Protein AF-A0A7J4MMT1-F1 (afdb_monomer)

pLDDT: mean 79.66, std 14.35, range [21.7, 97.56]

Radius of gyration: 38.99 Å; Cα contacts (8 Å, |Δi|>4): 2132; chains: 1; bounding box: 96×84×122 Å

Structure (mmCIF, N/CA/C/O backbone):
data_AF-A0A7J4MMT1-F1
#
_entry.id   AF-A0A7J4MMT1-F1
#
loop_
_atom_site.group_PDB
_atom_site.id
_atom_site.type_symbol
_atom_site.label_atom_id
_atom_site.label_alt_id
_atom_site.label_comp_id
_atom_site.label_asym_id
_atom_site.label_entity_id
_atom_site.label_seq_id
_atom_site.pdbx_PDB_ins_code
_atom_site.Cartn_x
_atom_site.Cartn_y
_atom_site.Cartn_z
_atom_site.occupancy
_atom_site.B_iso_or_equiv
_atom_site.auth_seq_id
_atom_site.auth_comp_id
_atom_site.auth_asym_id
_atom_site.auth_atom_id
_atom_site.pdbx_PDB_model_num
ATOM 1 N N . MET A 1 1 ? -25.257 -13.341 52.348 1.00 81.12 1 MET A N 1
ATOM 2 C CA . MET A 1 1 ? -24.503 -14.603 52.566 1.00 81.12 1 MET A CA 1
ATOM 3 C C . MET A 1 1 ? -23.101 -14.249 53.043 1.00 81.12 1 MET A C 1
ATOM 5 O O . MET A 1 1 ? -22.511 -13.358 52.444 1.00 81.12 1 MET A O 1
ATOM 9 N N . ILE A 1 2 ? -22.592 -14.879 54.107 1.00 89.00 2 ILE A N 1
ATOM 10 C CA . ILE A 1 2 ? -21.210 -14.665 54.579 1.00 89.00 2 ILE A CA 1
ATOM 11 C C . ILE A 1 2 ? -20.253 -15.434 53.668 1.00 89.00 2 ILE A C 1
ATOM 13 O O . ILE A 1 2 ? -20.456 -16.620 53.417 1.00 89.00 2 ILE A O 1
ATOM 17 N N . LEU A 1 3 ? -19.231 -14.745 53.165 1.00 89.94 3 LEU A N 1
ATOM 18 C CA . LEU A 1 3 ? -18.197 -15.296 52.290 1.00 89.94 3 LEU A CA 1
ATOM 19 C C . LEU A 1 3 ? -16.911 -15.625 53.051 1.00 89.94 3 LEU A C 1
ATOM 21 O O . LEU A 1 3 ? -16.159 -16.502 52.624 1.00 89.94 3 LEU A O 1
ATOM 25 N N . GLY A 1 4 ? -16.654 -14.943 54.169 1.00 93.31 4 GLY A N 1
ATOM 26 C CA . GLY A 1 4 ? -15.475 -15.174 54.995 1.00 93.31 4 GLY A CA 1
ATOM 27 C C . GLY A 1 4 ? -15.167 -14.027 55.952 1.00 93.31 4 GLY A C 1
ATOM 28 O O . GLY A 1 4 ? -16.038 -13.208 56.246 1.00 93.31 4 GLY A O 1
ATOM 29 N N . LYS A 1 5 ? -13.920 -13.957 56.435 1.00 94.50 5 LYS A N 1
ATOM 30 C CA . LYS A 1 5 ? -13.470 -12.937 57.405 1.00 94.50 5 LYS A CA 1
ATOM 31 C C . LYS A 1 5 ? -12.164 -12.276 56.996 1.00 94.50 5 LYS A C 1
ATOM 33 O O . LYS A 1 5 ? -11.258 -12.953 56.508 1.00 94.50 5 LYS A O 1
ATOM 38 N N . VAL A 1 6 ? -12.065 -10.964 57.217 1.00 95.06 6 VAL A N 1
ATOM 39 C CA . VAL A 1 6 ? -10.873 -10.157 56.907 1.00 95.06 6 VAL A CA 1
ATOM 40 C C . VAL A 1 6 ? -9.658 -10.685 57.678 1.00 95.06 6 VAL A C 1
ATOM 42 O O . VAL A 1 6 ? -9.738 -10.925 58.882 1.00 95.06 6 VAL A O 1
ATOM 45 N N . ILE A 1 7 ? -8.524 -10.862 56.999 1.00 92.44 7 ILE A N 1
ATOM 46 C CA . ILE A 1 7 ? -7.275 -11.371 57.578 1.00 92.44 7 ILE A CA 1
ATOM 47 C C . ILE A 1 7 ? -6.075 -10.502 57.201 1.00 92.44 7 ILE A C 1
ATOM 49 O O . ILE A 1 7 ? -6.068 -9.798 56.193 1.00 92.44 7 ILE A O 1
ATOM 53 N N . GLY A 1 8 ? -5.009 -10.626 57.991 1.00 88.44 8 GLY A N 1
ATOM 54 C CA . GLY A 1 8 ? -3.720 -10.019 57.682 1.00 88.44 8 GLY A CA 1
ATOM 55 C C . GLY A 1 8 ? -3.730 -8.495 57.788 1.00 88.44 8 GLY A C 1
ATOM 56 O O . GLY A 1 8 ? -4.484 -7.905 58.560 1.00 88.44 8 GLY A O 1
ATOM 57 N N . LYS A 1 9 ? -2.824 -7.858 57.041 1.00 87.00 9 LYS A N 1
ATOM 58 C CA . LYS A 1 9 ? -2.656 -6.405 57.041 1.00 87.00 9 LYS A CA 1
ATOM 59 C C . LYS A 1 9 ? -3.647 -5.772 56.069 1.00 87.00 9 LYS A C 1
ATOM 61 O O . LYS A 1 9 ? -3.607 -6.053 54.876 1.00 87.00 9 LYS A O 1
ATOM 66 N N . THR A 1 10 ? -4.485 -4.881 56.580 1.00 89.75 10 THR A N 1
ATOM 67 C CA . THR A 1 10 ? -5.456 -4.119 55.793 1.00 89.75 10 THR A CA 1
ATOM 68 C C . THR A 1 10 ? -4.941 -2.711 55.494 1.00 89.75 10 THR A C 1
ATOM 70 O O . THR A 1 10 ? -4.059 -2.175 56.171 1.00 89.75 10 THR A O 1
ATOM 73 N N . SER A 1 11 ? -5.482 -2.099 54.447 1.00 89.62 11 SER A N 1
ATOM 74 C CA . SER A 1 11 ? -5.282 -0.689 54.112 1.00 89.62 11 SER A CA 1
ATOM 75 C C . SER A 1 11 ? -6.628 -0.043 53.778 1.00 89.62 11 SER A C 1
ATOM 77 O O . SER A 1 11 ? -7.658 -0.711 53.751 1.00 89.62 11 SER A O 1
ATOM 79 N N . THR A 1 12 ? -6.634 1.258 53.494 1.00 87.81 12 THR A N 1
ATOM 80 C CA . THR A 1 12 ? -7.836 1.964 53.022 1.00 87.81 12 THR A CA 1
ATOM 81 C C . THR A 1 12 ? -8.240 1.602 51.590 1.00 87.81 12 THR A C 1
ATOM 83 O O . THR A 1 12 ? -9.334 1.961 51.168 1.00 87.81 12 THR A O 1
ATOM 86 N N . LYS A 1 13 ? -7.365 0.926 50.833 1.00 86.38 13 LYS A N 1
ATOM 87 C CA . LYS A 1 13 ? -7.577 0.597 49.413 1.00 86.38 13 LYS A CA 1
ATOM 88 C C . LYS A 1 13 ? -7.679 -0.893 49.134 1.00 86.38 13 LYS A C 1
ATOM 90 O O . LYS A 1 13 ? -8.252 -1.271 48.127 1.00 86.38 13 LYS A O 1
ATOM 95 N N . GLN A 1 14 ? -7.081 -1.726 49.975 1.00 91.50 14 GLN A N 1
ATOM 96 C CA . GLN A 1 14 ? -6.980 -3.165 49.759 1.00 91.50 14 GLN A CA 1
ATOM 97 C C . GLN A 1 14 ? -7.012 -3.915 51.086 1.00 91.50 14 GLN A C 1
ATOM 99 O O . GLN A 1 14 ? -6.467 -3.439 52.090 1.00 91.50 14 GLN A O 1
ATOM 104 N N . PHE A 1 15 ? -7.602 -5.103 51.067 1.00 94.06 15 PHE A N 1
ATOM 105 C CA . PHE A 1 15 ? -7.582 -6.059 52.170 1.00 94.06 15 PHE A CA 1
ATOM 106 C C . PHE A 1 15 ? -7.644 -7.487 51.622 1.00 94.06 15 PHE A C 1
ATOM 108 O O . PHE A 1 15 ? -7.952 -7.693 50.452 1.00 94.06 15 PHE A O 1
ATOM 115 N N . ALA A 1 16 ? -7.367 -8.473 52.471 1.00 94.00 16 ALA A N 1
ATOM 116 C CA . ALA A 1 16 ? -7.562 -9.877 52.141 1.00 94.00 16 ALA A CA 1
ATOM 117 C C . ALA A 1 16 ? -8.553 -10.510 53.117 1.00 94.00 16 ALA A C 1
ATOM 119 O O . ALA A 1 16 ? -8.640 -10.092 54.275 1.00 94.00 16 ALA A O 1
ATOM 120 N N . PHE A 1 17 ? -9.291 -11.524 52.679 1.00 95.12 17 PHE A N 1
ATOM 121 C CA . PHE A 1 17 ? -10.159 -12.301 53.556 1.00 95.12 17 PHE A CA 1
ATOM 122 C C . PHE A 1 17 ? -9.997 -13.799 53.316 1.00 95.12 17 PHE A C 1
ATOM 124 O O . PHE A 1 17 ? -9.754 -14.257 52.198 1.00 95.12 17 PHE A O 1
ATOM 131 N N . LYS A 1 18 ? -10.108 -14.576 54.394 1.00 93.44 18 LYS A N 1
ATOM 132 C CA . LYS A 1 18 ? -10.130 -16.034 54.310 1.00 93.44 18 LYS A CA 1
ATOM 133 C C . LYS A 1 18 ? -11.507 -16.458 53.822 1.00 93.44 18 LYS A C 1
ATOM 135 O O . LYS A 1 18 ? -12.492 -16.132 54.479 1.00 93.44 18 LYS A O 1
ATOM 140 N N . ILE A 1 19 ? -11.563 -17.184 52.712 1.00 92.81 19 ILE A N 1
ATOM 141 C CA . ILE A 1 19 ? -12.817 -17.657 52.125 1.00 92.81 19 ILE A CA 1
ATOM 142 C C . ILE A 1 19 ? -13.349 -18.831 52.960 1.00 92.81 19 ILE A C 1
ATOM 144 O O . ILE A 1 19 ? -12.645 -19.820 53.175 1.00 92.81 19 ILE A O 1
ATOM 148 N N . GLU A 1 20 ? -14.590 -18.711 53.423 1.00 88.50 20 GLU A N 1
ATOM 149 C CA . GLU A 1 20 ? -15.345 -19.748 54.142 1.00 88.50 20 GLU A CA 1
ATOM 150 C C . GLU A 1 20 ? -16.589 -20.206 53.350 1.00 88.50 20 GLU A C 1
ATOM 152 O O . GLU A 1 20 ? -17.110 -21.289 53.606 1.00 88.50 20 GLU A O 1
ATOM 157 N N . GLY A 1 21 ? -17.034 -19.414 52.363 1.00 81.62 21 GLY A N 1
ATOM 158 C CA . GLY A 1 21 ? -18.125 -19.729 51.429 1.00 81.62 21 GLY A CA 1
ATOM 159 C C . GLY A 1 21 ? -17.663 -19.952 49.978 1.00 81.62 21 GLY A C 1
ATOM 160 O O . GLY A 1 21 ? -16.508 -20.285 49.723 1.00 81.62 21 GLY A O 1
ATOM 161 N N . SER A 1 22 ? -18.567 -19.761 49.008 1.00 82.81 22 SER A N 1
ATOM 162 C CA . SER A 1 22 ? -18.222 -19.720 47.575 1.00 82.81 22 SER A CA 1
ATOM 163 C C . SER A 1 22 ? -17.953 -18.279 47.168 1.00 82.81 22 SER A C 1
ATOM 165 O O . SER A 1 22 ? -18.859 -17.462 47.265 1.00 82.81 22 SER A O 1
ATOM 167 N N . ALA A 1 23 ? -16.731 -17.978 46.734 1.00 84.00 23 ALA A N 1
ATOM 168 C CA . ALA A 1 23 ? -16.338 -16.651 46.274 1.00 84.00 23 ALA A CA 1
ATOM 169 C C . ALA A 1 23 ? -15.693 -16.748 44.888 1.00 84.00 23 ALA A C 1
ATOM 171 O O . ALA A 1 23 ? -14.895 -17.659 44.634 1.00 84.00 23 ALA A O 1
ATOM 172 N N . HIS A 1 24 ? -16.016 -15.803 44.010 1.00 82.19 24 HIS A N 1
ATOM 173 C CA . HIS A 1 24 ? -15.488 -15.734 42.650 1.00 82.19 24 HIS A CA 1
ATOM 174 C C . HIS A 1 24 ? -14.693 -14.445 42.414 1.00 82.19 24 HIS A C 1
ATOM 176 O O . HIS A 1 24 ? -14.940 -13.411 43.031 1.00 82.19 24 HIS A O 1
ATOM 182 N N . ILE A 1 25 ? -13.716 -14.498 41.506 1.00 76.75 25 ILE A N 1
ATOM 183 C CA . ILE A 1 25 ? -13.001 -13.293 41.063 1.00 76.75 25 ILE A CA 1
ATOM 184 C C . ILE A 1 25 ? -14.023 -12.327 40.438 1.00 76.75 25 ILE A C 1
ATOM 186 O O . ILE A 1 25 ? -14.948 -12.770 39.759 1.00 76.75 25 ILE A O 1
ATOM 190 N N . PHE A 1 26 ? -13.858 -11.029 40.691 1.00 74.00 26 PHE A N 1
ATOM 191 C CA . PHE A 1 26 ? -14.758 -9.925 40.328 1.00 74.00 26 PHE A CA 1
ATOM 192 C C . PHE A 1 26 ? -16.092 -9.860 41.067 1.00 74.00 26 PHE A C 1
ATOM 194 O O . PHE A 1 26 ? -16.873 -8.934 40.829 1.00 74.00 26 PHE A O 1
ATOM 201 N N . GLU A 1 27 ? -16.341 -10.767 42.008 1.00 84.50 27 GLU A N 1
ATOM 202 C CA . GLU A 1 27 ? -17.529 -10.694 42.844 1.00 84.50 27 GLU A CA 1
ATOM 203 C C . GLU A 1 27 ? -17.467 -9.471 43.774 1.00 84.50 27 GLU A C 1
ATOM 205 O O . GLU A 1 27 ? -16.448 -9.188 44.415 1.00 84.50 27 GLU A O 1
ATOM 210 N N . TYR A 1 28 ? -18.573 -8.728 43.828 1.00 89.44 28 TYR A N 1
ATOM 211 C CA . TYR A 1 28 ? -18.735 -7.600 44.738 1.00 89.44 28 TYR A CA 1
ATOM 212 C C . TYR A 1 28 ? -19.103 -8.085 46.137 1.00 89.44 28 TYR A C 1
ATOM 214 O O . TYR A 1 28 ? -20.027 -8.884 46.322 1.00 89.44 28 TYR A O 1
ATOM 222 N N . VAL A 1 29 ? -18.402 -7.541 47.124 1.00 92.25 29 VAL A N 1
ATOM 223 C CA . VAL A 1 29 ? -18.550 -7.869 48.537 1.00 92.25 29 VAL A CA 1
ATOM 224 C C . VAL A 1 29 ? -18.833 -6.612 49.351 1.00 92.25 29 VAL A C 1
ATOM 226 O O . VAL A 1 29 ? -18.397 -5.516 48.998 1.00 92.25 29 VAL A O 1
ATOM 229 N N . GLN A 1 30 ? -19.566 -6.771 50.447 1.00 94.19 30 GLN A N 1
ATOM 230 C CA . GLN A 1 30 ? -19.883 -5.698 51.381 1.00 94.19 30 GLN A CA 1
ATOM 231 C C . GLN A 1 30 ? -19.316 -6.014 52.766 1.00 94.19 30 GLN A C 1
ATOM 233 O O . GLN A 1 30 ? -19.392 -7.151 53.241 1.00 94.19 30 GLN A O 1
ATOM 238 N N . ILE A 1 31 ? -18.724 -5.006 53.406 1.00 94.56 31 ILE A N 1
ATOM 239 C CA . ILE A 1 31 ? -18.047 -5.133 54.701 1.00 94.56 31 ILE A CA 1
ATOM 240 C C . ILE A 1 31 ? -18.458 -3.964 55.590 1.00 94.56 31 ILE A C 1
ATOM 242 O O . ILE A 1 31 ? -18.478 -2.820 55.139 1.00 94.56 31 ILE A O 1
ATOM 246 N N . MET A 1 32 ? -18.768 -4.233 56.858 1.00 92.12 32 MET A N 1
ATOM 247 C CA . MET A 1 32 ? -19.037 -3.181 57.838 1.00 92.12 32 MET A CA 1
ATOM 248 C C . MET A 1 32 ? -17.726 -2.502 58.255 1.00 92.12 32 MET A C 1
ATOM 250 O O . MET A 1 32 ? -16.820 -3.161 58.761 1.00 92.12 32 MET A O 1
ATOM 254 N N . HIS A 1 33 ? -17.616 -1.188 58.071 1.00 92.25 33 HIS A N 1
ATOM 255 C CA . HIS A 1 33 ? -16.490 -0.413 58.591 1.00 92.25 33 HIS A CA 1
ATOM 256 C C . HIS A 1 33 ? -16.790 0.111 60.003 1.00 92.25 33 HIS A C 1
ATOM 258 O O . HIS A 1 33 ? -17.943 0.343 60.363 1.00 92.25 33 HIS A O 1
ATOM 264 N N . SER A 1 34 ? -15.750 0.367 60.800 1.00 85.38 34 SER A N 1
ATOM 265 C CA . SER A 1 34 ? -15.864 0.879 62.176 1.00 85.38 34 SER A CA 1
ATOM 266 C C . SER A 1 34 ? -16.557 2.245 62.287 1.00 85.38 34 SER A C 1
ATOM 268 O O . SER A 1 34 ? -17.043 2.601 63.356 1.00 85.38 34 SER A O 1
ATOM 270 N N . SER A 1 35 ? -16.679 2.988 61.180 1.00 82.50 35 SER A N 1
ATOM 271 C CA . SER A 1 35 ? -17.512 4.200 61.094 1.00 82.50 35 SER A CA 1
ATOM 272 C C . SER A 1 35 ? -19.022 3.929 61.026 1.00 82.50 35 SER A C 1
ATOM 274 O O . SER A 1 35 ? -19.788 4.881 60.911 1.00 82.50 35 SER A O 1
ATOM 276 N N . GLY A 1 36 ? -19.455 2.666 61.039 1.00 82.69 36 GLY A N 1
ATOM 277 C CA . GLY A 1 36 ? -20.863 2.264 60.963 1.00 82.69 36 GLY A CA 1
ATOM 278 C C . GLY A 1 36 ? -21.448 2.212 59.549 1.00 82.69 36 GLY A C 1
ATOM 279 O O . GLY A 1 36 ? -22.648 2.010 59.405 1.00 82.69 36 GLY A O 1
ATOM 280 N N . ASN A 1 37 ? -20.626 2.387 58.509 1.00 87.06 37 ASN A N 1
ATOM 281 C CA . ASN A 1 37 ? -21.064 2.332 57.114 1.00 87.06 37 ASN A CA 1
ATOM 282 C C . ASN A 1 37 ? -20.679 0.996 56.473 1.00 87.06 37 ASN A C 1
ATOM 284 O O . ASN A 1 37 ? -19.562 0.507 56.676 1.00 87.06 37 ASN A O 1
ATOM 288 N N . PHE A 1 38 ? -21.569 0.442 55.647 1.00 90.81 38 PHE A N 1
ATOM 289 C CA . PHE A 1 38 ? -21.207 -0.649 54.749 1.00 90.81 38 PHE A CA 1
ATOM 290 C C . PHE A 1 38 ? -20.358 -0.118 53.598 1.00 90.81 38 PHE A C 1
ATOM 292 O O . PHE A 1 38 ? -20.670 0.894 52.976 1.00 90.81 38 PHE A O 1
ATOM 299 N N . VAL A 1 39 ? -19.276 -0.828 53.319 1.00 92.06 39 VAL A N 1
ATOM 300 C CA . VAL A 1 39 ? -18.307 -0.510 52.279 1.00 92.06 39 VAL A CA 1
ATOM 301 C C . VAL A 1 39 ? -18.396 -1.570 51.198 1.00 92.06 39 VAL A C 1
ATOM 303 O O . VAL A 1 39 ? -18.327 -2.762 51.498 1.00 92.06 39 VAL A O 1
ATOM 306 N N . LEU A 1 40 ? -18.474 -1.129 49.946 1.00 92.94 40 LEU A N 1
ATOM 307 C CA . LEU A 1 40 ? -18.339 -1.992 48.785 1.00 92.94 40 LEU A CA 1
ATOM 308 C C . LEU A 1 40 ? -16.859 -2.239 48.469 1.00 92.94 40 LEU A C 1
ATOM 310 O O . LEU A 1 40 ? -16.033 -1.320 48.456 1.00 92.94 40 LEU A O 1
ATOM 314 N N . ALA A 1 41 ? -16.532 -3.484 48.160 1.00 90.81 41 ALA A N 1
ATOM 315 C CA . ALA A 1 41 ? -15.244 -3.890 47.622 1.00 90.81 41 ALA A CA 1
ATOM 316 C C . ALA A 1 41 ? -15.436 -4.968 46.550 1.00 90.81 41 ALA A C 1
ATOM 318 O O . ALA A 1 41 ? -16.518 -5.540 46.419 1.00 90.81 41 ALA A O 1
ATOM 319 N N . GLN A 1 42 ? -14.391 -5.239 45.776 1.00 89.25 42 GLN A N 1
ATOM 320 C CA . GLN A 1 42 ? -14.400 -6.252 44.724 1.00 89.25 42 GLN A CA 1
ATOM 321 C C . GLN A 1 42 ? -13.215 -7.201 44.888 1.00 89.25 42 GLN A C 1
ATOM 323 O O . GLN A 1 42 ? -12.113 -6.760 45.217 1.00 89.25 42 GLN A O 1
ATOM 328 N N . ILE A 1 43 ? -13.443 -8.493 44.654 1.00 88.62 43 ILE A N 1
ATOM 329 C CA . ILE A 1 43 ? -12.392 -9.517 44.655 1.00 88.62 43 ILE A CA 1
ATOM 330 C C . ILE A 1 43 ? -11.548 -9.377 43.379 1.00 88.62 43 ILE A C 1
ATOM 332 O O . ILE A 1 43 ? -12.068 -9.556 42.282 1.00 88.62 43 ILE A O 1
ATOM 336 N N . GLU A 1 44 ? -10.254 -9.083 43.511 1.00 82.75 44 GLU A N 1
ATOM 337 C CA . GLU A 1 44 ? -9.310 -8.963 42.384 1.00 82.75 44 GLU A CA 1
ATOM 338 C C . GLU A 1 44 ? -8.596 -10.289 42.089 1.00 82.75 44 GLU A C 1
ATOM 340 O O . GLU A 1 44 ? -8.344 -10.634 40.937 1.00 82.75 44 GLU A O 1
ATOM 345 N N . GLU A 1 45 ? -8.270 -11.056 43.130 1.00 84.94 45 GLU A N 1
ATOM 346 C CA . GLU A 1 45 ? -7.492 -12.288 43.001 1.00 84.94 45 GLU A CA 1
ATOM 347 C C . GLU A 1 45 ? -7.875 -13.287 44.094 1.00 84.94 45 GLU A C 1
ATOM 349 O O . GLU A 1 45 ? -8.226 -12.906 45.212 1.00 84.94 45 GLU A O 1
ATOM 354 N N . ILE A 1 46 ? -7.821 -14.580 43.770 1.00 89.69 46 ILE A N 1
ATOM 355 C CA . ILE A 1 46 ? -8.017 -15.663 44.735 1.00 89.69 46 ILE A CA 1
ATOM 356 C C . ILE A 1 46 ? -6.797 -16.571 44.679 1.00 89.69 46 ILE A C 1
ATOM 358 O O . ILE A 1 46 ? -6.539 -17.215 43.662 1.00 89.69 46 ILE A O 1
ATOM 362 N N . GLU A 1 47 ? -6.086 -16.666 45.796 1.00 90.62 47 GLU A N 1
ATOM 363 C CA . GLU A 1 47 ? -4.985 -17.602 45.974 1.00 90.62 47 GLU A CA 1
ATOM 364 C C . GLU A 1 47 ? -5.465 -18.834 46.742 1.00 90.62 47 GLU A C 1
ATOM 366 O O . GLU A 1 47 ? -6.190 -18.748 47.741 1.00 90.62 47 GLU A O 1
ATOM 371 N N . LYS A 1 48 ? -5.049 -20.007 46.264 1.00 87.25 48 LYS A N 1
ATOM 372 C CA . LYS A 1 48 ? -5.322 -21.298 46.894 1.00 87.25 48 LYS A CA 1
ATOM 373 C C . LYS A 1 48 ? -4.010 -21.984 47.229 1.00 87.25 48 LYS A C 1
ATOM 375 O O . LYS A 1 48 ? -3.208 -22.238 46.337 1.00 87.25 48 LYS A O 1
ATOM 380 N N . ASP A 1 49 ? -3.854 -22.333 48.496 1.00 80.50 49 ASP A N 1
ATOM 381 C CA . ASP A 1 49 ? -2.820 -23.246 48.977 1.00 80.50 49 ASP A CA 1
ATOM 382 C C . ASP A 1 49 ? -3.476 -24.533 49.513 1.00 80.50 49 ASP A C 1
ATOM 384 O O . ASP A 1 49 ? -4.701 -24.594 49.664 1.00 80.50 49 ASP A O 1
ATOM 388 N N . SER A 1 50 ? -2.687 -25.566 49.816 1.00 72.44 50 SER A N 1
ATOM 389 C CA . SER A 1 50 ? -3.162 -26.888 50.247 1.00 72.44 50 SER A CA 1
ATOM 390 C C . SER A 1 50 ? -4.074 -26.866 51.479 1.00 72.44 50 SER A C 1
ATOM 392 O O . SER A 1 50 ? -4.836 -27.808 51.680 1.00 72.44 50 SER A O 1
ATOM 394 N N . GLU A 1 51 ? -4.036 -25.802 52.288 1.00 71.88 51 GLU A N 1
ATOM 395 C CA . GLU A 1 51 ? -4.844 -25.673 53.508 1.00 71.88 51 GLU A CA 1
ATOM 396 C C . GLU A 1 51 ? -5.886 -24.539 53.488 1.00 71.88 51 GLU A C 1
ATOM 398 O O . GLU A 1 51 ? -6.786 -24.533 54.333 1.00 71.88 51 GLU A O 1
ATOM 403 N N . ARG A 1 52 ? -5.770 -23.528 52.608 1.00 81.94 52 ARG A N 1
ATOM 404 C CA . ARG A 1 52 ? -6.572 -22.286 52.701 1.00 81.94 52 ARG A CA 1
ATOM 405 C C . ARG A 1 52 ? -6.831 -21.646 51.339 1.00 81.94 52 ARG A C 1
ATOM 407 O O . ARG A 1 52 ? -5.996 -21.699 50.445 1.00 81.94 52 ARG A O 1
ATOM 414 N N . SER A 1 53 ? -7.988 -20.995 51.216 1.00 90.31 53 SER A N 1
ATOM 415 C CA . SER A 1 53 ? -8.324 -20.109 50.093 1.00 90.31 53 SER A CA 1
ATOM 416 C C . SER A 1 53 ? -8.424 -18.673 50.606 1.00 90.31 53 SER A C 1
ATOM 418 O O . SER A 1 53 ? -9.143 -18.413 51.575 1.00 90.31 53 SER A O 1
ATOM 420 N N . VAL A 1 54 ? -7.684 -17.754 49.992 1.00 92.81 54 VAL A N 1
ATOM 421 C CA . VAL A 1 54 ? -7.627 -16.339 50.376 1.00 92.81 54 VAL A CA 1
ATOM 422 C C . VAL A 1 54 ? -8.022 -15.492 49.176 1.00 92.81 54 VAL A C 1
ATOM 424 O O . VAL A 1 54 ? -7.479 -15.668 48.090 1.00 92.81 54 VAL A O 1
ATOM 427 N N . ALA A 1 55 ? -8.968 -14.580 49.376 1.00 92.62 55 ALA A N 1
ATOM 428 C CA . ALA A 1 55 ? -9.344 -13.578 48.389 1.00 92.62 55 ALA A CA 1
ATOM 429 C C . ALA A 1 55 ? -8.665 -12.247 48.718 1.00 92.62 55 ALA A C 1
ATOM 431 O O . ALA A 1 55 ? -8.707 -11.796 49.865 1.00 92.62 55 ALA A O 1
ATOM 432 N N . PHE A 1 56 ? -8.078 -11.616 47.707 1.00 91.50 56 PHE A N 1
ATOM 433 C CA . PHE A 1 56 ? -7.554 -10.258 47.755 1.00 91.50 56 PHE A CA 1
ATOM 434 C C . PHE A 1 56 ? -8.572 -9.315 47.131 1.00 91.50 56 PHE A C 1
ATOM 436 O O . PHE A 1 56 ? -9.045 -9.542 46.017 1.00 91.50 56 PHE A O 1
ATOM 443 N N . CYS A 1 57 ? -8.911 -8.261 47.863 1.00 90.38 57 CYS A N 1
ATOM 444 C CA . CYS A 1 57 ? -9.969 -7.337 47.501 1.00 90.38 57 CYS A CA 1
ATOM 445 C C . CYS A 1 57 ? -9.446 -5.913 47.377 1.00 90.38 57 CYS A C 1
ATOM 447 O O . CYS A 1 57 ? -8.661 -5.450 48.212 1.00 90.38 57 CYS A O 1
ATOM 449 N N . SER A 1 58 ? -9.983 -5.196 46.397 1.00 88.69 58 SER A N 1
ATOM 450 C CA . SER A 1 58 ? -9.833 -3.754 46.252 1.00 88.69 58 SER A CA 1
ATOM 451 C C . SER A 1 58 ? -11.084 -3.043 46.735 1.00 88.69 58 SER A C 1
ATOM 453 O O . SER A 1 58 ? -12.215 -3.450 46.458 1.00 88.69 58 SER A O 1
ATOM 455 N N . VAL A 1 59 ? -10.876 -2.001 47.528 1.00 89.56 59 VAL A N 1
ATOM 456 C CA . VAL A 1 59 ? -11.946 -1.272 48.186 1.00 89.56 59 VAL A CA 1
ATOM 457 C C . VAL A 1 59 ? -12.433 -0.144 47.291 1.00 89.56 59 VAL A C 1
ATOM 459 O O . VAL A 1 59 ? -11.660 0.727 46.896 1.00 89.56 59 VAL A O 1
ATOM 462 N N . ILE A 1 60 ? -13.737 -0.150 47.024 1.00 87.12 60 ILE A N 1
ATOM 463 C CA . ILE A 1 60 ? -14.418 0.852 46.206 1.00 87.12 60 ILE A CA 1
ATOM 464 C C . ILE A 1 60 ? -14.799 2.053 47.072 1.00 87.12 60 ILE A C 1
ATOM 466 O O . ILE A 1 60 ? -14.447 3.186 46.747 1.00 87.12 60 ILE A O 1
ATOM 470 N N . GLY A 1 61 ? -15.475 1.804 48.197 1.00 88.94 61 GLY A N 1
ATOM 471 C CA . GLY A 1 61 ? -15.914 2.850 49.118 1.00 88.94 61 GLY A CA 1
ATOM 472 C C . GLY A 1 61 ? -17.373 2.709 49.538 1.00 88.94 61 GLY A C 1
ATOM 473 O O . GLY A 1 61 ? -17.956 1.630 49.457 1.00 88.94 61 GLY A O 1
ATOM 474 N N . TYR A 1 62 ? -17.945 3.809 50.012 1.00 90.06 62 TYR A N 1
ATOM 475 C CA . TYR A 1 62 ? -19.341 3.925 50.446 1.00 90.06 62 TYR A CA 1
ATOM 476 C C . TYR A 1 62 ? -19.903 5.278 49.990 1.00 90.06 62 TYR A C 1
ATOM 478 O O . TYR A 1 62 ? -19.121 6.179 49.684 1.00 90.06 62 TYR A O 1
ATOM 486 N N . ARG A 1 63 ? -21.227 5.448 49.922 1.00 85.88 63 ARG A N 1
ATOM 487 C CA . ARG A 1 63 ? -21.834 6.768 49.687 1.00 85.88 63 ARG A CA 1
ATOM 488 C C . ARG A 1 63 ? -22.179 7.436 51.014 1.00 85.88 63 ARG A C 1
ATOM 490 O O . ARG A 1 63 ? -22.647 6.770 51.930 1.00 85.88 63 ARG A O 1
ATOM 497 N N . ASP A 1 64 ? -21.887 8.730 51.122 1.00 82.06 64 ASP A N 1
ATOM 498 C CA . ASP A 1 64 ? -22.314 9.549 52.261 1.00 82.06 64 ASP A CA 1
ATOM 499 C C . ASP A 1 64 ? -23.792 9.966 52.147 1.00 82.06 64 ASP A C 1
ATOM 501 O O . ASP A 1 64 ? -24.447 9.703 51.138 1.00 82.06 64 ASP A O 1
ATOM 505 N N . ASP A 1 65 ? -24.309 10.657 53.167 1.00 78.31 65 ASP A N 1
ATOM 506 C CA . ASP A 1 65 ? -25.694 11.155 53.207 1.00 78.31 65 ASP A CA 1
ATOM 507 C C . ASP A 1 65 ? -26.022 12.149 52.069 1.00 78.31 65 ASP A C 1
ATOM 509 O O . ASP A 1 65 ? -27.189 12.406 51.775 1.00 78.31 65 ASP A O 1
ATOM 513 N N . GLU A 1 66 ? -25.003 12.710 51.403 1.00 73.25 66 GLU A N 1
ATOM 514 C CA . GLU A 1 66 ? -25.151 13.563 50.215 1.00 73.25 66 GLU A CA 1
ATOM 515 C C . GLU A 1 66 ? -25.117 12.760 48.898 1.00 73.25 66 GLU A C 1
ATOM 517 O O . GLU A 1 66 ? -25.178 13.339 47.807 1.00 73.25 66 GLU A O 1
ATOM 522 N N . GLY A 1 67 ? -24.999 11.432 48.975 1.00 73.50 67 GLY A N 1
ATOM 523 C CA . GLY A 1 67 ? -24.931 10.529 47.834 1.00 73.50 67 GLY A CA 1
ATOM 524 C C . GLY A 1 67 ? -23.606 10.599 47.074 1.00 73.50 67 GLY A C 1
ATOM 525 O O . GLY A 1 67 ? -23.557 10.196 45.909 1.00 73.50 67 GLY A O 1
ATOM 526 N N . LYS A 1 68 ? -22.518 11.113 47.664 1.00 79.19 68 LYS A N 1
ATOM 527 C CA . LYS A 1 68 ? -21.182 11.133 47.042 1.00 79.19 68 LYS A CA 1
ATOM 528 C C . LYS A 1 68 ? -20.392 9.893 47.433 1.00 79.19 68 LYS A C 1
ATOM 530 O O . LYS A 1 68 ? -20.355 9.517 48.598 1.00 79.19 68 LYS A O 1
ATOM 535 N N . LEU A 1 69 ? -19.709 9.291 46.457 1.00 84.00 69 LEU A N 1
ATOM 536 C CA . LEU A 1 69 ? -18.805 8.171 46.708 1.00 84.00 69 LEU A CA 1
ATOM 537 C C . LEU A 1 69 ? -17.585 8.659 47.506 1.00 84.00 69 LEU A C 1
ATOM 539 O O . LEU A 1 69 ? -16.811 9.491 47.030 1.00 84.00 69 LEU A O 1
ATOM 543 N N . GLN A 1 70 ? -17.424 8.134 48.716 1.00 85.31 70 GLN A N 1
ATOM 544 C CA . GLN A 1 70 ? -16.333 8.423 49.635 1.00 85.31 70 GLN A CA 1
ATOM 545 C C . GLN A 1 70 ? -15.359 7.247 49.705 1.00 85.31 70 GLN A C 1
ATOM 547 O O . GLN A 1 70 ? -15.744 6.079 49.786 1.00 85.31 70 GLN A O 1
ATOM 552 N N . VAL A 1 71 ? -14.068 7.576 49.739 1.00 84.12 71 VAL A N 1
ATOM 553 C CA . VAL A 1 71 ? -12.993 6.608 49.986 1.00 84.12 71 VAL A CA 1
ATOM 554 C C . VAL A 1 71 ? -12.801 6.447 51.494 1.00 84.12 71 VAL A C 1
ATOM 556 O O . VAL A 1 71 ? -12.973 7.399 52.263 1.00 84.12 71 VAL A O 1
ATOM 559 N N . LEU A 1 72 ? -12.400 5.256 51.938 1.00 86.50 72 LEU A N 1
ATOM 560 C CA . LEU A 1 72 ? -12.055 5.042 53.339 1.00 86.50 72 LEU A CA 1
ATOM 561 C C . LEU A 1 72 ? -10.888 5.912 53.800 1.00 86.50 72 LEU A C 1
ATOM 563 O O . LEU A 1 72 ? -9.849 6.013 53.146 1.00 86.50 72 LEU A O 1
ATOM 567 N N . LYS A 1 73 ? -11.053 6.482 54.996 1.00 85.94 73 LYS A N 1
ATOM 568 C CA . LYS A 1 73 ? -10.023 7.263 55.694 1.00 85.94 73 LYS A CA 1
ATOM 569 C C . LYS A 1 73 ? -9.226 6.427 56.701 1.00 85.94 73 LYS A C 1
ATOM 571 O O . LYS A 1 73 ? -8.131 6.829 57.080 1.00 85.94 73 LYS A O 1
ATOM 576 N N . SER A 1 74 ? -9.743 5.264 57.089 1.00 89.62 74 SER A N 1
ATOM 577 C CA . SER A 1 74 ? -9.098 4.279 57.966 1.00 89.62 74 SER A CA 1
ATOM 578 C C . SER A 1 74 ? -9.242 2.863 57.386 1.00 89.62 74 SER A C 1
ATOM 580 O O . SER A 1 74 ? -10.202 2.617 56.657 1.00 89.62 74 SER A O 1
ATOM 582 N N . PRO A 1 75 ? -8.287 1.944 57.625 1.00 91.00 75 PRO A N 1
ATOM 583 C CA . PRO A 1 75 ? -8.390 0.553 57.174 1.00 91.00 75 PRO A CA 1
ATOM 584 C C . PRO A 1 75 ? -9.555 -0.211 57.820 1.00 91.00 75 PRO A C 1
ATOM 586 O O . PRO A 1 75 ? -10.053 0.183 58.871 1.00 91.00 75 PRO A O 1
ATOM 589 N N . LEU A 1 76 ? -9.944 -1.335 57.211 1.00 92.06 76 LEU A N 1
ATOM 590 C CA . LEU A 1 76 ? -10.896 -2.289 57.795 1.00 92.06 76 LEU A CA 1
ATOM 591 C C . LEU A 1 76 ? -10.254 -3.076 58.949 1.00 92.06 76 LEU A C 1
ATOM 593 O O . LEU A 1 76 ? -9.082 -3.455 58.857 1.00 92.06 76 LEU A O 1
ATOM 597 N N . ASP A 1 77 ? -11.024 -3.373 59.994 1.00 90.94 77 ASP A N 1
ATOM 598 C CA . ASP A 1 77 ? -10.545 -4.163 61.129 1.00 90.94 77 ASP A CA 1
ATOM 599 C C . ASP A 1 77 ? -10.408 -5.657 60.758 1.00 90.94 77 ASP A C 1
ATOM 601 O O . ASP A 1 77 ? -11.291 -6.226 60.104 1.00 90.94 77 ASP A O 1
ATOM 605 N N . PRO A 1 78 ? -9.317 -6.338 61.161 1.00 91.88 78 PRO A N 1
ATOM 606 C CA . PRO A 1 78 ? -9.202 -7.784 61.002 1.00 91.88 78 PRO A CA 1
ATOM 607 C C . PRO A 1 78 ? -10.311 -8.539 61.748 1.00 91.88 78 PRO A C 1
ATOM 609 O O . PRO A 1 78 ? -10.705 -8.169 62.851 1.00 91.88 78 PRO A O 1
ATOM 612 N N . GLY A 1 79 ? -10.782 -9.641 61.167 1.00 89.62 79 GLY A N 1
ATOM 613 C CA . GLY A 1 79 ? -11.822 -10.499 61.742 1.00 89.62 79 GLY A CA 1
ATOM 614 C C . GLY A 1 79 ? -13.260 -10.088 61.415 1.00 89.62 79 GLY A C 1
ATOM 615 O O . GLY A 1 79 ? -14.168 -10.871 61.696 1.00 89.62 79 GLY A O 1
ATOM 616 N N . VAL A 1 80 ? -13.475 -8.924 60.790 1.00 93.62 80 VAL A N 1
ATOM 617 C CA . VAL A 1 80 ? -14.799 -8.488 60.319 1.00 93.62 80 VAL A CA 1
ATOM 618 C C . VAL A 1 80 ? -15.308 -9.424 59.222 1.00 93.62 80 VAL A C 1
ATOM 620 O O . VAL A 1 80 ? -14.540 -9.905 58.384 1.00 93.62 80 VAL A O 1
ATOM 623 N N . GLU A 1 81 ? -16.611 -9.694 59.239 1.00 94.25 81 GLU A N 1
ATOM 624 C CA . GLU A 1 81 ? -17.269 -10.546 58.253 1.00 94.25 81 GLU A CA 1
ATOM 625 C C . GLU A 1 81 ? -17.386 -9.851 56.896 1.00 94.25 81 GLU A C 1
ATOM 627 O O . GLU A 1 81 ? -17.766 -8.684 56.790 1.00 94.25 81 GLU A O 1
ATOM 632 N N . VAL A 1 82 ? -17.070 -10.607 55.849 1.00 95.06 82 VAL A N 1
ATOM 633 C CA . VAL A 1 82 ? -17.221 -10.210 54.453 1.00 95.06 82 VAL A CA 1
ATOM 634 C C . VAL A 1 82 ? -18.466 -10.893 53.912 1.00 95.06 82 VAL A C 1
ATOM 636 O O . VAL A 1 82 ? -18.564 -12.123 53.917 1.00 95.06 82 VAL A O 1
ATOM 639 N N . LEU A 1 83 ? -19.427 -10.098 53.459 1.00 93.50 83 LEU A N 1
ATOM 640 C CA . LEU A 1 83 ? -20.703 -10.563 52.926 1.00 93.50 83 LEU A CA 1
ATOM 641 C C . LEU A 1 83 ? -20.709 -10.418 51.399 1.00 93.50 83 LEU A C 1
ATOM 643 O O . LEU A 1 83 ? -20.076 -9.515 50.858 1.00 93.50 83 LEU A O 1
ATOM 647 N N . CYS A 1 84 ? -21.466 -11.260 50.698 1.00 89.69 84 CYS A N 1
ATOM 648 C CA . CYS A 1 84 ? -21.815 -10.992 49.300 1.00 89.69 84 CYS A CA 1
ATOM 649 C C . CYS A 1 84 ? -22.640 -9.697 49.234 1.00 89.69 84 CYS A C 1
ATOM 651 O O . CYS A 1 84 ? -23.568 -9.533 50.032 1.00 89.69 84 CYS A O 1
ATOM 653 N N . ALA A 1 85 ? -22.287 -8.780 48.329 1.00 90.69 85 ALA A N 1
ATOM 654 C CA . ALA A 1 85 ? -22.996 -7.513 48.188 1.00 90.69 85 ALA A CA 1
ATOM 655 C C . ALA A 1 85 ? -24.369 -7.715 47.530 1.00 90.69 85 ALA A C 1
ATOM 657 O O . ALA A 1 85 ? -24.496 -8.469 46.556 1.00 90.69 85 ALA A O 1
ATOM 658 N N . GLU A 1 86 ? -25.381 -7.033 48.062 1.00 89.12 86 GLU A N 1
ATOM 659 C CA . GLU A 1 86 ? -26.736 -7.028 47.505 1.00 89.12 86 GLU A CA 1
ATOM 660 C C . GLU A 1 86 ? -26.804 -6.175 46.230 1.00 89.12 86 GLU A C 1
ATOM 662 O O . GLU A 1 86 ? -26.108 -5.168 46.110 1.00 89.12 86 GLU A O 1
ATOM 667 N N . ASP A 1 87 ? -27.644 -6.573 45.271 1.00 87.88 87 ASP A N 1
ATOM 668 C CA . ASP A 1 87 ? -27.748 -5.909 43.963 1.00 87.88 87 ASP A CA 1
ATOM 669 C C . ASP A 1 87 ? -28.149 -4.428 44.094 1.00 87.88 87 ASP A C 1
ATOM 671 O O . ASP A 1 87 ? -27.544 -3.583 43.435 1.00 87.88 87 ASP A O 1
ATOM 675 N N . ASP A 1 88 ? -29.084 -4.100 44.993 1.00 85.69 88 ASP A N 1
ATOM 676 C CA . ASP A 1 88 ? -29.507 -2.717 45.266 1.00 85.69 88 ASP A CA 1
ATOM 677 C C . ASP A 1 88 ? -28.356 -1.877 45.847 1.00 85.69 88 ASP A C 1
ATOM 679 O O . ASP A 1 88 ? -28.147 -0.731 45.446 1.00 85.69 88 ASP A O 1
ATOM 683 N N . PHE A 1 89 ? -27.547 -2.469 46.733 1.00 88.25 89 PHE A N 1
ATOM 684 C CA . PHE A 1 89 ? -26.372 -1.813 47.310 1.00 88.25 89 PHE A CA 1
ATOM 685 C C . PHE A 1 89 ? -25.286 -1.569 46.253 1.00 88.25 89 PHE A C 1
ATOM 687 O O . PHE A 1 89 ? -24.717 -0.481 46.174 1.00 88.25 89 PHE A O 1
ATOM 694 N N . ILE A 1 90 ? -25.026 -2.549 45.382 1.00 88.06 90 ILE A N 1
ATOM 695 C CA . ILE A 1 90 ? -24.106 -2.382 44.247 1.00 88.06 90 ILE A CA 1
ATOM 696 C C . ILE A 1 90 ? -24.618 -1.279 43.313 1.00 88.06 90 ILE A C 1
ATOM 698 O O . ILE A 1 90 ? -23.831 -0.447 42.852 1.00 88.06 90 ILE A O 1
ATOM 702 N N . GLN A 1 91 ? -25.924 -1.264 43.030 1.00 85.31 91 GLN A N 1
ATOM 703 C CA . GLN A 1 91 ? -26.542 -0.293 42.136 1.00 85.31 91 GLN A CA 1
ATOM 704 C C . GLN A 1 91 ? -26.385 1.140 42.650 1.00 85.31 91 GLN A C 1
ATOM 706 O O . GLN A 1 91 ? -26.002 2.018 41.869 1.00 85.31 91 GLN A O 1
ATOM 711 N N . ASP A 1 92 ? -26.641 1.355 43.941 1.00 82.88 92 ASP A N 1
ATOM 712 C CA . ASP A 1 92 ? -26.483 2.646 44.607 1.00 82.88 92 ASP A CA 1
ATOM 713 C C . ASP A 1 92 ? -25.016 3.102 44.580 1.00 82.88 92 ASP A C 1
ATOM 715 O O . ASP A 1 92 ? -24.678 4.139 43.998 1.00 82.88 92 ASP A O 1
ATOM 719 N N . ILE A 1 93 ? -24.096 2.276 45.090 1.00 84.75 93 ILE A N 1
ATOM 720 C CA . ILE A 1 93 ? -22.678 2.646 45.190 1.00 84.75 93 ILE A CA 1
ATOM 721 C C . ILE A 1 93 ? -22.056 2.906 43.810 1.00 84.75 93 ILE A C 1
ATOM 723 O O . ILE A 1 93 ? -21.396 3.931 43.622 1.00 84.75 93 ILE A O 1
ATOM 727 N N . LEU A 1 94 ? -22.308 2.053 42.810 1.00 80.75 94 LEU A N 1
ATOM 728 C CA . LEU A 1 94 ? -21.763 2.221 41.453 1.00 80.75 94 LEU A CA 1
ATOM 729 C C . LEU A 1 94 ? -22.515 3.270 40.612 1.00 80.75 94 LEU A C 1
ATOM 731 O O . LEU A 1 94 ? -22.109 3.560 39.483 1.00 80.75 94 LEU A O 1
ATOM 735 N N . GLY A 1 95 ? -23.601 3.850 41.137 1.00 77.00 95 GLY A N 1
ATOM 736 C CA . GLY A 1 95 ? -24.389 4.874 40.448 1.00 77.00 95 GLY A CA 1
ATOM 737 C C . GLY A 1 95 ? -25.115 4.346 39.206 1.00 77.00 95 GLY A C 1
ATOM 738 O O . GLY A 1 95 ? -25.277 5.076 38.222 1.00 77.00 95 GLY A O 1
ATOM 739 N N . LEU A 1 96 ? -25.537 3.080 39.242 1.00 79.31 96 LEU A N 1
ATOM 740 C CA . LEU A 1 96 ? -26.179 2.343 38.147 1.00 79.31 96 LEU A CA 1
ATOM 741 C C . LEU A 1 96 ? -27.709 2.494 38.119 1.00 79.31 96 LEU A C 1
ATOM 743 O O . LEU A 1 96 ? -28.418 1.754 37.429 1.00 79.31 96 LEU A O 1
ATOM 747 N N . GLU A 1 97 ? -28.246 3.452 38.866 1.00 73.69 97 GLU A N 1
ATOM 748 C CA . GLU A 1 97 ? -29.677 3.721 38.913 1.00 73.69 97 GLU A CA 1
ATOM 749 C C . GLU A 1 97 ? -30.256 4.115 37.549 1.00 73.69 97 GLU A C 1
ATOM 751 O O . GLU A 1 97 ? -29.687 4.886 36.762 1.00 73.69 97 GLU A O 1
ATOM 756 N N . LYS A 1 98 ? -31.466 3.621 37.276 1.00 81.06 98 LYS A N 1
ATOM 757 C CA . LYS A 1 98 ? -32.185 3.938 36.045 1.00 81.06 98 LYS A CA 1
ATOM 758 C C . LYS A 1 98 ? -32.715 5.374 36.083 1.00 81.06 98 LYS A C 1
ATOM 760 O O . LYS A 1 98 ? -33.797 5.650 36.594 1.00 81.06 98 LYS A O 1
ATOM 765 N N . LYS A 1 99 ? -31.987 6.292 35.449 1.00 79.81 99 LYS A N 1
ATOM 766 C CA . LYS A 1 99 ? -32.427 7.684 35.247 1.00 79.81 99 LYS A CA 1
ATOM 767 C C . LYS A 1 99 ? -33.396 7.815 34.068 1.00 79.81 99 LYS A C 1
ATOM 769 O O . LYS A 1 99 ? -33.403 7.004 33.147 1.00 79.81 99 LYS A O 1
ATOM 774 N N . LYS A 1 100 ? -34.177 8.903 34.038 1.00 75.50 100 LYS A N 1
ATOM 775 C CA . LYS A 1 100 ? -35.196 9.179 32.998 1.00 75.50 100 LYS A CA 1
ATOM 776 C C . LYS A 1 100 ? -34.676 9.028 31.554 1.00 75.50 100 LYS A C 1
ATOM 778 O O . LYS A 1 100 ? -35.369 8.467 30.706 1.00 75.50 100 LYS A O 1
ATOM 783 N N . ASN A 1 101 ? -33.450 9.489 31.291 1.00 79.94 101 ASN A N 1
ATOM 784 C CA . ASN A 1 101 ? -32.816 9.480 29.965 1.00 79.94 101 ASN A CA 1
ATOM 785 C C . ASN A 1 101 ? -31.678 8.453 29.850 1.00 79.94 101 ASN A C 1
ATOM 787 O O . ASN A 1 101 ? -30.744 8.666 29.082 1.00 79.94 101 ASN A O 1
ATOM 791 N N . SER A 1 102 ? -31.701 7.364 30.616 1.00 85.81 102 SER A N 1
ATOM 792 C CA . SER A 1 102 ? -30.642 6.363 30.516 1.00 85.81 102 SER A CA 1
ATOM 793 C C . SER A 1 102 ? -30.843 5.388 29.343 1.00 85.81 102 SER A C 1
ATOM 795 O O . SER A 1 102 ? -31.979 5.123 28.931 1.00 85.81 102 SER A O 1
ATOM 797 N N . ALA A 1 103 ? -29.734 4.886 28.794 1.00 87.19 103 ALA A N 1
ATOM 798 C CA . ALA A 1 103 ? -29.681 3.835 27.780 1.00 87.19 103 ALA A CA 1
ATOM 799 C C . ALA A 1 103 ? -29.321 2.501 28.418 1.00 87.19 103 ALA A C 1
ATOM 801 O O . ALA A 1 103 ? -28.364 2.425 29.189 1.00 87.19 103 ALA A O 1
ATOM 802 N N . TYR A 1 104 ? -30.061 1.457 28.072 1.00 92.19 104 TYR A N 1
ATOM 803 C CA . TYR A 1 104 ? -29.783 0.111 28.543 1.00 92.19 104 TYR A CA 1
ATOM 804 C C . TYR A 1 104 ? -28.723 -0.562 27.667 1.00 92.19 104 TYR A C 1
ATOM 806 O O . TYR A 1 104 ? -28.963 -0.835 26.491 1.00 92.19 104 TYR A O 1
ATOM 814 N N . ILE A 1 105 ? -27.549 -0.831 28.241 1.00 91.44 105 ILE A N 1
ATOM 815 C CA . ILE A 1 105 ? -26.415 -1.408 27.501 1.00 91.44 105 ILE A CA 1
ATOM 816 C C . ILE A 1 105 ? -26.298 -2.915 27.710 1.00 91.44 105 ILE A C 1
ATOM 818 O O . ILE A 1 105 ? -25.904 -3.635 26.793 1.00 91.44 105 ILE A O 1
ATOM 822 N N . GLY A 1 106 ? -26.637 -3.409 28.897 1.00 92.38 106 GLY A N 1
ATOM 823 C CA . GLY A 1 106 ? -26.379 -4.797 29.247 1.00 92.38 106 GLY A CA 1
ATOM 824 C C . GLY A 1 106 ? -26.528 -5.079 30.731 1.00 92.38 106 GLY A C 1
ATOM 825 O O . GLY A 1 106 ? -27.115 -4.289 31.467 1.00 92.38 106 GLY A O 1
ATOM 826 N N . ILE A 1 107 ? -26.003 -6.213 31.168 1.00 91.38 107 ILE A N 1
ATOM 827 C CA . ILE A 1 107 ? -26.045 -6.665 32.564 1.00 91.38 107 ILE A CA 1
ATOM 828 C C . ILE A 1 107 ? -24.616 -6.636 33.114 1.00 91.38 107 ILE A C 1
ATOM 830 O O . ILE A 1 107 ? -23.670 -6.887 32.364 1.00 91.38 107 ILE A O 1
ATOM 834 N N . LEU A 1 108 ? -24.448 -6.275 34.388 1.00 88.81 108 LEU A N 1
ATOM 835 C CA . LEU A 1 108 ? -23.136 -6.273 35.034 1.00 88.81 108 LEU A CA 1
ATOM 836 C C . LEU A 1 108 ? -22.564 -7.696 35.035 1.00 88.81 108 LEU A C 1
ATOM 838 O O . LEU A 1 108 ? -23.275 -8.650 35.351 1.00 88.81 108 LEU A O 1
ATOM 842 N N . ASP A 1 109 ? -21.298 -7.845 34.649 1.00 84.62 109 ASP A N 1
ATOM 843 C CA . ASP A 1 109 ? -20.664 -9.159 34.610 1.00 84.62 109 ASP A CA 1
ATOM 844 C C . ASP A 1 109 ? -20.660 -9.816 36.002 1.00 84.62 109 ASP A C 1
ATOM 846 O O . ASP A 1 109 ? -20.508 -9.146 37.023 1.00 84.62 109 ASP A O 1
ATOM 850 N N . GLY A 1 110 ? -20.918 -11.125 36.050 1.00 78.56 110 GLY A N 1
ATOM 851 C CA . GLY A 1 110 ? -21.094 -11.866 37.305 1.00 78.56 110 GLY A CA 1
ATOM 852 C C . GLY A 1 110 ? -22.440 -11.671 38.026 1.00 78.56 110 GLY A C 1
ATOM 853 O O . GLY A 1 110 ? -22.644 -12.279 39.075 1.00 78.56 110 GLY A O 1
ATOM 854 N N . ARG A 1 111 ? -23.381 -10.876 37.491 1.00 83.94 111 ARG A N 1
ATOM 855 C CA . ARG A 1 111 ? -24.745 -10.719 38.035 1.00 83.94 111 ARG A CA 1
ATOM 856 C C . ARG A 1 111 ? -25.793 -11.023 36.961 1.00 83.94 111 ARG A C 1
ATOM 858 O O . ARG A 1 111 ? -25.636 -10.640 35.812 1.00 83.94 111 ARG A O 1
ATOM 865 N N . GLU A 1 112 ? -26.873 -11.716 37.318 1.00 78.31 112 GLU A N 1
ATOM 866 C CA . GLU A 1 112 ? -27.916 -12.144 36.360 1.00 78.31 112 GLU A CA 1
ATOM 867 C C . GLU A 1 112 ? -29.006 -11.080 36.134 1.00 78.31 112 GLU A C 1
ATOM 869 O O . GLU A 1 112 ? -29.624 -11.036 35.071 1.00 78.31 112 GLU A O 1
ATOM 874 N N . HIS A 1 113 ? -29.253 -10.207 37.116 1.00 82.00 113 HIS A N 1
ATOM 875 C CA . HIS A 1 113 ? -30.393 -9.277 37.094 1.00 82.00 113 HIS A CA 1
ATOM 876 C C . HIS A 1 113 ? -30.000 -7.798 37.177 1.00 82.00 113 HIS A C 1
ATOM 878 O O . HIS A 1 113 ? -30.828 -6.920 36.914 1.00 82.00 113 HIS A O 1
ATOM 884 N N . LEU A 1 114 ? -28.730 -7.504 37.462 1.00 87.75 114 LEU A N 1
ATOM 885 C CA . LEU A 1 114 ? -28.256 -6.141 37.661 1.00 87.75 114 LEU A CA 1
ATOM 886 C C . LEU A 1 114 ? -28.003 -5.428 36.324 1.00 87.75 114 LEU A C 1
ATOM 888 O O . LEU A 1 114 ? -26.954 -5.560 35.688 1.00 87.75 114 LEU A O 1
ATOM 892 N N . LYS A 1 115 ? -28.998 -4.662 35.877 1.00 89.25 115 LYS A N 1
ATOM 893 C CA . LYS A 1 115 ? -28.972 -3.938 34.600 1.00 89.25 115 LYS A CA 1
ATOM 894 C C . LYS A 1 115 ? -28.082 -2.697 34.664 1.00 89.25 115 LYS A C 1
ATOM 896 O O . LYS A 1 115 ? -28.241 -1.848 35.535 1.00 89.25 115 LYS A O 1
ATOM 901 N N . VAL A 1 116 ? -27.220 -2.540 33.663 1.00 89.62 116 VAL A N 1
ATOM 902 C CA . VAL A 1 116 ? -26.337 -1.381 33.509 1.00 89.62 116 VAL A CA 1
ATOM 903 C C . VAL A 1 116 ? -26.972 -0.368 32.564 1.00 89.62 116 VAL A C 1
ATOM 905 O O . VAL A 1 116 ? -27.202 -0.631 31.376 1.00 89.62 116 VAL A O 1
ATOM 908 N N . TYR A 1 117 ? -27.231 0.818 33.109 1.00 89.06 117 TYR A N 1
ATOM 909 C CA . TYR A 1 117 ? -27.811 1.943 32.395 1.00 89.06 117 TYR A CA 1
ATOM 910 C C . TYR A 1 117 ? -26.807 3.093 32.286 1.00 89.06 117 TYR A C 1
ATOM 912 O O . TYR A 1 117 ? -26.298 3.579 33.292 1.00 89.06 117 TYR A O 1
ATOM 920 N N . LEU A 1 118 ? -26.554 3.579 31.070 1.00 87.94 118 LEU A N 1
ATOM 921 C CA . LEU A 1 118 ? -25.699 4.747 30.848 1.00 87.94 118 LEU A CA 1
ATOM 922 C C . LEU A 1 118 ? -26.534 6.018 30.763 1.00 87.94 118 LEU A C 1
ATOM 924 O O . LEU A 1 118 ? -27.545 6.060 30.070 1.00 87.94 118 LEU A O 1
ATOM 928 N N . ASP A 1 119 ? -26.109 7.083 31.431 1.00 86.00 119 ASP A N 1
ATOM 929 C CA . ASP A 1 119 ? -26.792 8.377 31.371 1.00 86.00 119 ASP A CA 1
ATOM 930 C C . ASP A 1 119 ? -26.548 9.060 30.012 1.00 86.00 119 ASP A C 1
ATOM 932 O O . ASP A 1 119 ? -25.451 9.560 29.746 1.00 86.00 119 ASP A O 1
ATOM 936 N N . MET A 1 120 ? -27.564 9.123 29.141 1.00 84.62 120 MET A N 1
ATOM 937 C CA . MET A 1 120 ? -27.400 9.722 27.809 1.00 84.62 120 MET A CA 1
ATOM 938 C C . MET A 1 120 ? -27.072 11.204 27.862 1.00 84.62 120 MET A C 1
ATOM 940 O O . MET A 1 120 ? -26.362 11.687 26.986 1.00 84.62 120 MET A O 1
ATOM 944 N N . ASN A 1 121 ? -27.492 11.930 28.898 1.00 81.94 121 ASN A N 1
ATOM 945 C CA . ASN A 1 121 ? -27.121 13.336 29.012 1.00 81.94 121 ASN A CA 1
ATOM 946 C C . ASN A 1 121 ? -25.597 13.466 29.178 1.00 81.94 121 ASN A C 1
ATOM 948 O O . ASN A 1 121 ? -24.986 14.356 28.584 1.00 81.94 121 ASN A O 1
ATOM 952 N N . LYS A 1 122 ? -24.963 12.541 29.916 1.00 81.50 122 LYS A N 1
ATOM 953 C CA . LYS A 1 122 ? -23.499 12.463 30.041 1.00 81.50 122 LYS A CA 1
ATOM 954 C C . LYS A 1 122 ? -22.837 11.960 28.752 1.00 81.50 122 LYS A C 1
ATOM 956 O O . LYS A 1 122 ? -21.868 12.579 28.327 1.00 81.50 122 LYS A O 1
ATOM 961 N N . VAL A 1 123 ? -23.360 10.916 28.097 1.00 81.31 123 VAL A N 1
ATOM 962 C CA . VAL A 1 123 ? -22.795 10.400 26.824 1.00 81.31 123 VAL A CA 1
ATOM 963 C C . VAL A 1 123 ? -22.790 11.477 25.737 1.00 81.31 123 VAL A C 1
ATOM 965 O O . VAL A 1 123 ? -21.778 11.697 25.073 1.00 81.31 123 VAL A O 1
ATOM 968 N N . LEU A 1 124 ? -23.909 12.188 25.579 1.00 79.19 124 LEU A N 1
ATOM 969 C CA . LEU A 1 124 ? -24.062 13.227 24.562 1.00 79.19 124 LEU A CA 1
ATOM 970 C C . LEU A 1 124 ? -23.173 14.446 24.843 1.00 79.19 124 LEU A C 1
ATOM 972 O O . LEU A 1 124 ? -22.591 15.001 23.912 1.00 79.19 124 LEU A O 1
ATOM 976 N N . SER A 1 125 ? -23.050 14.857 26.111 1.00 77.56 125 SER A N 1
ATOM 977 C CA . SER A 1 125 ? -22.282 16.051 26.503 1.00 77.56 125 SER A CA 1
ATOM 978 C C . SER A 1 125 ? -20.778 15.816 26.666 1.00 77.56 125 SER A C 1
ATOM 980 O O . SER A 1 125 ? -20.010 16.777 26.599 1.00 77.56 125 SER A O 1
ATOM 982 N N . LYS A 1 126 ? -20.341 14.566 26.866 1.00 82.12 126 LYS A N 1
ATOM 983 C CA . LYS A 1 126 ? -18.931 14.218 27.110 1.00 82.12 126 LYS A CA 1
ATOM 984 C C . LYS A 1 126 ? -18.271 13.390 26.004 1.00 82.12 126 LYS A C 1
ATOM 986 O O . LYS A 1 126 ? -17.133 12.962 26.175 1.00 82.12 126 LYS A O 1
ATOM 991 N N . HIS A 1 127 ? -18.967 13.189 24.885 1.00 88.31 127 HIS A N 1
ATOM 992 C CA . HIS A 1 127 ? -18.538 12.338 23.772 1.00 88.31 127 HIS A CA 1
ATOM 993 C C . HIS A 1 127 ? -18.317 10.865 24.189 1.00 88.31 127 HIS A C 1
ATOM 995 O O . HIS A 1 127 ? -18.288 10.507 25.373 1.00 88.31 127 HIS A O 1
ATOM 1001 N N . ALA A 1 128 ? -18.205 9.986 23.196 1.00 88.94 128 ALA A N 1
ATOM 1002 C CA . ALA A 1 128 ? -18.007 8.558 23.386 1.00 88.94 128 ALA A CA 1
ATOM 1003 C C . ALA A 1 128 ? -16.951 7.987 22.437 1.00 88.94 128 ALA A C 1
ATOM 1005 O O . ALA A 1 128 ? -16.761 8.466 21.320 1.00 88.94 128 ALA A O 1
ATOM 1006 N N . VAL A 1 129 ? -16.296 6.911 22.852 1.00 89.44 129 VAL A N 1
ATOM 1007 C CA . VAL A 1 129 ? -15.401 6.137 21.994 1.00 89.44 129 VAL A CA 1
ATOM 1008 C C . VAL A 1 129 ? -15.634 4.643 22.201 1.00 89.44 129 VAL A C 1
ATOM 1010 O O . VAL A 1 129 ? -15.782 4.182 23.330 1.00 89.44 129 VAL A O 1
ATOM 1013 N N . ILE A 1 130 ? -15.688 3.890 21.102 1.00 90.81 130 ILE A N 1
ATOM 1014 C CA . ILE A 1 130 ? -15.813 2.430 21.091 1.00 90.81 130 ILE A CA 1
ATOM 1015 C C . ILE A 1 130 ? -14.539 1.845 20.485 1.00 90.81 130 ILE A C 1
ATOM 1017 O O . ILE A 1 130 ? -14.207 2.105 19.323 1.00 90.81 130 ILE A O 1
ATOM 1021 N N . LEU A 1 131 ? -13.819 1.061 21.285 1.00 87.94 131 LEU A N 1
ATOM 1022 C CA . LEU A 1 131 ? -12.481 0.554 20.984 1.00 87.94 131 LEU A CA 1
ATOM 1023 C C . LEU A 1 131 ? -12.475 -0.974 21.049 1.00 87.94 131 LEU A C 1
ATOM 1025 O O . LEU A 1 131 ? -12.907 -1.552 22.038 1.00 87.94 131 LEU A O 1
ATOM 1029 N N . ALA A 1 132 ? -11.999 -1.646 20.001 1.00 86.19 132 ALA A N 1
ATOM 1030 C CA . ALA A 1 132 ? -12.055 -3.110 19.906 1.00 86.19 132 ALA A CA 1
ATOM 1031 C C . ALA A 1 132 ? -10.954 -3.670 18.991 1.00 86.19 132 ALA A C 1
ATOM 1033 O O . ALA A 1 132 ? -10.370 -2.918 18.222 1.00 86.19 132 ALA A O 1
ATOM 1034 N N . LYS A 1 133 ? -10.692 -4.986 18.998 1.00 82.25 133 LYS A N 1
ATOM 1035 C CA . LYS A 1 133 ? -10.081 -5.678 17.838 1.00 82.25 133 LYS A CA 1
ATOM 1036 C C . LYS A 1 133 ? -11.162 -6.150 16.848 1.00 82.25 133 LYS A C 1
ATOM 1038 O O . LYS A 1 133 ? -12.347 -6.199 17.186 1.00 82.25 133 LYS A O 1
ATOM 1043 N N . SER A 1 134 ? -10.746 -6.558 15.646 1.00 74.94 134 SER A N 1
ATOM 1044 C CA . SER A 1 134 ? -11.636 -7.217 14.676 1.00 74.94 134 SER A CA 1
ATOM 1045 C C . SER A 1 134 ? -12.290 -8.470 15.272 1.00 74.94 134 SER A C 1
ATOM 1047 O O . SER A 1 134 ? -11.638 -9.232 15.993 1.00 74.94 134 SER A O 1
ATOM 1049 N N . GLY A 1 135 ? -13.579 -8.665 14.988 1.00 74.50 135 GLY A N 1
ATOM 1050 C CA . GLY A 1 135 ? -14.359 -9.811 15.464 1.00 74.50 135 GLY A CA 1
ATOM 1051 C C . GLY A 1 135 ? -14.740 -9.786 16.950 1.00 74.50 135 GLY A C 1
ATOM 1052 O O . GLY A 1 135 ? -15.362 -10.728 17.418 1.00 74.50 135 GLY A O 1
ATOM 1053 N N . SER A 1 136 ? -14.415 -8.730 17.709 1.00 81.12 136 SER A N 1
ATOM 1054 C CA . SER A 1 136 ? -14.806 -8.631 19.129 1.00 81.12 136 SER A CA 1
ATOM 1055 C C . SER A 1 136 ? -16.254 -8.189 19.363 1.00 81.12 136 SER A C 1
ATOM 1057 O O . SER A 1 136 ? -16.673 -8.131 20.511 1.00 81.12 136 SER A O 1
ATOM 1059 N N . GLY A 1 137 ? -17.005 -7.838 18.312 1.00 80.56 137 GLY A N 1
ATOM 1060 C CA . GLY A 1 137 ? -18.367 -7.301 18.432 1.00 80.56 137 GLY A CA 1
ATOM 1061 C C . GLY A 1 137 ? -18.464 -5.770 18.400 1.00 80.56 137 GLY A C 1
ATOM 1062 O O . GLY A 1 137 ? -19.460 -5.217 18.845 1.00 80.56 137 GLY A O 1
ATOM 1063 N N . LYS A 1 138 ? -17.466 -5.060 17.852 1.00 86.88 138 LYS A N 1
ATOM 1064 C CA . LYS A 1 138 ? -17.444 -3.584 17.735 1.00 86.88 138 LYS A CA 1
ATOM 1065 C C . LYS A 1 138 ? -18.752 -3.008 17.172 1.00 86.88 138 LYS A C 1
ATOM 1067 O O . LYS A 1 138 ? -19.459 -2.303 17.883 1.00 86.88 138 LYS A O 1
ATOM 1072 N N . SER A 1 139 ? -19.102 -3.364 15.934 1.00 83.69 139 SER A N 1
ATOM 1073 C CA . SER A 1 139 ? -20.325 -2.898 15.264 1.00 83.69 139 SER A CA 1
ATOM 1074 C C . SER A 1 139 ? -21.599 -3.400 15.953 1.00 83.69 139 SER A C 1
ATOM 1076 O O . SER A 1 139 ? -22.663 -2.798 15.821 1.00 83.69 139 SER A O 1
ATOM 1078 N N . TYR A 1 140 ? -21.502 -4.490 16.723 1.00 88.25 140 TYR A N 1
ATOM 1079 C CA . TYR A 1 140 ? -22.601 -5.006 17.534 1.00 88.25 140 TYR A CA 1
ATOM 1080 C C . TYR A 1 140 ? -22.915 -4.058 18.697 1.00 88.25 140 TYR A C 1
ATOM 1082 O O . TYR A 1 140 ? -24.044 -3.590 18.817 1.00 88.25 140 TYR A O 1
ATOM 1090 N N . VAL A 1 141 ? -21.903 -3.699 19.490 1.00 90.12 141 VAL A N 1
ATOM 1091 C CA . VAL A 1 141 ? -22.037 -2.746 20.604 1.00 90.12 141 VAL A CA 1
ATOM 1092 C C . VAL A 1 141 ? -22.398 -1.349 20.107 1.00 90.12 141 VAL A C 1
ATOM 1094 O O . VAL A 1 141 ? -23.261 -0.691 20.686 1.00 90.12 141 VAL A O 1
ATOM 1097 N N . SER A 1 142 ? -21.787 -0.902 19.005 1.00 90.88 142 SER A N 1
ATOM 1098 C CA . SER A 1 142 ? -22.141 0.368 18.368 1.00 90.88 142 SER A CA 1
ATOM 1099 C C . SER A 1 142 ? -23.617 0.406 17.986 1.00 90.88 142 SER A C 1
ATOM 1101 O O . SER A 1 142 ? -24.293 1.390 18.267 1.00 90.88 142 SER A O 1
ATOM 1103 N N . ALA A 1 143 ? -24.147 -0.677 17.417 1.00 91.12 143 ALA A N 1
ATOM 1104 C CA . ALA A 1 143 ? -25.561 -0.767 17.095 1.00 91.12 143 ALA A CA 1
ATOM 1105 C C . ALA A 1 143 ? -26.465 -0.763 18.336 1.00 91.12 143 ALA A C 1
ATOM 1107 O O . ALA A 1 143 ? -27.455 -0.044 18.322 1.00 91.12 143 ALA A O 1
ATOM 1108 N N . VAL A 1 144 ? -26.117 -1.476 19.415 1.00 92.69 144 VAL A N 1
ATOM 1109 C CA . VAL A 1 144 ? -26.863 -1.421 20.692 1.00 92.69 144 VAL A CA 1
ATOM 1110 C C . VAL A 1 144 ? -26.968 0.019 21.203 1.00 92.69 144 VAL A C 1
ATOM 1112 O O . VAL A 1 144 ? -28.052 0.472 21.565 1.00 92.69 144 VAL A O 1
ATOM 1115 N N . LEU A 1 145 ? -25.869 0.779 21.159 1.00 91.69 145 LEU A N 1
ATOM 1116 C CA . LEU A 1 145 ? -25.882 2.192 21.536 1.00 91.69 145 LEU A CA 1
ATOM 1117 C C . LEU A 1 145 ? -26.769 3.035 20.599 1.00 91.69 145 LEU A C 1
ATOM 1119 O O . LEU A 1 145 ? -27.539 3.870 21.073 1.00 91.69 145 LEU A O 1
ATOM 1123 N N . LEU A 1 146 ? -26.694 2.818 19.281 1.00 93.38 146 LEU A N 1
ATOM 1124 C CA . LEU A 1 146 ? -27.526 3.523 18.295 1.00 93.38 146 LEU A CA 1
ATOM 1125 C C . LEU A 1 146 ? -29.025 3.226 18.469 1.00 93.38 146 LEU A C 1
ATOM 1127 O O . LEU A 1 146 ? -29.840 4.138 18.340 1.00 93.38 146 LEU A O 1
ATOM 1131 N N . GLU A 1 147 ? -29.392 1.983 18.794 1.00 93.75 147 GLU A N 1
ATOM 1132 C CA . GLU A 1 147 ? -30.771 1.579 19.094 1.00 93.75 147 GLU A CA 1
ATOM 1133 C C . GLU A 1 147 ? -31.338 2.371 20.279 1.00 93.75 147 GLU A C 1
ATOM 1135 O O . GLU A 1 147 ? -32.434 2.926 20.194 1.00 93.75 147 GLU A O 1
ATOM 1140 N N . GLU A 1 148 ? -30.579 2.483 21.371 1.00 92.12 148 GLU A N 1
ATOM 1141 C CA . GLU A 1 148 ? -30.999 3.247 22.550 1.00 92.12 148 GLU A CA 1
ATOM 1142 C C . GLU A 1 148 ? -31.176 4.735 22.228 1.00 92.12 148 GLU A C 1
ATOM 1144 O O . GLU A 1 148 ? -32.169 5.352 22.619 1.00 92.12 148 GLU A O 1
ATOM 1149 N N . LEU A 1 149 ? -30.255 5.314 21.455 1.00 90.56 149 LEU A N 1
ATOM 1150 C CA . LEU A 1 149 ? -30.349 6.707 21.022 1.00 90.56 149 LEU A CA 1
ATOM 1151 C C . LEU A 1 149 ? -31.594 6.952 20.143 1.00 90.56 149 LEU A C 1
ATOM 1153 O O . LEU A 1 149 ? -32.288 7.961 20.315 1.00 90.56 149 LEU A O 1
ATOM 1157 N N . LEU A 1 150 ? -31.925 6.010 19.254 1.00 91.31 150 LEU A N 1
ATOM 1158 C CA . LEU A 1 150 ? -33.131 6.036 18.421 1.00 91.31 150 LEU A CA 1
ATOM 1159 C C . LEU A 1 150 ? -34.423 5.924 19.240 1.00 91.31 150 LEU A C 1
ATOM 1161 O O . LEU A 1 150 ? -35.373 6.673 18.986 1.00 91.31 150 LEU A O 1
ATOM 1165 N N . LEU A 1 151 ? -34.456 5.046 20.250 1.00 90.81 151 LEU A N 1
ATOM 1166 C CA . LEU A 1 151 ? -35.587 4.913 21.177 1.00 90.81 151 LEU A CA 1
ATOM 1167 C C . LEU A 1 151 ? -35.843 6.210 21.954 1.00 90.81 151 LEU A C 1
ATOM 1169 O O . LEU A 1 151 ? -36.993 6.590 22.179 1.00 90.81 151 LEU A O 1
ATOM 1173 N N . LYS A 1 152 ? -34.779 6.936 22.318 1.00 88.44 152 LYS A N 1
ATOM 1174 C CA . LYS A 1 152 ? -34.876 8.259 22.957 1.00 88.44 152 LYS A CA 1
ATOM 1175 C C . LYS A 1 152 ? -35.121 9.404 21.970 1.00 88.44 152 LYS A C 1
ATOM 1177 O O . LYS A 1 152 ? -35.188 10.556 22.393 1.00 88.44 152 LYS A O 1
ATOM 1182 N N . LYS A 1 153 ? -35.292 9.105 20.676 1.00 88.94 153 LYS A N 1
ATOM 1183 C CA . LYS A 1 153 ? -35.533 10.079 19.600 1.00 88.94 153 LYS A CA 1
ATOM 1184 C C . LYS A 1 153 ? -34.432 11.145 19.497 1.00 88.94 153 LYS A C 1
ATOM 1186 O O . LYS A 1 153 ? -34.702 12.287 19.117 1.00 88.94 153 LYS A O 1
ATOM 1191 N N . ILE A 1 154 ? -33.193 10.772 19.809 1.00 88.69 154 ILE A N 1
ATOM 1192 C CA . ILE A 1 154 ? -32.034 11.651 19.650 1.00 88.69 154 ILE A CA 1
ATOM 1193 C C . ILE A 1 154 ? -31.703 11.747 18.150 1.00 88.69 154 ILE A C 1
ATOM 1195 O O . ILE A 1 154 ? -31.700 10.717 17.477 1.00 88.69 154 ILE A O 1
ATOM 1199 N N . PRO A 1 155 ? -31.449 12.947 17.595 1.00 91.81 155 PRO A N 1
ATOM 1200 C CA . PRO A 1 155 ? -31.019 13.086 16.203 1.00 91.81 155 PRO A CA 1
ATOM 1201 C C . PRO A 1 155 ? -29.618 12.501 16.009 1.00 91.81 155 PRO A C 1
ATOM 1203 O O . PRO A 1 155 ? -28.702 12.839 16.766 1.00 91.81 155 PRO A O 1
ATOM 1206 N N . LEU A 1 156 ? -29.436 11.655 14.993 1.00 93.44 156 LEU A N 1
ATOM 1207 C CA . LEU A 1 156 ? -28.173 10.954 14.738 1.00 93.44 156 LEU A CA 1
ATOM 1208 C C . LEU A 1 156 ? -27.682 11.165 13.309 1.00 93.44 156 LEU A C 1
ATOM 1210 O O . LEU A 1 156 ? -28.466 11.117 12.362 1.00 93.44 156 LEU A O 1
ATOM 1214 N N . VAL A 1 157 ? -26.366 11.309 13.160 1.00 94.44 157 VAL A N 1
ATOM 1215 C CA . VAL A 1 157 ? -25.679 11.206 11.868 1.00 94.44 157 VAL A CA 1
ATOM 1216 C C . VAL A 1 157 ? -24.583 10.158 11.999 1.00 94.44 157 VAL A C 1
ATOM 1218 O O . VAL A 1 157 ? -23.684 10.310 12.822 1.00 94.44 157 VAL A O 1
ATOM 1221 N N . VAL A 1 158 ? -24.653 9.097 11.199 1.00 93.50 158 VAL A N 1
ATOM 1222 C CA . VAL A 1 158 ? -23.688 7.990 11.200 1.00 93.50 158 VAL A CA 1
ATOM 1223 C C . VAL A 1 158 ? -22.915 8.004 9.892 1.00 93.50 158 VAL A C 1
ATOM 1225 O O . VAL A 1 158 ? -23.512 7.943 8.824 1.00 93.50 158 VAL A O 1
ATOM 1228 N N . ILE A 1 159 ? -21.591 8.076 9.970 1.00 90.56 159 ILE A N 1
ATOM 1229 C CA . ILE A 1 159 ? -20.694 7.917 8.827 1.00 90.56 159 ILE A CA 1
ATOM 1230 C C . ILE A 1 159 ? -20.275 6.450 8.769 1.00 90.56 159 ILE A C 1
ATOM 1232 O O . ILE A 1 159 ? -19.538 5.981 9.639 1.00 90.56 159 ILE A O 1
ATOM 1236 N N . ASP A 1 160 ? -20.755 5.756 7.739 1.00 89.44 160 ASP A N 1
ATOM 1237 C CA . ASP A 1 160 ? -20.649 4.310 7.582 1.00 89.44 160 ASP A CA 1
ATOM 1238 C C . ASP A 1 160 ? -19.813 3.956 6.333 1.00 89.44 160 ASP A C 1
ATOM 1240 O O . ASP A 1 160 ? -20.330 3.971 5.211 1.00 89.44 160 ASP A O 1
ATOM 1244 N N . PRO A 1 161 ? -18.508 3.668 6.485 1.00 79.62 161 PRO A N 1
ATOM 1245 C CA . PRO A 1 161 ? -17.617 3.330 5.380 1.00 79.62 161 PRO A CA 1
ATOM 1246 C C . PRO A 1 161 ? -17.905 1.962 4.749 1.00 79.62 161 PRO A C 1
ATOM 1248 O O . PRO A 1 161 ? -17.502 1.725 3.606 1.00 79.62 161 PRO A O 1
ATOM 1251 N N . HIS A 1 162 ? -18.578 1.061 5.469 1.00 81.56 162 HIS A N 1
ATOM 1252 C CA . HIS A 1 162 ? -18.766 -0.331 5.054 1.00 81.56 162 HIS A CA 1
ATOM 1253 C C . HIS A 1 162 ? -20.220 -0.691 4.728 1.00 81.56 162 HIS A C 1
ATOM 1255 O O . HIS A 1 162 ? -20.457 -1.687 4.042 1.00 81.56 162 HIS A O 1
ATOM 1261 N N . GLY A 1 163 ? -21.176 0.152 5.114 1.00 84.06 163 GLY A N 1
ATOM 1262 C CA . GLY A 1 163 ? -22.604 -0.056 4.897 1.00 84.06 163 GLY A CA 1
ATOM 1263 C C . GLY A 1 163 ? -23.198 -1.100 5.845 1.00 84.06 163 GLY A C 1
ATOM 1264 O O . GLY A 1 163 ? -24.062 -1.867 5.423 1.00 84.06 163 GLY A O 1
ATOM 1265 N N . GLU A 1 164 ? -22.726 -1.171 7.094 1.00 85.19 164 GLU A N 1
ATOM 1266 C CA . GLU A 1 164 ? -23.197 -2.134 8.103 1.00 85.19 164 GLU A CA 1
ATOM 1267 C C . GLU A 1 164 ? -24.462 -1.664 8.842 1.00 85.19 164 GLU A C 1
ATOM 1269 O O . GLU A 1 164 ? -25.310 -2.477 9.222 1.00 85.19 164 GLU A O 1
ATOM 1274 N N . TYR A 1 165 ? -24.622 -0.355 9.048 1.00 90.81 165 TYR A N 1
ATOM 1275 C CA . TYR A 1 165 ? -25.714 0.218 9.837 1.00 90.81 165 TYR A CA 1
ATOM 1276 C C . TYR A 1 165 ? -27.085 0.299 9.139 1.00 90.81 165 TYR A C 1
ATOM 1278 O O . TYR A 1 165 ? -28.081 0.368 9.868 1.00 90.81 165 TYR A O 1
ATOM 1286 N N . PRO A 1 166 ? -27.235 0.228 7.794 1.00 90.69 166 PRO A N 1
ATOM 1287 C CA . PRO A 1 166 ? -28.548 0.093 7.160 1.00 90.69 166 PRO A CA 1
ATOM 1288 C C . PRO A 1 166 ? -29.368 -1.095 7.683 1.00 90.69 166 PRO A C 1
ATOM 1290 O O . PRO A 1 166 ? -30.599 -1.047 7.657 1.00 90.69 166 PRO A O 1
ATOM 1293 N N . SER A 1 167 ? -28.717 -2.130 8.231 1.00 89.50 167 SER A N 1
ATOM 1294 C CA . SER A 1 167 ? -29.391 -3.287 8.833 1.00 89.50 167 SER A CA 1
ATOM 1295 C C . SER A 1 167 ? -30.292 -2.925 10.023 1.00 89.50 167 SER A C 1
ATOM 1297 O O . SER A 1 167 ? -31.274 -3.626 10.266 1.00 89.50 167 SER A O 1
ATOM 1299 N N . LEU A 1 168 ? -30.025 -1.805 10.718 1.00 91.38 168 LEU A N 1
ATOM 1300 C CA . LEU A 1 168 ? -30.828 -1.295 11.844 1.00 91.38 168 LEU A CA 1
ATOM 1301 C C . LEU A 1 168 ? -32.298 -1.031 11.466 1.00 91.38 168 LEU A C 1
ATOM 1303 O O . LEU A 1 168 ? -33.170 -0.957 12.334 1.00 91.38 168 LEU A O 1
ATOM 1307 N N . LYS A 1 169 ? -32.595 -0.889 10.167 1.00 90.44 169 LYS A N 1
ATOM 1308 C CA . LYS A 1 169 ? -33.959 -0.710 9.650 1.00 90.44 169 LYS A CA 1
ATOM 1309 C C . LYS A 1 169 ? -34.869 -1.893 9.996 1.00 90.44 169 LYS A C 1
ATOM 1311 O O . LYS A 1 169 ? -36.067 -1.690 10.195 1.00 90.44 169 LYS A O 1
ATOM 1316 N N . TYR A 1 170 ? -34.315 -3.098 10.105 1.00 91.56 170 TYR A N 1
ATOM 1317 C CA . TYR A 1 170 ? -35.076 -4.340 10.219 1.00 91.56 170 TYR A CA 1
ATOM 1318 C C . TYR A 1 170 ? -34.955 -4.949 11.626 1.00 91.56 170 TYR A C 1
ATOM 1320 O O . TYR A 1 170 ? -33.898 -4.820 12.244 1.00 91.56 170 TYR A O 1
ATOM 1328 N N . PRO A 1 171 ? -36.009 -5.600 12.152 1.00 89.31 171 PRO A N 1
ATOM 1329 C CA . PRO A 1 171 ? -35.948 -6.297 13.439 1.00 89.31 171 PRO A CA 1
ATOM 1330 C C . PRO A 1 171 ? -35.010 -7.509 13.372 1.00 89.31 171 PRO A C 1
ATOM 1332 O O . PRO A 1 171 ? -34.834 -8.100 12.306 1.00 89.31 171 PRO A O 1
ATOM 1335 N N . ASN A 1 172 ? -34.404 -7.877 14.502 1.00 88.38 172 ASN A N 1
ATOM 1336 C CA . ASN A 1 172 ? -33.536 -9.049 14.598 1.00 88.38 172 ASN A CA 1
ATOM 1337 C C . ASN A 1 172 ? -34.358 -10.352 14.496 1.00 88.38 172 ASN A C 1
ATOM 1339 O O . ASN A 1 172 ? -35.230 -10.577 15.334 1.00 88.38 172 ASN A O 1
ATOM 1343 N N . PRO A 1 173 ? -34.105 -11.221 13.500 1.00 76.81 173 PRO A N 1
ATOM 1344 C CA . PRO A 1 173 ? -34.837 -12.479 13.372 1.00 76.81 173 PRO A CA 1
ATOM 1345 C C . PRO A 1 173 ? -34.321 -13.597 14.301 1.00 76.81 173 PRO A C 1
ATOM 1347 O O . PRO A 1 173 ? -35.039 -14.574 14.504 1.00 76.81 173 PRO A O 1
ATOM 1350 N N . LYS A 1 174 ? -33.105 -13.466 14.854 1.00 75.19 174 LYS A N 1
ATOM 1351 C CA . LYS A 1 174 ? -32.391 -14.485 15.650 1.00 75.19 174 LYS A CA 1
ATOM 1352 C C . LYS A 1 174 ? -32.364 -14.098 17.151 1.00 75.19 174 LYS A C 1
ATOM 1354 O O . LYS A 1 174 ? -32.829 -13.024 17.523 1.00 75.19 174 LYS A O 1
ATOM 1359 N N . ASP A 1 175 ? -31.839 -14.969 18.021 1.00 70.69 175 ASP A N 1
ATOM 1360 C CA . ASP A 1 175 ? -31.542 -14.712 19.453 1.00 70.69 175 ASP A CA 1
ATOM 1361 C C . ASP A 1 175 ? -32.718 -14.500 20.436 1.00 70.69 175 ASP A C 1
ATOM 1363 O O . ASP A 1 175 ? -32.514 -13.962 21.525 1.00 70.69 175 ASP A O 1
ATOM 1367 N N . LYS A 1 176 ? -33.944 -14.952 20.132 1.00 75.56 176 LYS A N 1
ATOM 1368 C CA . LYS A 1 176 ? -35.121 -14.724 21.008 1.00 75.56 176 LYS A CA 1
ATOM 1369 C C . LYS A 1 176 ? -34.940 -15.198 22.460 1.00 75.56 176 LYS A C 1
ATOM 1371 O O . LYS A 1 176 ? -35.378 -14.514 23.379 1.00 75.56 176 LYS A O 1
ATOM 1376 N N . GLU A 1 177 ? -34.289 -16.339 22.675 1.00 76.31 177 GLU A N 1
ATOM 1377 C CA . GLU A 1 177 ? -34.061 -16.896 24.017 1.00 76.31 177 GLU A CA 1
ATOM 1378 C C . GLU A 1 177 ? -33.082 -16.041 24.837 1.00 76.31 177 GLU A C 1
ATOM 1380 O O . GLU A 1 177 ? -33.339 -15.711 25.993 1.00 76.31 177 GLU A O 1
ATOM 1385 N N . ASN A 1 178 ? -31.999 -15.575 24.210 1.00 81.69 178 ASN A N 1
ATOM 1386 C CA . ASN A 1 178 ? -31.054 -14.668 24.853 1.00 81.69 178 ASN A CA 1
ATOM 1387 C C . ASN A 1 178 ? -31.685 -13.282 25.079 1.00 81.69 178 ASN A C 1
ATOM 1389 O O . ASN A 1 178 ? -31.467 -12.653 26.105 1.00 81.69 178 ASN A O 1
ATOM 1393 N N . MET A 1 179 ? -32.537 -12.802 24.171 1.00 86.06 179 MET A N 1
ATOM 1394 C CA . MET A 1 179 ? -33.271 -11.546 24.354 1.00 86.06 179 MET A CA 1
ATOM 1395 C C . MET A 1 179 ? -34.175 -11.544 25.594 1.00 86.06 179 MET A C 1
ATOM 1397 O O . MET A 1 179 ? -34.235 -10.527 26.288 1.00 86.06 179 MET A O 1
ATOM 1401 N N . LEU A 1 180 ? -34.805 -12.682 25.917 1.00 84.62 180 LEU A N 1
ATOM 1402 C CA . LEU A 1 180 ? -35.598 -12.846 27.141 1.00 84.62 180 LEU A CA 1
ATOM 1403 C C . LEU A 1 180 ? -34.749 -12.619 28.398 1.00 84.62 180 LEU A C 1
ATOM 1405 O O . LEU A 1 180 ? -35.175 -11.878 29.283 1.00 84.62 180 LEU A O 1
ATOM 1409 N N . ARG A 1 181 ? -33.521 -13.162 28.442 1.00 86.19 181 ARG A N 1
ATOM 1410 C CA . ARG A 1 181 ? -32.571 -12.956 29.554 1.00 86.19 181 ARG A CA 1
ATOM 1411 C C . ARG A 1 181 ? -32.296 -11.472 29.817 1.00 86.19 181 ARG A C 1
ATOM 1413 O O . ARG A 1 181 ? -32.229 -11.042 30.963 1.00 86.19 181 ARG A O 1
ATOM 1420 N N . PHE A 1 182 ? -32.171 -10.672 28.761 1.00 88.12 182 PHE A N 1
ATOM 1421 C CA . PHE A 1 182 ? -31.901 -9.233 28.868 1.00 88.12 182 PHE A CA 1
ATOM 1422 C C . PHE A 1 182 ? -33.183 -8.375 28.943 1.00 88.12 182 PHE A C 1
ATOM 1424 O O . PHE A 1 182 ? -33.127 -7.177 29.243 1.00 88.12 182 PHE A O 1
ATOM 1431 N N . GLY A 1 183 ? -34.357 -8.976 28.732 1.00 86.44 183 GLY A N 1
ATOM 1432 C CA . GLY A 1 183 ? -35.649 -8.293 28.699 1.00 86.44 183 GLY A CA 1
ATOM 1433 C C . GLY A 1 183 ? -35.767 -7.300 27.541 1.00 86.44 183 GLY A C 1
ATOM 1434 O O . GLY A 1 183 ? -36.175 -6.159 27.761 1.00 86.44 183 GLY A O 1
ATOM 1435 N N . VAL A 1 184 ? -35.357 -7.712 26.339 1.00 89.81 184 VAL A N 1
ATOM 1436 C CA . VAL A 1 184 ? -35.510 -6.951 25.087 1.00 89.81 184 VAL A CA 1
ATOM 1437 C C . VAL A 1 184 ? -36.302 -7.751 24.056 1.00 89.81 184 VAL A C 1
ATOM 1439 O O . VAL A 1 184 ? -36.402 -8.967 24.163 1.00 89.81 184 VAL A O 1
ATOM 1442 N N . GLU A 1 185 ? -36.857 -7.078 23.049 1.00 89.12 185 GLU A N 1
ATOM 1443 C CA . GLU A 1 185 ? -37.627 -7.713 21.974 1.00 89.12 185 GLU A CA 1
ATOM 1444 C C . GLU A 1 185 ? -37.136 -7.251 20.592 1.00 89.12 185 GLU A C 1
ATOM 1446 O O . GLU A 1 185 ? -36.606 -6.142 20.467 1.00 89.12 185 GLU A O 1
ATOM 1451 N N . PRO A 1 186 ? -37.311 -8.064 19.532 1.00 90.44 186 PRO A N 1
ATOM 1452 C CA . PRO A 1 186 ? -36.963 -7.665 18.174 1.00 90.44 186 PRO A CA 1
ATOM 1453 C C . PRO A 1 186 ? -37.680 -6.387 17.719 1.00 90.44 186 PRO A C 1
ATOM 1455 O O . PRO A 1 186 ? -38.907 -6.325 17.660 1.00 90.44 186 PRO A O 1
ATOM 1458 N N . GLN A 1 187 ? -36.909 -5.382 17.306 1.00 90.81 187 GLN A N 1
ATOM 1459 C CA . GLN A 1 187 ? -37.422 -4.105 16.820 1.00 90.81 187 GLN A CA 1
ATOM 1460 C C . GLN A 1 187 ? -36.531 -3.537 15.709 1.00 90.81 187 GLN A C 1
ATOM 1462 O O . GLN A 1 187 ? -35.313 -3.440 15.843 1.00 90.81 187 GLN A O 1
ATOM 1467 N N . GLY A 1 188 ? -37.160 -3.136 14.601 1.00 90.44 188 GLY A N 1
ATOM 1468 C CA . GLY A 1 188 ? -36.515 -2.417 13.502 1.00 90.44 188 GLY A CA 1
ATOM 1469 C C . GLY A 1 188 ? -36.865 -0.931 13.509 1.00 90.44 188 GLY A C 1
ATOM 1470 O O . GLY A 1 188 ? -37.947 -0.533 13.944 1.00 90.44 188 GLY A O 1
ATOM 1471 N N . PHE A 1 189 ? -35.969 -0.103 12.974 1.00 92.56 189 PHE A N 1
ATOM 1472 C CA . PHE A 1 189 ? -36.089 1.358 12.999 1.00 92.56 189 PHE A CA 1
ATOM 1473 C C . PHE A 1 189 ? -36.334 1.975 11.612 1.00 92.56 189 PHE A C 1
ATOM 1475 O O . PHE A 1 189 ? -36.032 3.146 11.390 1.00 92.56 189 PHE A O 1
ATOM 1482 N N . LEU A 1 190 ? -36.913 1.216 10.670 1.00 89.44 190 LEU A N 1
ATOM 1483 C CA . LEU A 1 190 ? -37.111 1.616 9.266 1.00 89.44 190 LEU A CA 1
ATOM 1484 C C . LEU A 1 190 ? -37.668 3.040 9.088 1.00 89.44 190 LEU A C 1
ATOM 1486 O O . LEU A 1 190 ? -37.163 3.800 8.271 1.00 89.44 190 LEU A O 1
ATOM 1490 N N . LYS A 1 191 ? -38.683 3.430 9.873 1.00 88.81 191 LYS A N 1
ATOM 1491 C CA . LYS A 1 191 ? -39.325 4.759 9.774 1.00 88.81 191 LYS A CA 1
ATOM 1492 C C . LYS A 1 191 ? -38.459 5.909 10.309 1.00 88.81 191 LYS A C 1
ATOM 1494 O O . LYS A 1 191 ? -38.707 7.066 9.971 1.00 88.81 191 LYS A O 1
ATOM 1499 N N . GLN A 1 192 ? -37.485 5.608 11.168 1.00 91.44 192 GLN A N 1
ATOM 1500 C CA . GLN A 1 192 ? -36.596 6.592 11.791 1.00 91.44 192 GLN A CA 1
ATOM 1501 C C . GLN A 1 192 ? -35.257 6.715 11.060 1.00 91.44 192 GLN A C 1
ATOM 1503 O O . GLN A 1 192 ? -34.559 7.703 11.265 1.00 91.44 192 GLN A O 1
ATOM 1508 N N . ILE A 1 193 ? -34.901 5.753 10.206 1.00 93.75 193 ILE A N 1
ATOM 1509 C CA . ILE A 1 193 ? -33.611 5.725 9.516 1.00 93.75 193 ILE A CA 1
ATOM 1510 C C . ILE A 1 193 ? -33.754 6.244 8.088 1.00 93.75 193 ILE A C 1
ATOM 1512 O O . ILE A 1 193 ? -34.573 5.763 7.308 1.00 93.75 193 ILE A O 1
ATOM 1516 N N . GLN A 1 194 ? -32.902 7.197 7.731 1.00 93.81 194 GLN A N 1
ATOM 1517 C CA . GLN A 1 194 ? -32.725 7.684 6.371 1.00 93.81 194 GLN A CA 1
ATOM 1518 C C . GLN A 1 194 ? -31.307 7.369 5.918 1.00 93.81 194 GLN A C 1
ATOM 1520 O O . GLN A 1 194 ? -30.359 7.524 6.677 1.00 93.81 194 GLN A O 1
ATOM 1525 N N . GLU A 1 195 ? -31.157 6.903 4.687 1.00 93.81 195 GLU A N 1
ATOM 1526 C CA . GLU A 1 195 ? -29.856 6.535 4.139 1.00 93.81 195 GLU A CA 1
ATOM 1527 C C . GLU A 1 195 ? -29.493 7.488 3.007 1.00 93.81 195 GLU A C 1
ATOM 1529 O O . GLU A 1 195 ? -30.340 7.807 2.173 1.00 93.81 195 GLU A O 1
ATOM 1534 N N . PHE A 1 196 ? -28.248 7.949 3.002 1.00 93.69 196 PHE A N 1
ATOM 1535 C CA . PHE A 1 196 ? -27.671 8.849 2.016 1.00 93.69 196 PHE A CA 1
ATOM 1536 C C . PHE A 1 196 ? -26.366 8.249 1.499 1.00 93.69 196 PHE A C 1
ATOM 1538 O O . PHE A 1 196 ? -25.571 7.735 2.282 1.00 93.69 196 PHE A O 1
ATOM 1545 N N . SER A 1 197 ? -26.115 8.339 0.197 1.00 91.31 197 SER A N 1
ATOM 1546 C CA . SER A 1 197 ? -24.870 7.868 -0.406 1.00 91.31 197 SER A CA 1
ATOM 1547 C C . SER A 1 197 ? -24.453 8.762 -1.573 1.00 91.31 197 SER A C 1
ATOM 1549 O O . SER A 1 197 ? -25.309 9.197 -2.347 1.00 91.31 197 SER A O 1
ATOM 1551 N N . PRO A 1 198 ? -23.152 9.058 -1.738 1.00 84.25 198 PRO A N 1
ATOM 1552 C CA . PRO A 1 198 ? -22.659 9.721 -2.944 1.00 84.25 198 PRO A CA 1
ATOM 1553 C C . PRO A 1 198 ? -22.733 8.803 -4.178 1.00 84.25 198 PRO A C 1
ATOM 1555 O O . PRO A 1 198 ? -22.789 9.311 -5.296 1.00 84.25 198 PRO A O 1
ATOM 1558 N N . ASP A 1 199 ? -22.771 7.476 -3.986 1.00 80.94 199 ASP A N 1
ATOM 1559 C CA . ASP A 1 199 ? -22.915 6.482 -5.052 1.00 80.94 199 ASP A CA 1
ATOM 1560 C C . ASP A 1 199 ? -24.185 5.641 -4.840 1.00 80.94 199 ASP A C 1
ATOM 1562 O O . ASP A 1 199 ? -24.195 4.595 -4.183 1.00 80.94 199 ASP A O 1
ATOM 1566 N N . VAL A 1 200 ? -25.279 6.126 -5.426 1.00 84.50 200 VAL A N 1
ATOM 1567 C CA . VAL A 1 200 ? -26.592 5.464 -5.400 1.00 84.50 200 VAL A CA 1
ATOM 1568 C C . VAL A 1 200 ? -26.677 4.261 -6.345 1.00 84.50 200 VAL A C 1
ATOM 1570 O O . VAL A 1 200 ? -27.640 3.507 -6.274 1.00 84.50 200 VAL A O 1
ATOM 1573 N N . HIS A 1 201 ? -25.690 4.041 -7.223 1.00 78.00 201 HIS A N 1
ATOM 1574 C CA . HIS A 1 201 ? -25.663 2.830 -8.049 1.00 78.00 201 HIS A CA 1
ATOM 1575 C C . HIS A 1 201 ? -25.276 1.611 -7.215 1.00 78.00 201 HIS A C 1
ATOM 1577 O O . HIS A 1 201 ? -25.824 0.528 -7.410 1.00 78.00 201 HIS A O 1
ATOM 1583 N N . ILE A 1 202 ? -24.342 1.794 -6.279 1.00 76.88 202 ILE A N 1
ATOM 1584 C CA . ILE A 1 202 ? -23.921 0.751 -5.338 1.00 76.88 202 ILE A CA 1
ATOM 1585 C C . ILE A 1 202 ? -24.919 0.626 -4.178 1.00 76.88 202 ILE A C 1
ATOM 1587 O O . ILE A 1 202 ? -25.142 -0.480 -3.685 1.00 76.88 202 ILE A O 1
ATOM 1591 N N . ASN A 1 203 ? -25.542 1.737 -3.772 1.00 83.00 203 ASN A N 1
ATOM 1592 C CA . ASN A 1 203 ? -26.482 1.800 -2.652 1.00 83.00 203 ASN A CA 1
ATOM 1593 C C . ASN A 1 203 ? -27.861 2.302 -3.136 1.00 83.00 203 ASN A C 1
ATOM 1595 O O . ASN A 1 203 ? -28.188 3.473 -2.935 1.00 83.00 203 ASN A O 1
ATOM 1599 N N . PRO A 1 204 ? -28.673 1.449 -3.792 1.00 77.81 204 PRO A N 1
ATOM 1600 C CA . PRO A 1 204 ? -29.902 1.869 -4.477 1.00 77.81 204 PRO A CA 1
ATOM 1601 C C . PRO A 1 204 ? -31.005 2.367 -3.534 1.00 77.81 204 PRO A C 1
ATOM 1603 O O . PRO A 1 204 ? -31.824 3.192 -3.931 1.00 77.81 204 PRO A O 1
ATOM 1606 N N . ASP A 1 205 ? -31.004 1.911 -2.279 1.00 80.88 205 ASP A N 1
ATOM 1607 C CA . ASP A 1 205 ? -31.966 2.330 -1.252 1.00 80.88 205 ASP A CA 1
ATOM 1608 C C . ASP A 1 205 ? -31.589 3.668 -0.583 1.00 80.88 205 ASP A C 1
ATOM 1610 O O . ASP A 1 205 ? -32.316 4.168 0.284 1.00 80.88 205 ASP A O 1
ATOM 1614 N N . ALA A 1 206 ? -30.442 4.248 -0.955 1.00 89.69 206 ALA A N 1
ATOM 1615 C CA . ALA A 1 206 ? -29.934 5.495 -0.407 1.00 89.69 206 ALA A CA 1
ATOM 1616 C C . ALA A 1 206 ? -30.345 6.702 -1.261 1.00 89.69 206 ALA A C 1
ATOM 1618 O O . ALA A 1 206 ? -30.348 6.675 -2.491 1.00 89.69 206 ALA A O 1
ATOM 1619 N N . LYS A 1 207 ? -30.629 7.824 -0.601 1.00 91.69 207 LYS A N 1
ATOM 1620 C CA . LYS A 1 207 ? -30.782 9.124 -1.256 1.00 91.69 207 LYS A CA 1
ATOM 1621 C C . LYS A 1 207 ? -29.421 9.638 -1.743 1.00 91.69 207 LYS A C 1
ATOM 1623 O O . LYS A 1 207 ? -28.414 9.405 -1.075 1.00 91.69 207 LYS A O 1
ATOM 1628 N N . PRO A 1 208 ? -29.360 10.393 -2.851 1.00 89.69 208 PRO A N 1
ATOM 1629 C CA . PRO A 1 208 ? -28.104 10.971 -3.309 1.00 89.69 208 PRO A CA 1
ATOM 1630 C C . PRO A 1 208 ? -27.572 12.000 -2.302 1.00 89.69 208 PRO A C 1
ATOM 1632 O O . PRO A 1 208 ? -28.270 12.948 -1.942 1.00 89.69 208 PRO A O 1
ATOM 1635 N N . LEU A 1 209 ? -26.318 11.833 -1.880 1.00 91.94 209 LEU A N 1
ATOM 1636 C CA . LEU A 1 209 ? -25.584 12.819 -1.089 1.00 91.94 209 LEU A CA 1
ATOM 1637 C C . LEU A 1 209 ? -24.839 13.776 -2.024 1.00 91.94 209 LEU A C 1
ATOM 1639 O O . LEU A 1 209 ? -24.006 13.344 -2.823 1.00 91.94 209 LEU A O 1
ATOM 1643 N N . LYS A 1 210 ? -25.101 15.078 -1.898 1.00 90.00 210 LYS A N 1
ATOM 1644 C CA . LYS A 1 210 ? -24.377 16.135 -2.618 1.00 90.00 210 LYS A CA 1
ATOM 1645 C C . LYS A 1 210 ? -23.835 17.164 -1.636 1.00 90.00 210 LYS A C 1
ATOM 1647 O O . LYS A 1 210 ? -24.565 17.651 -0.779 1.00 90.00 210 LYS A O 1
ATOM 1652 N N . LEU A 1 211 ? -22.563 17.517 -1.777 1.00 88.31 211 LEU A N 1
ATOM 1653 C CA . LEU A 1 211 ? -21.884 18.495 -0.932 1.00 88.31 211 LEU A CA 1
ATOM 1654 C C . LEU A 1 211 ? -21.952 19.896 -1.540 1.00 88.31 211 LEU A C 1
ATOM 1656 O O . LEU A 1 211 ? -21.936 20.062 -2.760 1.00 88.31 211 LEU A O 1
ATOM 1660 N N . SER A 1 212 ? -21.989 20.913 -0.683 1.00 83.88 212 SER A N 1
ATOM 1661 C CA . SER A 1 212 ? -21.968 22.307 -1.132 1.00 83.88 212 SER A CA 1
ATOM 1662 C C . SER A 1 212 ? -20.590 22.689 -1.665 1.00 83.88 212 SER A C 1
ATOM 1664 O O . SER A 1 212 ? -19.578 22.438 -1.005 1.00 83.88 212 SER A O 1
ATOM 1666 N N . ASN A 1 213 ? -20.564 23.346 -2.824 1.00 82.31 213 ASN A N 1
ATOM 1667 C CA . ASN A 1 213 ? -19.395 24.053 -3.352 1.00 82.31 213 ASN A CA 1
ATOM 1668 C C . ASN A 1 213 ? -19.491 25.581 -3.217 1.00 82.31 213 ASN A C 1
ATOM 1670 O O . ASN A 1 213 ? -18.629 26.272 -3.746 1.00 82.31 213 ASN A O 1
ATOM 1674 N N . ARG A 1 214 ? -20.525 26.114 -2.556 1.00 76.56 214 ARG A N 1
ATOM 1675 C CA . ARG A 1 214 ? -20.733 27.563 -2.433 1.00 76.56 214 ARG A CA 1
ATOM 1676 C C . ARG A 1 214 ? -19.982 28.130 -1.234 1.00 76.56 214 ARG A C 1
ATOM 1678 O O . ARG A 1 214 ? -19.982 27.518 -0.165 1.00 76.56 214 ARG A O 1
ATOM 1685 N N . ASN A 1 215 ? -19.461 29.348 -1.392 1.00 71.69 215 ASN A N 1
ATOM 1686 C CA . ASN A 1 215 ? -18.866 30.151 -0.321 1.00 71.69 215 ASN A CA 1
ATOM 1687 C C . ASN A 1 215 ? -17.686 29.474 0.405 1.00 71.69 215 ASN A C 1
ATOM 1689 O O . ASN A 1 215 ? -17.561 29.605 1.625 1.00 71.69 215 ASN A O 1
ATOM 1693 N N . LEU A 1 216 ? -16.834 28.749 -0.324 1.00 79.56 216 LEU A N 1
ATOM 1694 C CA . LEU A 1 216 ? -15.719 28.010 0.266 1.00 79.56 216 LEU A CA 1
ATOM 1695 C C . LEU A 1 216 ? -14.601 28.964 0.698 1.00 79.56 216 LEU A C 1
ATOM 1697 O O . LEU A 1 216 ? -14.217 29.872 -0.039 1.00 79.56 216 LEU A O 1
ATOM 1701 N N . THR A 1 217 ? -14.063 28.742 1.895 1.00 75.88 217 THR A N 1
ATOM 1702 C CA . THR A 1 217 ? -12.873 29.448 2.389 1.00 75.88 217 THR A CA 1
ATOM 1703 C C . THR A 1 217 ? -11.585 28.872 1.792 1.00 75.88 217 THR A C 1
ATOM 1705 O O . THR A 1 217 ? -11.559 27.743 1.301 1.00 75.88 217 THR A O 1
ATOM 1708 N N . SER A 1 218 ? -10.474 29.612 1.888 1.00 69.81 218 SER A N 1
ATOM 1709 C CA . SER A 1 218 ? -9.137 29.135 1.485 1.00 69.81 218 SER A CA 1
ATOM 1710 C C . SER A 1 218 ? -8.763 27.804 2.135 1.00 69.81 218 SER A C 1
ATOM 1712 O O . SER A 1 218 ? -8.283 26.892 1.465 1.00 69.81 218 SER A O 1
ATOM 1714 N N . VAL A 1 219 ? -9.011 27.684 3.438 1.00 70.56 219 VAL A N 1
ATOM 1715 C CA . VAL A 1 219 ? -8.713 26.483 4.223 1.00 70.56 219 VAL A CA 1
ATOM 1716 C C . VAL A 1 219 ? -9.574 25.314 3.750 1.00 70.56 219 VAL A C 1
ATOM 1718 O O . VAL A 1 219 ? -9.042 24.241 3.468 1.00 70.56 219 VAL A O 1
ATOM 1721 N N . GLU A 1 220 ? -10.881 25.527 3.576 1.00 73.25 220 GLU A N 1
ATOM 1722 C CA . GLU A 1 220 ? -11.788 24.493 3.070 1.00 73.25 220 GLU A CA 1
ATOM 1723 C C . GLU A 1 220 ? -11.392 24.039 1.666 1.00 73.25 220 GLU A C 1
ATOM 1725 O O . GLU A 1 220 ? -11.271 22.840 1.440 1.00 73.25 220 GLU A O 1
ATOM 1730 N N . LEU A 1 221 ? -11.096 24.962 0.746 1.00 77.62 221 LEU A N 1
ATOM 1731 C CA . LEU A 1 221 ? -10.638 24.628 -0.605 1.00 77.62 221 LEU A CA 1
ATOM 1732 C C . LEU A 1 221 ? -9.400 23.730 -0.572 1.00 77.62 221 LEU A C 1
ATOM 1734 O O . LEU A 1 221 ? -9.391 22.687 -1.218 1.00 77.62 221 LEU A O 1
ATOM 1738 N N . ILE A 1 222 ? -8.390 24.071 0.232 1.00 74.25 222 ILE A N 1
ATOM 1739 C CA . ILE A 1 222 ? -7.166 23.267 0.368 1.00 74.25 222 ILE A CA 1
ATOM 1740 C C . ILE A 1 222 ? -7.480 21.853 0.881 1.00 74.25 222 ILE A C 1
ATOM 1742 O O . ILE A 1 222 ? -6.907 20.877 0.394 1.00 74.25 222 ILE A O 1
ATOM 1746 N N . HIS A 1 223 ? -8.405 21.714 1.834 1.00 71.75 223 HIS A N 1
ATOM 1747 C CA . HIS A 1 223 ? -8.821 20.406 2.341 1.00 71.75 223 HIS A CA 1
ATOM 1748 C C . HIS A 1 223 ? -9.698 19.623 1.345 1.00 71.75 223 HIS A C 1
ATOM 1750 O O . HIS A 1 223 ? -9.664 18.391 1.324 1.00 71.75 223 HIS A O 1
ATOM 1756 N N . LEU A 1 224 ? -10.435 20.290 0.460 1.00 75.38 224 LEU A N 1
ATOM 1757 C CA . LEU A 1 224 ? -11.248 19.630 -0.564 1.00 75.38 224 LEU A CA 1
ATOM 1758 C C . LEU A 1 224 ? -10.421 19.108 -1.753 1.00 75.38 224 LEU A C 1
ATOM 1760 O O . LEU A 1 224 ? -10.861 18.184 -2.434 1.00 75.38 224 LEU A O 1
ATOM 1764 N N . LEU A 1 225 ? -9.205 19.619 -1.975 1.00 75.00 225 LEU A N 1
ATOM 1765 C CA . LEU A 1 225 ? -8.335 19.162 -3.065 1.00 75.00 225 LEU A CA 1
ATOM 1766 C C . LEU A 1 225 ? -7.711 17.789 -2.749 1.00 75.00 225 LEU A C 1
ATOM 1768 O O . LEU A 1 225 ? -7.068 17.642 -1.710 1.00 75.00 225 LEU A O 1
ATOM 1772 N N . PRO A 1 226 ? -7.838 16.765 -3.612 1.00 58.16 226 PRO A N 1
ATOM 1773 C CA . PRO A 1 226 ? -7.350 15.401 -3.351 1.00 58.16 226 PRO A CA 1
ATOM 1774 C C . PRO A 1 226 ? -5.825 15.307 -3.183 1.00 58.16 226 PRO A C 1
ATOM 1776 O O . PRO A 1 226 ? -5.326 14.350 -2.596 1.00 58.16 226 PRO A O 1
ATOM 1779 N N . THR A 1 227 ? -5.080 16.316 -3.637 1.00 62.91 227 THR A N 1
ATOM 1780 C CA . THR A 1 227 ? -3.615 16.370 -3.603 1.00 62.91 227 THR A CA 1
ATOM 1781 C C . THR A 1 227 ? -3.108 17.527 -2.747 1.00 62.91 227 THR A C 1
ATOM 1783 O O . THR A 1 227 ? -3.740 18.579 -2.669 1.00 62.91 227 THR A O 1
ATOM 1786 N N . LYS A 1 228 ? -1.923 17.369 -2.141 1.00 60.75 228 LYS A N 1
ATOM 1787 C CA . LYS A 1 228 ? -1.251 18.474 -1.442 1.00 60.75 228 LYS A CA 1
ATOM 1788 C C . LYS A 1 228 ? -0.868 19.574 -2.429 1.00 60.75 228 LYS A C 1
ATOM 1790 O O . LYS A 1 228 ? -0.297 19.299 -3.479 1.00 60.75 228 LYS A O 1
ATOM 1795 N N . VAL A 1 229 ? -1.162 20.806 -2.041 1.00 69.19 229 VAL A N 1
ATOM 1796 C CA . VAL A 1 229 ? -0.926 22.011 -2.832 1.00 69.19 229 VAL A CA 1
ATOM 1797 C C . VAL A 1 229 ? 0.486 22.537 -2.541 1.00 69.19 229 VAL A C 1
ATOM 1799 O O . VAL A 1 229 ? 0.879 22.626 -1.377 1.00 69.19 229 VAL A O 1
ATOM 1802 N N . SER A 1 230 ? 1.273 22.853 -3.574 1.00 73.31 230 SER A N 1
ATOM 1803 C CA . SER A 1 230 ? 2.615 23.436 -3.408 1.00 73.31 230 SER A CA 1
ATOM 1804 C C . SER A 1 230 ? 2.544 24.878 -2.885 1.00 73.31 230 SER A C 1
ATOM 1806 O O . SER A 1 230 ? 1.508 25.529 -2.981 1.00 73.31 230 SER A O 1
ATOM 1808 N N . ALA A 1 231 ? 3.654 25.432 -2.384 1.00 71.56 231 ALA A N 1
ATOM 1809 C CA . ALA A 1 231 ? 3.691 26.833 -1.945 1.00 71.56 231 ALA A CA 1
ATOM 1810 C C . ALA A 1 231 ? 3.326 27.823 -3.073 1.00 71.56 231 ALA A C 1
ATOM 1812 O O . ALA A 1 231 ? 2.636 28.810 -2.823 1.00 71.56 231 ALA A O 1
ATOM 1813 N N . SER A 1 232 ? 3.726 27.534 -4.320 1.00 75.62 232 SER A N 1
ATOM 1814 C CA . SER A 1 232 ? 3.367 28.354 -5.487 1.00 75.62 232 SER A CA 1
ATOM 1815 C C . SER A 1 232 ? 1.872 28.287 -5.800 1.00 75.62 232 SER A C 1
ATOM 1817 O O . SER A 1 232 ? 1.248 29.308 -6.075 1.00 75.62 232 SER A O 1
ATOM 1819 N N . GLN A 1 233 ? 1.280 27.098 -5.713 1.00 78.81 233 GLN A N 1
ATOM 1820 C CA . GLN A 1 233 ? -0.147 26.891 -5.927 1.00 78.81 233 GLN A CA 1
ATOM 1821 C C . GLN A 1 233 ? -0.988 27.475 -4.782 1.00 78.81 233 GLN A C 1
ATOM 1823 O O . GLN A 1 233 ? -2.034 28.060 -5.033 1.00 78.81 233 GLN A O 1
ATOM 1828 N N . LEU A 1 234 ? -0.519 27.388 -3.534 1.00 79.81 234 LEU A N 1
ATOM 1829 C CA . LEU A 1 234 ? -1.147 28.065 -2.400 1.00 79.81 234 LEU A CA 1
ATOM 1830 C C . LEU A 1 234 ? -1.164 29.577 -2.628 1.00 79.81 234 LEU A C 1
ATOM 1832 O O . LEU A 1 234 ? -2.209 30.196 -2.456 1.00 79.81 234 LEU A O 1
ATOM 1836 N N . GLY A 1 235 ? -0.046 30.155 -3.082 1.00 79.06 235 GLY A N 1
ATOM 1837 C CA . GLY A 1 235 ? 0.027 31.567 -3.463 1.00 79.06 235 GLY A CA 1
ATOM 1838 C C . GLY A 1 235 ? -1.008 31.956 -4.523 1.00 79.06 235 GLY A C 1
ATOM 1839 O O . GLY A 1 235 ? -1.654 32.989 -4.381 1.00 79.06 235 GLY A O 1
ATOM 1840 N N . LEU A 1 236 ? -1.229 31.101 -5.529 1.00 83.31 236 LEU A N 1
ATOM 1841 C CA . LEU A 1 236 ? -2.261 31.304 -6.552 1.00 83.31 236 LEU A CA 1
ATOM 1842 C C . LEU A 1 236 ? -3.684 31.208 -5.995 1.00 83.31 236 LEU A C 1
ATOM 1844 O O . LEU A 1 236 ? -4.501 32.067 -6.301 1.00 83.31 236 LEU A O 1
ATOM 1848 N N . ILE A 1 237 ? -3.981 30.209 -5.155 1.00 81.06 237 ILE A N 1
ATOM 1849 C CA . ILE A 1 237 ? -5.295 30.087 -4.504 1.00 81.06 237 ILE A CA 1
ATOM 1850 C C . ILE A 1 237 ? -5.577 31.333 -3.659 1.00 81.06 237 ILE A C 1
ATOM 1852 O O . ILE A 1 237 ? -6.661 31.899 -3.746 1.00 81.06 237 ILE A O 1
ATOM 1856 N N . TYR A 1 238 ? -4.602 31.797 -2.871 1.00 83.00 238 TYR A N 1
ATOM 1857 C CA . TYR A 1 238 ? -4.759 33.009 -2.067 1.00 83.00 238 TYR A CA 1
ATOM 1858 C C . TYR A 1 238 ? -4.929 34.270 -2.921 1.00 83.00 238 TYR A C 1
ATOM 1860 O O . TYR A 1 238 ? -5.732 35.127 -2.560 1.00 83.00 238 TYR A O 1
ATOM 1868 N N . ALA A 1 239 ? -4.208 34.391 -4.040 1.00 81.69 239 ALA A N 1
ATOM 1869 C CA . ALA A 1 239 ? -4.349 35.516 -4.963 1.00 81.69 239 ALA A CA 1
ATOM 1870 C C . ALA A 1 239 ? -5.734 35.534 -5.630 1.00 81.69 239 ALA A C 1
ATOM 1872 O O . ALA A 1 239 ? -6.417 36.554 -5.568 1.00 81.69 239 ALA A O 1
ATOM 1873 N N . ALA A 1 240 ? -6.180 34.393 -6.162 1.00 82.75 240 ALA A N 1
ATOM 1874 C CA . ALA A 1 240 ? -7.500 34.240 -6.768 1.00 82.75 240 ALA A CA 1
ATOM 1875 C C . ALA A 1 240 ? -8.620 34.553 -5.763 1.00 82.75 240 ALA A C 1
ATOM 1877 O O . ALA A 1 240 ? -9.520 35.340 -6.040 1.00 82.75 240 ALA A O 1
ATOM 1878 N N . LEU A 1 241 ? -8.517 34.028 -4.538 1.00 80.50 241 LEU A N 1
ATOM 1879 C CA . LEU A 1 241 ? -9.473 34.328 -3.471 1.00 80.50 241 LEU A CA 1
ATOM 1880 C C . LEU A 1 241 ? -9.495 35.807 -3.096 1.00 80.50 241 LEU A C 1
ATOM 1882 O O . LEU A 1 241 ? -10.562 36.349 -2.826 1.00 80.50 241 LEU A O 1
ATOM 1886 N N . LYS A 1 242 ? -8.337 36.471 -3.066 1.00 80.81 242 LYS A N 1
ATOM 1887 C CA . LYS A 1 242 ? -8.260 37.903 -2.764 1.00 80.81 242 LYS A CA 1
ATOM 1888 C C . LYS A 1 242 ? -8.962 38.739 -3.838 1.00 80.81 242 LYS A C 1
ATOM 1890 O O . LYS A 1 242 ? -9.639 39.700 -3.484 1.00 80.81 242 LYS A O 1
ATOM 1895 N N . ASN A 1 243 ? -8.829 38.358 -5.107 1.00 80.69 243 ASN A N 1
ATOM 1896 C CA . ASN A 1 243 ? -9.476 39.037 -6.230 1.00 80.69 243 ASN A CA 1
ATOM 1897 C C . ASN A 1 243 ? -10.993 38.805 -6.253 1.00 80.69 243 ASN A C 1
ATOM 1899 O O . ASN A 1 243 ? -11.752 39.737 -6.497 1.00 80.69 243 ASN A O 1
ATOM 1903 N N . LEU A 1 244 ? -11.435 37.594 -5.908 1.00 79.69 244 LEU A N 1
ATOM 1904 C CA . LEU A 1 244 ? -12.848 37.204 -5.881 1.00 79.69 244 LEU A CA 1
ATOM 1905 C C . LEU A 1 244 ? -13.591 37.590 -4.582 1.00 79.69 244 LEU A C 1
ATOM 1907 O O . LEU A 1 244 ? -14.741 37.210 -4.387 1.00 79.69 244 LEU A O 1
ATOM 1911 N N . GLY A 1 245 ? -12.963 38.324 -3.656 1.00 71.06 245 GLY A N 1
ATOM 1912 C CA . GLY A 1 245 ? -13.618 38.750 -2.408 1.00 71.06 245 GLY A CA 1
ATOM 1913 C C . GLY A 1 245 ? -13.717 37.668 -1.317 1.00 71.06 245 GLY A C 1
ATOM 1914 O O . GLY A 1 245 ? -14.454 37.824 -0.343 1.00 71.06 245 GLY A O 1
ATOM 1915 N N . GLY A 1 246 ? -12.942 36.587 -1.432 1.00 63.69 246 GLY A N 1
ATOM 1916 C CA . GLY A 1 246 ? -12.604 35.647 -0.357 1.00 63.69 246 GLY A CA 1
ATOM 1917 C C . GLY A 1 246 ? -13.497 34.414 -0.210 1.00 63.69 246 GLY A C 1
ATOM 1918 O O . GLY A 1 246 ? -13.009 33.386 0.260 1.00 63.69 246 GLY A O 1
ATOM 1919 N N . ARG A 1 247 ? -14.773 34.482 -0.600 1.00 64.25 247 ARG A N 1
ATOM 1920 C CA . ARG A 1 247 ? -15.696 33.335 -0.624 1.00 64.25 247 ARG A CA 1
ATOM 1921 C C . ARG A 1 247 ? -16.090 33.061 -2.057 1.00 64.25 247 ARG A C 1
ATOM 1923 O O . ARG A 1 247 ? -16.610 33.951 -2.710 1.00 64.25 247 ARG A O 1
ATOM 1930 N N . VAL A 1 248 ? -15.840 31.839 -2.499 1.00 74.50 248 VAL A N 1
ATOM 1931 C CA . VAL A 1 248 ? -15.905 31.497 -3.919 1.00 74.50 248 VAL A CA 1
ATOM 1932 C C . VAL A 1 248 ? -16.501 30.119 -4.116 1.00 74.50 248 VAL A C 1
ATOM 1934 O O . VAL A 1 248 ? -16.471 29.280 -3.205 1.00 74.50 248 VAL A O 1
ATOM 1937 N N . ASP A 1 249 ? -17.009 29.876 -5.313 1.00 79.38 249 ASP A N 1
ATOM 1938 C CA . ASP A 1 249 ? -17.290 28.529 -5.786 1.00 79.38 249 ASP A CA 1
ATOM 1939 C C . ASP A 1 249 ? -16.190 27.985 -6.718 1.00 79.38 249 ASP A C 1
ATOM 1941 O O . ASP A 1 249 ? -15.210 28.656 -7.057 1.00 79.38 249 ASP A O 1
ATOM 1945 N N . PHE A 1 250 ? -16.313 26.711 -7.100 1.00 79.88 250 PHE A N 1
ATOM 1946 C CA . PHE A 1 250 ? -15.332 26.076 -7.983 1.00 79.88 250 PHE A CA 1
ATOM 1947 C C . PHE A 1 250 ? -15.304 26.678 -9.393 1.00 79.88 250 PHE A C 1
ATOM 1949 O O . PHE A 1 250 ? -14.259 26.620 -10.032 1.00 79.88 250 PHE A O 1
ATOM 1956 N N . ASN A 1 251 ? -16.415 27.220 -9.895 1.00 81.19 251 ASN A N 1
ATOM 1957 C CA . ASN A 1 251 ? -16.477 27.809 -11.231 1.00 81.19 251 ASN A CA 1
ATOM 1958 C C . ASN A 1 251 ? -15.808 29.188 -11.245 1.00 81.19 251 ASN A C 1
ATOM 1960 O O . ASN A 1 251 ? -14.998 29.452 -12.126 1.00 81.19 251 ASN A O 1
ATOM 1964 N N . GLU A 1 252 ? -16.082 30.026 -10.248 1.00 82.50 252 GLU A N 1
ATOM 1965 C CA . GLU A 1 252 ? -15.432 31.325 -10.056 1.00 82.50 252 GLU A CA 1
ATOM 1966 C C . GLU A 1 252 ? -13.918 31.160 -9.888 1.00 82.50 252 GLU A C 1
ATOM 1968 O O . GLU A 1 252 ? -13.141 31.845 -10.550 1.00 82.50 252 GLU A O 1
ATOM 1973 N N . MET A 1 253 ? -13.488 30.179 -9.083 1.00 83.94 253 MET A N 1
ATOM 1974 C CA . MET A 1 253 ? -12.068 29.840 -8.945 1.00 83.94 253 MET A CA 1
ATOM 1975 C C . MET A 1 253 ? -11.434 29.392 -10.260 1.00 83.94 253 MET A C 1
ATOM 1977 O O . MET A 1 253 ? -10.293 29.756 -10.529 1.00 83.94 253 MET A O 1
ATOM 1981 N N . LEU A 1 254 ? -12.136 28.596 -11.071 1.00 84.50 254 LEU A N 1
ATOM 1982 C CA . LEU A 1 254 ? -11.632 28.171 -12.378 1.00 84.50 254 LEU A CA 1
ATOM 1983 C C . LEU A 1 254 ? -11.460 29.369 -13.318 1.00 84.50 254 LEU A C 1
ATOM 1985 O O . LEU A 1 254 ? -10.387 29.516 -13.896 1.00 84.50 254 LEU A O 1
ATOM 1989 N N . ILE A 1 255 ? -12.461 30.249 -13.400 1.00 85.06 255 ILE A N 1
ATOM 1990 C CA . ILE A 1 255 ? -12.430 31.457 -14.239 1.00 85.06 255 ILE A CA 1
ATOM 1991 C C . ILE A 1 255 ? -11.273 32.379 -13.827 1.00 85.06 255 ILE A C 1
ATOM 1993 O O . ILE A 1 255 ? -10.511 32.843 -14.674 1.00 85.06 255 ILE A O 1
ATOM 1997 N N . GLU A 1 256 ? -11.090 32.608 -12.528 1.00 86.12 256 GLU A N 1
ATOM 1998 C CA . GLU A 1 256 ? -10.022 33.472 -12.011 1.00 86.12 256 GLU A CA 1
ATOM 1999 C C . GLU A 1 256 ? -8.623 32.866 -12.217 1.00 86.12 256 GLU A C 1
ATOM 2001 O O . GLU A 1 256 ? -7.671 33.552 -12.605 1.00 86.12 256 GLU A O 1
ATOM 2006 N N . LEU A 1 257 ? -8.480 31.553 -12.007 1.00 85.69 257 LEU A N 1
ATOM 2007 C CA . LEU A 1 257 ? -7.228 30.846 -12.280 1.00 85.69 257 LEU A CA 1
ATOM 2008 C C . LEU A 1 257 ? -6.897 30.842 -13.779 1.00 85.69 257 LEU A C 1
ATOM 2010 O O . LEU A 1 257 ? -5.721 30.919 -14.138 1.00 85.69 257 LEU A O 1
ATOM 2014 N N . GLU A 1 258 ? -7.898 30.781 -14.658 1.00 83.62 258 GLU A N 1
ATOM 2015 C CA . GLU A 1 258 ? -7.717 30.917 -16.105 1.00 83.62 258 GLU A CA 1
ATOM 2016 C C . GLU A 1 258 ? -7.250 32.329 -16.481 1.00 83.62 258 GLU A C 1
ATOM 2018 O O . GLU A 1 258 ? -6.284 32.458 -17.244 1.00 83.62 258 GLU A O 1
ATOM 2023 N N . ALA A 1 259 ? -7.852 33.359 -15.875 1.00 80.81 259 ALA A N 1
ATOM 2024 C CA . ALA A 1 259 ? -7.543 34.773 -16.093 1.00 80.81 259 ALA A CA 1
ATOM 2025 C C . ALA A 1 259 ? -6.159 35.213 -15.567 1.00 80.81 259 ALA A C 1
ATOM 2027 O O . ALA A 1 259 ? -5.621 36.222 -16.015 1.00 80.81 259 ALA A O 1
ATOM 2028 N N . THR A 1 260 ? -5.547 34.455 -14.652 1.00 80.56 260 THR A N 1
ATOM 2029 C CA . THR A 1 260 ? -4.229 34.781 -14.075 1.00 80.56 260 THR A CA 1
ATOM 2030 C C . THR A 1 260 ? -3.092 34.636 -15.109 1.00 80.56 260 THR A C 1
ATOM 2032 O O . THR A 1 260 ? -2.910 33.558 -15.675 1.00 80.56 260 THR A O 1
ATOM 2035 N N . GLU A 1 261 ? -2.272 35.666 -15.345 1.00 73.38 261 GLU A N 1
ATOM 2036 C CA . GLU A 1 261 ? -1.183 35.637 -16.348 1.00 73.38 261 GLU A CA 1
ATOM 2037 C C . GLU A 1 261 ? -0.026 34.656 -16.016 1.00 73.38 261 GLU A C 1
ATOM 2039 O O . GLU A 1 261 ? 0.344 34.467 -14.857 1.00 73.38 261 GLU A O 1
ATOM 2044 N N . ASP A 1 262 ? 0.524 34.009 -17.058 1.00 65.88 262 ASP A N 1
ATOM 2045 C CA . ASP A 1 262 ? 1.809 33.275 -17.163 1.00 65.88 262 ASP A CA 1
ATOM 2046 C C . ASP A 1 262 ? 2.387 32.540 -15.929 1.00 65.88 262 ASP A C 1
ATOM 2048 O O . ASP A 1 262 ? 3.599 32.487 -15.706 1.00 65.88 262 ASP A O 1
ATOM 2052 N N . ASN A 1 263 ? 1.544 31.853 -15.151 1.00 72.31 263 ASN A N 1
ATOM 2053 C CA . ASN A 1 263 ? 2.004 30.915 -14.123 1.00 72.31 263 ASN A CA 1
ATOM 2054 C C . ASN A 1 263 ? 1.721 29.452 -14.515 1.00 72.31 263 ASN A C 1
ATOM 2056 O O . ASN A 1 263 ? 0.567 29.022 -14.450 1.00 72.31 263 ASN A O 1
ATOM 2060 N N . PRO A 1 264 ? 2.744 28.628 -14.830 1.00 72.38 264 PRO A N 1
ATOM 2061 C CA . PRO A 1 264 ? 2.558 27.212 -15.168 1.00 72.38 264 PRO A CA 1
ATOM 2062 C C . PRO A 1 264 ? 1.832 26.398 -14.085 1.00 72.38 264 PRO A C 1
ATOM 2064 O O . PRO A 1 264 ? 1.166 25.414 -14.397 1.00 72.38 264 PRO A O 1
ATOM 2067 N N . SER A 1 265 ? 1.912 26.823 -12.815 1.00 74.88 265 SER A N 1
ATOM 2068 C CA . SER A 1 265 ? 1.258 26.148 -11.684 1.00 74.88 265 SER A CA 1
ATOM 2069 C C . SER A 1 265 ? -0.273 26.287 -11.699 1.00 74.88 265 SER A C 1
ATOM 2071 O O . SER A 1 265 ? -0.947 25.499 -11.030 1.00 74.88 265 SER A O 1
ATOM 2073 N N . LYS A 1 266 ? -0.832 27.251 -12.455 1.00 79.00 266 LYS A N 1
ATOM 2074 C CA . LYS A 1 266 ? -2.286 27.488 -12.546 1.00 79.00 266 LYS A CA 1
ATOM 2075 C C . LYS A 1 266 ? -3.012 26.332 -13.238 1.00 79.00 266 LYS A C 1
ATOM 2077 O O . LYS A 1 266 ? -4.053 25.889 -12.766 1.00 79.00 266 LYS A O 1
ATOM 2082 N N . TRP A 1 267 ? -2.403 25.758 -14.279 1.00 78.25 267 TRP A N 1
ATOM 2083 C CA . TRP A 1 267 ? -2.965 24.632 -15.032 1.00 78.25 267 TRP A CA 1
ATOM 2084 C C . TRP A 1 267 ? -3.090 23.365 -14.187 1.00 78.25 267 TRP A C 1
ATOM 2086 O O . TRP A 1 267 ? -4.055 22.616 -14.321 1.00 78.25 267 TRP A O 1
ATOM 2096 N N . THR A 1 268 ? -2.151 23.138 -13.265 1.00 75.25 268 THR A N 1
ATOM 2097 C CA . THR A 1 268 ? -2.251 22.031 -12.310 1.00 75.25 268 THR A CA 1
ATOM 2098 C C . THR A 1 268 ? -3.451 22.209 -11.379 1.00 75.25 268 THR A C 1
ATOM 2100 O O . THR A 1 268 ? -4.178 21.247 -11.159 1.00 75.25 268 THR A O 1
ATOM 2103 N N . LEU A 1 269 ? -3.695 23.423 -10.867 1.00 77.12 269 LEU A N 1
ATOM 2104 C CA . LEU A 1 269 ? -4.862 23.708 -10.024 1.00 77.12 269 LEU A CA 1
ATOM 2105 C C . LEU A 1 269 ? -6.175 23.542 -10.793 1.00 77.12 269 LEU A C 1
ATOM 2107 O O . LEU A 1 269 ? -7.069 22.863 -10.295 1.00 77.12 269 LEU A O 1
ATOM 2111 N N . ILE A 1 270 ? -6.258 24.082 -12.013 1.00 81.25 270 ILE A N 1
ATOM 2112 C CA . ILE A 1 270 ? -7.422 23.940 -12.903 1.00 81.25 270 ILE A CA 1
ATOM 2113 C C . ILE A 1 270 ? -7.769 22.457 -13.104 1.00 81.25 270 ILE A C 1
ATOM 2115 O O . ILE A 1 270 ? -8.895 22.046 -12.836 1.00 81.25 270 ILE A O 1
ATOM 2119 N N . ASN A 1 271 ? -6.784 21.619 -13.447 1.00 76.75 271 ASN A N 1
ATOM 2120 C CA . ASN A 1 271 ? -6.993 20.178 -13.634 1.00 76.75 271 ASN A CA 1
ATOM 2121 C C . ASN A 1 271 ? -7.488 19.465 -12.363 1.00 76.75 271 ASN A C 1
ATOM 2123 O O . ASN A 1 271 ? -8.300 18.541 -12.445 1.00 76.75 271 ASN A O 1
ATOM 2127 N N . ILE A 1 272 ? -7.009 19.873 -11.182 1.00 72.81 272 ILE A N 1
ATOM 2128 C CA . ILE A 1 272 ? -7.468 19.298 -9.911 1.00 72.81 272 ILE A CA 1
ATOM 2129 C C . ILE A 1 272 ? -8.924 19.706 -9.640 1.00 72.81 272 ILE A C 1
ATOM 2131 O O . ILE A 1 272 ? -9.734 18.846 -9.290 1.00 72.81 272 ILE A O 1
ATOM 2135 N N . PHE A 1 273 ? -9.282 20.979 -9.833 1.00 78.25 273 PHE A N 1
ATOM 2136 C CA . PHE A 1 273 ? -10.662 21.451 -9.676 1.00 78.25 273 PHE A CA 1
ATOM 2137 C C . PHE A 1 273 ? -11.619 20.781 -10.678 1.00 78.25 273 PHE A C 1
ATOM 2139 O O . PHE A 1 273 ? -12.714 20.364 -10.295 1.00 78.25 273 PHE A O 1
ATOM 2146 N N . GLU A 1 274 ? -11.193 20.567 -11.926 1.00 78.12 274 GLU A N 1
ATOM 2147 C CA . GLU A 1 274 ? -11.968 19.801 -12.909 1.00 78.12 274 GLU A CA 1
ATOM 2148 C C . GLU A 1 274 ? -12.166 18.336 -12.506 1.00 78.12 274 GLU A C 1
ATOM 2150 O O . GLU A 1 274 ? -13.254 17.781 -12.684 1.00 78.12 274 GLU A O 1
ATOM 2155 N N . TYR A 1 275 ? -11.132 17.688 -11.962 1.00 74.12 275 TYR A N 1
ATOM 2156 C CA . TYR A 1 275 ? -11.240 16.322 -11.455 1.00 74.12 275 TYR A CA 1
ATOM 2157 C C . TYR A 1 275 ? -12.260 16.236 -10.316 1.00 74.12 275 TYR A C 1
ATOM 2159 O O . TYR A 1 275 ? -13.150 15.388 -10.358 1.00 74.12 275 TYR A O 1
ATOM 2167 N N . VAL A 1 276 ? -12.197 17.157 -9.349 1.00 72.19 276 VAL A N 1
ATOM 2168 C CA . VAL A 1 276 ? -13.162 17.234 -8.239 1.00 72.19 276 VAL A CA 1
ATOM 2169 C C . VAL A 1 276 ? -14.592 17.433 -8.757 1.00 72.19 276 VAL A C 1
ATOM 2171 O O . VAL A 1 276 ? -15.523 16.803 -8.253 1.00 72.19 276 VAL A O 1
ATOM 2174 N N . LYS A 1 277 ? -14.777 18.234 -9.813 1.00 74.75 277 LYS A N 1
ATOM 2175 C CA . LYS A 1 277 ? -16.078 18.438 -10.470 1.00 74.75 277 LYS A CA 1
ATOM 2176 C C . LYS A 1 277 ? -16.595 17.161 -11.151 1.00 74.75 277 LYS A C 1
ATOM 2178 O O . LYS A 1 277 ? -17.781 16.849 -11.048 1.00 74.75 277 LYS A O 1
ATOM 2183 N N . LYS A 1 278 ? -15.712 16.372 -11.778 1.00 75.44 278 LYS A N 1
ATOM 2184 C CA . LYS A 1 278 ? -16.053 15.082 -12.418 1.00 75.44 278 LYS A CA 1
ATOM 2185 C C . LYS A 1 278 ? -16.510 14.004 -11.434 1.00 75.44 278 LYS A C 1
ATOM 2187 O O . LYS A 1 278 ? -17.235 13.105 -11.847 1.00 75.44 278 LYS A O 1
ATOM 2192 N N . LEU A 1 279 ? -16.156 14.107 -10.150 1.00 69.81 279 LEU A N 1
ATOM 2193 C CA . LEU A 1 279 ? -16.630 13.178 -9.115 1.00 69.81 279 LEU A CA 1
ATOM 2194 C C . LEU A 1 279 ? -18.144 13.267 -8.875 1.00 69.81 279 LEU A C 1
ATOM 2196 O O . LEU A 1 279 ? -18.695 12.411 -8.191 1.00 69.81 279 LEU A O 1
ATOM 2200 N N . ASN A 1 280 ? -18.816 14.304 -9.398 1.00 75.94 280 ASN A N 1
ATOM 2201 C CA . ASN A 1 280 ? -20.245 14.558 -9.196 1.00 75.94 280 ASN A CA 1
ATOM 2202 C C . ASN A 1 280 ? -20.641 14.556 -7.703 1.00 75.94 280 ASN A C 1
ATOM 2204 O O . ASN A 1 280 ? -21.774 14.254 -7.341 1.00 75.94 280 ASN A O 1
ATOM 2208 N N . LEU A 1 281 ? -19.696 14.870 -6.818 1.00 82.44 281 LEU A N 1
ATOM 2209 C CA . LEU A 1 281 ? -19.913 14.912 -5.376 1.00 82.44 281 LEU A CA 1
ATOM 2210 C C . LEU A 1 281 ? -20.453 16.276 -4.932 1.00 82.44 281 LEU A C 1
ATOM 2212 O O . LEU A 1 281 ? -21.197 16.363 -3.959 1.00 82.44 281 LEU A O 1
ATOM 2216 N N . PHE A 1 282 ? -20.092 17.334 -5.658 1.00 84.81 282 PHE A N 1
ATOM 2217 C CA . PHE A 1 282 ? -20.434 18.710 -5.325 1.00 84.81 282 PHE A CA 1
ATOM 2218 C C . PHE A 1 282 ? -21.533 19.255 -6.232 1.00 84.81 282 PHE A C 1
ATOM 2220 O O . PHE A 1 282 ? -21.550 18.976 -7.430 1.00 84.81 282 PHE A O 1
ATOM 2227 N N . SER A 1 283 ? -22.440 20.036 -5.653 1.00 81.31 283 SER A N 1
ATOM 2228 C CA . SER A 1 283 ? -23.594 20.603 -6.347 1.00 81.31 283 SER A CA 1
ATOM 2229 C C . SER A 1 283 ? -23.928 21.987 -5.801 1.00 81.31 283 SER A C 1
ATOM 2231 O O . SER A 1 283 ? -23.816 22.236 -4.601 1.00 81.31 283 SER A O 1
ATOM 2233 N N . GLU A 1 284 ? -24.418 22.856 -6.683 1.00 73.56 284 GLU A N 1
ATOM 2234 C CA . GLU A 1 284 ? -25.041 24.130 -6.312 1.00 73.56 284 GLU A CA 1
ATOM 2235 C C . GLU A 1 284 ? -26.383 23.955 -5.588 1.00 73.56 284 GLU A C 1
ATOM 2237 O O . GLU A 1 284 ? -26.823 24.840 -4.856 1.00 73.56 284 GLU A O 1
ATOM 2242 N N . SER A 1 285 ? -27.015 22.795 -5.776 1.00 81.19 285 SER A N 1
ATOM 2243 C CA . SER A 1 285 ? -28.146 22.308 -4.984 1.00 81.19 285 SER A CA 1
ATOM 2244 C C . SER A 1 285 ? -27.661 21.138 -4.116 1.00 81.19 285 SER A C 1
ATOM 2246 O O . SER A 1 285 ? -27.819 19.981 -4.521 1.00 81.19 285 SER A O 1
ATOM 2248 N N . PRO A 1 286 ? -26.953 21.406 -3.003 1.00 87.94 286 PRO A N 1
ATOM 2249 C CA . PRO A 1 286 ? -26.434 20.366 -2.123 1.00 87.94 286 PRO A CA 1
ATOM 2250 C C . PRO A 1 286 ? -27.534 19.779 -1.234 1.00 87.94 286 PRO A C 1
ATOM 2252 O O . PRO A 1 286 ? -28.573 20.402 -1.025 1.00 87.94 286 PRO A O 1
ATOM 2255 N N . THR A 1 287 ? -27.272 18.608 -0.653 1.00 90.50 287 THR A N 1
ATOM 2256 C CA . THR A 1 287 ? -28.094 18.062 0.432 1.00 90.50 287 THR A CA 1
ATOM 2257 C C . THR A 1 287 ? -28.012 19.011 1.625 1.00 90.50 287 THR A C 1
ATOM 2259 O O . THR A 1 287 ? -26.917 19.302 2.116 1.00 90.50 287 THR A O 1
ATOM 2262 N N . LEU A 1 288 ? -29.151 19.517 2.097 1.00 88.94 288 LEU A N 1
ATOM 2263 C CA . LEU A 1 288 ? -29.156 20.468 3.204 1.00 88.94 288 LEU A CA 1
ATOM 2264 C C . LEU A 1 288 ? -28.807 19.762 4.519 1.00 88.94 288 LEU A C 1
ATOM 2266 O O . LEU A 1 288 ? -29.264 18.652 4.787 1.00 88.94 288 LEU A O 1
ATOM 2270 N N . MET A 1 289 ? -28.048 20.420 5.401 1.00 91.00 289 MET A N 1
ATOM 2271 C CA . MET A 1 289 ? -27.698 19.834 6.707 1.00 91.00 289 MET A CA 1
ATOM 2272 C C . MET A 1 289 ? -28.939 19.545 7.568 1.00 91.00 289 MET A C 1
ATOM 2274 O O . MET A 1 289 ? -28.940 18.589 8.339 1.00 91.00 289 MET A O 1
ATOM 2278 N N . GLY A 1 290 ? -30.021 20.311 7.388 1.00 86.00 290 GLY A N 1
ATOM 2279 C CA . GLY A 1 290 ? -31.317 20.047 8.022 1.00 86.00 290 GLY A CA 1
ATOM 2280 C C . GLY A 1 290 ? -32.044 18.802 7.491 1.00 86.00 290 GLY A C 1
ATOM 2281 O O . GLY A 1 290 ? -32.908 18.270 8.181 1.00 86.00 290 GLY A O 1
ATOM 2282 N N . GLU A 1 291 ? -31.688 18.296 6.305 1.00 87.56 291 GLU A N 1
ATOM 2283 C CA . GLU A 1 291 ? -32.167 16.990 5.828 1.00 87.56 291 GLU A CA 1
ATOM 2284 C C . GLU A 1 291 ? -31.424 15.840 6.512 1.00 87.56 291 GLU A C 1
ATOM 2286 O O . GLU A 1 291 ? -32.015 14.792 6.763 1.00 87.56 291 GLU A O 1
ATOM 2291 N N . LEU A 1 292 ? -30.142 16.042 6.833 1.00 90.50 292 LEU A N 1
ATOM 2292 C CA . LEU A 1 292 ? -29.313 15.052 7.520 1.00 90.50 292 LEU A CA 1
ATOM 2293 C C . LEU A 1 292 ? -29.576 15.028 9.029 1.00 90.50 292 LEU A C 1
ATOM 2295 O O . LEU A 1 292 ? -29.540 13.963 9.640 1.00 90.50 292 LEU A O 1
ATOM 2299 N N . VAL A 1 293 ? -29.863 16.176 9.641 1.00 92.31 293 VAL A N 1
ATOM 2300 C CA . VAL A 1 293 ? -30.100 16.282 11.085 1.00 92.31 293 VAL A CA 1
ATOM 2301 C C . VAL A 1 293 ? -31.568 16.565 11.355 1.00 92.31 293 VAL A C 1
ATOM 2303 O O . VAL A 1 293 ? -32.009 17.713 11.356 1.00 92.31 293 VAL A O 1
ATOM 2306 N N . HIS A 1 294 ? -32.321 15.504 11.643 1.00 88.69 294 HIS A N 1
ATOM 2307 C CA . HIS A 1 294 ? -33.756 15.594 11.886 1.00 88.69 294 HIS A CA 1
ATOM 2308 C C . HIS A 1 294 ? -34.132 15.050 13.277 1.00 88.69 294 HIS A C 1
ATOM 2310 O O . HIS A 1 294 ? -33.714 13.945 13.637 1.00 88.69 294 HIS A O 1
ATOM 2316 N N . PRO A 1 295 ? -34.973 15.766 14.055 1.00 85.25 295 PRO A N 1
ATOM 2317 C CA . PRO A 1 295 ? -35.506 15.287 15.329 1.00 85.25 295 PRO A CA 1
ATOM 2318 C C . PRO A 1 295 ? -36.063 13.864 15.249 1.00 85.25 295 PRO A C 1
ATOM 2320 O O . PRO A 1 295 ? -36.882 13.569 14.374 1.00 85.25 295 PRO A O 1
ATOM 2323 N N . GLY A 1 296 ? -35.611 12.983 16.147 1.00 84.25 296 GLY A N 1
ATOM 2324 C CA . GLY A 1 296 ? -36.080 11.599 16.239 1.00 84.25 296 GLY A CA 1
ATOM 2325 C C . GLY A 1 296 ? -35.661 10.652 15.116 1.00 84.25 296 GLY A C 1
ATOM 2326 O O . GLY A 1 296 ? -36.190 9.537 15.071 1.00 84.25 296 GLY A O 1
ATOM 2327 N N . LYS A 1 297 ? -34.757 11.074 14.223 1.00 91.88 297 LYS A N 1
ATOM 2328 C CA . LYS A 1 297 ? -34.283 10.279 13.086 1.00 91.88 297 LYS A CA 1
ATOM 2329 C C . LYS A 1 297 ? -32.768 10.090 13.104 1.00 91.88 297 LYS A C 1
ATOM 2331 O O . LYS A 1 297 ? -32.030 10.889 13.676 1.00 91.88 297 LYS A O 1
ATOM 2336 N N . MET A 1 298 ? -32.329 9.042 12.416 1.00 95.38 298 MET A N 1
ATOM 2337 C CA . MET A 1 298 ? -30.929 8.755 12.136 1.00 95.38 298 MET A CA 1
ATOM 2338 C C . MET A 1 298 ? -30.668 8.830 10.640 1.00 95.38 298 MET A C 1
ATOM 2340 O O . MET A 1 298 ? -31.295 8.109 9.867 1.00 95.38 298 MET A O 1
ATOM 2344 N N . SER A 1 299 ? -29.707 9.656 10.250 1.00 96.06 299 SER A N 1
ATOM 2345 C CA . SER A 1 299 ? -29.180 9.685 8.891 1.00 96.06 299 SER A CA 1
ATOM 2346 C C . SER A 1 299 ? -27.908 8.857 8.817 1.00 96.06 299 SER A C 1
ATOM 2348 O O . SER A 1 299 ? -26.943 9.129 9.528 1.00 96.06 299 SER A O 1
ATOM 2350 N N . ILE A 1 300 ? -27.900 7.847 7.957 1.00 94.88 300 ILE A N 1
ATOM 2351 C CA . ILE A 1 300 ? -26.726 7.034 7.650 1.00 94.88 300 ILE A CA 1
ATOM 2352 C C . ILE A 1 300 ? -26.124 7.570 6.360 1.00 94.88 300 ILE A C 1
ATOM 2354 O O . ILE A 1 300 ? -26.774 7.560 5.319 1.00 94.88 300 ILE A O 1
ATOM 2358 N N . VAL A 1 301 ? -24.881 8.024 6.429 1.00 93.75 301 VAL A N 1
ATOM 2359 C CA . VAL A 1 301 ? -24.059 8.355 5.271 1.00 93.75 301 VAL A CA 1
ATOM 2360 C C . VAL A 1 301 ? -23.263 7.109 4.905 1.00 93.75 301 VAL A C 1
ATOM 2362 O O . VAL A 1 301 ? -22.204 6.848 5.472 1.00 93.75 301 VAL A O 1
ATOM 2365 N N . ASN A 1 302 ? -23.818 6.327 3.983 1.00 91.62 302 ASN A N 1
ATOM 2366 C CA . ASN A 1 302 ? -23.255 5.072 3.512 1.00 91.62 302 ASN A CA 1
ATOM 2367 C C . ASN A 1 302 ? -22.239 5.342 2.392 1.00 91.62 302 ASN A C 1
ATOM 2369 O O . ASN A 1 302 ? -22.588 5.774 1.288 1.00 91.62 302 ASN A O 1
ATOM 2373 N N . LEU A 1 303 ? -20.966 5.092 2.692 1.00 84.62 303 LEU A N 1
ATOM 2374 C CA . LEU A 1 303 ? -19.834 5.286 1.789 1.00 84.62 303 LEU A CA 1
ATOM 2375 C C . LEU A 1 303 ? -19.334 3.967 1.181 1.00 84.62 303 LEU A C 1
ATOM 2377 O O . LEU A 1 303 ? -18.255 3.932 0.581 1.00 84.62 303 LEU A O 1
ATOM 2381 N N . ARG A 1 304 ? -20.109 2.881 1.295 1.00 81.81 304 ARG A N 1
ATOM 2382 C CA . ARG A 1 304 ? -19.808 1.611 0.635 1.00 81.81 304 ARG A CA 1
ATOM 2383 C C . ARG A 1 304 ? -19.633 1.842 -0.865 1.00 81.81 304 ARG A C 1
ATOM 2385 O O . ARG A 1 304 ? -20.526 2.354 -1.535 1.00 81.81 304 ARG A O 1
ATOM 2392 N N . GLY A 1 305 ? -18.474 1.441 -1.385 1.00 67.69 305 GLY A N 1
ATOM 2393 C CA . GLY A 1 305 ? -18.118 1.600 -2.798 1.00 67.69 305 GLY A CA 1
ATOM 2394 C C . GLY A 1 305 ? -17.405 2.910 -3.152 1.00 67.69 305 GLY A C 1
ATOM 2395 O O . GLY A 1 305 ? -16.911 3.042 -4.267 1.00 67.69 305 GLY A O 1
ATOM 2396 N N . VAL A 1 306 ? -17.273 3.845 -2.207 1.00 70.81 306 VAL A N 1
ATOM 2397 C CA . VAL A 1 306 ? -16.577 5.125 -2.408 1.00 70.81 306 VAL A CA 1
ATOM 2398 C C . VAL A 1 306 ? -15.082 4.962 -2.138 1.00 70.81 306 VAL A C 1
ATOM 2400 O O . VAL A 1 306 ? -14.695 4.371 -1.130 1.00 70.81 306 VAL A O 1
ATOM 2403 N N . ALA A 1 307 ? -14.226 5.514 -3.002 1.00 63.59 307 ALA A N 1
ATOM 2404 C CA . ALA A 1 307 ? -12.779 5.517 -2.784 1.00 63.59 307 ALA A CA 1
ATOM 2405 C C . ALA A 1 307 ? -12.410 6.299 -1.508 1.00 63.59 307 ALA A C 1
ATOM 2407 O O . ALA A 1 307 ? -12.989 7.341 -1.215 1.00 63.59 307 ALA A O 1
ATOM 2408 N N . GLN A 1 308 ? -11.456 5.803 -0.722 1.00 60.69 308 GLN A N 1
ATOM 2409 C CA . GLN A 1 308 ? -11.204 6.316 0.630 1.00 60.69 308 GLN A CA 1
ATOM 2410 C C . GLN A 1 308 ? -10.650 7.755 0.678 1.00 60.69 308 GLN A C 1
ATOM 2412 O O . GLN A 1 308 ? -10.937 8.484 1.622 1.00 60.69 308 GLN A O 1
ATOM 2417 N N . ASP A 1 309 ? -9.896 8.201 -0.325 1.00 60.41 309 ASP A N 1
ATOM 2418 C CA . ASP A 1 309 ? -9.478 9.604 -0.464 1.00 60.41 309 ASP A CA 1
ATOM 2419 C C . ASP A 1 309 ? -10.683 10.545 -0.637 1.00 60.41 309 ASP A C 1
ATOM 2421 O O . ASP A 1 309 ? -10.721 11.634 -0.058 1.00 60.41 309 ASP A O 1
ATOM 2425 N N . ILE A 1 310 ? -11.704 10.089 -1.365 1.00 72.75 310 ILE A N 1
ATOM 2426 C CA . ILE A 1 310 ? -12.993 10.773 -1.496 1.00 72.75 310 ILE A CA 1
ATOM 2427 C C . ILE A 1 310 ? -13.785 10.674 -0.189 1.00 72.75 310 ILE A C 1
ATOM 2429 O O . ILE A 1 310 ? -14.347 11.679 0.243 1.00 72.75 310 ILE A O 1
ATOM 2433 N N . GLN A 1 311 ? -13.790 9.517 0.486 1.00 74.81 311 GLN A N 1
ATOM 2434 C CA . GLN A 1 311 ? -14.421 9.380 1.804 1.00 74.81 311 GLN A CA 1
ATOM 2435 C C . GLN A 1 311 ? -13.871 10.421 2.786 1.00 74.81 311 GLN A C 1
ATOM 2437 O O . GLN A 1 311 ? -14.649 11.094 3.449 1.00 74.81 311 GLN A O 1
ATOM 2442 N N . GLU A 1 312 ? -12.553 10.637 2.837 1.00 69.38 312 GLU A N 1
ATOM 2443 C CA . GLU A 1 312 ? -11.949 11.651 3.716 1.00 69.38 312 GLU A CA 1
ATOM 2444 C C . GLU A 1 312 ? -12.409 13.081 3.393 1.00 69.38 312 GLU A C 1
ATOM 2446 O O . GLU A 1 312 ? -12.638 13.872 4.311 1.00 69.38 312 GLU A O 1
ATOM 2451 N N . ILE A 1 313 ? -12.574 13.415 2.108 1.00 76.44 313 ILE A N 1
ATOM 2452 C CA . ILE A 1 313 ? -13.110 14.712 1.666 1.00 76.44 313 ILE A CA 1
ATOM 2453 C C . ILE A 1 313 ? -14.570 14.864 2.111 1.00 76.44 313 ILE A C 1
ATOM 2455 O O . ILE A 1 313 ? -14.941 15.912 2.645 1.00 76.44 313 ILE A O 1
ATOM 2459 N N . ILE A 1 314 ? -15.378 13.812 1.938 1.00 83.12 314 ILE A N 1
ATOM 2460 C CA . ILE A 1 314 ? -16.785 13.788 2.352 1.00 83.12 314 ILE A CA 1
ATOM 2461 C C . ILE A 1 314 ? -16.896 13.971 3.859 1.00 83.12 314 ILE A C 1
ATOM 2463 O O . ILE A 1 314 ? -17.629 14.846 4.310 1.00 83.12 314 ILE A O 1
ATOM 2467 N N . VAL A 1 315 ? -16.141 13.191 4.634 1.00 83.69 315 VAL A N 1
ATOM 2468 C CA . VAL A 1 315 ? -16.144 13.266 6.097 1.00 83.69 315 VAL A CA 1
ATOM 2469 C C . VAL A 1 315 ? -15.695 14.646 6.561 1.00 83.69 315 VAL A C 1
ATOM 2471 O O . VAL A 1 315 ? -16.375 15.247 7.384 1.00 83.69 315 VAL A O 1
ATOM 2474 N N . TYR A 1 316 ? -14.601 15.192 6.019 1.00 84.00 316 TYR A N 1
ATOM 2475 C CA . TYR A 1 316 ? -14.155 16.541 6.375 1.00 84.00 316 TYR A CA 1
ATOM 2476 C C . TYR A 1 316 ? -15.250 17.583 6.129 1.00 84.00 316 TYR A C 1
ATOM 2478 O O . TYR A 1 316 ? -15.621 18.307 7.054 1.00 84.00 316 TYR A O 1
ATOM 2486 N N . LYS A 1 317 ? -15.782 17.645 4.901 1.00 86.56 317 LYS A N 1
ATOM 2487 C CA . LYS A 1 317 ? -16.749 18.677 4.518 1.00 86.56 317 LYS A CA 1
ATOM 2488 C C . LYS A 1 317 ? -18.044 18.541 5.300 1.00 86.56 317 LYS A C 1
ATOM 2490 O O . LYS A 1 317 ? -18.549 19.533 5.808 1.00 86.56 317 LYS A O 1
ATOM 2495 N N . LEU A 1 318 ? -18.549 17.317 5.431 1.00 89.06 318 LEU A N 1
ATOM 2496 C CA . LEU A 1 318 ? -19.796 17.051 6.126 1.00 89.06 318 LEU A CA 1
ATOM 2497 C C . LEU A 1 318 ? -19.691 17.393 7.613 1.00 89.06 318 LEU A C 1
ATOM 2499 O O . LEU A 1 318 ? -20.549 18.089 8.145 1.00 89.06 318 LEU A O 1
ATOM 2503 N N . VAL A 1 319 ? -18.629 16.942 8.286 1.00 88.56 319 VAL A N 1
ATOM 2504 C CA . VAL A 1 319 ? -18.429 17.228 9.712 1.00 88.56 319 VAL A CA 1
ATOM 2505 C C . VAL A 1 319 ? -18.216 18.725 9.939 1.00 88.56 319 VAL A C 1
ATOM 2507 O O . VAL A 1 319 ? -18.763 19.269 10.897 1.00 88.56 319 VAL A O 1
ATOM 2510 N N . ASN A 1 320 ? -17.486 19.404 9.049 1.00 88.88 320 ASN A N 1
ATOM 2511 C CA . ASN A 1 320 ? -17.321 20.854 9.103 1.00 88.88 320 ASN A CA 1
ATOM 2512 C C . ASN A 1 320 ? -18.661 21.583 8.946 1.00 88.88 320 ASN A C 1
ATOM 2514 O O . ASN A 1 320 ? -19.003 22.401 9.794 1.00 88.88 320 ASN A O 1
ATOM 2518 N N . ASP A 1 321 ? -19.449 21.254 7.924 1.00 89.88 321 ASP A N 1
ATOM 2519 C CA . ASP A 1 321 ? -20.729 21.917 7.652 1.00 89.88 321 ASP A CA 1
ATOM 2520 C C . ASP A 1 321 ? -21.733 21.705 8.783 1.00 89.88 321 ASP A C 1
ATOM 2522 O O . ASP A 1 321 ? -22.342 22.661 9.262 1.00 89.88 321 ASP A O 1
ATOM 2526 N N . LEU A 1 322 ? -21.846 20.469 9.274 1.00 90.94 322 LEU A N 1
ATOM 2527 C CA . LEU A 1 322 ? -22.671 20.145 10.432 1.00 90.94 322 LEU A CA 1
ATOM 2528 C C . LEU A 1 322 ? -22.245 20.949 11.667 1.00 90.94 322 LEU A C 1
ATOM 2530 O O . LEU A 1 322 ? -23.087 21.493 12.381 1.00 90.94 322 LEU A O 1
ATOM 2534 N N . PHE A 1 323 ? -20.941 21.067 11.915 1.00 92.00 323 PHE A N 1
ATOM 2535 C CA . PHE A 1 323 ? -20.434 21.823 13.054 1.00 92.00 323 PHE A CA 1
ATOM 2536 C C . PHE A 1 323 ? -20.701 23.330 12.922 1.00 92.00 323 PHE A C 1
ATOM 2538 O O . PHE A 1 323 ? -21.113 23.965 13.896 1.00 92.00 323 PHE A O 1
ATOM 2545 N N . GLN A 1 324 ? -20.528 23.907 11.729 1.00 89.38 324 GLN A N 1
ATOM 2546 C CA . GLN A 1 324 ? -20.799 25.327 11.478 1.00 89.38 324 GLN A CA 1
ATOM 2547 C C . GLN A 1 324 ? -22.290 25.662 11.583 1.00 89.38 324 GLN A C 1
ATOM 2549 O O . GLN A 1 324 ? -22.657 26.642 12.230 1.00 89.38 324 GLN A O 1
ATOM 2554 N N . GLU A 1 325 ? -23.165 24.847 10.998 1.00 90.62 325 GLU A N 1
ATOM 2555 C CA . GLU A 1 325 ? -24.616 25.035 11.105 1.00 90.62 325 GLU A CA 1
ATOM 2556 C C . GLU A 1 325 ? -25.090 24.870 12.555 1.00 90.62 325 GLU A C 1
ATOM 2558 O O . GLU A 1 325 ? -25.902 25.653 13.059 1.00 90.62 325 GLU A O 1
ATOM 2563 N N . ARG A 1 326 ? -24.488 23.940 13.307 1.00 91.62 326 ARG A N 1
ATOM 2564 C CA . ARG A 1 326 ? -24.763 23.828 14.740 1.00 91.62 326 ARG A CA 1
ATOM 2565 C C . ARG A 1 326 ? -24.288 25.057 15.525 1.00 91.62 326 ARG A C 1
ATOM 2567 O O . ARG A 1 326 ? -25.039 25.532 16.375 1.00 91.62 326 ARG A O 1
ATOM 2574 N N . LYS A 1 327 ? -23.113 25.627 15.218 1.00 88.81 327 LYS A N 1
ATOM 2575 C CA . LYS A 1 327 ? -22.636 26.899 15.809 1.00 88.81 327 LYS A CA 1
ATOM 2576 C C . LYS A 1 327 ? -23.607 28.059 15.565 1.00 88.81 327 LYS A C 1
ATOM 2578 O O . LYS A 1 327 ? -23.783 28.895 16.446 1.00 88.81 327 LYS A O 1
ATOM 2583 N N . LYS A 1 328 ? -24.261 28.087 14.400 1.00 89.44 328 LYS A N 1
ATOM 2584 C CA . LYS A 1 328 ? -25.285 29.083 14.036 1.00 89.44 328 LYS A CA 1
ATOM 2585 C C . LYS A 1 328 ? -26.677 28.785 14.604 1.00 89.44 328 LYS A C 1
ATOM 2587 O O . LYS A 1 328 ? -27.589 29.578 14.404 1.00 89.44 328 LYS A O 1
ATOM 2592 N N . ASN A 1 329 ? -26.854 27.661 15.300 1.00 88.06 329 ASN A N 1
ATOM 2593 C CA . ASN A 1 329 ? -28.145 27.168 15.778 1.00 88.06 329 ASN A CA 1
ATOM 2594 C C . ASN A 1 329 ? -29.204 26.913 14.687 1.00 88.06 329 ASN A C 1
ATOM 2596 O O . ASN A 1 329 ? -30.396 26.940 14.980 1.00 88.06 329 ASN A O 1
ATOM 2600 N N . THR A 1 330 ? -28.794 26.615 13.452 1.00 89.25 330 THR A N 1
ATOM 2601 C CA . THR A 1 330 ? -29.721 26.340 12.336 1.00 89.25 330 THR A CA 1
ATOM 2602 C C . THR A 1 330 ? -30.196 24.886 12.291 1.00 89.25 330 THR A C 1
ATOM 2604 O O . THR A 1 330 ? -31.265 24.604 11.757 1.00 89.25 330 THR A O 1
ATOM 2607 N N . ILE A 1 331 ? -29.434 23.966 12.889 1.00 92.19 331 ILE A N 1
ATOM 2608 C CA . ILE A 1 331 ? -29.799 22.554 13.077 1.00 92.19 331 ILE A CA 1
ATOM 2609 C C . ILE A 1 331 ? -29.877 22.202 14.575 1.00 92.19 331 ILE A C 1
ATOM 2611 O O . ILE A 1 331 ? -29.175 22.828 15.387 1.00 92.19 331 ILE A O 1
ATOM 2615 N N . PRO A 1 332 ? -30.712 21.221 14.976 1.00 90.38 332 PRO A N 1
ATOM 2616 C CA . PRO A 1 332 ? -30.856 20.850 16.381 1.00 90.38 332 PRO A CA 1
ATOM 2617 C C . PRO A 1 332 ? -29.599 20.135 16.919 1.00 90.38 332 PRO A C 1
ATOM 2619 O O . PRO A 1 332 ? -28.790 19.637 16.134 1.00 90.38 332 PRO A O 1
ATOM 2622 N N . PRO A 1 333 ? -29.423 20.056 18.253 1.00 89.75 333 PRO A N 1
ATOM 2623 C CA . PRO A 1 333 ? -28.415 19.203 18.884 1.00 89.75 333 PRO A CA 1
ATOM 2624 C C . PRO A 1 333 ? -28.512 17.756 18.392 1.00 89.75 333 PRO A C 1
ATOM 2626 O O . PRO A 1 333 ? -29.610 17.210 18.290 1.00 89.75 333 PRO A O 1
ATOM 2629 N N . PHE A 1 334 ? -27.375 17.132 18.097 1.00 92.50 334 PHE A N 1
ATOM 2630 C CA . PHE A 1 334 ? -27.333 15.791 17.513 1.00 92.50 334 PHE A CA 1
ATOM 2631 C C . PHE A 1 334 ? -26.062 15.043 17.917 1.00 92.50 334 PHE A C 1
ATOM 2633 O O . PHE A 1 334 ? -25.107 15.636 18.430 1.00 92.50 334 PHE A O 1
ATOM 2640 N N . PHE A 1 335 ? -26.055 13.731 17.684 1.00 91.12 335 PHE A N 1
ATOM 2641 C CA . PHE A 1 335 ? -24.906 12.868 17.936 1.00 91.12 335 PHE A CA 1
ATOM 2642 C C . PHE A 1 335 ? -24.298 12.392 16.612 1.00 91.12 335 PHE A C 1
ATOM 2644 O O . PHE A 1 335 ? -24.977 11.760 15.799 1.00 91.12 335 PHE A O 1
ATOM 2651 N N . LEU A 1 336 ? -23.025 12.718 16.387 1.00 91.31 336 LEU A N 1
ATOM 2652 C CA . LEU A 1 336 ? -22.256 12.297 15.218 1.00 91.31 336 LEU A CA 1
ATOM 2653 C C . LEU A 1 336 ? -21.476 11.018 15.530 1.00 91.31 336 LEU A C 1
ATOM 2655 O O . LEU A 1 336 ? -20.733 10.987 16.505 1.00 91.31 336 LEU A O 1
ATOM 2659 N N . VAL A 1 337 ? -21.576 9.999 14.682 1.00 89.75 337 VAL A N 1
ATOM 2660 C CA . VAL A 1 337 ? -20.898 8.704 14.843 1.00 89.75 337 VAL A CA 1
ATOM 2661 C C . VAL A 1 33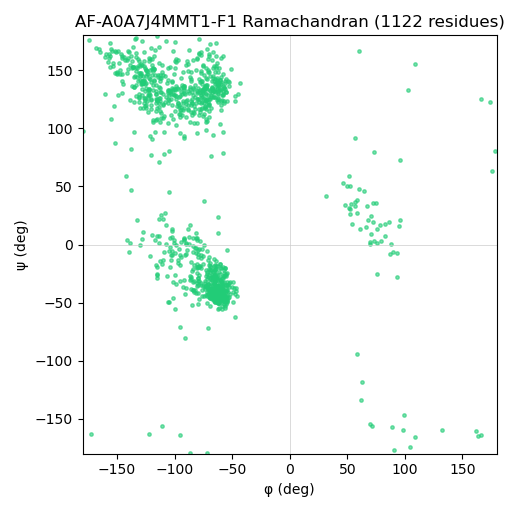7 ? -19.998 8.452 13.632 1.00 89.75 337 VAL A C 1
ATOM 2663 O O . VAL A 1 337 ? -20.460 8.572 12.501 1.00 89.75 337 VAL A O 1
ATOM 2666 N N . ILE A 1 338 ? -18.719 8.120 13.848 1.00 83.44 338 ILE A N 1
ATOM 2667 C CA . ILE A 1 338 ? -17.731 7.896 12.772 1.00 83.44 338 ILE A CA 1
ATOM 2668 C C . ILE A 1 338 ? -17.055 6.530 12.933 1.00 83.44 338 ILE A C 1
ATOM 2670 O O . ILE A 1 338 ? -16.401 6.284 13.951 1.00 83.44 338 ILE A O 1
ATOM 2674 N N . GLU A 1 339 ? -17.161 5.670 11.915 1.00 77.69 339 GLU A N 1
ATOM 2675 C CA . GLU A 1 339 ? -16.559 4.330 11.897 1.00 77.69 339 GLU A CA 1
ATOM 2676 C C . GLU A 1 339 ? -15.221 4.239 11.124 1.00 77.69 339 GLU A C 1
ATOM 2678 O O . GLU A 1 339 ? -14.928 5.062 10.260 1.00 77.69 339 GLU A O 1
ATOM 2683 N N . GLU A 1 340 ? -14.403 3.223 11.448 1.00 63.22 340 GLU A N 1
ATOM 2684 C CA . GLU A 1 340 ? -13.145 2.826 10.771 1.00 63.22 340 GLU A CA 1
ATOM 2685 C C . GLU A 1 340 ? -12.185 3.972 10.446 1.00 63.22 340 GLU A C 1
ATOM 2687 O O . GLU A 1 340 ? -11.663 4.142 9.343 1.00 63.22 340 GLU A O 1
ATOM 2692 N N . CYS A 1 341 ? -11.871 4.760 11.468 1.00 48.44 341 CYS A N 1
ATOM 2693 C CA . CYS A 1 341 ? -11.019 5.931 11.338 1.00 48.44 341 CYS A CA 1
ATOM 2694 C C . CYS A 1 341 ? -9.510 5.624 11.160 1.00 48.44 341 CYS A C 1
ATOM 2696 O O . CYS A 1 341 ? -8.678 6.381 11.658 1.00 48.44 341 CYS A O 1
ATOM 2698 N N . HIS A 1 342 ? -9.101 4.576 10.426 1.00 50.22 342 HIS A N 1
ATOM 2699 C CA . HIS A 1 342 ? -7.687 4.260 10.149 1.00 50.22 342 HIS A CA 1
ATOM 2700 C C . HIS A 1 342 ? -7.470 3.320 8.937 1.00 50.22 342 HIS A C 1
ATOM 2702 O O . HIS A 1 342 ? -8.036 2.251 8.987 1.00 50.22 342 HIS A O 1
ATOM 2708 N N . ASN A 1 343 ? -6.598 3.580 7.926 1.00 45.19 343 ASN A N 1
ATOM 2709 C CA . ASN A 1 343 ? -6.080 2.490 7.039 1.00 45.19 343 ASN A CA 1
ATOM 2710 C C . ASN A 1 343 ? -4.830 2.761 6.148 1.00 45.19 343 ASN A C 1
ATOM 2712 O O . ASN A 1 343 ? -4.424 3.906 6.002 1.00 45.19 343 ASN A O 1
ATOM 2716 N N . PHE A 1 344 ? -4.240 1.651 5.620 1.00 42.91 344 PHE A N 1
ATOM 2717 C CA . PHE A 1 344 ? -3.216 1.424 4.536 1.00 42.91 344 PHE A CA 1
ATOM 2718 C C . PHE A 1 344 ? -1.737 1.092 4.892 1.00 42.91 344 PHE A C 1
ATOM 2720 O O . PHE A 1 344 ? -1.186 1.774 5.746 1.00 42.91 344 PHE A O 1
ATOM 2727 N N . CYS A 1 345 ? -1.104 0.059 4.267 1.00 48.25 345 CYS A N 1
ATOM 2728 C CA . CYS A 1 345 ? 0.361 -0.287 4.253 1.00 48.25 345 CYS A CA 1
ATOM 2729 C C . CYS A 1 345 ? 0.735 -1.382 3.176 1.00 48.25 345 CYS A C 1
ATOM 2731 O O . CYS A 1 345 ? -0.163 -2.007 2.626 1.00 48.25 345 CYS A O 1
ATOM 2733 N N . LEU A 1 346 ? 2.031 -1.650 2.888 1.00 50.28 346 LEU A N 1
ATOM 2734 C CA . LEU A 1 346 ? 2.600 -2.661 1.930 1.00 50.28 346 LEU A CA 1
ATOM 2735 C C . LEU A 1 346 ? 3.474 -3.733 2.619 1.00 50.28 346 LEU A C 1
ATOM 2737 O O . LEU A 1 346 ? 3.938 -3.464 3.700 1.00 50.28 346 LEU A O 1
ATOM 2741 N N . THR A 1 347 ? 3.815 -4.908 2.066 1.00 58.53 347 THR A N 1
ATOM 2742 C CA . THR A 1 347 ? 4.671 -5.897 2.798 1.00 58.53 347 THR A CA 1
ATOM 2743 C C . THR A 1 347 ? 6.180 -5.626 2.779 1.00 58.53 347 THR A C 1
ATOM 2745 O O . THR A 1 347 ? 6.686 -4.949 1.891 1.00 58.53 347 THR A O 1
ATOM 2748 N N . GLU A 1 348 ? 6.925 -6.221 3.721 1.00 69.56 348 GLU A N 1
ATOM 2749 C CA . GLU A 1 348 ? 8.379 -6.038 3.927 1.00 69.56 348 GLU A CA 1
ATOM 2750 C C . GLU A 1 348 ? 9.299 -6.378 2.747 1.00 69.56 348 GLU A C 1
ATOM 2752 O O . GLU A 1 348 ? 10.393 -5.816 2.614 1.00 69.56 348 GLU A O 1
ATOM 2757 N N . ASP A 1 349 ? 8.860 -7.318 1.915 1.00 76.31 349 ASP A N 1
ATOM 2758 C CA . ASP A 1 349 ? 9.564 -7.838 0.746 1.00 76.31 349 ASP A CA 1
ATOM 2759 C C . ASP A 1 349 ? 9.234 -7.056 -0.530 1.00 76.31 349 ASP A C 1
ATOM 2761 O O . ASP A 1 349 ? 9.759 -7.367 -1.600 1.00 76.31 349 ASP A O 1
ATOM 2765 N N . THR A 1 350 ? 8.381 -6.033 -0.429 1.00 79.56 350 THR A N 1
ATOM 2766 C CA . THR A 1 350 ? 8.040 -5.169 -1.558 1.00 79.56 350 THR A CA 1
ATOM 2767 C C . THR A 1 350 ? 9.285 -4.429 -2.028 1.00 79.56 350 THR A C 1
ATOM 2769 O O . THR A 1 350 ? 9.944 -3.741 -1.251 1.00 79.56 350 THR A O 1
ATOM 2772 N N . LYS A 1 351 ? 9.614 -4.560 -3.309 1.00 86.44 351 LYS A N 1
ATOM 2773 C CA . LYS A 1 351 ? 10.756 -3.911 -3.943 1.00 86.44 351 LYS A CA 1
ATOM 2774 C C . LYS A 1 351 ? 10.374 -2.517 -4.409 1.00 86.44 351 LYS A C 1
ATOM 2776 O O . LYS A 1 351 ? 9.497 -2.361 -5.251 1.00 86.44 351 LYS A O 1
ATOM 2781 N N . ILE A 1 352 ? 11.061 -1.518 -3.887 1.00 87.75 352 ILE A N 1
ATOM 2782 C CA . ILE A 1 352 ? 10.912 -0.118 -4.260 1.00 87.75 352 ILE A CA 1
ATOM 2783 C C . ILE A 1 352 ? 11.989 0.229 -5.273 1.00 87.75 352 ILE A C 1
ATOM 2785 O O . ILE A 1 352 ? 13.157 -0.125 -5.100 1.00 87.75 352 ILE A O 1
ATOM 2789 N N . LEU A 1 353 ? 11.597 0.907 -6.343 1.00 86.00 353 LEU A N 1
ATOM 2790 C CA . LEU A 1 353 ? 12.535 1.374 -7.351 1.00 86.00 353 LEU A CA 1
ATOM 2791 C C . LEU A 1 353 ? 13.276 2.612 -6.838 1.00 86.00 353 LEU A C 1
ATOM 2793 O O . LEU A 1 353 ? 12.655 3.619 -6.501 1.00 86.00 353 LEU A O 1
ATOM 2797 N N . THR A 1 354 ? 14.601 2.534 -6.788 1.00 83.38 354 THR A N 1
ATOM 2798 C CA . THR A 1 354 ? 15.492 3.629 -6.384 1.00 83.38 354 THR A CA 1
ATOM 2799 C C . THR A 1 354 ? 16.461 3.981 -7.515 1.00 83.38 354 THR A C 1
ATOM 2801 O O . THR A 1 354 ? 16.584 3.222 -8.481 1.00 83.38 354 THR A O 1
ATOM 2804 N N . SER A 1 355 ? 17.191 5.096 -7.404 1.00 74.56 355 SER A N 1
ATOM 2805 C CA . SER A 1 355 ? 18.207 5.508 -8.394 1.00 74.56 355 SER A CA 1
ATOM 2806 C C . SER A 1 355 ? 19.303 4.457 -8.615 1.00 74.56 355 SER A C 1
ATOM 2808 O O . SER A 1 355 ? 19.914 4.402 -9.680 1.00 74.56 355 SER A O 1
ATOM 2810 N N . ASN A 1 356 ? 19.528 3.593 -7.621 1.00 69.06 356 ASN A N 1
ATOM 2811 C CA . ASN A 1 356 ? 20.545 2.542 -7.641 1.00 69.06 356 ASN A CA 1
ATOM 2812 C C . ASN A 1 356 ? 19.949 1.152 -7.938 1.00 69.06 356 ASN A C 1
ATOM 2814 O O . ASN A 1 356 ? 20.627 0.137 -7.788 1.00 69.06 356 ASN A O 1
ATOM 2818 N N . GLY A 1 357 ? 18.682 1.089 -8.365 1.00 72.62 357 GLY A N 1
ATOM 2819 C CA . GLY A 1 357 ? 17.959 -0.149 -8.651 1.00 72.62 357 GLY A CA 1
ATOM 2820 C C . GLY A 1 357 ? 16.870 -0.470 -7.630 1.00 72.62 357 GLY A C 1
ATOM 2821 O O . GLY A 1 357 ? 16.434 0.378 -6.856 1.00 72.62 357 GLY A O 1
ATOM 2822 N N . GLU A 1 358 ? 16.376 -1.704 -7.658 1.00 81.94 358 GLU A N 1
ATOM 2823 C CA . GLU A 1 358 ? 15.322 -2.155 -6.748 1.00 81.94 358 GLU A CA 1
ATOM 2824 C C . GLU A 1 358 ? 15.885 -2.463 -5.357 1.00 81.94 358 GLU A C 1
ATOM 2826 O O . GLU A 1 358 ? 16.861 -3.201 -5.220 1.00 81.94 358 GLU A O 1
ATOM 2831 N N . LYS A 1 359 ? 15.222 -1.961 -4.316 1.00 85.38 359 LYS A N 1
ATOM 2832 C CA . LYS A 1 359 ? 15.580 -2.208 -2.918 1.00 85.38 359 LYS A CA 1
ATOM 2833 C C . LYS A 1 359 ? 14.328 -2.560 -2.124 1.00 85.38 359 LYS A C 1
ATOM 2835 O O . LYS A 1 359 ? 13.287 -1.942 -2.310 1.00 85.38 359 LYS A O 1
ATOM 2840 N N . ASN A 1 360 ? 14.400 -3.558 -1.244 1.00 85.12 360 ASN A N 1
ATOM 2841 C CA . ASN A 1 360 ? 13.252 -3.911 -0.402 1.00 85.12 360 ASN A CA 1
ATOM 2842 C C . ASN A 1 360 ? 12.849 -2.716 0.469 1.00 85.12 360 ASN A C 1
ATOM 2844 O O . ASN A 1 360 ? 13.719 -2.081 1.065 1.00 85.12 360 ASN A O 1
ATOM 2848 N N . ILE A 1 361 ? 11.547 -2.468 0.609 1.00 79.88 361 ILE A N 1
ATOM 2849 C CA . ILE A 1 361 ? 10.983 -1.366 1.398 1.00 79.88 361 ILE A CA 1
ATOM 2850 C C . ILE A 1 361 ? 11.487 -1.376 2.844 1.00 79.88 361 ILE A C 1
ATOM 2852 O O . ILE A 1 361 ? 11.765 -0.332 3.423 1.00 79.88 361 ILE A O 1
ATOM 2856 N N . SER A 1 362 ? 11.705 -2.568 3.403 1.00 78.69 362 SER A N 1
ATOM 2857 C CA . SER A 1 362 ? 12.271 -2.770 4.739 1.00 78.69 362 SER A CA 1
ATOM 2858 C C . SER A 1 362 ? 13.713 -2.279 4.905 1.00 78.69 362 SER A C 1
ATOM 2860 O O . SER A 1 362 ? 14.143 -2.031 6.035 1.00 78.69 362 SER A O 1
ATOM 2862 N N . LYS A 1 363 ? 14.444 -2.134 3.795 1.00 84.62 363 LYS A N 1
ATOM 2863 C CA . LYS A 1 363 ? 15.847 -1.708 3.720 1.00 84.62 363 LYS A CA 1
ATOM 2864 C C . LYS A 1 363 ? 16.013 -0.285 3.175 1.00 84.62 363 LYS A C 1
ATOM 2866 O O . LYS A 1 363 ? 17.150 0.163 3.041 1.00 84.62 363 LYS A O 1
ATOM 2871 N N . ILE A 1 364 ? 14.923 0.405 2.836 1.00 82.88 364 ILE A N 1
ATOM 2872 C CA . ILE A 1 364 ? 14.975 1.794 2.368 1.00 82.88 364 ILE A CA 1
ATOM 2873 C C . ILE A 1 364 ? 15.479 2.697 3.504 1.00 82.88 364 ILE A C 1
ATOM 2875 O O . ILE A 1 364 ? 15.092 2.521 4.662 1.00 82.88 364 ILE A O 1
ATOM 2879 N N . SER A 1 365 ? 16.359 3.641 3.174 1.00 82.12 365 SER A N 1
ATOM 2880 C CA . SER A 1 365 ? 16.932 4.654 4.061 1.00 82.12 365 SER A CA 1
ATOM 2881 C C . SER A 1 365 ? 16.580 6.068 3.571 1.00 82.12 365 SER A C 1
ATOM 2883 O O . SER A 1 365 ? 16.258 6.242 2.394 1.00 82.12 365 SER A O 1
ATOM 2885 N N . PRO A 1 366 ? 16.639 7.100 4.437 1.00 78.12 366 PRO A N 1
ATOM 2886 C CA . PRO A 1 366 ? 16.321 8.484 4.055 1.00 78.12 366 PRO A CA 1
ATOM 2887 C C . PRO A 1 366 ? 17.159 9.038 2.891 1.00 78.12 366 PRO A C 1
ATOM 2889 O O . PRO A 1 366 ? 16.739 9.964 2.204 1.00 78.12 366 PRO A O 1
ATOM 2892 N N . ASN A 1 367 ? 18.334 8.453 2.650 1.00 78.06 367 ASN A N 1
ATOM 2893 C CA . ASN A 1 367 ? 19.254 8.880 1.597 1.00 78.06 367 ASN A CA 1
ATOM 2894 C C . ASN A 1 367 ? 19.022 8.150 0.265 1.00 78.06 367 ASN A C 1
ATOM 2896 O O . ASN A 1 367 ? 19.629 8.520 -0.737 1.00 78.06 367 ASN A O 1
ATOM 2900 N N . ASP A 1 368 ? 18.185 7.109 0.235 1.00 82.56 368 ASP A N 1
ATOM 2901 C CA . ASP A 1 368 ? 17.855 6.437 -1.019 1.00 82.56 368 ASP A CA 1
ATOM 2902 C C . ASP A 1 368 ? 16.959 7.351 -1.863 1.00 82.56 368 ASP A C 1
ATOM 2904 O O . ASP A 1 368 ? 15.922 7.808 -1.398 1.00 82.56 368 ASP A O 1
ATOM 2908 N N . LEU A 1 369 ? 17.307 7.592 -3.126 1.00 82.56 369 LEU A N 1
ATOM 2909 C CA . LEU A 1 369 ? 16.445 8.354 -4.028 1.00 82.56 369 LEU A CA 1
ATOM 2910 C C . LEU A 1 369 ? 15.390 7.426 -4.633 1.00 82.56 369 LEU A C 1
ATOM 2912 O O . LEU A 1 369 ? 15.732 6.527 -5.401 1.00 82.56 369 LEU A O 1
ATOM 2916 N N . ILE A 1 370 ? 14.119 7.631 -4.298 1.00 85.69 370 ILE A N 1
ATOM 2917 C CA . ILE A 1 370 ? 12.998 6.783 -4.721 1.00 85.69 370 ILE A CA 1
ATOM 2918 C C . ILE A 1 370 ? 12.390 7.316 -6.013 1.00 85.69 370 ILE A C 1
ATOM 2920 O O . ILE A 1 370 ? 12.164 8.517 -6.153 1.00 85.69 370 ILE A O 1
ATOM 2924 N N . ALA A 1 371 ? 12.094 6.402 -6.938 1.00 84.81 371 ALA A N 1
ATOM 2925 C CA . ALA A 1 371 ? 11.412 6.714 -8.182 1.00 84.81 371 ALA A CA 1
ATOM 2926 C C . ALA A 1 371 ? 9.930 7.012 -7.929 1.00 84.81 371 ALA A C 1
ATOM 2928 O O . ALA A 1 371 ? 9.184 6.182 -7.398 1.00 84.81 371 ALA A O 1
ATOM 2929 N N . THR A 1 372 ? 9.509 8.183 -8.382 1.00 84.81 372 THR A N 1
ATOM 2930 C CA . THR A 1 372 ? 8.139 8.686 -8.318 1.00 84.81 372 THR A CA 1
ATOM 2931 C C . THR A 1 372 ? 7.731 9.190 -9.693 1.00 84.81 372 THR A C 1
ATOM 2933 O O . THR A 1 372 ? 8.579 9.671 -10.432 1.00 84.81 372 THR A O 1
ATOM 2936 N N . PHE A 1 373 ? 6.465 9.083 -10.070 1.00 81.25 373 PHE A N 1
ATOM 2937 C CA . PHE A 1 373 ? 5.969 9.632 -11.326 1.00 81.25 373 PHE A CA 1
ATOM 2938 C C . PHE A 1 373 ? 5.349 11.006 -11.083 1.00 81.25 373 PHE A C 1
ATOM 2940 O O . PHE A 1 373 ? 4.394 11.132 -10.315 1.00 81.25 373 PHE A O 1
ATOM 2947 N N . ASN A 1 374 ? 5.879 12.039 -11.730 1.00 78.69 374 ASN A N 1
ATOM 2948 C CA . ASN A 1 374 ? 5.272 13.360 -11.702 1.00 78.69 374 ASN A CA 1
ATOM 2949 C C . ASN A 1 374 ? 4.295 13.474 -12.876 1.00 78.69 374 ASN A C 1
ATOM 2951 O O . ASN A 1 374 ? 4.693 13.552 -14.035 1.00 78.69 374 ASN A O 1
ATOM 2955 N N . PHE A 1 375 ? 2.998 13.497 -12.571 1.00 72.50 375 PHE A N 1
ATOM 2956 C CA . PHE A 1 375 ? 1.939 13.607 -13.577 1.00 72.50 375 PHE A CA 1
ATOM 2957 C C . PHE A 1 375 ? 1.959 14.939 -14.348 1.00 72.50 375 PHE A C 1
ATOM 2959 O O . PHE A 1 375 ? 1.405 15.008 -15.438 1.00 72.50 375 PHE A O 1
ATOM 2966 N N . THR A 1 376 ? 2.619 15.975 -13.820 1.00 68.06 376 THR A N 1
ATOM 2967 C CA . THR A 1 376 ? 2.760 17.284 -14.479 1.00 68.06 376 THR A CA 1
ATOM 2968 C C . THR A 1 376 ? 3.862 17.252 -15.533 1.00 68.06 376 THR A C 1
ATOM 2970 O O . THR A 1 376 ? 3.631 17.619 -16.680 1.00 68.06 376 THR A O 1
ATOM 2973 N N . SER A 1 377 ? 5.059 16.782 -15.166 1.00 67.81 377 SER A N 1
ATOM 2974 C CA . SER A 1 377 ? 6.179 16.643 -16.111 1.00 67.81 377 SER A CA 1
ATOM 2975 C C . SER A 1 377 ? 6.068 15.384 -16.979 1.00 67.81 377 SER A C 1
ATOM 2977 O O . SER A 1 377 ? 6.795 15.248 -17.961 1.00 67.81 377 SER A O 1
ATOM 2979 N N . SER A 1 378 ? 5.138 14.481 -16.645 1.00 74.56 378 SER A N 1
ATOM 2980 C CA . SER A 1 378 ? 4.939 13.175 -17.281 1.00 74.56 378 SER A CA 1
ATOM 2981 C C . SER A 1 378 ? 6.214 12.325 -17.339 1.00 74.56 378 SER A C 1
ATOM 2983 O O . SER A 1 378 ? 6.442 11.584 -18.298 1.00 74.56 378 SER A O 1
ATOM 2985 N N . ALA A 1 379 ? 7.045 12.447 -16.304 1.00 75.31 379 ALA A N 1
ATOM 2986 C CA . ALA A 1 379 ? 8.347 11.805 -16.197 1.00 75.31 379 ALA A CA 1
ATOM 2987 C C . ALA A 1 379 ? 8.568 11.229 -14.793 1.00 75.31 379 ALA A C 1
ATOM 2989 O O . ALA A 1 379 ? 7.937 11.639 -13.810 1.00 75.31 379 ALA A O 1
ATOM 2990 N N . LEU A 1 380 ? 9.478 10.260 -14.697 1.00 81.56 380 LEU A N 1
ATOM 2991 C CA . LEU A 1 380 ? 9.951 9.744 -13.421 1.00 81.56 380 LEU A CA 1
ATOM 2992 C C . LEU A 1 380 ? 10.963 10.705 -12.787 1.00 81.56 380 LEU A C 1
ATOM 2994 O O . LEU A 1 380 ? 11.949 11.106 -13.397 1.00 81.56 380 LEU A O 1
ATOM 2998 N N . GLU A 1 381 ? 10.746 11.009 -11.514 1.00 80.06 381 GLU A N 1
ATOM 2999 C CA . GLU A 1 381 ? 11.599 11.846 -10.680 1.00 80.06 381 GLU A CA 1
ATOM 3000 C C . GLU A 1 381 ? 12.115 11.064 -9.476 1.00 80.06 381 GLU A C 1
ATOM 3002 O O . GLU A 1 381 ? 11.417 10.218 -8.905 1.00 80.06 381 GLU A O 1
ATOM 3007 N N . TYR A 1 382 ? 13.339 11.392 -9.074 1.00 81.25 382 TYR A N 1
ATOM 3008 C CA . TYR A 1 382 ? 14.072 10.726 -8.008 1.00 81.25 382 TYR A CA 1
ATOM 3009 C C . TYR A 1 382 ? 14.229 11.649 -6.826 1.00 81.25 382 TYR A C 1
ATOM 3011 O O . TYR A 1 382 ? 15.004 12.599 -6.871 1.00 81.25 382 TYR A O 1
ATOM 3019 N N . ASN A 1 383 ? 13.507 11.338 -5.762 1.00 77.50 383 ASN A N 1
ATOM 3020 C CA . ASN A 1 383 ? 13.502 12.148 -4.560 1.00 77.50 383 ASN A CA 1
ATOM 3021 C C . ASN A 1 383 ? 13.740 11.247 -3.355 1.00 77.50 383 ASN A C 1
ATOM 3023 O O . ASN A 1 383 ? 13.223 10.128 -3.299 1.00 77.50 383 ASN A O 1
ATOM 3027 N N . SER A 1 384 ? 14.503 11.733 -2.379 1.00 79.00 384 SER A N 1
ATOM 3028 C CA . SER A 1 384 ? 14.597 11.066 -1.082 1.00 79.00 384 SER A CA 1
ATOM 3029 C C . SER A 1 384 ? 13.195 10.855 -0.495 1.00 79.00 384 SER A C 1
ATOM 3031 O O . SER A 1 384 ? 12.339 11.742 -0.628 1.00 79.00 384 SER A O 1
ATOM 3033 N N . PRO A 1 385 ? 12.916 9.710 0.157 1.00 76.94 385 PRO A N 1
ATOM 3034 C CA . PRO A 1 385 ? 11.682 9.548 0.899 1.00 76.94 385 PRO A CA 1
ATOM 3035 C C . PRO A 1 385 ? 11.611 10.644 1.953 1.00 76.94 385 PRO A C 1
ATOM 3037 O O . PRO A 1 385 ? 12.516 10.818 2.764 1.00 76.94 385 PRO A O 1
ATOM 3040 N N . THR A 1 386 ? 10.491 11.352 1.971 1.00 68.88 386 THR A N 1
ATOM 3041 C CA . THR A 1 386 ? 10.181 12.321 3.025 1.00 68.88 386 THR A CA 1
ATOM 3042 C C . THR A 1 386 ? 10.044 11.636 4.385 1.00 68.88 386 THR A C 1
ATOM 3044 O O . THR A 1 386 ? 10.412 12.219 5.400 1.00 68.88 386 THR A O 1
ATOM 3047 N N . LYS A 1 387 ? 9.540 10.392 4.414 1.00 59.34 387 LYS A N 1
ATOM 3048 C CA . LYS A 1 387 ? 9.459 9.540 5.609 1.00 59.34 387 LYS A CA 1
ATOM 3049 C C . LYS A 1 387 ? 9.457 8.052 5.236 1.00 59.34 387 LYS A C 1
ATOM 3051 O O . LYS A 1 387 ? 8.994 7.680 4.157 1.00 59.34 387 LYS A O 1
ATOM 3056 N N . ILE A 1 388 ? 9.927 7.205 6.154 1.00 65.38 388 ILE A N 1
ATOM 3057 C CA . ILE A 1 388 ? 9.941 5.737 6.041 1.00 65.38 388 ILE A CA 1
ATOM 3058 C C . ILE A 1 388 ? 9.301 5.161 7.302 1.00 65.38 388 ILE A C 1
ATOM 3060 O O . ILE A 1 388 ? 9.698 5.511 8.411 1.00 65.38 388 ILE A O 1
ATOM 3064 N N . PHE A 1 389 ? 8.329 4.268 7.138 1.00 60.56 389 PHE A N 1
ATOM 3065 C CA . PHE A 1 389 ? 7.490 3.758 8.223 1.00 60.56 389 PHE A CA 1
ATOM 3066 C C . PHE A 1 389 ? 7.729 2.268 8.468 1.00 60.56 389 PHE A C 1
ATOM 3068 O O . PHE A 1 389 ? 7.936 1.498 7.523 1.00 60.56 389 PHE A O 1
ATOM 3075 N N . LYS A 1 390 ? 7.668 1.839 9.739 1.00 59.56 390 LYS A N 1
ATOM 3076 C CA . LYS A 1 390 ? 7.958 0.454 10.149 1.00 59.56 390 LYS A CA 1
ATOM 3077 C C . LYS A 1 390 ? 6.868 -0.206 11.007 1.00 59.56 390 LYS A C 1
ATOM 3079 O O . LYS A 1 390 ? 6.364 0.388 11.950 1.00 59.56 390 LYS A O 1
ATOM 3084 N N . LYS A 1 391 ? 6.669 -1.495 10.685 1.00 56.41 391 LYS A N 1
ATOM 3085 C CA . LYS A 1 391 ? 6.186 -2.653 11.465 1.00 56.41 391 LYS A CA 1
ATOM 3086 C C . LYS A 1 391 ? 4.815 -2.549 12.133 1.00 56.41 391 LYS A C 1
ATOM 3088 O O . LYS A 1 391 ? 4.685 -2.223 13.309 1.00 56.41 391 LYS A O 1
ATOM 3093 N N . ARG A 1 392 ? 3.804 -2.995 11.389 1.00 51.53 392 ARG A N 1
ATOM 3094 C CA . ARG A 1 392 ? 2.544 -3.504 11.944 1.00 51.53 392 ARG A CA 1
ATOM 3095 C C . ARG A 1 392 ? 2.139 -4.773 11.201 1.00 51.53 392 ARG A C 1
ATOM 3097 O O . ARG A 1 392 ? 2.464 -4.910 10.025 1.00 51.53 392 ARG A O 1
ATOM 3104 N N . GLU A 1 393 ? 1.392 -5.657 11.846 1.00 63.28 393 GLU A N 1
ATOM 3105 C CA . GLU A 1 393 ? 0.762 -6.784 11.156 1.00 63.28 393 GLU A CA 1
ATOM 3106 C C . GLU A 1 393 ? -0.567 -6.360 10.538 1.00 63.28 393 GLU A C 1
ATOM 3108 O O . GLU A 1 393 ? -1.365 -5.647 11.157 1.00 63.28 393 GLU A O 1
ATOM 3113 N N . ALA A 1 394 ? -0.782 -6.772 9.294 1.00 57.56 394 ALA A N 1
ATOM 3114 C CA . ALA A 1 394 ? -2.027 -6.568 8.573 1.00 57.56 394 ALA A CA 1
ATOM 3115 C C . ALA A 1 394 ? -2.329 -7.784 7.698 1.00 57.56 394 ALA A C 1
ATOM 3117 O O . ALA A 1 394 ? -1.427 -8.543 7.345 1.00 57.56 394 ALA A O 1
ATOM 3118 N N . GLU A 1 395 ? -3.595 -7.945 7.332 1.00 72.62 395 GLU A N 1
ATOM 3119 C CA . GLU A 1 395 ? -4.015 -8.903 6.319 1.00 72.62 395 GLU A CA 1
ATOM 3120 C C . GLU A 1 395 ? -3.408 -8.569 4.962 1.00 72.62 395 GLU A C 1
ATOM 3122 O O . GLU A 1 395 ? -3.496 -7.432 4.488 1.00 72.62 395 GLU A O 1
ATOM 3127 N N . VAL A 1 396 ? -2.805 -9.570 4.329 1.00 78.75 396 VAL A N 1
ATOM 3128 C CA . VAL A 1 396 ? -2.113 -9.391 3.061 1.00 78.75 396 VAL A CA 1
ATOM 3129 C C . VAL A 1 396 ? -2.716 -10.268 1.985 1.00 78.75 396 VAL A C 1
ATOM 3131 O O . VAL A 1 396 ? -3.004 -11.448 2.177 1.00 78.75 396 VAL A O 1
ATOM 3134 N N . TYR A 1 397 ? -2.818 -9.671 0.808 1.00 85.38 397 TYR A N 1
ATOM 3135 C CA . TYR A 1 397 ? -3.280 -10.273 -0.419 1.00 85.38 397 TYR A CA 1
ATOM 3136 C C . TYR A 1 397 ? -2.152 -10.234 -1.452 1.00 85.38 397 TYR A C 1
ATOM 3138 O O . TYR A 1 397 ? -1.397 -9.265 -1.543 1.00 85.38 397 TYR A O 1
ATOM 3146 N N . VAL A 1 398 ? -2.023 -11.298 -2.238 1.00 90.56 398 VAL A N 1
ATOM 3147 C CA . VAL A 1 398 ? -1.173 -11.349 -3.428 1.00 90.56 398 VAL A CA 1
ATOM 3148 C C . VAL A 1 398 ? -2.035 -11.006 -4.628 1.00 90.56 398 VAL A C 1
ATOM 3150 O O . VAL A 1 398 ? -2.918 -11.780 -4.991 1.00 90.56 398 VAL A O 1
ATOM 3153 N N . ILE A 1 399 ? -1.729 -9.891 -5.275 1.00 90.19 399 ILE A N 1
ATOM 3154 C CA . ILE A 1 399 ? -2.235 -9.551 -6.600 1.00 90.19 399 ILE A CA 1
ATOM 3155 C C . ILE A 1 399 ? -1.305 -10.205 -7.618 1.00 90.19 399 ILE A C 1
ATOM 3157 O O . ILE A 1 399 ? -0.098 -9.959 -7.606 1.00 90.19 399 ILE A O 1
ATOM 3161 N N . THR A 1 400 ? -1.858 -11.031 -8.502 1.00 89.62 400 THR A N 1
ATOM 3162 C CA . THR A 1 400 ? -1.160 -11.539 -9.689 1.00 89.62 400 THR A CA 1
ATOM 3163 C C . THR A 1 400 ? -1.776 -10.897 -10.919 1.00 89.62 400 THR A C 1
ATOM 3165 O O . THR A 1 400 ? -2.991 -10.956 -11.087 1.00 89.62 400 THR A O 1
ATOM 3168 N N . THR A 1 401 ? -0.963 -10.322 -11.800 1.00 89.00 401 THR A N 1
ATOM 3169 C CA . THR A 1 401 ? -1.431 -9.678 -13.035 1.00 89.00 401 THR A CA 1
ATOM 3170 C C . THR A 1 401 ? -1.222 -10.560 -14.269 1.00 89.00 401 THR A C 1
ATOM 3172 O O . THR A 1 401 ? -0.496 -11.560 -14.252 1.00 89.00 401 THR A O 1
ATOM 3175 N N . THR A 1 402 ? -1.857 -10.187 -15.376 1.00 85.31 402 THR A N 1
ATOM 3176 C CA . THR A 1 402 ? -1.865 -10.936 -16.636 1.00 85.31 402 THR A CA 1
ATOM 3177 C C . THR A 1 402 ? -0.490 -10.951 -17.299 1.00 85.31 402 THR A C 1
ATOM 3179 O O . THR A 1 402 ? -0.105 -11.958 -17.903 1.00 85.31 402 THR A O 1
ATOM 3182 N N . PHE A 1 403 ? 0.283 -9.871 -17.184 1.00 87.06 403 PHE A N 1
ATOM 3183 C CA . PHE A 1 403 ? 1.640 -9.799 -17.725 1.00 87.06 403 PHE A CA 1
ATOM 3184 C C . PHE A 1 403 ? 2.696 -10.335 -16.741 1.00 87.06 403 PHE A C 1
ATOM 3186 O O . PHE A 1 403 ? 3.893 -10.301 -17.039 1.00 87.06 403 PHE A O 1
ATOM 3193 N N . GLY A 1 404 ? 2.264 -10.915 -15.615 1.00 78.00 404 GLY A N 1
ATOM 3194 C CA . GLY A 1 404 ? 3.097 -11.718 -14.721 1.00 78.00 404 GLY A CA 1
ATOM 3195 C C . GLY A 1 404 ? 3.715 -10.962 -13.547 1.00 78.00 404 GLY A C 1
ATOM 3196 O O . GLY A 1 404 ? 4.649 -11.483 -12.936 1.00 78.00 404 GLY A O 1
ATOM 3197 N N . ASN A 1 405 ? 3.223 -9.764 -13.220 1.00 82.25 405 ASN A N 1
ATOM 3198 C CA . ASN A 1 405 ? 3.625 -9.060 -12.007 1.00 82.25 405 ASN A CA 1
ATOM 3199 C C . ASN A 1 405 ? 2.925 -9.665 -10.785 1.00 82.25 405 ASN A C 1
ATOM 3201 O O . ASN A 1 405 ? 1.801 -10.168 -10.867 1.00 82.25 405 ASN A O 1
ATOM 3205 N N . LYS A 1 406 ? 3.621 -9.636 -9.645 1.00 86.94 406 LYS A N 1
ATOM 3206 C CA . LYS A 1 406 ? 3.093 -10.081 -8.354 1.00 86.94 406 LYS A CA 1
ATOM 3207 C C . LYS A 1 406 ? 3.370 -9.024 -7.301 1.00 86.94 406 LYS A C 1
ATOM 3209 O O . LYS A 1 406 ? 4.532 -8.685 -7.069 1.00 86.94 406 LYS A O 1
ATOM 3214 N N . ILE A 1 407 ? 2.319 -8.540 -6.650 1.00 86.75 407 ILE A N 1
ATOM 3215 C CA . ILE A 1 407 ? 2.421 -7.558 -5.569 1.00 86.75 407 ILE A CA 1
ATOM 3216 C C . ILE A 1 407 ? 1.712 -8.103 -4.336 1.00 86.75 407 ILE A C 1
ATOM 3218 O O . ILE A 1 407 ? 0.617 -8.648 -4.436 1.00 86.75 407 ILE A O 1
ATOM 3222 N N . LYS A 1 408 ? 2.355 -7.977 -3.176 1.00 87.00 408 LYS A N 1
ATOM 3223 C CA . LYS A 1 408 ? 1.782 -8.316 -1.874 1.00 87.00 408 LYS A CA 1
ATOM 3224 C C . LYS A 1 408 ? 1.390 -7.031 -1.170 1.00 87.00 408 LYS A C 1
ATOM 3226 O O . LYS A 1 408 ? 2.213 -6.131 -1.031 1.00 87.00 408 LYS A O 1
ATOM 3231 N N . THR A 1 409 ? 0.139 -6.929 -0.756 1.00 80.25 409 THR A N 1
ATOM 3232 C CA . THR A 1 409 ? -0.392 -5.671 -0.238 1.00 80.25 409 THR A CA 1
ATOM 3233 C C . THR A 1 409 ? -1.603 -5.878 0.665 1.00 80.25 409 THR A C 1
ATOM 3235 O O . THR A 1 409 ? -2.200 -6.952 0.660 1.00 80.25 409 THR A O 1
ATOM 3238 N N . THR A 1 410 ? -1.975 -4.865 1.444 1.00 70.56 410 THR A N 1
ATOM 3239 C CA . THR A 1 410 ? -3.266 -4.848 2.143 1.00 70.56 410 THR A CA 1
ATOM 3240 C C . THR A 1 410 ? -4.406 -4.615 1.158 1.00 70.56 410 THR A C 1
ATOM 3242 O O . THR A 1 410 ? -4.217 -3.918 0.160 1.00 70.56 410 THR A O 1
ATOM 3245 N N . LYS A 1 411 ? -5.599 -5.128 1.474 1.00 69.81 411 LYS A N 1
ATOM 3246 C CA . LYS A 1 411 ? -6.815 -5.016 0.650 1.00 69.81 411 LYS A CA 1
ATOM 3247 C C . LYS A 1 411 ? -7.117 -3.589 0.170 1.00 69.81 411 LYS A C 1
ATOM 3249 O O . LYS A 1 411 ? -7.589 -3.414 -0.945 1.00 69.81 411 LYS A O 1
ATOM 3254 N N . ASP A 1 412 ? -6.770 -2.573 0.949 1.00 58.69 412 ASP A N 1
ATOM 3255 C CA . ASP A 1 412 ? -7.164 -1.198 0.630 1.00 58.69 412 ASP A CA 1
ATOM 3256 C C . ASP A 1 412 ? -6.050 -0.368 -0.033 1.00 58.69 412 ASP A C 1
ATOM 3258 O O . ASP A 1 412 ? -6.240 0.803 -0.340 1.00 58.69 412 ASP A O 1
ATOM 3262 N N . HIS A 1 413 ? -4.871 -0.949 -0.286 1.00 65.25 413 HIS A N 1
ATOM 3263 C CA . HIS A 1 413 ? -3.743 -0.185 -0.826 1.00 65.25 413 HIS A CA 1
ATOM 3264 C C . HIS A 1 413 ? -4.031 0.349 -2.246 1.00 65.25 413 HIS A C 1
ATOM 3266 O O . HIS A 1 413 ? -4.425 -0.459 -3.091 1.00 65.25 413 HIS A O 1
ATOM 3272 N N . PRO A 1 414 ? -3.803 1.644 -2.552 1.00 70.56 414 PRO A N 1
ATOM 3273 C CA . PRO A 1 414 ? -4.149 2.209 -3.856 1.00 70.56 414 PRO A CA 1
ATOM 3274 C C . PRO A 1 414 ? -3.096 1.962 -4.949 1.00 70.56 414 PRO A C 1
ATOM 3276 O O . PRO A 1 414 ? -1.904 2.221 -4.771 1.00 70.56 414 PRO A O 1
ATOM 3279 N N . PHE A 1 415 ? -3.561 1.549 -6.124 1.00 84.94 415 PHE A N 1
ATOM 3280 C CA . PHE A 1 415 ? -2.774 1.349 -7.343 1.00 84.94 415 PHE A CA 1
ATOM 3281 C C . PHE A 1 415 ? -3.263 2.295 -8.430 1.00 84.94 415 PHE A C 1
ATOM 3283 O O . PHE A 1 415 ? -4.466 2.494 -8.581 1.00 84.94 415 PHE A O 1
ATOM 3290 N N . PHE A 1 416 ? -2.347 2.862 -9.212 1.00 84.38 416 PHE A N 1
ATOM 3291 C CA . PHE A 1 416 ? -2.740 3.711 -10.332 1.00 84.38 416 PHE A CA 1
ATOM 3292 C C . PHE A 1 416 ? -3.280 2.863 -11.494 1.00 84.38 416 PHE A C 1
ATOM 3294 O O . PHE A 1 416 ? -2.667 1.865 -11.887 1.00 84.38 416 PHE A O 1
ATOM 3301 N N . THR A 1 417 ? -4.398 3.283 -12.080 1.00 85.00 417 THR A N 1
ATOM 3302 C CA . THR A 1 417 ? -5.098 2.651 -13.215 1.00 85.00 417 THR A CA 1
ATOM 3303 C C . THR A 1 417 ? -5.484 3.716 -14.249 1.00 85.00 417 THR A C 1
ATOM 3305 O O . THR A 1 417 ? -5.317 4.909 -13.992 1.00 85.00 417 THR A O 1
ATOM 3308 N N . LYS A 1 418 ? -6.077 3.339 -15.394 1.00 78.94 418 LYS A N 1
ATOM 3309 C CA . LYS A 1 418 ? -6.654 4.326 -16.336 1.00 78.94 418 LYS A CA 1
ATOM 3310 C C . LYS A 1 418 ? -7.713 5.234 -15.711 1.00 78.94 418 LYS A C 1
ATOM 3312 O O . LYS A 1 418 ? -7.928 6.338 -16.198 1.00 78.94 418 LYS A O 1
ATOM 3317 N N . LYS A 1 419 ? -8.396 4.749 -14.672 1.00 69.69 419 LYS A N 1
ATOM 3318 C CA . LYS A 1 419 ? -9.468 5.457 -13.960 1.00 69.69 419 LYS A CA 1
ATOM 3319 C C . LYS A 1 419 ? -8.938 6.265 -12.763 1.00 69.69 419 LYS A C 1
ATOM 3321 O O . LYS A 1 419 ? -9.734 6.816 -12.015 1.00 69.69 419 LYS A O 1
ATOM 3326 N N . GLY A 1 420 ? -7.617 6.328 -12.569 1.00 71.88 420 GLY A N 1
ATOM 3327 C CA . GLY A 1 420 ? -6.988 6.913 -11.383 1.00 71.88 420 GLY A CA 1
ATOM 3328 C C . GLY A 1 420 ? -6.593 5.858 -10.349 1.00 71.88 420 GLY A C 1
ATOM 3329 O O . GLY A 1 420 ? -6.415 4.684 -10.684 1.00 71.88 420 GLY A O 1
ATOM 3330 N N . PHE A 1 421 ? -6.403 6.274 -9.096 1.00 71.12 421 PHE A N 1
ATOM 3331 C CA . PHE A 1 421 ? -6.021 5.367 -8.014 1.00 71.12 421 PHE A CA 1
ATOM 3332 C C . PHE A 1 421 ? -7.213 4.529 -7.539 1.00 71.12 421 PHE A C 1
ATOM 3334 O O . PHE A 1 421 ? -8.261 5.064 -7.197 1.00 71.12 421 PHE A O 1
ATOM 3341 N N . VAL A 1 422 ? -7.040 3.208 -7.503 1.00 67.69 422 VAL A N 1
ATOM 3342 C CA . VAL A 1 422 ? -8.065 2.240 -7.087 1.00 67.69 422 VAL A CA 1
ATOM 3343 C C . VAL A 1 422 ? -7.480 1.326 -6.015 1.00 67.69 422 VAL A C 1
ATOM 3345 O O . VAL A 1 422 ? -6.313 0.939 -6.099 1.00 67.69 422 VAL A O 1
ATOM 3348 N N . SER A 1 423 ? -8.267 0.986 -4.994 1.00 68.69 423 SER A N 1
ATOM 3349 C CA . SER A 1 423 ? -7.840 0.068 -3.934 1.00 68.69 423 SER A CA 1
ATOM 3350 C C . SER A 1 423 ? -7.577 -1.339 -4.476 1.00 68.69 423 SER A C 1
ATOM 3352 O O . SER A 1 423 ? -8.204 -1.775 -5.443 1.00 68.69 423 SER A O 1
ATOM 3354 N N . ALA A 1 424 ? -6.682 -2.085 -3.824 1.00 75.31 424 ALA A N 1
ATOM 3355 C CA . ALA A 1 424 ? -6.396 -3.470 -4.193 1.00 75.31 424 ALA A CA 1
ATOM 3356 C C . ALA A 1 424 ? -7.665 -4.344 -4.250 1.00 75.31 424 ALA A C 1
ATOM 3358 O O . ALA A 1 424 ? -7.760 -5.199 -5.120 1.00 75.31 424 ALA A O 1
ATOM 3359 N N . ALA A 1 425 ? -8.654 -4.109 -3.385 1.00 68.75 425 ALA A N 1
ATOM 3360 C CA . ALA A 1 425 ? -9.922 -4.837 -3.339 1.00 68.75 425 ALA A CA 1
ATOM 3361 C C . ALA A 1 425 ? -10.713 -4.771 -4.651 1.00 68.75 425 ALA A C 1
ATOM 3363 O O . ALA A 1 425 ? -11.327 -5.758 -5.048 1.00 68.75 425 ALA A O 1
ATOM 3364 N N . CYS A 1 426 ? -10.687 -3.609 -5.306 1.00 74.69 426 CYS A N 1
ATOM 3365 C CA . CYS A 1 426 ? -11.458 -3.312 -6.511 1.00 74.69 426 CYS A CA 1
ATOM 3366 C C . CYS A 1 426 ? -10.565 -3.258 -7.761 1.00 74.69 426 CYS A C 1
ATOM 3368 O O . CYS A 1 426 ? -10.941 -2.676 -8.778 1.00 74.69 426 CYS A O 1
ATOM 3370 N N . LEU A 1 427 ? -9.348 -3.800 -7.678 1.00 84.56 427 LEU A N 1
ATOM 3371 C CA . LEU A 1 427 ? -8.332 -3.586 -8.694 1.00 84.56 427 LEU A CA 1
ATOM 3372 C C . LEU A 1 427 ? -8.567 -4.449 -9.936 1.00 84.56 427 LEU A C 1
ATOM 3374 O O . LEU A 1 427 ? -8.426 -5.670 -9.899 1.00 84.56 427 LEU A O 1
ATOM 3378 N N . GLU A 1 428 ? -8.858 -3.795 -11.058 1.00 88.31 428 GLU A N 1
ATOM 3379 C CA . GLU A 1 428 ? -9.036 -4.449 -12.363 1.00 88.31 428 GLU A CA 1
ATOM 3380 C C . GLU A 1 428 ? -7.728 -4.521 -13.169 1.00 88.31 428 GLU A C 1
ATOM 3382 O O . GLU A 1 428 ? -7.515 -5.452 -13.946 1.00 88.31 428 GLU A O 1
ATOM 3387 N N . GLU A 1 429 ? -6.833 -3.547 -12.995 1.00 90.56 429 GLU A N 1
ATOM 3388 C CA . GLU A 1 429 ? -5.557 -3.426 -13.708 1.00 90.56 429 GLU A CA 1
ATOM 3389 C C . GLU A 1 429 ? -4.546 -2.599 -12.902 1.00 90.56 429 GLU A C 1
ATOM 3391 O O . GLU A 1 429 ? -4.924 -1.862 -12.000 1.00 90.56 429 GLU A O 1
ATOM 3396 N N . CYS A 1 430 ? -3.256 -2.699 -13.222 1.00 90.94 430 CYS A N 1
ATOM 3397 C CA . CYS A 1 430 ? -2.195 -1.901 -12.603 1.00 90.94 430 CYS A CA 1
ATOM 3398 C C . CYS A 1 430 ? -1.379 -1.161 -13.664 1.00 90.94 430 CYS A C 1
ATOM 3400 O O . CYS A 1 430 ? -1.110 -1.707 -14.734 1.00 90.94 430 CYS A O 1
ATOM 3402 N N . SER A 1 431 ? -0.914 0.045 -13.349 1.00 91.81 431 SER A N 1
ATOM 3403 C CA . SER A 1 431 ? -0.094 0.837 -14.270 1.00 91.81 431 SER A CA 1
ATOM 3404 C C . SER A 1 431 ? 1.399 0.598 -14.064 1.00 91.81 431 SER A C 1
ATOM 3406 O O . SER A 1 431 ? 1.917 0.691 -12.953 1.00 91.81 431 SER A O 1
ATOM 3408 N N . ILE A 1 432 ? 2.105 0.330 -15.157 1.00 92.00 432 ILE A N 1
ATOM 3409 C CA . ILE A 1 432 ? 3.551 0.105 -15.211 1.00 92.00 432 ILE A CA 1
ATOM 3410 C C . ILE A 1 432 ? 4.164 1.258 -16.003 1.00 92.00 432 ILE A C 1
ATOM 3412 O O . ILE A 1 432 ? 3.840 1.386 -17.185 1.00 92.00 432 ILE A O 1
ATOM 3416 N N . PRO A 1 433 ? 5.056 2.080 -15.429 1.00 89.25 433 PRO A N 1
ATOM 3417 C CA . PRO A 1 433 ? 5.666 3.181 -16.167 1.00 89.25 433 PRO A CA 1
ATOM 3418 C C . PRO A 1 433 ? 6.488 2.653 -17.349 1.00 89.25 433 PRO A C 1
ATOM 3420 O O . PRO A 1 433 ? 7.223 1.668 -17.224 1.00 89.25 433 PRO A O 1
ATOM 3423 N N . LEU A 1 434 ? 6.378 3.306 -18.504 1.00 86.06 434 LEU A N 1
ATOM 3424 C CA . LEU A 1 434 ? 7.107 2.994 -19.733 1.00 86.06 434 LEU A CA 1
ATOM 3425 C C . LEU A 1 434 ? 8.531 3.545 -19.720 1.00 86.06 434 LEU A C 1
ATOM 3427 O O . LEU A 1 434 ? 9.427 2.913 -20.280 1.00 86.06 434 LEU A O 1
ATOM 3431 N N . GLU A 1 435 ? 8.778 4.642 -19.015 1.00 79.50 435 GLU A N 1
ATOM 3432 C CA . GLU A 1 435 ? 10.127 5.177 -18.871 1.00 79.50 435 GLU A CA 1
ATOM 3433 C C . GLU A 1 435 ? 11.069 4.129 -18.253 1.00 79.50 435 GLU A C 1
ATOM 3435 O O . GLU A 1 435 ? 10.715 3.403 -17.318 1.00 79.50 435 GLU A O 1
ATOM 3440 N N . SER A 1 436 ? 12.238 3.958 -18.869 1.00 70.06 436 SER A N 1
ATOM 3441 C CA . SER A 1 436 ? 13.247 2.985 -18.451 1.00 70.06 436 SER A CA 1
ATOM 3442 C C . SER A 1 436 ? 14.375 3.711 -17.751 1.00 70.06 436 SER A C 1
ATOM 3444 O O . SER A 1 436 ? 14.878 4.719 -18.239 1.00 70.06 436 SER A O 1
ATOM 3446 N N . ILE A 1 437 ? 14.766 3.179 -16.602 1.00 68.31 437 ILE A N 1
ATOM 3447 C CA . ILE A 1 437 ? 15.752 3.806 -15.735 1.00 68.31 437 ILE A CA 1
ATOM 3448 C C . ILE A 1 437 ? 17.076 3.101 -15.925 1.00 68.31 437 ILE A C 1
ATOM 3450 O O . ILE A 1 437 ? 17.159 1.870 -15.961 1.00 68.31 437 ILE A O 1
ATOM 3454 N N . TYR A 1 438 ? 18.113 3.910 -16.052 1.00 74.69 438 TYR A N 1
ATOM 3455 C CA . TYR A 1 438 ? 19.468 3.444 -16.239 1.00 74.69 438 TYR A CA 1
ATOM 3456 C C . TYR A 1 438 ? 20.064 3.121 -14.876 1.00 74.69 438 TYR A C 1
ATOM 3458 O O . TYR A 1 438 ? 20.007 3.930 -13.956 1.00 74.69 438 TYR A O 1
ATOM 3466 N N . LYS A 1 439 ? 20.634 1.925 -14.731 1.00 74.44 439 LYS A N 1
ATOM 3467 C CA . LYS A 1 439 ? 21.352 1.566 -13.507 1.00 74.44 439 LYS A CA 1
ATOM 3468 C C . LYS A 1 439 ? 22.605 2.434 -13.370 1.00 74.44 439 LYS A C 1
ATOM 3470 O O . LYS A 1 439 ? 23.424 2.477 -14.292 1.00 74.44 439 LYS A O 1
ATOM 3475 N N . MET A 1 440 ? 22.750 3.088 -12.219 1.00 75.88 440 MET A N 1
ATOM 3476 C CA . MET A 1 440 ? 23.840 4.020 -11.931 1.00 75.88 440 MET A CA 1
ATOM 3477 C C . MET A 1 440 ? 24.983 3.319 -11.193 1.00 75.88 440 MET A C 1
ATOM 3479 O O . MET A 1 440 ? 24.965 3.162 -9.976 1.00 75.88 440 MET A O 1
ATOM 3483 N N . SER A 1 441 ? 25.987 2.884 -11.952 1.00 84.75 441 SER A N 1
ATOM 3484 C CA . SER A 1 441 ? 27.304 2.529 -11.424 1.00 84.75 441 SER A CA 1
ATOM 3485 C C . SER A 1 441 ? 28.375 3.014 -12.390 1.00 84.75 441 SER A C 1
ATOM 3487 O O . SER A 1 441 ? 28.139 3.064 -13.599 1.00 84.75 441 SER A O 1
ATOM 3489 N N . ASN A 1 442 ? 29.564 3.338 -11.880 1.00 87.56 442 ASN A N 1
ATOM 3490 C CA . ASN A 1 442 ? 30.653 3.839 -12.722 1.00 87.56 442 ASN A CA 1
ATOM 3491 C C . ASN A 1 442 ? 30.950 2.899 -13.900 1.00 87.56 442 ASN A C 1
ATOM 3493 O O . ASN A 1 442 ? 31.136 3.360 -15.023 1.00 87.56 442 ASN A O 1
ATOM 3497 N N . GLU A 1 443 ? 30.942 1.585 -13.672 1.00 91.69 443 GLU A N 1
ATOM 3498 C CA . GLU A 1 443 ? 31.209 0.576 -14.702 1.00 91.69 443 GLU A CA 1
ATOM 3499 C C . GLU A 1 443 ? 30.071 0.460 -15.724 1.00 91.69 443 GLU A C 1
ATOM 3501 O O . GLU A 1 443 ? 30.338 0.408 -16.925 1.00 91.69 443 GLU A O 1
ATOM 3506 N N . LEU A 1 444 ? 28.808 0.473 -15.274 1.00 92.62 444 LEU A N 1
ATOM 3507 C CA . LEU A 1 444 ? 27.636 0.378 -16.153 1.00 92.62 444 LEU A CA 1
ATOM 3508 C C . LEU A 1 444 ? 27.466 1.642 -17.000 1.00 92.62 444 LEU A C 1
ATOM 3510 O O . LEU A 1 444 ? 27.222 1.547 -18.202 1.00 92.62 444 LEU A O 1
ATOM 3514 N N . VAL A 1 445 ? 27.634 2.819 -16.392 1.00 92.88 445 VAL A N 1
ATOM 3515 C CA . VAL A 1 445 ? 27.596 4.117 -17.081 1.00 92.88 445 VAL A CA 1
ATOM 3516 C C . VAL A 1 445 ? 28.733 4.206 -18.096 1.00 92.88 445 VAL A C 1
ATOM 3518 O O . VAL A 1 445 ? 28.499 4.551 -19.253 1.00 92.88 445 VAL A O 1
ATOM 3521 N N . THR A 1 446 ? 29.948 3.796 -17.716 1.00 95.88 446 THR A N 1
ATOM 3522 C CA . THR A 1 446 ? 31.082 3.740 -18.650 1.00 95.88 446 THR A CA 1
ATOM 3523 C C . THR A 1 446 ? 30.791 2.798 -19.817 1.00 95.88 446 THR A C 1
ATOM 3525 O O . THR A 1 446 ? 30.985 3.183 -20.965 1.00 95.88 446 THR A O 1
ATOM 3528 N N . ALA A 1 447 ? 30.287 1.587 -19.564 1.00 96.69 447 ALA A N 1
ATOM 3529 C CA . ALA A 1 447 ? 29.954 0.629 -20.617 1.00 96.69 447 ALA A CA 1
ATOM 3530 C C . ALA A 1 447 ? 28.896 1.176 -21.593 1.00 96.69 447 ALA A C 1
ATOM 3532 O O . ALA A 1 447 ? 29.059 1.050 -22.808 1.00 96.69 447 ALA A O 1
ATOM 3533 N N . ARG A 1 448 ? 27.860 1.846 -21.072 1.00 95.75 448 ARG A N 1
ATOM 3534 C CA . ARG A 1 448 ? 26.803 2.507 -21.854 1.00 95.75 448 ARG A CA 1
ATOM 3535 C C . ARG A 1 448 ? 27.372 3.621 -22.740 1.00 95.75 448 ARG A C 1
ATOM 3537 O O . ARG A 1 448 ? 27.136 3.627 -23.947 1.00 95.75 448 ARG A O 1
ATOM 3544 N N . LEU A 1 449 ? 28.184 4.517 -22.171 1.00 96.50 449 LEU A N 1
ATOM 3545 C CA . LEU A 1 449 ? 28.839 5.601 -22.912 1.00 96.50 449 LEU A CA 1
ATOM 3546 C C . LEU A 1 449 ? 29.783 5.061 -23.993 1.00 96.50 449 LEU A C 1
ATOM 3548 O O . LEU A 1 449 ? 29.760 5.558 -25.116 1.00 96.50 449 LEU A O 1
ATOM 3552 N N . ILE A 1 450 ? 30.562 4.013 -23.700 1.00 96.94 450 ILE A N 1
ATOM 3553 C CA . ILE A 1 450 ? 31.427 3.355 -24.692 1.00 96.94 450 ILE A CA 1
ATOM 3554 C C . ILE A 1 450 ? 30.600 2.751 -25.832 1.00 96.94 450 ILE A C 1
ATOM 3556 O O . ILE A 1 450 ? 30.977 2.904 -26.992 1.00 96.94 450 ILE A O 1
ATOM 3560 N N . GLY A 1 451 ? 29.466 2.112 -25.529 1.00 96.19 451 GLY A N 1
ATOM 3561 C CA . GLY A 1 451 ? 28.553 1.586 -26.548 1.00 96.19 451 GLY A CA 1
ATOM 3562 C C . GLY A 1 451 ? 28.083 2.672 -27.517 1.00 96.19 451 GLY A C 1
ATOM 3563 O O . GLY A 1 451 ? 28.174 2.490 -28.730 1.00 96.19 451 GLY A O 1
ATOM 3564 N N . HIS A 1 452 ? 27.691 3.840 -26.996 1.00 95.50 452 HIS A N 1
ATOM 3565 C CA . HIS A 1 452 ? 27.313 4.994 -27.824 1.00 95.50 452 HIS A CA 1
ATOM 3566 C C . HIS A 1 452 ? 28.497 5.587 -28.595 1.00 95.50 452 HIS A C 1
ATOM 3568 O O . HIS A 1 452 ? 28.362 5.943 -29.762 1.00 95.50 452 HIS A O 1
ATOM 3574 N N . LEU A 1 453 ? 29.678 5.685 -27.974 1.00 94.75 453 LEU A N 1
ATOM 3575 C CA . LEU A 1 453 ? 30.896 6.197 -28.617 1.00 94.75 453 LEU A CA 1
ATOM 3576 C C . LEU A 1 453 ? 31.380 5.305 -29.762 1.00 94.75 453 LEU A C 1
ATOM 3578 O O . LEU A 1 453 ? 31.962 5.807 -30.726 1.00 94.75 453 LEU A O 1
ATOM 3582 N N . LEU A 1 454 ? 31.148 3.995 -29.678 1.00 93.06 454 LEU A N 1
ATOM 3583 C CA . LEU A 1 454 ? 31.432 3.064 -30.768 1.00 93.06 454 LEU A CA 1
ATOM 3584 C C . LEU A 1 454 ? 30.337 3.048 -31.848 1.00 93.06 454 LEU A C 1
ATOM 3586 O O . LEU A 1 454 ? 30.642 2.657 -32.974 1.00 93.06 454 LEU A O 1
ATOM 3590 N N . GLY A 1 455 ? 29.131 3.530 -31.534 1.00 90.06 455 GLY A N 1
ATOM 3591 C CA . GLY A 1 455 ? 28.006 3.677 -32.461 1.00 90.06 455 GLY A CA 1
ATOM 3592 C C . GLY A 1 455 ? 27.958 5.039 -33.158 1.00 90.06 455 GLY A C 1
ATOM 3593 O O . GLY A 1 455 ? 28.450 5.171 -34.275 1.00 90.06 455 GLY A O 1
ATOM 3594 N N . ASP A 1 456 ? 27.436 6.068 -32.483 1.00 88.88 456 ASP A N 1
ATOM 3595 C CA . ASP A 1 456 ? 27.175 7.409 -33.048 1.00 88.88 456 ASP A CA 1
ATOM 3596 C C . ASP A 1 456 ? 28.095 8.528 -32.521 1.00 88.88 456 ASP A C 1
ATOM 3598 O O . ASP A 1 456 ? 28.139 9.618 -33.091 1.00 88.88 456 ASP A O 1
ATOM 3602 N N . GLY A 1 457 ? 28.841 8.302 -31.435 1.00 90.94 457 GLY A N 1
ATOM 3603 C CA . GLY A 1 457 ? 29.757 9.312 -30.883 1.00 90.94 457 GLY A CA 1
ATOM 3604 C C . GLY A 1 457 ? 31.012 9.539 -31.735 1.00 90.94 457 GLY A C 1
ATOM 3605 O O . GLY A 1 457 ? 31.194 8.913 -32.777 1.00 90.94 457 GLY A O 1
ATOM 3606 N N . TRP A 1 458 ? 31.916 10.421 -31.313 1.00 92.06 458 TRP A N 1
ATOM 3607 C CA . TRP A 1 458 ? 33.215 10.629 -31.966 1.00 92.06 458 TRP A CA 1
ATOM 3608 C C . TRP A 1 458 ? 34.267 11.157 -30.988 1.00 92.06 458 TRP A C 1
ATOM 3610 O O . TRP A 1 458 ? 33.944 11.754 -29.966 1.00 92.06 458 TRP A O 1
ATOM 3620 N N . ILE A 1 459 ? 35.544 10.925 -31.293 1.00 93.38 459 ILE A N 1
ATOM 3621 C CA . ILE A 1 459 ? 36.679 11.374 -30.479 1.00 93.38 459 ILE A CA 1
ATOM 3622 C C . ILE A 1 459 ? 37.685 12.053 -31.405 1.00 93.38 459 ILE A C 1
ATOM 3624 O O . ILE A 1 459 ? 38.114 11.451 -32.389 1.00 93.38 459 ILE A O 1
ATOM 3628 N N . THR A 1 460 ? 38.073 13.288 -31.100 1.00 91.19 460 THR A N 1
ATOM 3629 C CA . THR A 1 460 ? 39.098 14.035 -31.842 1.00 91.19 460 THR A CA 1
ATOM 3630 C C . THR A 1 460 ? 40.213 14.484 -30.917 1.00 91.19 460 THR A C 1
ATOM 3632 O O . THR A 1 460 ? 40.001 14.747 -29.736 1.00 91.19 460 THR A O 1
ATOM 3635 N N . GLN A 1 461 ? 41.421 14.578 -31.456 1.00 89.56 461 GLN A N 1
ATOM 3636 C CA . GLN A 1 461 ? 42.569 15.115 -30.745 1.00 89.56 461 GLN A CA 1
ATOM 3637 C C . GLN A 1 461 ? 42.855 16.525 -31.268 1.00 89.56 461 GLN A C 1
ATOM 3639 O O . GLN A 1 461 ? 43.039 16.719 -32.467 1.00 89.56 461 GLN A O 1
ATOM 3644 N N . ASN A 1 462 ? 42.880 17.498 -30.360 1.00 81.38 462 ASN A N 1
ATOM 3645 C CA . ASN A 1 462 ? 43.069 18.917 -30.640 1.00 81.38 462 ASN A CA 1
ATOM 3646 C C . ASN A 1 462 ? 44.419 19.330 -30.026 1.00 81.38 462 ASN A C 1
ATOM 3648 O O . ASN A 1 462 ? 44.448 19.969 -28.977 1.00 81.38 462 ASN A O 1
ATOM 3652 N N . GLY A 1 463 ? 45.535 18.884 -30.613 1.00 77.00 463 GLY A N 1
ATOM 3653 C CA . GLY A 1 463 ? 46.902 19.120 -30.115 1.00 77.00 463 GLY A CA 1
ATOM 3654 C C . GLY A 1 463 ? 47.559 17.910 -29.427 1.00 77.00 463 GLY A C 1
ATOM 3655 O O . GLY A 1 463 ? 47.021 16.807 -29.413 1.00 77.00 463 GLY A O 1
ATOM 3656 N N . VAL A 1 464 ? 48.755 18.088 -28.851 1.00 70.38 464 VAL A N 1
ATOM 3657 C CA . VAL A 1 464 ? 49.588 16.962 -28.361 1.00 70.38 464 VAL A CA 1
ATOM 3658 C C . VAL A 1 464 ? 49.015 16.289 -27.101 1.00 70.38 464 VAL A C 1
ATOM 3660 O O . VAL A 1 464 ? 49.136 15.076 -26.946 1.00 70.38 464 VAL A O 1
ATOM 3663 N N . ARG A 1 465 ? 48.372 17.048 -26.200 1.00 74.19 465 ARG A N 1
ATOM 3664 C CA . ARG A 1 465 ? 47.831 16.547 -24.913 1.00 74.19 465 ARG A CA 1
ATOM 3665 C C . ARG A 1 465 ? 46.352 16.885 -24.673 1.00 74.19 465 ARG A C 1
ATOM 3667 O O . ARG A 1 465 ? 45.860 16.702 -23.562 1.00 74.19 465 ARG A O 1
ATOM 3674 N N . SER A 1 466 ? 45.650 17.382 -25.685 1.00 82.31 466 SER A N 1
ATOM 3675 C CA . SER A 1 466 ? 44.257 17.827 -25.584 1.00 82.31 466 SER A CA 1
ATOM 3676 C C . SER A 1 466 ? 43.398 17.207 -26.674 1.00 82.31 466 SER A C 1
ATOM 3678 O O . SER A 1 466 ? 43.857 16.955 -27.784 1.00 82.31 466 SER A O 1
ATOM 3680 N N . GLY A 1 467 ? 42.135 16.952 -26.358 1.00 87.12 467 GLY A N 1
ATOM 3681 C CA . GLY A 1 467 ? 41.193 16.318 -27.265 1.00 87.12 467 GLY A CA 1
ATOM 3682 C C . GLY A 1 467 ? 39.767 16.474 -26.772 1.00 87.12 467 GLY A C 1
ATOM 3683 O O . GLY A 1 467 ? 39.525 16.907 -25.645 1.00 87.12 467 GLY A O 1
ATOM 3684 N N . THR A 1 468 ? 38.823 16.143 -27.638 1.00 89.38 468 THR A N 1
ATOM 3685 C CA . THR A 1 468 ? 37.396 16.338 -27.416 1.00 89.38 468 THR A CA 1
ATOM 3686 C C . THR A 1 468 ? 36.653 15.044 -27.696 1.00 89.38 468 THR A C 1
ATOM 3688 O O . THR A 1 468 ? 36.934 14.336 -28.663 1.00 89.38 468 THR A O 1
ATOM 3691 N N . VAL A 1 469 ? 35.685 14.743 -26.835 1.00 94.06 469 VAL A N 1
ATOM 3692 C CA . VAL A 1 469 ? 34.722 13.660 -27.041 1.00 94.06 469 VAL A CA 1
ATOM 3693 C C . VAL A 1 469 ? 33.396 14.294 -27.416 1.00 94.06 469 VAL A C 1
ATOM 3695 O O . VAL A 1 469 ? 32.909 15.163 -26.695 1.00 94.06 469 VAL A O 1
ATOM 3698 N N . GLY A 1 470 ? 32.832 13.884 -28.542 1.00 92.06 470 GLY A N 1
ATOM 3699 C CA . GLY A 1 470 ? 31.567 14.378 -29.053 1.00 92.06 470 GLY A CA 1
ATOM 3700 C C . GLY A 1 470 ? 30.489 13.305 -29.080 1.00 92.06 470 GLY A C 1
ATOM 3701 O O . GLY A 1 470 ? 30.746 12.126 -29.331 1.00 92.06 470 GLY A O 1
ATOM 3702 N N . PHE A 1 471 ? 29.260 13.741 -28.839 1.00 94.00 471 PHE A N 1
ATOM 3703 C CA . PHE A 1 471 ? 28.060 12.918 -28.859 1.00 94.00 471 PHE A CA 1
ATOM 3704 C C . PHE A 1 471 ? 27.052 13.555 -29.807 1.00 94.00 471 PHE A C 1
ATOM 3706 O O . PHE A 1 471 ? 26.878 14.774 -29.819 1.00 94.00 471 PHE A O 1
ATOM 3713 N N . SER A 1 472 ? 26.386 12.735 -30.612 1.00 88.50 472 SER A N 1
ATOM 3714 C CA . SER A 1 472 ? 25.347 13.167 -31.546 1.00 88.50 472 SER A CA 1
ATOM 3715 C C . SER A 1 472 ? 24.110 12.291 -31.380 1.00 88.50 472 SER A C 1
ATOM 3717 O O . SER A 1 472 ? 24.224 11.129 -30.987 1.00 88.50 472 SER A O 1
ATOM 3719 N N . GLY A 1 473 ? 22.932 12.873 -31.602 1.00 87.69 473 GLY A N 1
ATOM 3720 C CA . GLY A 1 473 ? 21.653 12.197 -31.391 1.00 87.69 473 GLY A CA 1
ATOM 3721 C C . GLY A 1 473 ? 20.477 13.170 -31.334 1.00 87.69 473 GLY A C 1
ATOM 3722 O O . GLY A 1 473 ? 20.598 14.335 -31.718 1.00 87.69 473 GLY A O 1
ATOM 3723 N N . ARG A 1 474 ? 19.324 12.698 -30.846 1.00 86.75 474 ARG A N 1
ATOM 3724 C CA . ARG A 1 474 ? 18.172 13.567 -30.553 1.00 86.75 474 ARG A CA 1
ATOM 3725 C C . ARG A 1 474 ? 18.425 14.345 -29.263 1.00 86.75 474 ARG A C 1
ATOM 3727 O O . ARG A 1 474 ? 19.158 13.890 -28.387 1.00 86.75 474 ARG A O 1
ATOM 3734 N N . LYS A 1 475 ? 17.778 15.504 -29.120 1.00 85.12 475 LYS A N 1
ATOM 3735 C CA . LYS A 1 475 ? 17.949 16.385 -27.954 1.00 85.12 475 LYS A CA 1
ATOM 3736 C C . LYS A 1 475 ? 17.701 15.655 -26.626 1.00 85.12 475 LYS A C 1
ATOM 3738 O O . LYS A 1 475 ? 18.539 15.735 -25.739 1.00 85.12 475 LYS A O 1
ATOM 3743 N N . GLU A 1 476 ? 16.601 14.913 -26.510 1.00 82.75 476 GLU A N 1
ATOM 3744 C CA . GLU A 1 476 ? 16.237 14.148 -25.301 1.00 82.75 476 GLU A CA 1
ATOM 3745 C C . GLU A 1 476 ? 17.274 13.072 -24.942 1.00 82.75 476 GLU A C 1
ATOM 3747 O O . GLU A 1 476 ? 17.661 12.929 -23.784 1.00 82.75 476 GLU A O 1
ATOM 3752 N N . ASP A 1 477 ? 17.775 12.349 -25.944 1.00 88.19 477 ASP A N 1
ATOM 3753 C CA . ASP A 1 477 ? 18.761 11.283 -25.753 1.00 88.19 477 ASP A CA 1
ATOM 3754 C C . ASP A 1 477 ? 20.116 11.845 -25.295 1.00 88.19 477 ASP A C 1
ATOM 3756 O O . ASP A 1 477 ? 20.764 11.287 -24.406 1.00 88.19 477 ASP A O 1
ATOM 3760 N N . LEU A 1 478 ? 20.512 13.001 -25.841 1.00 90.62 478 LEU A N 1
ATOM 3761 C CA . LEU A 1 478 ? 21.714 13.719 -25.419 1.00 90.62 478 LEU A CA 1
ATOM 3762 C C . LEU A 1 478 ? 21.606 14.235 -23.982 1.00 90.62 478 LEU A C 1
ATOM 3764 O O . LEU A 1 478 ? 22.618 14.269 -23.289 1.00 90.62 478 LEU A O 1
ATOM 3768 N N . MET A 1 479 ? 20.411 14.579 -23.494 1.00 87.81 479 MET A N 1
ATOM 3769 C CA . MET A 1 479 ? 20.237 14.952 -22.084 1.00 87.81 479 MET A CA 1
ATOM 3770 C C . MET A 1 479 ? 20.519 13.766 -21.148 1.00 87.81 479 MET A C 1
ATOM 3772 O O . MET A 1 479 ? 21.181 13.952 -20.127 1.00 87.81 479 MET A O 1
ATOM 3776 N N . LYS A 1 480 ? 20.132 12.536 -21.525 1.00 87.94 480 LYS A N 1
ATOM 3777 C CA . LYS A 1 480 ? 20.483 11.317 -20.766 1.00 87.94 480 LYS A CA 1
ATOM 3778 C C . LYS A 1 480 ? 21.994 11.059 -20.766 1.00 87.94 480 LYS A C 1
ATOM 3780 O O . LYS A 1 480 ? 22.571 10.746 -19.731 1.00 87.94 480 LYS A O 1
ATOM 3785 N N . ILE A 1 481 ? 22.657 11.241 -21.910 1.00 91.81 481 ILE A N 1
ATOM 3786 C CA . ILE A 1 481 ? 24.125 11.128 -22.005 1.00 91.81 481 ILE A CA 1
ATOM 3787 C C . ILE A 1 481 ? 24.809 12.207 -21.152 1.00 91.81 481 ILE A C 1
ATOM 3789 O O . ILE A 1 481 ? 25.801 11.935 -20.481 1.00 91.81 481 ILE A O 1
ATOM 3793 N N . LYS A 1 482 ? 24.276 13.434 -21.148 1.00 90.88 482 LYS A N 1
ATOM 3794 C CA . LYS A 1 482 ? 24.797 14.552 -20.353 1.00 90.88 482 LYS A CA 1
ATOM 3795 C C . LYS A 1 482 ? 24.734 14.248 -18.857 1.00 90.88 482 LYS A C 1
ATOM 3797 O O . LYS A 1 482 ? 25.690 14.547 -18.145 1.00 90.88 482 LYS A O 1
ATOM 3802 N N . GLN A 1 483 ? 23.655 13.613 -18.404 1.00 87.44 483 GLN A N 1
ATOM 3803 C CA . GLN A 1 483 ? 23.505 13.143 -17.028 1.00 87.44 483 GLN A CA 1
ATOM 3804 C C . GLN A 1 483 ? 24.535 12.060 -16.669 1.00 87.44 483 GLN A C 1
ATOM 3806 O O . GLN A 1 483 ? 25.182 12.159 -15.630 1.00 87.44 483 GLN A O 1
ATOM 3811 N N . ASP A 1 484 ? 24.752 11.081 -17.550 1.00 91.75 484 ASP A N 1
ATOM 3812 C CA . ASP A 1 484 ? 25.750 10.019 -17.360 1.00 91.75 484 ASP A CA 1
ATOM 3813 C C . ASP A 1 484 ? 27.191 10.565 -17.318 1.00 91.75 484 ASP A C 1
ATOM 3815 O O . ASP A 1 484 ? 28.008 10.142 -16.498 1.00 91.75 484 ASP A O 1
ATOM 3819 N N . LEU A 1 485 ? 27.508 11.551 -18.163 1.00 91.94 485 LEU A N 1
ATOM 3820 C CA . LEU A 1 485 ? 28.794 12.253 -18.128 1.00 91.94 485 LEU A CA 1
ATOM 3821 C C . LEU A 1 485 ? 28.985 13.010 -16.813 1.00 91.94 485 LEU A C 1
ATOM 3823 O O . LEU A 1 485 ? 30.051 12.914 -16.205 1.00 91.94 485 LEU A O 1
ATOM 3827 N N . PHE A 1 486 ? 27.951 13.722 -16.363 1.00 88.75 486 PHE A N 1
ATOM 3828 C CA . PHE A 1 486 ? 27.974 14.438 -15.092 1.00 88.75 486 PHE A CA 1
ATOM 3829 C C . PHE A 1 486 ? 28.167 13.482 -13.907 1.00 88.75 486 PHE A C 1
ATOM 3831 O O . PHE A 1 486 ? 28.971 13.769 -13.025 1.00 88.75 486 PHE A O 1
ATOM 3838 N N . TYR A 1 487 ? 27.510 12.317 -13.923 1.00 87.62 487 TYR A N 1
ATOM 3839 C CA . TYR A 1 487 ? 27.670 11.277 -12.902 1.00 87.62 487 TYR A CA 1
ATOM 3840 C C . TYR A 1 487 ? 29.118 10.774 -12.791 1.00 87.62 487 TYR A C 1
ATOM 3842 O O . TYR A 1 487 ? 29.618 10.566 -11.689 1.00 87.62 487 TYR A O 1
ATOM 3850 N N . LEU A 1 488 ? 29.830 10.643 -13.917 1.00 90.25 488 LEU A N 1
ATOM 3851 C CA . LEU A 1 488 ? 31.260 10.301 -13.930 1.00 90.25 488 LEU A CA 1
ATOM 3852 C C . LEU A 1 488 ? 32.190 11.489 -13.600 1.00 90.25 488 LEU A C 1
ATOM 3854 O O . LEU A 1 488 ? 33.412 11.335 -13.641 1.00 90.25 488 LEU A O 1
ATOM 3858 N N . GLY A 1 489 ? 31.640 12.664 -13.281 1.00 89.81 489 GLY A N 1
ATOM 3859 C CA . GLY A 1 489 ? 32.395 13.873 -12.944 1.00 89.81 489 GLY A CA 1
ATOM 3860 C C . GLY A 1 489 ? 32.885 14.672 -14.155 1.00 89.81 489 GLY A C 1
ATOM 3861 O O . GLY A 1 489 ? 33.791 15.496 -14.023 1.00 89.81 489 GLY A O 1
ATOM 3862 N N . PHE A 1 490 ? 32.324 14.446 -15.346 1.00 92.50 490 PHE A N 1
ATOM 3863 C CA . PHE A 1 490 ? 32.705 15.170 -16.558 1.00 92.50 490 PHE A CA 1
ATOM 3864 C C . PHE A 1 490 ? 31.750 16.320 -16.874 1.00 92.50 490 PHE A C 1
ATOM 3866 O O . PHE A 1 490 ? 30.530 16.171 -16.901 1.00 92.50 490 PHE A O 1
ATOM 3873 N N . SER A 1 491 ? 32.326 17.471 -17.217 1.00 87.38 491 SER A N 1
ATOM 3874 C CA . SER A 1 491 ? 31.592 18.585 -17.810 1.00 87.38 491 SER A CA 1
ATOM 3875 C C . SER A 1 491 ? 31.293 18.347 -19.295 1.00 87.38 491 SER A C 1
ATOM 3877 O O . SER A 1 491 ? 32.053 17.691 -20.020 1.00 87.38 491 SER A O 1
ATOM 3879 N N . SER A 1 492 ? 30.170 18.896 -19.757 1.00 90.38 492 SER A N 1
ATOM 3880 C CA . SER A 1 492 ? 29.738 18.866 -21.157 1.00 90.38 492 SER A CA 1
ATOM 3881 C C . SER A 1 492 ? 29.198 20.223 -21.595 1.00 90.38 492 SER A C 1
ATOM 3883 O O . SER A 1 492 ? 28.690 20.998 -20.779 1.00 90.38 492 SER A O 1
ATOM 3885 N N . SER A 1 493 ? 29.312 20.510 -22.891 1.00 90.75 493 SER A N 1
ATOM 3886 C CA . SER A 1 493 ? 28.747 21.704 -23.510 1.00 90.75 493 SER A CA 1
ATOM 3887 C C . SER A 1 493 ? 27.216 21.705 -23.432 1.00 90.75 493 SER A C 1
ATOM 3889 O O . SER A 1 493 ? 26.560 20.731 -23.034 1.00 90.75 493 SER A O 1
ATOM 3891 N N . ASN A 1 494 ? 26.606 22.813 -23.842 1.00 87.81 494 ASN A N 1
ATOM 3892 C CA . ASN A 1 494 ? 25.182 22.803 -24.147 1.00 87.81 494 ASN A CA 1
ATOM 3893 C C . ASN A 1 494 ? 24.916 21.951 -25.395 1.00 87.81 494 ASN A C 1
ATOM 3895 O O . ASN A 1 494 ? 25.824 21.654 -26.173 1.00 87.81 494 ASN A O 1
ATOM 3899 N N . VAL A 1 495 ? 23.673 21.496 -25.543 1.00 88.94 495 VAL A N 1
ATOM 3900 C CA . VAL A 1 495 ? 23.259 20.731 -26.720 1.00 88.94 495 VAL A CA 1
ATOM 3901 C C . VAL A 1 495 ? 23.013 21.720 -27.857 1.00 88.94 495 VAL A C 1
ATOM 3903 O O . VAL A 1 495 ? 22.129 22.570 -27.758 1.00 88.94 495 VAL A O 1
ATOM 3906 N N . HIS A 1 496 ? 23.796 21.610 -28.926 1.00 86.50 496 HIS A N 1
ATOM 3907 C CA . HIS A 1 496 ? 23.740 22.489 -30.091 1.00 86.50 496 HIS A CA 1
ATOM 3908 C C . HIS A 1 496 ? 23.007 21.802 -31.244 1.00 86.50 496 HIS A C 1
ATOM 3910 O O . HIS A 1 496 ? 23.196 20.606 -31.478 1.00 86.50 496 HIS A O 1
ATOM 3916 N N . LYS A 1 497 ? 22.176 22.552 -31.975 1.00 85.94 497 LYS A N 1
ATOM 3917 C CA . LYS A 1 497 ? 21.542 22.080 -33.214 1.00 85.94 497 LYS A CA 1
ATOM 3918 C C . LYS A 1 497 ? 22.585 22.086 -34.337 1.00 85.94 497 LYS A C 1
ATOM 3920 O O . LYS A 1 497 ? 23.316 23.059 -34.488 1.00 85.94 497 LYS A O 1
ATOM 3925 N N . ILE A 1 498 ? 22.644 21.007 -35.107 1.00 80.38 498 ILE A N 1
ATOM 3926 C CA . ILE A 1 498 ? 23.439 20.875 -36.328 1.00 80.38 498 ILE A CA 1
ATOM 3927 C C . ILE A 1 498 ? 22.469 20.761 -37.496 1.00 80.38 498 ILE A C 1
ATOM 3929 O O . ILE A 1 498 ? 21.515 19.986 -37.441 1.00 80.38 498 ILE A O 1
ATOM 3933 N N . GLU A 1 499 ? 22.736 21.487 -38.571 1.00 77.12 499 GLU A N 1
ATOM 3934 C CA . GLU A 1 499 ? 22.054 21.293 -39.846 1.00 77.12 499 GLU A CA 1
ATOM 3935 C C . GLU A 1 499 ? 23.000 20.558 -40.790 1.00 77.12 499 GLU A C 1
ATOM 3937 O O . GLU A 1 499 ? 24.191 20.856 -40.869 1.00 77.12 499 GLU A O 1
ATOM 3942 N N . SER A 1 500 ? 22.487 19.522 -41.439 1.00 70.06 500 SER A N 1
ATOM 3943 C CA . SER A 1 500 ? 23.244 18.667 -42.342 1.00 70.06 500 SER A CA 1
ATOM 3944 C C . SER A 1 500 ? 22.508 18.569 -43.662 1.00 70.06 500 SER A C 1
ATOM 3946 O O . SER A 1 500 ? 21.290 18.428 -43.686 1.00 70.06 500 SER A O 1
ATOM 3948 N N . ILE A 1 501 ? 23.249 18.632 -44.759 1.00 64.88 501 ILE A N 1
ATOM 3949 C CA . ILE A 1 501 ? 22.719 18.453 -46.106 1.00 64.88 501 ILE A CA 1
ATOM 3950 C C . ILE A 1 501 ? 23.386 17.203 -46.671 1.00 64.88 501 ILE A C 1
ATOM 3952 O O . ILE A 1 501 ? 24.612 17.089 -46.688 1.00 64.88 501 ILE A O 1
ATOM 3956 N N . SER A 1 502 ? 22.576 16.224 -47.061 1.00 61.91 502 SER A N 1
ATOM 3957 C CA . SER A 1 502 ? 23.025 14.930 -47.572 1.00 61.91 502 SER A CA 1
ATOM 3958 C C . SER A 1 502 ? 22.454 14.695 -48.960 1.00 61.91 502 SER A C 1
ATOM 3960 O O . SER A 1 502 ? 21.248 14.758 -49.142 1.00 61.91 502 SER A O 1
ATOM 3962 N N . PHE A 1 503 ? 23.295 14.351 -49.931 1.00 65.31 503 PHE A N 1
ATOM 3963 C CA . PHE A 1 503 ? 22.841 14.025 -51.285 1.00 65.31 503 PHE A CA 1
ATOM 3964 C C . PHE A 1 503 ? 22.705 12.508 -51.441 1.00 65.31 503 PHE A C 1
ATOM 3966 O O . PHE A 1 503 ? 23.708 11.783 -51.408 1.00 65.31 503 PHE A O 1
ATOM 3973 N N . ILE A 1 504 ? 21.472 12.022 -51.591 1.00 64.00 504 ILE A N 1
ATOM 3974 C CA . ILE A 1 504 ? 21.150 10.609 -51.813 1.00 64.00 504 ILE A CA 1
ATOM 3975 C C . ILE A 1 504 ? 20.927 10.398 -53.307 1.00 64.00 504 ILE A C 1
ATOM 3977 O O . ILE A 1 504 ? 20.093 11.060 -53.9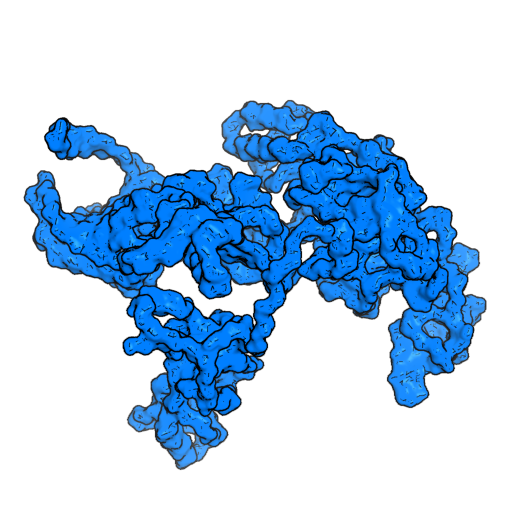08 1.00 64.00 504 ILE A O 1
ATOM 3981 N N . ASN A 1 505 ? 21.655 9.461 -53.913 1.00 54.69 505 ASN A N 1
ATOM 3982 C CA . ASN A 1 505 ? 21.417 9.094 -55.306 1.00 54.69 505 ASN A CA 1
ATOM 3983 C C . ASN A 1 505 ? 20.270 8.072 -55.362 1.00 54.69 505 ASN A C 1
ATOM 3985 O O . ASN A 1 505 ? 20.456 6.921 -54.959 1.00 54.69 505 ASN A O 1
ATOM 3989 N N . SER A 1 506 ? 19.082 8.512 -55.776 1.00 53.94 506 SER A N 1
ATOM 3990 C CA . SER A 1 506 ? 17.902 7.664 -55.966 1.00 53.94 506 SER A CA 1
ATOM 3991 C C . SER A 1 506 ? 17.913 7.070 -57.370 1.00 53.94 506 SER A C 1
ATOM 3993 O O . SER A 1 506 ? 18.120 7.793 -58.343 1.00 53.94 506 SER A O 1
ATOM 3995 N N . ILE A 1 507 ? 17.644 5.766 -57.476 1.00 57.28 507 ILE A N 1
ATOM 3996 C CA . ILE A 1 507 ? 17.553 5.050 -58.760 1.00 57.28 507 ILE A CA 1
ATOM 3997 C C . ILE A 1 507 ? 16.428 5.639 -59.632 1.00 57.28 507 ILE A C 1
ATOM 3999 O O . ILE A 1 507 ? 16.573 5.695 -60.848 1.00 57.28 507 ILE A O 1
ATOM 4003 N N . ASP A 1 508 ? 15.370 6.160 -59.002 1.00 55.66 508 ASP A N 1
ATOM 4004 C CA . ASP A 1 508 ? 14.162 6.643 -59.680 1.00 55.66 508 ASP A CA 1
ATOM 4005 C C . ASP A 1 508 ? 14.089 8.179 -59.796 1.00 55.66 508 ASP A C 1
ATOM 4007 O O . ASP A 1 508 ? 13.183 8.706 -60.435 1.00 55.66 508 ASP A O 1
ATOM 4011 N N . SER A 1 509 ? 14.981 8.931 -59.134 1.00 53.91 509 SER A N 1
ATOM 4012 C CA . SER A 1 509 ? 14.812 10.394 -58.957 1.00 53.91 509 SER A CA 1
ATOM 4013 C C . SER A 1 509 ? 16.099 11.223 -59.060 1.00 53.91 509 SER A C 1
ATOM 4015 O O . SER A 1 509 ? 16.058 12.430 -58.839 1.00 53.91 509 SER A O 1
ATOM 4017 N N . GLY A 1 510 ? 17.247 10.610 -59.369 1.00 69.31 510 GLY A N 1
ATOM 4018 C CA . GLY A 1 510 ? 18.536 11.309 -59.418 1.00 69.31 510 GLY A CA 1
ATOM 4019 C C . GLY A 1 510 ? 19.067 11.717 -58.035 1.00 69.31 510 GLY A C 1
ATOM 4020 O O . GLY A 1 510 ? 18.735 11.101 -57.018 1.00 69.31 510 GLY A O 1
ATOM 4021 N N . MET A 1 511 ? 19.936 12.736 -57.983 1.00 61.97 511 MET A N 1
ATOM 4022 C CA . MET A 1 511 ? 20.490 13.260 -56.726 1.00 61.97 511 MET A CA 1
ATOM 4023 C C . MET A 1 511 ? 19.416 14.024 -55.940 1.00 61.97 511 MET A C 1
ATOM 4025 O O . MET A 1 511 ? 19.063 15.147 -56.285 1.00 61.97 511 MET A O 1
ATOM 4029 N N . LEU A 1 512 ? 18.929 13.425 -54.856 1.00 67.62 512 LEU A N 1
ATOM 4030 C CA . LEU A 1 512 ? 18.025 14.056 -53.902 1.00 67.62 512 LEU A CA 1
ATOM 4031 C C . LEU A 1 512 ? 18.831 14.736 -52.798 1.00 67.62 512 LEU A C 1
ATOM 4033 O O . LEU A 1 512 ? 19.586 14.079 -52.076 1.00 67.62 512 LEU A O 1
ATOM 4037 N N . GLU A 1 513 ? 18.646 16.043 -52.649 1.00 71.56 513 GLU A N 1
ATOM 4038 C CA . GLU A 1 513 ? 19.122 16.786 -51.491 1.00 71.56 513 GLU A CA 1
ATOM 4039 C C . GLU A 1 513 ? 18.200 16.514 -50.298 1.00 71.56 513 GLU A C 1
ATOM 4041 O O . GLU A 1 513 ? 17.006 16.804 -50.318 1.00 71.56 513 GLU A O 1
ATOM 4046 N N . VAL A 1 514 ? 18.759 15.917 -49.252 1.00 66.81 514 VAL A N 1
ATOM 4047 C CA . VAL A 1 514 ? 18.076 15.630 -47.995 1.00 66.81 514 VAL A CA 1
ATOM 4048 C C . VAL A 1 514 ? 18.712 16.493 -46.922 1.00 66.81 514 VAL A C 1
ATOM 4050 O O . VAL A 1 514 ? 19.824 16.221 -46.463 1.00 66.81 514 VAL A O 1
ATOM 4053 N N . SER A 1 515 ? 17.999 17.537 -46.516 1.00 60.75 515 SER A N 1
ATOM 4054 C CA . SER A 1 515 ? 18.354 18.316 -45.340 1.00 60.75 515 SER A CA 1
ATOM 4055 C C . SER A 1 515 ? 17.874 17.592 -44.078 1.00 60.75 515 SER A C 1
ATOM 4057 O O . SER A 1 515 ? 16.747 17.109 -43.976 1.00 60.75 515 SER A O 1
ATOM 4059 N N . GLY A 1 516 ? 18.772 17.456 -43.111 1.00 66.00 516 GLY A N 1
ATOM 4060 C CA . GLY A 1 516 ? 18.534 16.823 -41.824 1.00 66.00 516 GLY A CA 1
ATOM 4061 C C . GLY A 1 516 ? 18.983 17.747 -40.706 1.00 66.00 516 GLY A C 1
ATOM 4062 O O . GLY A 1 516 ? 20.086 18.290 -40.742 1.00 66.00 516 GLY A O 1
ATOM 4063 N N . THR A 1 517 ? 18.145 17.905 -39.689 1.00 73.69 517 THR A N 1
ATOM 4064 C CA . THR A 1 517 ? 18.508 18.610 -38.459 1.00 73.69 517 THR A CA 1
ATOM 4065 C C . THR A 1 517 ? 18.850 17.582 -37.383 1.00 73.69 517 THR A C 1
ATOM 4067 O O . THR A 1 517 ? 18.109 16.628 -37.153 1.00 73.69 517 THR A O 1
ATOM 4070 N N . GLY A 1 518 ? 20.010 17.737 -36.752 1.00 81.19 518 GLY A N 1
ATOM 4071 C CA . GLY A 1 518 ? 20.503 16.887 -35.672 1.00 81.19 518 GLY A CA 1
ATOM 4072 C C . GLY A 1 518 ? 20.917 17.718 -34.465 1.00 81.19 518 GLY A C 1
ATOM 4073 O O . GLY A 1 518 ? 20.907 18.946 -34.508 1.00 81.19 518 GLY A O 1
ATOM 4074 N N . TYR A 1 519 ? 21.295 17.057 -33.376 1.00 90.12 519 TYR A N 1
ATOM 4075 C CA . TYR A 1 519 ? 21.865 17.724 -32.210 1.00 90.12 519 TYR A CA 1
ATOM 4076 C C . TYR A 1 519 ? 23.211 17.099 -31.850 1.00 90.12 519 TYR A C 1
ATOM 4078 O O . TYR A 1 519 ? 23.451 15.914 -32.098 1.00 90.12 519 TYR A O 1
ATOM 4086 N N . SER A 1 520 ? 24.093 17.894 -31.248 1.00 91.75 520 SER A N 1
ATOM 4087 C CA . SER A 1 520 ? 25.364 17.413 -30.716 1.00 91.75 520 SER A CA 1
ATOM 4088 C C . SER A 1 520 ? 25.769 18.116 -29.429 1.00 91.75 520 SER A C 1
ATOM 4090 O O . SER A 1 520 ? 25.292 19.207 -29.117 1.00 91.75 520 SER A O 1
ATOM 4092 N N . MET A 1 521 ? 26.678 17.487 -28.694 1.00 94.12 521 MET A N 1
ATOM 4093 C CA . MET A 1 521 ? 27.405 18.112 -27.595 1.00 94.12 521 MET A CA 1
ATOM 4094 C C . MET A 1 521 ? 28.823 17.563 -27.518 1.00 94.12 521 MET A C 1
ATOM 4096 O O . MET A 1 521 ? 29.112 16.476 -28.026 1.00 94.12 521 MET A O 1
ATOM 4100 N N . THR A 1 522 ? 29.689 18.292 -26.829 1.00 92.19 522 THR A N 1
ATOM 4101 C CA . THR A 1 522 ? 31.064 17.881 -26.562 1.00 92.19 522 THR A CA 1
ATOM 4102 C C . THR A 1 522 ? 31.346 17.818 -25.067 1.00 92.19 522 THR A C 1
ATOM 4104 O O . THR A 1 522 ? 30.631 18.394 -24.248 1.00 92.19 522 THR A O 1
ATOM 4107 N N . SER A 1 523 ? 32.385 17.077 -24.696 1.00 91.69 523 SER A N 1
ATOM 4108 C CA . SER A 1 523 ? 32.852 16.928 -23.318 1.00 91.69 523 SER A CA 1
ATOM 4109 C C . SER A 1 523 ? 34.343 17.252 -23.205 1.00 91.69 523 SER A C 1
ATOM 4111 O O . SER A 1 523 ? 35.058 17.379 -24.203 1.00 91.69 523 SER A O 1
ATOM 4113 N N . SER A 1 524 ? 34.787 17.442 -21.965 1.00 85.19 524 SER A N 1
ATOM 4114 C CA . SER A 1 524 ? 36.093 17.995 -21.611 1.00 85.19 524 SER A CA 1
ATOM 4115 C C . SER A 1 524 ? 37.280 17.106 -22.001 1.00 85.19 524 SER A C 1
ATOM 4117 O O . SER A 1 524 ? 37.161 15.902 -22.231 1.00 85.19 524 SER A O 1
ATOM 4119 N N . THR A 1 525 ? 38.477 17.692 -21.973 1.00 85.50 525 THR A N 1
ATOM 4120 C CA . THR A 1 525 ? 39.746 16.974 -22.165 1.00 85.50 525 THR A CA 1
ATOM 4121 C C . THR A 1 525 ? 39.953 15.841 -21.147 1.00 85.50 525 THR A C 1
ATOM 4123 O O . THR A 1 525 ? 40.586 14.833 -21.456 1.00 85.50 525 THR A O 1
ATOM 4126 N N . ASN A 1 526 ? 39.389 15.953 -19.939 1.00 88.94 526 ASN A N 1
ATOM 4127 C CA . ASN A 1 526 ? 39.439 14.880 -18.939 1.00 88.94 526 ASN A CA 1
ATOM 4128 C C . ASN A 1 526 ? 38.617 13.662 -19.377 1.00 88.94 526 ASN A C 1
ATOM 4130 O O . ASN A 1 526 ? 39.079 12.531 -19.240 1.00 88.94 526 ASN A O 1
ATOM 4134 N N . CYS A 1 527 ? 37.447 13.894 -19.977 1.00 91.31 527 CYS A N 1
ATOM 4135 C CA . CYS A 1 527 ? 36.626 12.850 -20.589 1.00 91.31 527 CYS A CA 1
ATOM 4136 C C . CYS A 1 527 ? 37.367 12.182 -21.763 1.00 91.31 527 CYS A C 1
ATOM 4138 O O . CYS A 1 527 ? 37.424 10.954 -21.852 1.00 91.31 527 CYS A O 1
ATOM 4140 N N . PHE A 1 528 ? 38.038 12.977 -22.606 1.00 92.75 528 PHE A N 1
ATOM 4141 C CA . PHE A 1 528 ? 38.912 12.463 -23.668 1.00 92.75 528 PHE A CA 1
ATOM 4142 C C . PHE A 1 528 ? 39.989 11.524 -23.122 1.00 92.75 528 PHE A C 1
ATOM 4144 O O . PHE A 1 528 ? 40.114 10.397 -23.602 1.00 92.75 528 PHE A O 1
ATOM 4151 N N . HIS A 1 529 ? 40.732 11.938 -22.093 1.00 91.12 529 HIS A N 1
ATOM 4152 C CA . HIS A 1 529 ? 41.749 11.092 -21.468 1.00 91.12 529 HIS A CA 1
ATOM 4153 C C . HIS A 1 529 ? 41.167 9.830 -20.832 1.00 91.12 529 HIS A C 1
ATOM 4155 O O . HIS A 1 529 ? 41.754 8.758 -20.972 1.00 91.12 529 HIS A O 1
ATOM 4161 N N . TYR A 1 530 ? 40.010 9.935 -20.178 1.00 93.31 530 TYR A N 1
ATOM 4162 C CA . TYR A 1 530 ? 39.334 8.795 -19.573 1.00 93.31 530 TYR A CA 1
ATOM 4163 C C . TYR A 1 530 ? 39.037 7.703 -20.605 1.00 93.31 530 TYR A C 1
ATOM 4165 O O . TYR A 1 530 ? 39.368 6.543 -20.388 1.00 93.31 530 TYR A O 1
ATOM 4173 N N . PHE A 1 531 ? 38.496 8.054 -21.770 1.00 94.19 531 PHE A N 1
ATOM 4174 C CA . PHE A 1 531 ? 38.151 7.059 -22.785 1.00 94.19 531 PHE A CA 1
ATOM 4175 C C . PHE A 1 531 ? 39.343 6.585 -23.630 1.00 94.19 531 PHE A C 1
ATOM 4177 O O . PHE A 1 531 ? 39.424 5.404 -23.969 1.00 94.19 531 PHE A O 1
ATOM 4184 N N . THR A 1 532 ? 40.290 7.470 -23.944 1.00 91.94 532 THR A N 1
ATOM 4185 C CA . THR A 1 532 ? 41.424 7.140 -24.829 1.00 91.94 532 THR A CA 1
ATOM 4186 C C . THR A 1 532 ? 42.604 6.505 -24.104 1.00 91.94 532 THR A C 1
ATOM 4188 O O . THR A 1 532 ? 43.207 5.586 -24.642 1.00 91.94 532 THR A O 1
ATOM 4191 N N . LYS A 1 533 ? 42.941 6.937 -22.880 1.00 88.38 533 LYS A N 1
ATOM 4192 C CA . LYS A 1 533 ? 44.100 6.400 -22.142 1.00 88.38 533 LYS A CA 1
ATOM 4193 C C . LYS A 1 533 ? 43.745 5.199 -21.274 1.00 88.38 533 LYS A C 1
ATOM 4195 O O . LYS A 1 533 ? 44.546 4.280 -21.175 1.00 88.38 533 LYS A O 1
ATOM 4200 N N . LYS A 1 534 ? 42.564 5.200 -20.642 1.00 89.25 534 LYS A N 1
ATOM 4201 C CA . LYS A 1 534 ? 42.152 4.111 -19.738 1.00 89.25 534 LYS A CA 1
ATOM 4202 C C . LYS A 1 534 ? 41.542 2.924 -20.484 1.00 89.25 534 LYS A C 1
ATOM 4204 O O . LYS A 1 534 ? 41.784 1.783 -20.109 1.00 89.25 534 LYS A O 1
ATOM 4209 N N . TYR A 1 535 ? 40.743 3.193 -21.518 1.00 92.88 535 TYR A N 1
ATOM 4210 C CA . TYR A 1 535 ? 40.011 2.157 -22.262 1.00 92.88 535 TYR A CA 1
ATOM 4211 C C . TYR A 1 535 ? 40.421 2.036 -23.732 1.00 92.88 535 TYR A C 1
ATOM 4213 O O . TYR A 1 535 ? 39.839 1.220 -24.443 1.00 92.88 535 TYR A O 1
ATOM 4221 N N . TYR A 1 536 ? 41.426 2.802 -24.174 1.00 91.12 536 TYR A N 1
ATOM 4222 C CA . TYR A 1 536 ? 42.037 2.688 -25.503 1.00 91.12 536 TYR A CA 1
ATOM 4223 C C . TYR A 1 536 ? 41.046 2.830 -26.670 1.00 91.12 536 TYR A C 1
ATOM 4225 O O . TYR A 1 536 ? 41.177 2.161 -27.695 1.00 91.12 536 TYR A O 1
ATOM 4233 N N . LEU A 1 537 ? 40.038 3.703 -26.527 1.00 93.44 537 LEU A N 1
ATOM 4234 C CA . LEU A 1 537 ? 39.096 3.968 -27.617 1.00 93.44 537 LEU A CA 1
ATOM 4235 C C . LEU A 1 537 ? 39.769 4.676 -28.808 1.00 93.44 537 LEU A C 1
ATOM 4237 O O . LEU A 1 537 ? 40.643 5.524 -28.606 1.00 93.44 537 LEU A O 1
ATOM 4241 N N . PRO A 1 538 ? 39.341 4.371 -30.050 1.00 92.56 538 PRO A N 1
ATOM 4242 C CA . PRO A 1 538 ? 39.963 4.901 -31.259 1.00 92.56 538 PRO A CA 1
ATOM 4243 C C . PRO A 1 538 ? 39.738 6.411 -31.407 1.00 92.56 538 PRO A C 1
ATOM 4245 O O . PRO A 1 538 ? 38.616 6.902 -31.273 1.00 92.56 538 PRO A O 1
ATOM 4248 N N . ILE A 1 539 ? 40.801 7.134 -31.766 1.00 92.94 539 ILE A N 1
ATOM 4249 C CA . ILE A 1 539 ? 40.761 8.570 -32.071 1.00 92.94 539 ILE A CA 1
ATOM 4250 C C . ILE A 1 539 ? 40.527 8.757 -33.578 1.00 92.94 539 ILE A C 1
ATOM 4252 O O . ILE A 1 539 ? 41.189 8.139 -34.410 1.00 92.94 539 ILE A O 1
ATOM 4256 N N . GLY A 1 540 ? 39.591 9.631 -33.947 1.00 89.31 540 GLY A N 1
ATOM 4257 C CA . GLY A 1 540 ? 39.237 9.931 -35.333 1.00 89.31 540 GLY A CA 1
ATOM 4258 C C . GLY A 1 540 ? 38.149 9.017 -35.911 1.00 89.31 540 GLY A C 1
ATOM 4259 O O . GLY A 1 540 ? 37.320 8.447 -35.202 1.00 89.31 540 GLY A O 1
ATOM 4260 N N . ARG A 1 541 ? 38.099 8.902 -37.245 1.00 87.44 541 ARG A N 1
ATOM 4261 C CA . ARG A 1 541 ? 37.038 8.150 -37.941 1.00 87.44 541 ARG A CA 1
ATOM 4262 C C . ARG A 1 541 ? 37.184 6.643 -37.697 1.00 87.44 541 ARG A C 1
ATOM 4264 O O . ARG A 1 541 ? 38.051 6.013 -38.296 1.00 87.44 541 ARG A O 1
ATOM 4271 N N . ARG A 1 542 ? 36.264 6.044 -36.927 1.00 90.12 542 ARG A N 1
ATOM 4272 C CA . ARG A 1 542 ? 36.221 4.597 -36.604 1.00 90.12 542 ARG A CA 1
ATOM 4273 C C . ARG A 1 542 ? 36.421 3.669 -37.803 1.00 90.12 542 ARG A C 1
ATOM 4275 O O . ARG A 1 542 ? 37.082 2.644 -37.670 1.00 90.12 542 ARG A O 1
ATOM 4282 N N . VAL A 1 543 ? 35.884 4.019 -38.973 1.00 88.56 543 VAL A N 1
ATOM 4283 C CA . VAL A 1 543 ? 36.002 3.230 -40.217 1.00 88.56 543 VAL A CA 1
ATOM 4284 C C . VAL A 1 543 ? 37.468 2.996 -40.633 1.00 88.56 543 VAL A C 1
ATOM 4286 O O . VAL A 1 543 ? 37.756 1.980 -41.260 1.00 88.56 543 VAL A O 1
ATOM 4289 N N . LEU A 1 544 ? 38.383 3.898 -40.249 1.00 91.38 544 LEU A N 1
ATOM 4290 C CA . LEU A 1 544 ? 39.811 3.887 -40.599 1.00 91.38 544 LEU A CA 1
ATOM 4291 C C . LEU A 1 544 ? 40.740 3.392 -39.471 1.00 91.38 544 LEU A C 1
ATOM 4293 O O . LEU A 1 544 ? 41.939 3.282 -39.688 1.00 91.38 544 LEU A O 1
ATOM 4297 N N . GLN A 1 545 ? 40.225 3.135 -38.267 1.00 92.31 545 GLN A N 1
ATOM 4298 C CA . GLN A 1 545 ? 41.047 2.906 -37.066 1.00 92.31 545 GLN A CA 1
ATOM 4299 C C . GLN A 1 545 ? 40.964 1.463 -36.581 1.00 92.31 545 GLN A C 1
ATOM 4301 O O . GLN A 1 545 ? 39.879 0.902 -36.604 1.00 92.31 545 GLN A O 1
ATOM 4306 N N . LYS A 1 546 ? 42.035 0.852 -36.071 1.00 92.56 546 LYS A N 1
ATOM 4307 C CA . LYS A 1 546 ? 41.923 -0.461 -35.401 1.00 92.56 546 LYS A CA 1
ATOM 4308 C C . LYS A 1 546 ? 41.333 -0.287 -34.002 1.00 92.56 546 LYS A C 1
ATOM 4310 O O . LYS A 1 546 ? 41.771 0.595 -33.271 1.00 92.56 546 LYS A O 1
ATOM 4315 N N . PHE A 1 547 ? 40.349 -1.103 -33.631 1.00 93.44 547 PHE A N 1
ATOM 4316 C CA . PHE A 1 547 ? 39.830 -1.135 -32.259 1.00 93.44 547 PHE A CA 1
ATOM 4317 C C . PHE A 1 547 ? 39.147 -2.466 -31.943 1.00 93.44 547 PHE A C 1
ATOM 4319 O O . PHE A 1 547 ? 38.760 -3.201 -32.850 1.00 93.44 547 PHE A O 1
ATOM 4326 N N . LEU A 1 548 ? 39.002 -2.746 -30.649 1.00 94.56 548 LEU A N 1
ATOM 4327 C CA . LEU A 1 548 ? 38.293 -3.893 -30.084 1.00 94.56 548 LEU A CA 1
ATOM 4328 C C . LEU A 1 548 ? 37.429 -3.426 -28.904 1.00 94.56 548 LEU A C 1
ATOM 4330 O O . LEU A 1 548 ? 37.536 -2.281 -28.459 1.00 94.56 548 LEU A O 1
ATOM 4334 N N . ILE A 1 549 ? 36.566 -4.304 -28.397 1.00 96.31 549 ILE A N 1
ATOM 4335 C CA . ILE A 1 549 ? 35.782 -4.039 -27.189 1.00 96.31 549 ILE A CA 1
ATOM 4336 C C . ILE A 1 549 ? 36.713 -4.102 -25.964 1.00 96.31 549 ILE A C 1
ATOM 4338 O O . ILE A 1 549 ? 37.434 -5.090 -25.803 1.00 96.31 549 ILE A O 1
ATOM 4342 N N . PRO A 1 550 ? 36.697 -3.092 -25.071 1.00 96.94 550 PRO A N 1
ATOM 4343 C CA . PRO A 1 550 ? 37.502 -3.097 -23.852 1.00 96.94 550 PRO A CA 1
ATOM 4344 C C . PRO A 1 550 ? 37.321 -4.362 -23.001 1.00 96.94 550 PRO A C 1
ATOM 4346 O O . PRO A 1 550 ? 36.202 -4.834 -22.780 1.00 96.94 550 PRO A O 1
ATOM 4349 N N . LEU A 1 551 ? 38.425 -4.875 -22.447 1.00 94.50 551 LEU A N 1
ATOM 4350 C CA . LEU A 1 551 ? 38.434 -6.143 -21.706 1.00 94.50 551 LEU A CA 1
ATOM 4351 C C . LEU A 1 551 ? 37.502 -6.153 -20.490 1.00 94.50 551 LEU A C 1
ATOM 4353 O O . LEU A 1 551 ? 36.935 -7.198 -20.185 1.00 94.50 551 LEU A O 1
ATOM 4357 N N . PHE A 1 552 ? 37.306 -5.014 -19.819 1.00 95.81 552 PHE A N 1
ATOM 4358 C CA . PHE A 1 552 ? 36.395 -4.934 -18.672 1.00 95.81 552 PHE A CA 1
ATOM 4359 C C . PHE A 1 552 ? 34.928 -5.178 -19.068 1.00 95.81 552 PHE A C 1
ATOM 4361 O O . PHE A 1 552 ? 34.155 -5.662 -18.252 1.00 95.81 552 PHE A O 1
ATOM 4368 N N . ILE A 1 553 ? 34.548 -4.900 -20.322 1.00 97.38 553 ILE A N 1
ATOM 4369 C CA . ILE A 1 553 ? 33.216 -5.226 -20.852 1.00 97.38 553 ILE A CA 1
ATOM 4370 C C . ILE A 1 553 ? 33.169 -6.710 -21.213 1.00 97.38 553 ILE A C 1
ATOM 4372 O O . ILE A 1 553 ? 32.254 -7.417 -20.799 1.00 97.38 553 ILE A O 1
ATOM 4376 N N . MET A 1 554 ? 34.190 -7.213 -21.917 1.00 96.69 554 MET A N 1
ATOM 4377 C CA . MET A 1 554 ? 34.265 -8.624 -22.324 1.00 96.69 554 MET A CA 1
ATOM 4378 C C . MET A 1 554 ? 34.279 -9.593 -21.131 1.00 96.69 554 MET A C 1
ATOM 4380 O O . MET A 1 554 ? 33.628 -10.637 -21.169 1.00 96.69 554 MET A O 1
ATOM 4384 N N . LYS A 1 555 ? 34.986 -9.239 -20.054 1.00 94.06 555 LYS A N 1
ATOM 4385 C CA . LYS A 1 555 ? 35.080 -10.019 -18.808 1.00 94.06 555 LYS A CA 1
ATOM 4386 C C . LYS A 1 555 ? 34.092 -9.567 -17.727 1.00 94.06 555 LYS A C 1
ATOM 4388 O O . LYS A 1 555 ? 34.038 -10.184 -16.669 1.00 94.06 555 LYS A O 1
ATOM 4393 N N . GLY A 1 556 ? 33.340 -8.499 -17.980 1.00 92.00 556 GLY A N 1
ATOM 4394 C CA . GLY A 1 556 ? 32.417 -7.910 -17.018 1.00 92.00 556 GLY A CA 1
ATOM 4395 C C . GLY A 1 556 ? 31.203 -8.789 -16.733 1.00 92.00 556 GLY A C 1
ATOM 4396 O O . GLY A 1 556 ? 30.954 -9.800 -17.397 1.00 92.00 556 GLY A O 1
ATOM 4397 N N . SER A 1 557 ? 30.408 -8.371 -15.749 1.00 94.62 557 SER A N 1
ATOM 4398 C CA . SER A 1 557 ? 29.134 -9.017 -15.440 1.00 94.62 557 SER A CA 1
ATOM 4399 C C . SER A 1 557 ? 28.187 -8.986 -16.646 1.00 94.62 557 SER A C 1
ATOM 4401 O O . SER A 1 557 ? 28.309 -8.152 -17.548 1.00 94.62 557 SER A O 1
ATOM 4403 N N . LEU A 1 558 ? 27.179 -9.864 -16.645 1.00 93.88 558 LEU A N 1
ATOM 4404 C CA . LEU A 1 558 ? 26.141 -9.855 -17.682 1.00 93.88 558 LEU A CA 1
ATOM 4405 C C . LEU A 1 558 ? 25.455 -8.485 -17.808 1.00 93.88 558 LEU A C 1
ATOM 4407 O O . LEU A 1 558 ? 24.985 -8.144 -18.886 1.00 93.88 558 LEU A O 1
ATOM 4411 N N . GLU A 1 559 ? 25.421 -7.691 -16.739 1.00 90.88 559 GLU A N 1
ATOM 4412 C CA . GLU A 1 559 ? 24.826 -6.354 -16.729 1.00 90.88 559 GLU A CA 1
ATOM 4413 C C . GLU A 1 559 ? 25.682 -5.333 -17.484 1.00 90.88 559 GLU A C 1
ATOM 4415 O O . GLU A 1 559 ? 25.144 -4.590 -18.302 1.00 90.88 559 GLU A O 1
ATOM 4420 N N . ILE A 1 560 ? 27.007 -5.354 -17.286 1.00 94.88 560 ILE A N 1
ATOM 4421 C CA . ILE A 1 560 ? 27.963 -4.517 -18.034 1.00 94.88 560 ILE A CA 1
ATOM 4422 C C . ILE A 1 560 ? 27.854 -4.812 -19.530 1.00 94.88 560 ILE A C 1
ATOM 4424 O O . ILE A 1 560 ? 27.724 -3.895 -20.344 1.00 94.88 560 ILE A O 1
ATOM 4428 N N . LYS A 1 561 ? 27.837 -6.103 -19.888 1.00 97.12 561 LYS A N 1
ATOM 4429 C CA . LYS A 1 561 ? 27.659 -6.559 -21.274 1.00 97.12 561 LYS A CA 1
ATOM 4430 C C . LYS A 1 561 ? 26.340 -6.059 -21.857 1.00 97.12 561 LYS A C 1
ATOM 4432 O O . LYS A 1 561 ? 26.303 -5.586 -22.991 1.00 97.12 561 LYS A O 1
ATOM 4437 N N . SER A 1 562 ? 25.269 -6.130 -21.068 1.00 95.12 562 SER A N 1
ATOM 4438 C CA . SER A 1 562 ? 23.942 -5.693 -21.489 1.00 95.12 562 SER A CA 1
ATOM 4439 C C . SER A 1 562 ? 23.862 -4.191 -21.740 1.00 95.12 562 SER A C 1
ATOM 4441 O O . SER A 1 562 ? 23.328 -3.791 -22.769 1.00 95.12 562 SER A O 1
ATOM 4443 N N . GLU A 1 563 ? 24.402 -3.356 -20.846 1.00 94.88 563 GLU A N 1
ATOM 4444 C CA . GLU A 1 563 ? 24.341 -1.893 -20.991 1.00 94.88 563 GLU A CA 1
ATOM 4445 C C . GLU A 1 563 ? 25.184 -1.389 -22.166 1.00 94.88 563 GLU A C 1
ATOM 4447 O O . GLU A 1 563 ? 24.739 -0.512 -22.910 1.00 94.88 563 GLU A O 1
ATOM 4452 N N . PHE A 1 564 ? 26.354 -1.996 -22.394 1.00 97.56 564 PHE A N 1
ATOM 4453 C CA . PHE A 1 564 ? 27.151 -1.742 -23.594 1.00 97.56 564 PHE A CA 1
ATOM 4454 C C . PHE A 1 564 ? 26.368 -2.070 -24.873 1.00 97.56 564 PHE A C 1
ATOM 4456 O O . PHE A 1 564 ? 26.237 -1.222 -25.759 1.00 97.56 564 PHE A O 1
ATOM 4463 N N . LEU A 1 565 ? 25.811 -3.286 -24.964 1.00 97.31 565 LEU A N 1
ATOM 4464 C CA . LEU A 1 565 ? 25.053 -3.714 -26.141 1.00 97.31 565 LEU A CA 1
ATOM 4465 C C . LEU A 1 565 ? 23.792 -2.873 -26.344 1.00 97.31 565 LEU A C 1
ATOM 4467 O O . LEU A 1 565 ? 23.445 -2.566 -27.478 1.00 97.31 565 LEU A O 1
ATOM 4471 N N . ALA A 1 566 ? 23.110 -2.475 -25.273 1.00 95.75 566 ALA A N 1
ATOM 4472 C CA . ALA A 1 566 ? 21.885 -1.695 -25.364 1.00 95.75 566 ALA A CA 1
ATOM 4473 C C . ALA A 1 566 ? 22.143 -0.280 -25.905 1.00 95.75 566 ALA A C 1
ATOM 4475 O O . ALA A 1 566 ? 21.360 0.208 -26.721 1.00 95.75 566 ALA A O 1
ATOM 4476 N N . ALA A 1 567 ? 23.252 0.357 -25.516 1.00 95.94 567 ALA A N 1
ATOM 4477 C CA . ALA A 1 567 ? 23.678 1.632 -26.096 1.00 95.94 567 ALA A CA 1
ATOM 4478 C C . ALA A 1 567 ? 24.131 1.488 -27.552 1.00 95.94 567 ALA A C 1
ATOM 4480 O O . ALA A 1 567 ? 23.698 2.264 -28.400 1.00 95.94 567 ALA A O 1
ATOM 4481 N N . LEU A 1 568 ? 24.900 0.441 -27.871 1.00 96.00 568 LEU A N 1
ATOM 4482 C CA . LEU A 1 568 ? 25.312 0.155 -29.247 1.00 96.00 568 LEU A CA 1
ATOM 4483 C C . LEU A 1 568 ? 24.104 -0.092 -30.172 1.00 96.00 568 LEU A C 1
ATOM 4485 O O . LEU A 1 568 ? 24.040 0.434 -31.280 1.00 96.00 568 LEU A O 1
ATOM 4489 N N . MET A 1 569 ? 23.108 -0.852 -29.702 1.00 95.75 569 MET A N 1
ATOM 4490 C CA . MET A 1 569 ? 21.833 -1.054 -30.400 1.00 95.75 569 MET A CA 1
ATOM 4491 C C . MET A 1 569 ? 21.016 0.240 -30.493 1.00 95.75 569 MET A C 1
ATOM 4493 O O . MET A 1 569 ? 20.285 0.444 -31.464 1.00 95.75 569 MET A O 1
ATOM 4497 N N . GLY A 1 570 ? 21.118 1.111 -29.490 1.00 93.56 570 GLY A N 1
ATOM 4498 C CA . GLY A 1 570 ? 20.527 2.445 -29.488 1.00 93.56 570 GLY A CA 1
ATOM 4499 C C . GLY A 1 570 ? 20.984 3.282 -30.674 1.00 93.56 570 GLY A C 1
ATOM 4500 O O . GLY A 1 570 ? 20.135 3.800 -31.406 1.00 93.56 570 GLY A O 1
ATOM 4501 N N . SER A 1 571 ? 22.298 3.313 -30.897 1.00 91.69 571 SER A N 1
ATOM 4502 C CA . SER A 1 571 ? 22.939 3.989 -32.024 1.00 91.69 571 SER A CA 1
ATOM 4503 C C . SER A 1 571 ? 22.680 3.262 -33.353 1.00 91.69 571 SER A C 1
ATOM 4505 O O . SER A 1 571 ? 21.830 3.665 -34.148 1.00 91.69 571 SER A O 1
ATOM 4507 N N . ASP A 1 572 ? 23.308 2.100 -33.547 1.00 89.50 572 ASP A N 1
ATOM 4508 C CA . ASP A 1 572 ? 23.408 1.425 -34.851 1.00 89.50 572 ASP A CA 1
ATOM 4509 C C . ASP A 1 572 ? 22.328 0.350 -35.085 1.00 89.50 572 ASP A C 1
ATOM 4511 O O . ASP A 1 572 ? 22.199 -0.212 -36.179 1.00 89.50 572 ASP A O 1
ATOM 4515 N N . GLY A 1 573 ? 21.553 0.008 -34.054 1.00 91.75 573 GLY A N 1
ATOM 4516 C CA . GLY A 1 573 ? 20.522 -1.023 -34.128 1.00 91.75 573 GLY A CA 1
ATOM 4517 C C . GLY A 1 573 ? 19.236 -0.533 -34.794 1.00 91.75 573 GLY A C 1
ATOM 4518 O O . GLY A 1 573 ? 18.768 0.587 -34.584 1.00 91.75 573 GLY A O 1
ATOM 4519 N N . VAL A 1 574 ? 18.600 -1.395 -35.582 1.00 91.25 574 VAL A N 1
ATOM 4520 C CA . VAL A 1 574 ? 17.321 -1.095 -36.236 1.00 91.25 574 VAL A CA 1
ATOM 4521 C C . VAL A 1 574 ? 16.174 -1.180 -35.227 1.00 91.25 574 VAL A C 1
ATOM 4523 O O . VAL A 1 574 ? 16.124 -2.088 -34.395 1.00 91.25 574 VAL A O 1
ATOM 4526 N N . LYS A 1 575 ? 15.213 -0.252 -35.333 1.00 88.75 575 LYS A N 1
ATOM 4527 C CA . LYS A 1 575 ? 13.990 -0.263 -34.519 1.00 88.75 575 LYS A CA 1
ATOM 4528 C C . LYS A 1 575 ? 13.240 -1.592 -34.642 1.00 88.75 575 LYS A C 1
ATOM 4530 O O . LYS A 1 575 ? 13.135 -2.161 -35.730 1.00 88.75 575 LYS A O 1
ATOM 4535 N N . ILE A 1 576 ? 12.671 -2.058 -33.532 1.00 90.56 576 ILE A N 1
ATOM 4536 C CA . ILE A 1 576 ? 11.867 -3.282 -33.519 1.00 90.56 576 ILE A CA 1
ATOM 4537 C C . ILE A 1 576 ? 10.633 -3.099 -34.404 1.00 90.56 576 ILE A C 1
ATOM 4539 O O . ILE A 1 576 ? 9.909 -2.109 -34.296 1.00 90.56 576 ILE A O 1
ATOM 4543 N N . ARG A 1 577 ? 10.368 -4.102 -35.242 1.00 87.12 577 ARG A N 1
ATOM 4544 C CA . ARG A 1 577 ? 9.123 -4.235 -35.998 1.00 87.12 577 ARG A CA 1
ATOM 4545 C C . ARG A 1 577 ? 8.463 -5.562 -35.658 1.00 87.12 577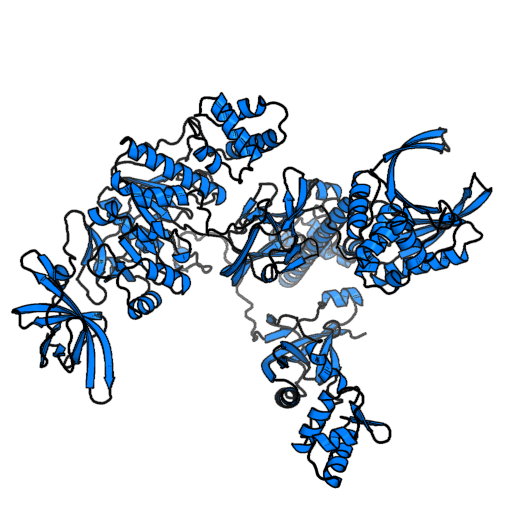 ARG A C 1
ATOM 4547 O O . ARG A 1 577 ? 9.118 -6.602 -35.637 1.00 87.12 577 ARG A O 1
ATOM 4554 N N . ILE A 1 578 ? 7.164 -5.521 -35.383 1.00 84.94 578 ILE A N 1
ATOM 4555 C CA . ILE A 1 578 ? 6.343 -6.707 -35.131 1.00 84.94 578 ILE A CA 1
ATOM 4556 C C . ILE A 1 578 ? 5.264 -6.731 -36.205 1.00 84.94 578 ILE A C 1
ATOM 4558 O O . ILE A 1 578 ? 4.329 -5.934 -36.169 1.00 84.94 578 ILE A O 1
ATOM 4562 N N . LYS A 1 579 ? 5.407 -7.634 -37.179 1.00 77.62 579 LYS A N 1
ATOM 4563 C CA . LYS A 1 579 ? 4.434 -7.804 -38.260 1.00 77.62 579 LYS A CA 1
ATOM 4564 C C . LYS A 1 579 ? 3.430 -8.881 -37.855 1.00 77.62 579 LYS A C 1
ATOM 4566 O O . LYS A 1 579 ? 3.798 -10.010 -37.519 1.00 77.62 579 LYS A O 1
ATOM 4571 N N . ASN A 1 580 ? 2.146 -8.529 -37.863 1.00 69.12 580 ASN A N 1
ATOM 4572 C CA . ASN A 1 580 ? 1.049 -9.339 -37.327 1.00 69.12 580 ASN A CA 1
ATOM 4573 C C . ASN A 1 580 ? 1.231 -9.666 -35.829 1.00 69.12 580 ASN A C 1
ATOM 4575 O O . ASN A 1 580 ? 0.829 -8.889 -34.966 1.00 69.12 580 ASN A O 1
ATOM 4579 N N . LYS A 1 581 ? 1.827 -10.827 -35.525 1.00 73.12 581 LYS A N 1
ATOM 4580 C CA . LYS A 1 581 ? 1.957 -11.405 -34.171 1.00 73.12 581 LYS A CA 1
ATOM 4581 C C . LYS A 1 581 ? 3.390 -11.837 -33.833 1.00 73.12 581 LYS A C 1
ATOM 4583 O O . LYS A 1 581 ? 3.611 -12.397 -32.756 1.00 73.12 581 LYS A O 1
ATOM 4588 N N . ASN A 1 582 ? 4.343 -11.660 -34.754 1.00 78.00 582 ASN A N 1
ATOM 4589 C CA . ASN A 1 582 ? 5.714 -12.151 -34.613 1.00 78.00 582 ASN A CA 1
ATOM 4590 C C . ASN A 1 582 ? 6.728 -11.034 -34.896 1.00 78.00 582 ASN A C 1
ATOM 4592 O O . ASN A 1 582 ? 6.476 -10.185 -35.756 1.00 78.00 582 ASN A O 1
ATOM 4596 N N . PRO A 1 583 ? 7.861 -11.023 -34.180 1.00 83.25 583 PRO A N 1
ATOM 4597 C CA . PRO A 1 583 ? 8.910 -10.045 -34.410 1.00 83.25 583 PRO A CA 1
ATOM 4598 C C . PRO A 1 583 ? 9.612 -10.288 -35.752 1.00 83.25 583 PRO A C 1
ATOM 4600 O O . PRO A 1 583 ? 9.795 -11.429 -36.187 1.00 83.25 583 PRO A O 1
ATOM 4603 N N . GLU A 1 584 ? 10.019 -9.206 -36.407 1.00 86.50 584 GLU A N 1
ATOM 4604 C CA . GLU A 1 584 ? 10.988 -9.257 -37.501 1.00 86.50 584 GLU A CA 1
ATOM 4605 C C . GLU A 1 584 ? 12.412 -9.439 -36.952 1.00 86.50 584 GLU A C 1
ATOM 4607 O O . GLU A 1 584 ? 12.671 -9.269 -35.759 1.00 86.50 584 GLU A O 1
ATOM 4612 N N . VAL A 1 585 ? 13.345 -9.801 -37.835 1.00 86.38 585 VAL A N 1
ATOM 4613 C CA . VAL A 1 585 ? 14.773 -9.891 -37.498 1.00 86.38 585 VAL A CA 1
ATOM 4614 C C . VAL A 1 585 ? 15.276 -8.503 -37.096 1.00 86.38 585 VAL A C 1
ATOM 4616 O O . VAL A 1 585 ? 15.128 -7.540 -37.852 1.00 86.38 585 VAL A O 1
ATOM 4619 N N . ILE A 1 586 ? 15.885 -8.411 -35.914 1.00 90.38 586 ILE A N 1
ATOM 4620 C CA . ILE A 1 586 ? 16.527 -7.187 -35.428 1.00 90.38 586 ILE A CA 1
ATOM 4621 C C . ILE A 1 586 ? 17.947 -7.154 -35.986 1.00 90.38 586 ILE A C 1
ATOM 4623 O O . ILE A 1 586 ? 18.666 -8.152 -35.912 1.00 90.38 586 ILE A O 1
ATOM 4627 N N . ARG A 1 587 ? 18.342 -6.014 -36.557 1.00 93.06 587 ARG A N 1
ATOM 4628 C CA . ARG A 1 587 ? 19.643 -5.856 -37.209 1.00 93.06 587 ARG A CA 1
ATOM 4629 C C . ARG A 1 587 ? 20.509 -4.816 -36.528 1.00 93.06 587 ARG A C 1
ATOM 4631 O O . ARG A 1 587 ? 19.999 -3.795 -36.078 1.00 93.06 587 ARG A O 1
ATOM 4638 N N . LEU A 1 588 ? 21.807 -5.073 -36.541 1.00 94.19 588 LEU A N 1
ATOM 4639 C CA . LEU A 1 588 ? 22.882 -4.149 -36.194 1.00 94.19 588 LEU A CA 1
ATOM 4640 C C . LEU A 1 588 ? 23.894 -4.190 -37.339 1.00 94.19 588 LEU A C 1
ATOM 4642 O O . LEU A 1 588 ? 24.082 -5.244 -37.949 1.00 94.19 588 LEU A O 1
ATOM 4646 N N . SER A 1 589 ? 24.546 -3.080 -37.670 1.00 93.69 589 SER A N 1
ATOM 4647 C CA . SER A 1 589 ? 25.612 -3.124 -38.671 1.00 93.69 589 SER A CA 1
ATOM 4648 C C . SER A 1 589 ? 26.664 -2.057 -38.465 1.00 93.69 589 SER A C 1
ATOM 4650 O O . SER A 1 589 ? 26.311 -0.941 -38.113 1.00 93.69 589 SER A O 1
ATOM 4652 N N . PHE A 1 590 ? 27.910 -2.370 -38.810 1.00 93.62 590 PHE A N 1
ATOM 4653 C CA . PHE A 1 590 ? 28.996 -1.394 -38.888 1.00 93.62 590 PHE A CA 1
ATOM 4654 C C . PHE A 1 590 ? 29.788 -1.570 -40.191 1.00 93.62 590 PHE A C 1
ATOM 4656 O O . PHE A 1 590 ? 29.675 -2.599 -40.864 1.00 93.62 590 PHE A O 1
ATOM 4663 N N . SER A 1 591 ? 30.599 -0.571 -40.545 1.00 92.00 591 SER A N 1
ATOM 4664 C CA . SER A 1 591 ? 31.440 -0.598 -41.748 1.00 92.00 591 SER A CA 1
ATOM 4665 C C . SER A 1 591 ? 32.916 -0.366 -41.428 1.00 92.00 591 SER A C 1
ATOM 4667 O O . SER A 1 591 ? 33.256 0.419 -40.540 1.00 92.00 591 SER A O 1
ATOM 4669 N N . LYS A 1 592 ? 33.800 -1.003 -42.199 1.00 93.38 592 LYS A N 1
ATOM 4670 C CA . LYS A 1 592 ? 35.258 -0.847 -42.113 1.00 93.38 592 LYS A CA 1
ATOM 4671 C C . LYS A 1 592 ? 35.894 -0.787 -43.493 1.00 93.38 592 LYS A C 1
ATOM 4673 O O . LYS A 1 592 ? 35.317 -1.327 -44.425 1.00 93.38 592 LYS A O 1
ATOM 4678 N N . ILE A 1 593 ? 37.055 -0.155 -43.646 1.00 93.62 593 ILE A N 1
ATOM 4679 C CA . ILE A 1 593 ? 37.832 -0.290 -44.889 1.00 93.62 593 ILE A CA 1
ATOM 4680 C C . ILE A 1 593 ? 38.323 -1.728 -45.084 1.00 93.62 593 ILE A C 1
ATOM 4682 O O . ILE A 1 593 ? 38.598 -2.425 -44.105 1.00 93.62 593 ILE A O 1
ATOM 4686 N N . GLU A 1 594 ? 38.450 -2.154 -46.340 1.00 90.00 594 GLU A N 1
ATOM 4687 C CA . GLU A 1 594 ? 38.894 -3.511 -46.700 1.00 90.00 594 GLU A CA 1
ATOM 4688 C C . GLU A 1 594 ? 40.249 -3.880 -46.080 1.00 90.00 594 GLU A C 1
ATOM 4690 O O . GLU A 1 594 ? 40.428 -5.014 -45.641 1.00 90.00 594 GLU A O 1
ATOM 4695 N N . GLN A 1 595 ? 41.170 -2.920 -45.935 1.00 92.12 595 GLN A N 1
ATOM 4696 C CA . GLN A 1 595 ? 42.489 -3.155 -45.331 1.00 92.12 595 GLN A CA 1
ATOM 4697 C C . GLN A 1 595 ? 42.433 -3.552 -43.845 1.00 92.12 595 GLN A C 1
ATOM 4699 O O . GLN A 1 595 ? 43.413 -4.055 -43.304 1.00 92.12 595 GLN A O 1
ATOM 4704 N N . LEU A 1 596 ? 41.311 -3.315 -43.159 1.00 93.69 596 LEU A N 1
ATOM 4705 C CA . LEU A 1 596 ? 41.131 -3.622 -41.736 1.00 93.69 596 LEU A CA 1
ATOM 4706 C C . LEU A 1 596 ? 40.161 -4.789 -41.504 1.00 93.69 596 LEU A C 1
ATOM 4708 O O . LEU A 1 596 ? 39.602 -4.911 -40.413 1.00 93.69 596 LEU A O 1
ATOM 4712 N N . ASN A 1 597 ? 39.954 -5.643 -42.511 1.00 90.44 597 ASN A N 1
ATOM 4713 C CA . ASN A 1 597 ? 38.995 -6.747 -42.452 1.00 90.44 597 ASN A CA 1
ATOM 4714 C C . ASN A 1 597 ? 39.268 -7.719 -41.290 1.00 90.44 597 ASN A C 1
ATOM 4716 O O . ASN A 1 597 ? 38.336 -8.112 -40.595 1.00 90.44 597 ASN A O 1
ATOM 4720 N N . ASP A 1 598 ? 40.529 -8.052 -41.009 1.00 92.56 598 ASP A N 1
ATOM 4721 C CA . ASP A 1 598 ? 40.853 -8.995 -39.928 1.00 92.56 598 ASP A CA 1
ATOM 4722 C C . ASP A 1 598 ? 40.518 -8.427 -38.543 1.00 92.56 598 ASP A C 1
ATOM 4724 O O . ASP A 1 598 ? 39.844 -9.086 -37.752 1.00 92.56 598 ASP A O 1
ATOM 4728 N N . ASN A 1 599 ? 40.853 -7.155 -38.289 1.00 95.50 599 ASN A N 1
ATOM 4729 C CA . ASN A 1 599 ? 40.424 -6.467 -37.066 1.00 95.50 599 ASN A CA 1
ATOM 4730 C C . ASN A 1 599 ? 38.890 -6.341 -36.990 1.00 95.50 599 ASN A C 1
ATOM 4732 O O . ASN A 1 599 ? 38.311 -6.473 -35.915 1.00 95.50 599 ASN A O 1
ATOM 4736 N N . ALA A 1 600 ? 38.217 -6.113 -38.123 1.00 93.69 600 ALA A N 1
ATOM 4737 C CA . ALA A 1 600 ? 36.759 -6.047 -38.171 1.00 93.69 600 ALA A CA 1
ATOM 4738 C C . ALA A 1 600 ? 36.096 -7.400 -37.857 1.00 93.69 600 ALA A C 1
ATOM 4740 O O . ALA A 1 600 ? 35.083 -7.426 -37.157 1.00 93.69 600 ALA A O 1
ATOM 4741 N N . LYS A 1 601 ? 36.669 -8.518 -38.320 1.00 95.69 601 LYS A N 1
ATOM 4742 C CA . LYS A 1 601 ? 36.210 -9.876 -37.986 1.00 95.69 601 LYS A CA 1
ATOM 4743 C C . LYS A 1 601 ? 36.395 -10.187 -36.504 1.00 95.69 601 LYS A C 1
ATOM 4745 O O . LYS A 1 601 ? 35.475 -10.723 -35.894 1.00 95.69 601 LYS A O 1
ATOM 4750 N N . GLU A 1 602 ? 37.532 -9.817 -35.922 1.00 96.44 602 GLU A N 1
ATOM 4751 C CA . GLU A 1 602 ? 37.795 -9.998 -34.489 1.00 96.44 602 GLU A CA 1
ATOM 4752 C C . GLU A 1 602 ? 36.803 -9.191 -33.633 1.00 96.44 602 GLU A C 1
ATOM 4754 O O . GLU A 1 602 ? 36.150 -9.732 -32.740 1.00 96.44 602 GLU A O 1
ATOM 4759 N N . TYR A 1 603 ? 36.583 -7.918 -33.975 1.00 95.69 603 TYR A N 1
ATOM 4760 C CA . TYR A 1 603 ? 35.557 -7.093 -33.334 1.00 95.69 603 TYR A CA 1
ATOM 4761 C C . TYR A 1 603 ? 34.147 -7.694 -33.488 1.00 95.69 603 TYR A C 1
ATOM 4763 O O . TYR A 1 603 ? 33.368 -7.730 -32.532 1.00 95.69 603 TYR A O 1
ATOM 4771 N N . ALA A 1 604 ? 33.815 -8.231 -34.668 1.00 96.25 604 ALA A N 1
ATOM 4772 C CA . ALA A 1 604 ? 32.535 -8.894 -34.902 1.00 96.25 604 ALA A CA 1
ATOM 4773 C C . ALA A 1 604 ? 32.361 -10.163 -34.050 1.00 96.25 604 ALA A C 1
ATOM 4775 O O . ALA A 1 604 ? 31.271 -10.402 -33.528 1.00 96.25 604 ALA A O 1
ATOM 4776 N N . GLN A 1 605 ? 33.421 -10.954 -33.864 1.00 96.88 605 GLN A N 1
ATOM 4777 C CA . GLN A 1 605 ? 33.408 -12.122 -32.981 1.00 96.88 605 GLN A CA 1
ATOM 4778 C C . GLN A 1 605 ? 33.180 -11.728 -31.518 1.00 96.88 605 GLN A C 1
ATOM 4780 O O . GLN A 1 605 ? 32.393 -12.384 -30.836 1.00 96.88 605 GLN A O 1
ATOM 4785 N N . GLN A 1 606 ? 33.777 -10.626 -31.053 1.00 97.44 606 GLN A N 1
ATOM 4786 C CA . GLN A 1 606 ? 33.528 -10.108 -29.706 1.00 97.44 606 GLN A CA 1
ATOM 4787 C C . GLN A 1 606 ? 32.061 -9.696 -29.511 1.00 97.44 606 GLN A C 1
ATOM 4789 O O . GLN A 1 606 ? 31.463 -10.041 -28.494 1.00 97.44 606 GLN A O 1
ATOM 4794 N N . ILE A 1 607 ? 31.439 -9.038 -30.499 1.00 96.69 607 ILE A N 1
ATOM 4795 C CA . ILE A 1 607 ? 29.998 -8.728 -30.453 1.00 96.69 607 ILE A CA 1
ATOM 4796 C C . ILE A 1 607 ? 29.171 -10.017 -30.335 1.00 96.69 607 ILE A C 1
ATOM 4798 O O . ILE A 1 607 ? 28.298 -10.103 -29.471 1.00 96.69 607 ILE A O 1
ATOM 4802 N N . ILE A 1 608 ? 29.451 -11.032 -31.162 1.00 96.56 608 ILE A N 1
ATOM 4803 C CA . ILE A 1 608 ? 28.752 -12.328 -31.103 1.00 96.56 608 ILE A CA 1
ATOM 4804 C C . ILE A 1 608 ? 28.897 -12.963 -29.722 1.00 96.56 608 ILE A C 1
ATOM 4806 O O . ILE A 1 608 ? 27.909 -13.433 -29.162 1.00 96.56 608 ILE A O 1
ATOM 4810 N N . GLN A 1 609 ? 30.107 -12.951 -29.162 1.00 96.62 609 GLN A N 1
ATOM 4811 C CA . GLN A 1 609 ? 30.372 -13.492 -27.835 1.00 96.62 609 GLN A CA 1
ATOM 4812 C C . GLN A 1 609 ? 29.518 -12.797 -26.766 1.00 96.62 609 GLN A C 1
ATOM 4814 O O . GLN A 1 609 ? 28.856 -13.481 -25.991 1.00 96.62 609 GLN A O 1
ATOM 4819 N N . LEU A 1 610 ? 29.437 -11.462 -26.772 1.00 97.50 610 LEU A N 1
ATOM 4820 C CA . LEU A 1 610 ? 28.614 -10.719 -25.809 1.00 97.50 610 LEU A CA 1
ATOM 4821 C C . LEU A 1 610 ? 27.119 -11.074 -25.896 1.00 97.50 610 LEU A C 1
ATOM 4823 O O . LEU A 1 610 ? 26.450 -11.213 -24.869 1.00 97.50 610 LEU A O 1
ATOM 4827 N N . PHE A 1 611 ? 26.579 -11.244 -27.107 1.00 96.12 611 PHE A N 1
ATOM 4828 C CA . PHE A 1 611 ? 25.194 -11.696 -27.294 1.00 96.12 611 PHE A CA 1
ATOM 4829 C C . PHE A 1 611 ? 25.000 -13.157 -26.849 1.00 96.12 611 PHE A C 1
ATOM 4831 O O . PHE A 1 611 ? 24.008 -13.471 -26.180 1.00 96.12 611 PHE A O 1
ATOM 4838 N N . ASN A 1 612 ? 25.954 -14.038 -27.154 1.00 94.12 612 ASN A N 1
ATOM 4839 C CA . ASN A 1 612 ? 25.924 -15.446 -26.756 1.00 94.12 612 ASN A CA 1
ATOM 4840 C C . ASN A 1 612 ? 26.002 -15.622 -25.233 1.00 94.12 612 ASN A C 1
ATOM 4842 O O . ASN A 1 612 ? 25.258 -16.436 -24.687 1.00 94.12 612 ASN A O 1
ATOM 4846 N N . ASP A 1 613 ? 26.792 -14.807 -24.530 1.00 94.69 613 ASP A N 1
ATOM 4847 C CA . ASP A 1 613 ? 26.859 -14.791 -23.061 1.00 94.69 613 ASP A CA 1
ATOM 4848 C C . ASP A 1 613 ? 25.486 -14.476 -22.433 1.00 94.69 613 ASP A C 1
ATOM 4850 O O . ASP A 1 613 ? 25.108 -15.000 -21.382 1.00 94.69 613 ASP A O 1
ATOM 4854 N N . LEU A 1 614 ? 24.671 -13.666 -23.117 1.00 92.31 614 LEU A N 1
ATOM 4855 C CA . LEU A 1 614 ? 23.292 -13.357 -22.720 1.00 92.31 614 LEU A CA 1
ATOM 4856 C C . LEU A 1 614 ? 22.271 -14.418 -23.188 1.00 92.31 614 LEU A C 1
ATOM 4858 O O . LEU A 1 614 ? 21.084 -14.356 -22.817 1.00 92.31 614 LEU A O 1
ATOM 4862 N N . LYS A 1 615 ? 22.750 -15.450 -23.895 1.00 92.81 615 LYS A N 1
ATOM 4863 C CA . LYS A 1 615 ? 22.019 -16.523 -24.588 1.00 92.81 615 LYS A CA 1
ATOM 4864 C C . LYS A 1 615 ? 21.088 -15.982 -25.680 1.00 92.81 615 LYS A C 1
ATOM 4866 O O . LYS A 1 615 ? 19.899 -16.311 -25.701 1.00 92.81 615 LYS A O 1
ATOM 4871 N N . ILE A 1 616 ? 21.599 -15.084 -26.521 1.00 92.38 616 ILE A N 1
ATOM 4872 C CA . ILE A 1 616 ? 20.873 -14.473 -27.639 1.00 92.38 616 ILE A CA 1
ATOM 4873 C C . ILE A 1 616 ? 21.535 -14.896 -28.950 1.00 92.38 616 ILE A C 1
ATOM 4875 O O . ILE A 1 616 ? 22.608 -14.411 -29.291 1.00 92.38 616 ILE A O 1
ATOM 4879 N N . ASP A 1 617 ? 20.858 -15.772 -29.694 1.00 89.19 617 ASP A N 1
ATOM 4880 C CA . ASP A 1 617 ? 21.321 -16.244 -31.000 1.00 89.19 617 ASP A CA 1
ATOM 4881 C C . ASP A 1 617 ? 21.476 -15.082 -31.993 1.00 89.19 617 ASP A C 1
ATOM 4883 O O . ASP A 1 617 ? 20.492 -14.456 -32.417 1.00 89.19 617 ASP A O 1
ATOM 4887 N N . ILE A 1 618 ? 22.713 -14.847 -32.418 1.00 93.75 618 ILE A N 1
ATOM 4888 C CA . ILE A 1 618 ? 23.069 -13.844 -33.413 1.00 93.75 618 ILE A CA 1
ATOM 4889 C C . ILE A 1 618 ? 24.007 -14.455 -34.451 1.00 93.75 618 ILE A C 1
ATOM 4891 O O . ILE A 1 618 ? 24.856 -15.288 -34.144 1.00 93.75 618 ILE A O 1
ATOM 4895 N N . LYS A 1 619 ? 23.852 -14.029 -35.700 1.00 92.44 619 LYS A N 1
ATOM 4896 C CA . LYS A 1 619 ? 24.787 -14.334 -36.785 1.00 92.44 619 LYS A CA 1
ATOM 4897 C C . LYS A 1 619 ? 25.128 -13.053 -37.521 1.00 92.44 619 LYS A C 1
ATOM 4899 O O . LYS A 1 619 ? 24.341 -12.112 -37.480 1.00 92.44 619 LYS A O 1
ATOM 4904 N N . TYR A 1 620 ? 26.253 -13.020 -38.222 1.00 94.06 620 TYR A N 1
ATOM 4905 C CA . TYR A 1 620 ? 26.574 -11.898 -39.096 1.00 94.06 620 TYR A CA 1
ATOM 4906 C C . TYR A 1 620 ? 26.938 -12.367 -40.495 1.00 94.06 620 TYR A C 1
ATOM 4908 O O . TYR A 1 620 ? 27.385 -13.493 -40.691 1.00 94.06 620 TYR A O 1
ATOM 4916 N N . ASN A 1 621 ? 26.735 -11.473 -41.456 1.00 94.06 621 ASN A N 1
ATOM 4917 C CA . ASN A 1 621 ? 27.159 -11.630 -42.836 1.00 94.06 621 ASN A CA 1
ATOM 4918 C C . ASN A 1 621 ? 27.972 -10.399 -43.244 1.00 94.06 621 ASN A C 1
ATOM 4920 O O . ASN A 1 621 ? 27.659 -9.278 -42.830 1.00 94.06 621 ASN A O 1
ATOM 4924 N N . ILE A 1 622 ? 28.984 -10.599 -44.084 1.00 93.38 622 ILE A N 1
ATOM 4925 C CA . ILE A 1 622 ? 29.782 -9.513 -44.660 1.00 93.38 622 ILE A CA 1
ATOM 4926 C C . ILE A 1 622 ? 29.189 -9.163 -46.023 1.00 93.38 622 ILE A C 1
ATOM 4928 O O . ILE A 1 622 ? 28.913 -10.044 -46.835 1.00 93.38 622 ILE A O 1
ATOM 4932 N N . LYS A 1 623 ? 28.965 -7.873 -46.266 1.00 92.06 623 LYS A N 1
ATOM 4933 C CA . LYS A 1 623 ? 28.484 -7.334 -47.540 1.00 92.06 623 LYS A CA 1
ATOM 4934 C C . LYS A 1 623 ? 29.484 -6.314 -48.091 1.00 92.06 623 LYS A C 1
ATOM 4936 O O . LYS A 1 623 ? 30.122 -5.623 -47.291 1.00 92.06 623 LYS A O 1
ATOM 4941 N N . PRO A 1 624 ? 29.588 -6.160 -49.422 1.00 87.81 624 PRO A N 1
ATOM 4942 C CA . PRO A 1 624 ? 30.292 -5.027 -50.012 1.00 87.81 624 PRO A CA 1
ATOM 4943 C C . PRO A 1 624 ? 29.702 -3.717 -49.479 1.00 87.81 624 PRO A C 1
ATOM 4945 O O . PRO A 1 624 ? 28.480 -3.563 -49.402 1.00 87.81 624 PRO A O 1
ATOM 4948 N N . GLY A 1 625 ? 30.566 -2.813 -49.030 1.00 82.31 625 GLY A N 1
ATOM 4949 C CA . GLY A 1 625 ? 30.196 -1.475 -48.583 1.00 82.31 625 GLY A CA 1
ATOM 4950 C C . GLY A 1 625 ? 30.343 -0.444 -49.700 1.00 82.31 625 GLY A C 1
ATOM 4951 O O . GLY A 1 625 ? 30.444 -0.773 -50.879 1.00 82.31 625 GLY A O 1
ATOM 4952 N N . ASN A 1 626 ? 30.358 0.830 -49.316 1.00 83.88 626 ASN A N 1
ATOM 4953 C CA . ASN A 1 626 ? 30.460 1.945 -50.254 1.00 83.88 626 ASN A CA 1
ATOM 4954 C C . ASN A 1 626 ? 31.923 2.307 -50.541 1.00 83.88 626 ASN A C 1
ATOM 4956 O O . ASN A 1 626 ? 32.801 2.103 -49.694 1.00 83.88 626 ASN A O 1
ATOM 4960 N N . ILE A 1 627 ? 32.160 2.922 -51.701 1.00 83.69 627 ILE A N 1
ATOM 4961 C CA . ILE A 1 627 ? 33.407 3.636 -51.993 1.00 83.69 627 ILE A CA 1
ATOM 4962 C C . ILE A 1 627 ? 33.330 4.997 -51.306 1.00 83.69 627 ILE A C 1
ATOM 4964 O O . ILE A 1 627 ? 32.385 5.767 -51.504 1.00 83.69 627 ILE A O 1
ATOM 4968 N N . ARG A 1 628 ? 34.302 5.285 -50.447 1.00 80.81 628 ARG A N 1
ATOM 4969 C CA . ARG A 1 628 ? 34.350 6.548 -49.715 1.00 80.81 628 ARG A CA 1
ATOM 4970 C C . ARG A 1 628 ? 34.748 7.681 -50.655 1.00 80.81 628 ARG A C 1
ATOM 4972 O O . ARG A 1 628 ? 35.824 7.664 -51.239 1.00 80.81 628 ARG A O 1
ATOM 4979 N N . LYS A 1 629 ? 33.901 8.710 -50.730 1.00 76.75 629 LYS A N 1
ATOM 4980 C CA . LYS A 1 629 ? 34.118 9.892 -51.585 1.00 76.75 629 LYS A CA 1
ATOM 4981 C C . LYS A 1 629 ? 35.388 10.683 -51.241 1.00 76.75 629 LYS A C 1
ATOM 4983 O O . LYS A 1 629 ? 35.892 11.399 -52.089 1.00 76.75 629 LYS A O 1
ATOM 4988 N N . THR A 1 630 ? 35.882 10.581 -50.004 1.00 76.12 630 THR A N 1
ATOM 4989 C CA . THR A 1 630 ? 37.006 11.397 -49.516 1.00 76.12 630 THR A CA 1
ATOM 4990 C C . THR A 1 630 ? 38.384 10.857 -49.878 1.00 76.12 630 THR A C 1
ATOM 4992 O O . THR A 1 630 ? 39.318 11.634 -49.988 1.00 76.12 630 THR A O 1
ATOM 4995 N N . ASP A 1 631 ? 38.529 9.537 -49.976 1.00 81.31 631 ASP A N 1
ATOM 4996 C CA . ASP A 1 631 ? 39.830 8.860 -50.079 1.00 81.31 631 ASP A CA 1
ATOM 4997 C C . ASP A 1 631 ? 39.819 7.697 -51.092 1.00 81.31 631 ASP A C 1
ATOM 4999 O O . ASP A 1 631 ? 40.824 7.014 -51.256 1.00 81.31 631 ASP A O 1
ATOM 5003 N N . GLY A 1 632 ? 38.692 7.446 -51.772 1.00 83.00 632 GLY A N 1
ATOM 5004 C CA . GLY A 1 632 ? 38.542 6.365 -52.752 1.00 83.00 632 GLY A CA 1
ATOM 5005 C C . GLY A 1 632 ? 38.547 4.954 -52.151 1.00 83.00 632 GLY A C 1
ATOM 5006 O O . GLY A 1 632 ? 38.414 3.974 -52.885 1.00 83.00 632 GLY A O 1
ATOM 5007 N N . LEU A 1 633 ? 38.672 4.817 -50.826 1.00 87.88 633 LEU A N 1
ATOM 5008 C CA . LEU A 1 633 ? 38.804 3.518 -50.176 1.00 87.88 633 LEU A CA 1
ATOM 5009 C C . LEU A 1 633 ? 37.477 2.751 -50.192 1.00 87.88 633 LEU A C 1
ATOM 5011 O O . LEU A 1 633 ? 36.410 3.287 -49.862 1.00 87.88 633 LEU A O 1
ATOM 5015 N N . LYS A 1 634 ? 37.558 1.462 -50.532 1.00 89.06 634 LYS A N 1
ATOM 5016 C CA . LYS A 1 634 ? 36.435 0.524 -50.456 1.00 89.06 634 LYS A CA 1
ATOM 5017 C C . LYS A 1 634 ? 36.184 0.115 -49.009 1.00 89.06 634 LYS A C 1
ATOM 5019 O O . LYS A 1 634 ? 37.115 -0.144 -48.243 1.00 89.06 634 LYS A O 1
ATOM 5024 N N . THR A 1 635 ? 34.910 0.052 -48.634 1.00 90.19 635 THR A N 1
ATOM 5025 C CA . THR A 1 635 ? 34.484 -0.427 -47.316 1.00 90.19 635 THR A CA 1
ATOM 5026 C C . THR A 1 635 ? 33.768 -1.766 -47.419 1.00 90.19 635 THR A C 1
ATOM 5028 O O . THR A 1 635 ? 33.168 -2.082 -48.439 1.00 90.19 635 THR A O 1
ATOM 5031 N N . GLN A 1 636 ? 33.795 -2.538 -46.340 1.00 92.00 636 GLN A N 1
ATOM 5032 C CA . GLN A 1 636 ? 32.977 -3.721 -46.112 1.00 92.00 636 GLN A CA 1
ATOM 5033 C C . GLN A 1 636 ? 32.007 -3.446 -44.973 1.00 92.00 636 GLN A C 1
ATOM 5035 O O . GLN A 1 636 ? 32.358 -2.802 -43.980 1.00 92.00 636 GLN A O 1
ATOM 5040 N N . LYS A 1 637 ? 30.778 -3.936 -45.122 1.00 93.44 637 LYS A N 1
ATOM 5041 C CA . LYS A 1 637 ? 29.701 -3.779 -44.149 1.00 93.44 637 LYS A CA 1
ATOM 5042 C C . LYS A 1 637 ? 29.416 -5.110 -43.464 1.00 93.44 637 LYS A C 1
ATOM 5044 O O . LYS A 1 637 ? 29.047 -6.083 -44.115 1.00 93.44 637 LYS A O 1
ATOM 5049 N N . PHE A 1 638 ? 29.522 -5.129 -42.145 1.00 95.06 638 PHE A N 1
ATOM 5050 C CA . PHE A 1 638 ? 29.198 -6.273 -41.302 1.00 95.06 638 PHE A CA 1
ATOM 5051 C C . PHE A 1 638 ? 27.761 -6.111 -40.817 1.00 95.06 638 PHE A C 1
ATOM 5053 O O . PHE A 1 638 ? 27.439 -5.115 -40.172 1.00 95.06 638 PHE A O 1
ATOM 5060 N N . VAL A 1 639 ? 26.880 -7.050 -41.164 1.00 95.56 639 VAL A N 1
ATOM 5061 C CA . VAL A 1 639 ? 25.454 -7.003 -40.814 1.00 95.56 639 VAL A CA 1
ATOM 5062 C C . VAL A 1 639 ? 25.126 -8.167 -39.898 1.00 95.56 639 VAL A C 1
ATOM 5064 O O . VAL A 1 639 ? 25.186 -9.316 -40.326 1.00 95.56 639 VAL A O 1
ATOM 5067 N N . PHE A 1 640 ? 24.747 -7.858 -38.665 1.00 95.81 640 PHE A N 1
ATOM 5068 C CA . PHE A 1 640 ? 24.295 -8.820 -37.675 1.00 95.81 640 PHE A CA 1
ATOM 5069 C C . PHE A 1 640 ? 22.780 -8.980 -37.759 1.00 95.81 640 PHE A C 1
ATOM 5071 O O . PHE A 1 640 ? 22.043 -7.996 -37.720 1.00 95.81 640 PHE A O 1
ATOM 5078 N N . ASP A 1 641 ? 22.328 -10.225 -37.843 1.00 94.12 641 ASP A N 1
ATOM 5079 C CA . ASP A 1 641 ? 20.930 -10.625 -37.790 1.00 94.12 641 ASP A CA 1
ATOM 5080 C C . ASP A 1 641 ? 20.692 -11.360 -36.462 1.00 94.12 641 ASP A C 1
ATOM 5082 O O . ASP A 1 641 ? 21.142 -12.496 -36.269 1.00 94.12 641 ASP A O 1
ATOM 5086 N N . ILE A 1 642 ? 19.968 -10.718 -35.544 1.00 92.19 642 ILE A N 1
ATOM 5087 C CA . ILE A 1 642 ? 19.491 -11.358 -34.316 1.00 92.19 642 ILE A CA 1
ATOM 5088 C C . ILE A 1 642 ? 18.291 -12.229 -34.681 1.00 92.19 642 ILE A C 1
ATOM 5090 O O . ILE A 1 642 ? 17.343 -11.776 -35.334 1.00 92.19 642 ILE A O 1
ATOM 5094 N N . SER A 1 643 ? 18.326 -13.491 -34.256 1.00 86.00 643 SER A N 1
ATOM 5095 C CA . SER A 1 643 ? 17.269 -14.460 -34.539 1.00 86.00 643 SER A CA 1
ATOM 5096 C C . SER A 1 643 ? 15.902 -13.954 -34.066 1.00 86.00 643 SER A C 1
ATOM 5098 O O . SER A 1 643 ? 15.726 -13.551 -32.917 1.00 86.00 643 SER A O 1
ATOM 5100 N N . ASN A 1 644 ? 14.897 -14.034 -34.942 1.00 79.12 644 ASN A N 1
ATOM 5101 C CA . ASN A 1 644 ? 13.513 -13.667 -34.628 1.00 79.12 644 ASN A CA 1
ATOM 5102 C C . ASN A 1 644 ? 12.743 -14.781 -33.895 1.00 79.12 644 ASN A C 1
ATOM 5104 O O . ASN A 1 644 ? 11.522 -14.697 -33.731 1.00 79.12 644 ASN A O 1
ATOM 5108 N N . LYS A 1 645 ? 13.436 -15.838 -33.450 1.00 81.69 645 LYS A N 1
ATOM 5109 C CA . LYS A 1 645 ? 12.847 -16.849 -32.573 1.00 81.69 645 LYS A CA 1
ATOM 5110 C C . LYS A 1 645 ? 12.323 -16.165 -31.312 1.00 81.69 645 LYS A C 1
ATOM 5112 O O . LYS A 1 645 ? 13.007 -15.369 -30.677 1.00 81.69 645 LYS A O 1
ATOM 5117 N N . ASN A 1 646 ? 11.113 -16.545 -30.923 1.00 73.06 646 ASN A N 1
ATOM 5118 C CA . ASN A 1 646 ? 10.375 -15.997 -29.787 1.00 73.06 646 ASN A CA 1
ATOM 5119 C C . ASN A 1 646 ? 11.209 -15.891 -28.486 1.00 73.06 646 ASN A C 1
ATOM 5121 O O . ASN A 1 646 ? 11.162 -14.868 -27.807 1.00 73.06 646 ASN A O 1
ATOM 5125 N N . TYR A 1 647 ? 12.015 -16.908 -28.165 1.00 80.19 647 TYR A N 1
ATOM 5126 C CA . TYR A 1 647 ? 12.886 -16.915 -26.983 1.00 80.19 647 TYR A CA 1
ATOM 5127 C C . TYR A 1 647 ? 14.057 -15.927 -27.081 1.00 80.19 647 TYR A C 1
ATOM 5129 O O . TYR A 1 647 ? 14.302 -15.167 -26.143 1.00 80.19 647 TYR A O 1
ATOM 5137 N N . THR A 1 648 ? 14.749 -15.906 -28.222 1.00 84.75 648 THR A N 1
ATOM 5138 C CA . THR A 1 648 ? 15.849 -14.973 -28.499 1.00 84.75 648 THR A CA 1
ATOM 5139 C C . THR A 1 648 ? 15.357 -13.531 -28.457 1.00 84.75 648 THR A C 1
ATOM 5141 O O . THR A 1 648 ? 15.955 -12.691 -27.790 1.00 84.75 648 THR A O 1
ATOM 5144 N N . PHE A 1 649 ? 14.211 -13.266 -29.089 1.00 86.75 649 PHE A N 1
ATOM 5145 C CA . PHE A 1 649 ? 13.566 -11.959 -29.064 1.00 86.75 649 PHE A CA 1
ATOM 5146 C C . PHE A 1 649 ? 13.193 -11.532 -27.642 1.00 86.75 649 PHE A C 1
ATOM 5148 O O . PHE A 1 649 ? 13.522 -10.419 -27.244 1.00 86.75 649 PHE A O 1
ATOM 5155 N N . TYR A 1 650 ? 12.567 -12.419 -26.858 1.00 86.38 650 TYR A N 1
ATOM 5156 C CA . TYR A 1 650 ? 12.241 -12.150 -25.456 1.00 86.38 650 TYR A CA 1
ATOM 5157 C C . TYR A 1 650 ? 13.486 -11.776 -24.647 1.00 86.38 650 TYR A C 1
ATOM 5159 O O . TYR A 1 650 ? 13.472 -10.757 -23.962 1.00 86.38 650 TYR A O 1
ATOM 5167 N N . ARG A 1 651 ? 14.575 -12.548 -24.770 1.00 88.88 651 ARG A N 1
ATOM 5168 C CA . ARG A 1 651 ? 15.845 -12.246 -24.093 1.00 88.88 651 ARG A CA 1
ATOM 5169 C C . ARG A 1 651 ? 16.436 -10.917 -24.535 1.00 88.88 651 ARG A C 1
ATOM 5171 O O . ARG A 1 651 ? 16.926 -10.180 -23.686 1.00 88.88 651 ARG A O 1
ATOM 5178 N N . PHE A 1 652 ? 16.362 -10.602 -25.826 1.00 92.81 652 PHE A N 1
ATOM 5179 C CA . PHE A 1 652 ? 16.813 -9.318 -26.345 1.00 92.81 652 PHE A CA 1
ATOM 5180 C C . PHE A 1 652 ? 16.056 -8.162 -25.686 1.00 92.81 652 PHE A C 1
ATOM 5182 O O . PHE A 1 652 ? 16.692 -7.311 -25.072 1.00 92.81 652 PHE A O 1
ATOM 5189 N N . VAL A 1 653 ? 14.718 -8.153 -25.735 1.00 90.50 653 VAL A N 1
ATOM 5190 C CA . VAL A 1 653 ? 13.924 -7.048 -25.165 1.00 90.50 653 VAL A CA 1
ATOM 5191 C C . VAL A 1 653 ? 13.919 -7.025 -23.634 1.00 90.50 653 VAL A C 1
ATOM 5193 O O . VAL A 1 653 ? 13.709 -5.965 -23.056 1.00 90.50 653 VAL A O 1
ATOM 5196 N N . SER A 1 654 ? 14.156 -8.159 -22.962 1.00 87.81 654 SER A N 1
ATOM 5197 C CA . SER A 1 654 ? 14.199 -8.223 -21.495 1.00 87.81 654 SER A CA 1
ATOM 5198 C C . SER A 1 654 ? 15.567 -7.895 -20.900 1.00 87.81 654 SER A C 1
ATOM 5200 O O . SER A 1 654 ? 15.627 -7.461 -19.755 1.00 87.81 654 SER A O 1
ATOM 5202 N N . LYS A 1 655 ? 16.663 -8.188 -21.615 1.00 89.94 655 LYS A N 1
ATOM 5203 C CA . LYS A 1 655 ? 18.032 -8.009 -21.104 1.00 89.94 655 LYS A CA 1
ATOM 5204 C C . LYS A 1 655 ? 18.719 -6.797 -21.720 1.00 89.94 655 LYS A C 1
ATOM 5206 O O . LYS A 1 655 ? 19.260 -5.990 -20.973 1.00 89.94 655 LYS A O 1
ATOM 5211 N N . ILE A 1 656 ? 18.686 -6.675 -23.048 1.00 92.62 656 ILE A N 1
ATOM 5212 C CA . ILE A 1 656 ? 19.429 -5.654 -23.799 1.00 92.62 656 ILE A CA 1
ATOM 5213 C C . ILE A 1 656 ? 18.527 -4.447 -24.080 1.00 92.62 656 ILE A C 1
ATOM 5215 O O . ILE A 1 656 ? 18.690 -3.396 -23.472 1.00 92.62 656 ILE A O 1
ATOM 5219 N N . GLY A 1 657 ? 17.537 -4.591 -24.963 1.00 92.81 657 GLY A N 1
ATOM 5220 C CA . GLY A 1 657 ? 16.709 -3.471 -25.411 1.00 92.81 657 GLY A CA 1
ATOM 5221 C C . GLY A 1 657 ? 17.528 -2.396 -26.139 1.00 92.81 657 GLY A C 1
ATOM 5222 O O . GLY A 1 657 ? 18.328 -2.715 -27.017 1.00 92.81 657 GLY A O 1
ATOM 5223 N N . PHE A 1 658 ? 17.299 -1.128 -25.791 1.00 94.44 658 PHE A N 1
ATOM 5224 C CA . PHE A 1 658 ? 17.978 0.036 -26.369 1.00 94.44 658 PHE A CA 1
ATOM 5225 C C . PHE A 1 658 ? 18.267 1.070 -25.275 1.00 94.44 658 PHE A C 1
ATOM 5227 O O . PHE A 1 658 ? 17.467 1.208 -24.351 1.00 94.44 658 PHE A O 1
ATOM 5234 N N . ARG A 1 659 ? 19.370 1.815 -25.399 1.00 93.19 659 ARG A N 1
ATOM 5235 C CA . ARG A 1 659 ? 19.701 2.999 -24.584 1.00 93.19 659 ARG A CA 1
ATOM 5236 C C . ARG A 1 659 ? 20.000 4.184 -25.485 1.00 93.19 659 ARG A C 1
ATOM 5238 O O . ARG A 1 659 ? 20.339 4.002 -26.643 1.00 93.19 659 ARG A O 1
ATOM 5245 N N . TYR A 1 660 ? 19.860 5.385 -24.939 1.00 92.31 660 TYR A N 1
ATOM 5246 C CA . TYR A 1 660 ? 20.065 6.662 -25.638 1.00 92.31 660 TYR A CA 1
ATOM 5247 C C . TYR A 1 660 ? 19.287 6.771 -26.960 1.00 92.31 660 TYR A C 1
ATOM 5249 O O . TYR A 1 660 ? 19.735 7.408 -27.908 1.00 92.31 660 TYR A O 1
ATOM 5257 N N . HIS A 1 661 ? 18.124 6.120 -27.027 1.00 91.38 661 HIS A N 1
ATOM 5258 C CA . HIS A 1 661 ? 17.177 6.290 -28.119 1.00 91.38 661 HIS A CA 1
ATOM 5259 C C . HIS A 1 661 ? 15.753 6.025 -27.616 1.00 91.38 661 HIS A C 1
ATOM 5261 O O . HIS A 1 661 ? 15.229 4.912 -27.739 1.00 91.38 661 HIS A O 1
ATOM 5267 N N . ASN A 1 662 ? 15.109 7.066 -27.087 1.00 87.06 662 ASN A N 1
ATOM 5268 C CA . ASN A 1 662 ? 13.831 6.993 -26.368 1.00 87.06 662 ASN A CA 1
ATOM 5269 C C . ASN A 1 662 ? 12.749 6.185 -27.116 1.00 87.06 662 ASN A C 1
ATOM 5271 O O . ASN A 1 662 ? 12.177 5.237 -26.585 1.00 87.06 662 ASN A O 1
ATOM 5275 N N . GLU A 1 663 ? 12.534 6.467 -28.404 1.00 88.25 663 GLU A N 1
ATOM 5276 C CA . GLU A 1 663 ? 11.521 5.772 -29.216 1.00 88.25 663 GLU A CA 1
ATOM 5277 C C . GLU A 1 663 ? 11.765 4.251 -29.334 1.00 88.25 663 GLU A C 1
ATOM 5279 O O . GLU A 1 663 ? 10.836 3.455 -29.168 1.00 88.25 663 GLU A O 1
ATOM 5284 N N . LYS A 1 664 ? 13.012 3.822 -29.593 1.00 91.81 664 LYS A N 1
ATOM 5285 C CA . LYS A 1 664 ? 13.370 2.397 -29.705 1.00 91.81 664 LYS A CA 1
ATOM 5286 C C . LYS A 1 664 ? 13.209 1.695 -28.354 1.00 91.81 664 LYS A C 1
ATOM 5288 O O . LYS A 1 664 ? 12.733 0.560 -28.303 1.00 91.81 664 LYS A O 1
ATOM 5293 N N . GLU A 1 665 ? 13.569 2.377 -27.271 1.00 90.69 665 GLU A N 1
ATOM 5294 C CA . GLU A 1 665 ? 13.471 1.875 -25.901 1.00 90.69 665 GLU A CA 1
ATOM 5295 C C . GLU A 1 665 ? 12.010 1.667 -25.465 1.00 90.69 665 GLU A C 1
ATOM 5297 O O . GLU A 1 665 ? 11.647 0.573 -25.019 1.00 90.69 665 GLU A O 1
ATOM 5302 N N . LEU A 1 666 ? 11.142 2.658 -25.694 1.00 89.88 666 LEU A N 1
ATOM 5303 C CA . LEU A 1 666 ? 9.703 2.564 -25.420 1.00 89.88 666 LEU A CA 1
ATOM 5304 C C . LEU A 1 666 ? 9.050 1.421 -26.214 1.00 89.88 666 LEU A C 1
ATOM 5306 O O . LEU A 1 666 ? 8.283 0.627 -25.659 1.00 89.88 666 LEU A O 1
ATOM 5310 N N . LEU A 1 667 ? 9.385 1.289 -27.503 1.00 90.50 667 LEU A N 1
ATOM 5311 C CA . LEU A 1 667 ? 8.892 0.198 -28.350 1.00 90.50 667 LEU A CA 1
ATOM 5312 C C . LEU A 1 667 ? 9.361 -1.178 -27.863 1.00 90.50 667 LEU A C 1
ATOM 5314 O O . LEU A 1 667 ? 8.562 -2.117 -27.841 1.00 90.50 667 LEU A O 1
ATOM 5318 N N . ALA A 1 668 ? 10.622 -1.311 -27.445 1.00 91.81 668 ALA A N 1
ATOM 5319 C CA . ALA A 1 668 ? 11.144 -2.559 -26.891 1.00 91.81 668 ALA A CA 1
ATOM 5320 C C . ALA A 1 668 ? 10.421 -2.964 -25.604 1.00 91.81 668 ALA A C 1
ATOM 5322 O O . ALA A 1 668 ? 10.075 -4.136 -25.435 1.00 91.81 668 ALA A O 1
ATOM 5323 N N . LYS A 1 669 ? 10.110 -1.998 -24.734 1.00 90.88 669 LYS A N 1
ATOM 5324 C CA . LYS A 1 669 ? 9.352 -2.260 -23.508 1.00 90.88 669 LYS A CA 1
ATOM 5325 C C . LYS A 1 669 ? 7.914 -2.686 -23.802 1.00 90.88 669 LYS A C 1
ATOM 5327 O O . LYS A 1 669 ? 7.456 -3.686 -23.252 1.00 90.88 669 LYS A O 1
ATOM 5332 N N . LYS A 1 670 ? 7.222 -2.022 -24.737 1.00 91.94 670 LYS A N 1
ATOM 5333 C CA . LYS A 1 670 ? 5.894 -2.465 -25.211 1.00 91.94 670 LYS A CA 1
ATOM 5334 C C . LYS A 1 670 ? 5.949 -3.882 -25.793 1.00 91.94 670 LYS A C 1
ATOM 5336 O O . LYS A 1 670 ? 5.103 -4.716 -25.475 1.00 91.94 670 LYS A O 1
ATOM 5341 N N . ALA A 1 671 ? 6.976 -4.194 -26.583 1.00 91.00 671 ALA A N 1
ATOM 5342 C CA . ALA A 1 671 ? 7.176 -5.525 -27.153 1.00 91.00 671 ALA A CA 1
ATOM 5343 C C . ALA A 1 671 ? 7.411 -6.615 -26.090 1.00 91.00 671 ALA A C 1
ATOM 5345 O O . ALA A 1 671 ? 6.875 -7.719 -26.220 1.00 91.00 671 ALA A O 1
ATOM 5346 N N . LEU A 1 672 ? 8.161 -6.311 -25.023 1.00 90.75 672 LEU A N 1
ATOM 5347 C CA . LEU A 1 672 ? 8.364 -7.211 -23.884 1.00 90.75 672 LEU A CA 1
ATOM 5348 C C . LEU A 1 672 ? 7.030 -7.600 -23.231 1.00 90.75 672 LEU A C 1
ATOM 5350 O O . LEU A 1 672 ? 6.768 -8.786 -23.017 1.00 90.75 672 LEU A O 1
ATOM 5354 N N . TYR A 1 673 ? 6.172 -6.620 -22.942 1.00 90.69 673 TYR A N 1
ATOM 5355 C CA . TYR A 1 673 ? 4.879 -6.867 -22.299 1.00 90.69 673 TYR A CA 1
ATOM 5356 C C . TYR A 1 673 ? 3.860 -7.531 -23.230 1.00 90.69 673 TYR A C 1
ATOM 5358 O O . TYR A 1 673 ? 3.155 -8.443 -22.797 1.00 90.69 673 TYR A O 1
ATOM 5366 N N . TYR A 1 674 ? 3.858 -7.196 -24.524 1.00 89.19 674 TYR A N 1
ATOM 5367 C CA . TYR A 1 674 ? 3.083 -7.937 -25.524 1.00 89.19 674 TYR A CA 1
ATOM 5368 C C . TYR A 1 674 ? 3.468 -9.422 -25.558 1.00 89.19 674 TYR A C 1
ATOM 5370 O O . TYR A 1 674 ? 2.609 -10.303 -25.641 1.00 89.19 674 TYR A O 1
ATOM 5378 N N . TYR A 1 675 ? 4.764 -9.723 -25.448 1.00 86.00 675 TYR A N 1
ATOM 5379 C CA . TYR A 1 675 ? 5.241 -11.100 -25.412 1.00 86.00 675 TYR A CA 1
ATOM 5380 C C . TYR A 1 675 ? 4.868 -11.818 -24.105 1.00 86.00 675 TYR A C 1
ATOM 5382 O O . TYR A 1 675 ? 4.438 -12.974 -24.146 1.00 86.00 675 TYR A O 1
ATOM 5390 N N . LYS A 1 676 ? 4.966 -11.139 -22.953 1.00 87.50 676 LYS A N 1
ATOM 5391 C CA . LYS A 1 676 ? 4.475 -11.656 -21.661 1.00 87.50 676 LYS A CA 1
ATOM 5392 C C . LYS A 1 676 ? 2.985 -12.008 -21.741 1.00 87.50 676 LYS A C 1
ATOM 5394 O O . LYS A 1 676 ? 2.617 -13.136 -21.427 1.00 87.50 676 LYS A O 1
ATOM 5399 N N . TYR A 1 677 ? 2.160 -11.108 -22.278 1.00 85.62 677 TYR A N 1
ATOM 5400 C CA . TYR A 1 677 ? 0.741 -11.357 -22.546 1.00 85.62 677 TYR A CA 1
ATOM 5401 C C . TYR A 1 677 ? 0.523 -12.577 -23.455 1.00 85.62 677 TYR A C 1
ATOM 5403 O O . TYR A 1 677 ? -0.247 -13.478 -23.116 1.00 85.62 677 TYR A O 1
ATOM 5411 N N . LYS A 1 678 ? 1.242 -12.651 -24.585 1.00 80.69 678 LYS A N 1
ATOM 5412 C CA . LYS A 1 678 ? 1.182 -13.786 -25.521 1.00 80.69 678 LYS A CA 1
ATOM 5413 C C . LYS A 1 678 ? 1.448 -15.113 -24.811 1.00 80.69 678 LYS A C 1
ATOM 5415 O O . LYS A 1 678 ? 0.700 -16.066 -25.014 1.00 80.69 678 LYS A O 1
ATOM 5420 N N . ARG A 1 679 ? 2.478 -15.169 -23.960 1.00 77.94 679 ARG A N 1
ATOM 5421 C CA . ARG A 1 679 ? 2.840 -16.363 -23.184 1.00 77.94 679 ARG A CA 1
ATOM 5422 C C . ARG A 1 679 ? 1.737 -16.759 -22.200 1.00 77.94 679 ARG A C 1
ATOM 5424 O O . ARG A 1 679 ? 1.367 -17.930 -22.171 1.00 77.94 679 ARG A O 1
ATOM 5431 N N . THR A 1 680 ? 1.180 -15.804 -21.454 1.00 78.12 680 THR A N 1
ATOM 5432 C CA . THR A 1 680 ? 0.084 -16.061 -20.506 1.00 78.12 680 THR A CA 1
ATOM 5433 C C . THR A 1 680 ? -1.151 -16.628 -21.209 1.00 78.12 680 THR A C 1
ATOM 5435 O O . THR A 1 680 ? -1.717 -17.620 -20.754 1.00 78.12 680 THR A O 1
ATOM 5438 N N . ILE A 1 681 ? -1.547 -16.054 -22.351 1.00 75.69 681 ILE A N 1
ATOM 5439 C CA . ILE A 1 681 ? -2.705 -16.531 -23.124 1.00 75.69 681 ILE A CA 1
ATOM 5440 C C . ILE A 1 681 ? -2.460 -17.921 -23.718 1.00 75.69 681 ILE A C 1
ATOM 5442 O O . ILE A 1 681 ? -3.356 -18.762 -23.669 1.00 75.69 681 ILE A O 1
ATOM 5446 N N . ILE A 1 682 ? -1.260 -18.188 -24.247 1.00 74.19 682 ILE A N 1
ATOM 5447 C CA . ILE A 1 682 ? -0.897 -19.525 -24.743 1.00 74.19 682 ILE A CA 1
ATOM 5448 C C . ILE A 1 682 ? -1.021 -20.552 -23.614 1.00 74.19 682 ILE A C 1
ATOM 5450 O O . ILE A 1 682 ? -1.710 -21.552 -23.790 1.00 74.19 682 ILE A O 1
ATOM 5454 N N . HIS A 1 683 ? -0.442 -20.271 -22.446 1.00 74.25 683 HIS A N 1
ATOM 5455 C CA . HIS A 1 683 ? -0.496 -21.178 -21.301 1.00 74.25 683 HIS A CA 1
ATOM 5456 C C . HIS A 1 683 ? -1.935 -21.403 -20.805 1.00 74.25 683 HIS A C 1
ATOM 5458 O O . HIS A 1 683 ? -2.343 -22.537 -20.557 1.00 74.25 683 HIS A O 1
ATOM 5464 N N . LYS A 1 684 ? -2.754 -20.342 -20.740 1.00 74.25 684 LYS A N 1
ATOM 5465 C CA . LYS A 1 684 ? -4.181 -20.443 -20.390 1.00 74.25 684 LYS A CA 1
ATOM 5466 C C . LYS A 1 684 ? -4.945 -21.335 -21.376 1.00 74.25 684 LYS A C 1
ATOM 5468 O O . LYS A 1 684 ? -5.712 -22.196 -20.949 1.00 74.25 684 LYS A O 1
ATOM 5473 N N . ASN A 1 685 ? -4.715 -21.158 -22.678 1.00 74.56 685 ASN A N 1
ATOM 5474 C CA . ASN A 1 685 ? -5.359 -21.954 -23.723 1.00 74.56 685 ASN A CA 1
ATOM 5475 C C . ASN A 1 685 ? -4.894 -23.414 -23.709 1.00 74.56 685 ASN A C 1
ATOM 5477 O O . ASN A 1 685 ? -5.709 -24.307 -23.916 1.00 74.56 685 ASN A O 1
ATOM 5481 N N . GLU A 1 686 ? -3.615 -23.677 -23.442 1.00 73.38 686 GLU A N 1
ATOM 5482 C CA . GLU A 1 686 ? -3.095 -25.042 -23.312 1.00 73.38 686 GLU A CA 1
ATOM 5483 C C . GLU A 1 686 ? -3.676 -25.762 -22.095 1.00 73.38 686 GLU A C 1
ATOM 5485 O O . GLU A 1 686 ? -4.110 -26.905 -22.224 1.00 73.38 686 GLU A O 1
ATOM 5490 N N . ASN A 1 687 ? -3.784 -25.088 -20.948 1.00 76.62 687 ASN A N 1
ATOM 5491 C CA . ASN A 1 687 ? -4.425 -25.654 -19.760 1.00 76.62 687 ASN A CA 1
ATOM 5492 C C . ASN A 1 687 ? -5.911 -25.948 -20.002 1.00 76.62 687 ASN A C 1
ATOM 5494 O O . ASN A 1 687 ? -6.389 -27.032 -19.673 1.00 76.62 687 ASN A O 1
ATOM 5498 N N . LEU A 1 688 ? -6.640 -25.017 -20.627 1.00 77.81 688 LEU A N 1
ATOM 5499 C CA . LEU A 1 688 ? -8.043 -25.224 -20.990 1.00 77.81 688 LEU A CA 1
ATOM 5500 C C . LEU A 1 688 ? -8.199 -26.382 -21.980 1.00 77.81 688 LEU A C 1
ATOM 5502 O O . LEU A 1 688 ? -9.082 -27.221 -21.835 1.00 77.81 688 LEU A O 1
ATOM 5506 N N . ARG A 1 689 ? -7.297 -26.480 -22.956 1.00 78.75 689 ARG A N 1
ATOM 5507 C CA . ARG A 1 689 ? -7.271 -27.586 -23.906 1.00 78.75 689 ARG A CA 1
ATOM 5508 C C . ARG A 1 689 ? -7.020 -28.931 -23.223 1.00 78.75 689 ARG A C 1
ATOM 5510 O O . ARG A 1 689 ? -7.734 -29.880 -23.535 1.00 78.75 689 ARG A O 1
ATOM 5517 N N . LYS A 1 690 ? -6.044 -29.026 -22.312 1.00 80.56 690 LYS A N 1
ATOM 5518 C CA . LYS A 1 690 ? -5.784 -30.247 -21.526 1.00 80.56 690 LYS A CA 1
ATOM 5519 C C . LYS A 1 690 ? -7.038 -30.665 -20.752 1.00 80.56 690 LYS A C 1
ATOM 5521 O O . LYS A 1 690 ? -7.415 -31.830 -20.812 1.00 80.56 690 LYS A O 1
ATOM 5526 N N . LYS A 1 691 ? -7.742 -29.707 -20.132 1.00 83.25 691 LYS A N 1
ATOM 5527 C CA . LYS A 1 691 ? -9.034 -29.950 -19.463 1.00 83.25 691 LYS A CA 1
ATOM 5528 C C . LYS A 1 691 ? -10.106 -30.478 -20.422 1.00 83.25 691 LYS A C 1
ATOM 5530 O O . LYS A 1 691 ? -10.763 -31.458 -20.101 1.00 83.25 691 LYS A O 1
ATOM 5535 N N . ILE A 1 692 ? -10.251 -29.882 -21.607 1.00 82.00 692 ILE A N 1
ATOM 5536 C CA . ILE A 1 692 ? -11.224 -30.325 -22.623 1.00 82.00 692 ILE A CA 1
ATOM 5537 C C . ILE A 1 692 ? -10.913 -31.743 -23.116 1.00 82.00 692 ILE A C 1
ATOM 5539 O O . ILE A 1 692 ? -11.832 -32.537 -23.305 1.00 82.00 692 ILE A O 1
ATOM 5543 N N . ILE A 1 693 ? -9.634 -32.069 -23.333 1.00 81.38 693 ILE A N 1
ATOM 5544 C CA . ILE A 1 693 ? -9.210 -33.409 -23.761 1.00 81.38 693 ILE A CA 1
ATOM 5545 C C . ILE A 1 693 ? -9.519 -34.432 -22.664 1.00 81.38 693 ILE A C 1
ATOM 5547 O O . ILE A 1 693 ? -10.204 -35.408 -22.953 1.00 81.38 693 ILE A O 1
ATOM 5551 N N . ALA A 1 694 ? -9.126 -34.162 -21.416 1.00 82.38 694 ALA A N 1
ATOM 5552 C CA . ALA A 1 694 ? -9.411 -35.042 -20.283 1.00 82.38 694 ALA A CA 1
ATOM 5553 C C . ALA A 1 694 ? -10.924 -35.229 -20.056 1.00 82.38 694 ALA A C 1
ATOM 5555 O O . ALA A 1 694 ? -11.396 -36.335 -19.805 1.00 82.38 694 ALA A O 1
ATOM 5556 N N . PHE A 1 695 ? -11.717 -34.162 -20.197 1.00 84.50 695 PHE A N 1
ATOM 5557 C CA . PHE A 1 695 ? -13.173 -34.236 -20.075 1.00 84.50 695 PHE A CA 1
ATOM 5558 C C . PHE A 1 695 ? -13.809 -35.037 -21.216 1.00 84.50 695 PHE A C 1
ATOM 5560 O O . PHE A 1 695 ? -14.734 -35.815 -20.992 1.00 84.50 695 PHE A O 1
ATOM 5567 N N . ARG A 1 696 ? -13.298 -34.897 -22.445 1.00 83.56 696 ARG A N 1
ATOM 5568 C CA . ARG A 1 696 ? -13.728 -35.717 -23.583 1.00 83.56 696 ARG A CA 1
ATOM 5569 C C . ARG A 1 696 ? -13.379 -37.188 -23.391 1.00 83.56 696 ARG A C 1
ATOM 5571 O O . ARG A 1 696 ? -14.182 -38.028 -23.774 1.00 83.56 696 ARG A O 1
ATOM 5578 N N . GLU A 1 697 ? -12.205 -37.498 -22.850 1.00 83.31 697 GLU A N 1
ATOM 5579 C CA . GLU A 1 697 ? -11.795 -38.878 -22.564 1.00 83.31 697 GLU A CA 1
ATOM 5580 C C . GLU A 1 697 ? -12.723 -39.537 -21.540 1.00 83.31 697 GLU A C 1
ATOM 5582 O O . GLU A 1 697 ? -13.056 -40.703 -21.708 1.00 83.31 697 GLU A O 1
ATOM 5587 N N . LYS A 1 698 ? -13.222 -38.775 -20.556 1.00 85.25 698 LYS A N 1
ATOM 5588 C CA . LYS A 1 698 ? -14.201 -39.260 -19.569 1.00 85.25 698 LYS A CA 1
ATOM 5589 C C . LYS A 1 698 ? -15.632 -39.386 -20.106 1.00 85.25 698 LYS A C 1
ATOM 5591 O O . LYS A 1 698 ? -16.343 -40.308 -19.737 1.00 85.25 698 LYS A O 1
ATOM 5596 N N . THR A 1 699 ? -16.083 -38.441 -20.932 1.00 85.81 699 THR A N 1
ATOM 5597 C CA . THR A 1 699 ? -17.506 -38.325 -21.330 1.00 85.81 699 THR A CA 1
ATOM 5598 C C . THR A 1 699 ? -17.811 -38.830 -22.739 1.00 85.81 699 THR A C 1
ATOM 5600 O O . THR A 1 699 ? -18.972 -38.938 -23.124 1.00 85.81 699 THR A O 1
ATOM 5603 N N . HIS A 1 700 ? -16.781 -39.057 -23.557 1.00 82.81 700 HIS A N 1
ATOM 5604 C CA . HIS A 1 700 ? -16.868 -39.333 -24.996 1.00 82.81 700 HIS A CA 1
ATOM 5605 C C . HIS A 1 700 ? -17.644 -38.282 -25.812 1.00 82.81 700 HIS A C 1
ATOM 5607 O O . HIS A 1 700 ? -18.024 -38.519 -26.962 1.00 82.81 700 HIS A O 1
ATOM 5613 N N . TYR A 1 701 ? -17.852 -37.080 -25.267 1.00 86.44 701 TYR A N 1
ATOM 5614 C CA . TYR A 1 701 ? -18.625 -36.040 -25.935 1.00 86.44 701 TYR A CA 1
ATOM 5615 C C . TYR A 1 701 ? -17.984 -35.574 -27.251 1.00 86.44 701 TYR A C 1
ATOM 5617 O O . TYR A 1 701 ? -16.781 -35.325 -27.370 1.00 86.44 701 TYR A O 1
ATOM 5625 N N . GLY A 1 702 ? -18.830 -35.417 -28.272 1.00 78.62 702 GLY A N 1
ATOM 5626 C CA . GLY A 1 702 ? -18.458 -34.809 -29.545 1.00 78.62 702 GLY A CA 1
ATOM 5627 C C . GLY A 1 702 ? -18.252 -33.292 -29.434 1.00 78.62 702 GLY A C 1
ATOM 5628 O O . GLY A 1 702 ? -18.657 -32.649 -28.465 1.00 78.62 702 GLY A O 1
ATOM 5629 N N . LYS A 1 703 ? -17.671 -32.686 -30.480 1.00 78.62 703 LYS A N 1
ATOM 5630 C CA . LYS A 1 703 ? -17.304 -31.251 -30.523 1.00 78.62 703 LYS A CA 1
ATOM 5631 C C . LYS A 1 703 ? -18.443 -30.284 -30.159 1.00 78.62 703 LYS A C 1
ATOM 5633 O O . LYS A 1 703 ? -18.175 -29.234 -29.593 1.00 78.62 703 LYS A O 1
ATOM 5638 N N . ILE A 1 704 ? -19.695 -30.631 -30.474 1.00 81.94 704 ILE A N 1
ATOM 5639 C CA . ILE A 1 704 ? -20.877 -29.785 -30.228 1.00 81.94 704 ILE A CA 1
ATOM 5640 C C . ILE A 1 704 ? -21.236 -29.774 -28.737 1.00 81.94 704 ILE A C 1
ATOM 5642 O O . ILE A 1 704 ? -21.464 -28.711 -28.169 1.00 81.94 704 ILE A O 1
ATOM 5646 N N . ARG A 1 705 ? -21.231 -30.940 -28.078 1.00 82.19 705 ARG A N 1
ATOM 5647 C CA . ARG A 1 705 ? -21.512 -31.034 -26.636 1.00 82.19 705 ARG A CA 1
ATOM 5648 C C . ARG A 1 705 ? -20.395 -30.406 -25.806 1.00 82.19 705 ARG A C 1
ATOM 5650 O O . ARG A 1 705 ? -20.678 -29.652 -24.886 1.00 82.19 705 ARG A O 1
ATOM 5657 N N . LEU A 1 706 ? -19.137 -30.626 -26.192 1.00 83.00 706 LEU A N 1
ATOM 5658 C CA . LEU A 1 706 ? -17.992 -29.954 -25.566 1.00 83.00 706 LEU A CA 1
ATOM 5659 C C . LEU A 1 706 ? -18.039 -28.432 -25.764 1.00 83.00 706 LEU A C 1
ATOM 5661 O O . LEU A 1 706 ? -17.673 -27.686 -24.865 1.00 83.00 706 LEU A O 1
ATOM 5665 N N . SER A 1 707 ? -18.510 -27.967 -26.924 1.00 81.75 707 SER A N 1
ATOM 5666 C CA . SER A 1 707 ? -18.675 -26.537 -27.217 1.00 81.75 707 SER A CA 1
ATOM 5667 C C . SER A 1 707 ? -19.672 -25.877 -26.282 1.00 81.75 707 SER A C 1
ATOM 5669 O O . SER A 1 707 ? -19.354 -24.828 -25.726 1.00 81.75 707 SER A O 1
ATOM 5671 N N . LYS A 1 708 ? -20.816 -26.527 -26.046 1.00 84.31 708 LYS A N 1
ATOM 5672 C CA . LYS A 1 708 ? -21.805 -26.065 -25.070 1.00 84.31 708 LYS A CA 1
ATOM 5673 C C . LYS A 1 708 ? -21.254 -26.096 -23.642 1.00 84.31 708 LYS A C 1
ATOM 5675 O O . LYS A 1 708 ? -21.390 -25.111 -22.935 1.00 84.31 708 LYS A O 1
ATOM 5680 N N . HIS A 1 709 ? -20.579 -27.178 -23.249 1.00 83.31 709 HIS A N 1
ATOM 5681 C CA . HIS A 1 709 ? -20.075 -27.342 -21.881 1.00 83.31 709 HIS A CA 1
ATOM 5682 C C . HIS A 1 709 ? -18.979 -26.328 -21.511 1.00 83.31 709 HIS A C 1
ATOM 5684 O O . HIS A 1 709 ? -18.999 -25.759 -20.429 1.00 83.31 709 HIS A O 1
ATOM 5690 N N . PHE A 1 710 ? -18.032 -26.068 -22.416 1.00 79.44 710 PHE A N 1
ATOM 5691 C CA . PHE A 1 710 ? -16.919 -25.144 -22.161 1.00 79.44 710 PHE A CA 1
ATOM 5692 C C . PHE A 1 710 ? -17.172 -23.715 -22.660 1.00 79.44 710 PHE A C 1
ATOM 5694 O O . PHE A 1 710 ? -16.277 -22.878 -22.559 1.00 79.44 710 PHE A O 1
ATOM 5701 N N . ASN A 1 711 ? -18.354 -23.443 -23.223 1.00 80.12 711 ASN A N 1
ATOM 5702 C CA . ASN A 1 711 ? -18.713 -22.174 -23.858 1.00 80.12 711 ASN A CA 1
ATOM 5703 C C . ASN A 1 711 ? -17.660 -21.683 -24.877 1.00 80.12 711 ASN A C 1
ATOM 5705 O O . ASN A 1 711 ? -17.168 -20.555 -24.826 1.00 80.12 711 ASN A O 1
ATOM 5709 N N . LEU A 1 712 ? -17.258 -22.564 -25.798 1.00 79.75 712 LEU A N 1
ATOM 5710 C CA . LEU A 1 712 ? -16.264 -22.266 -26.835 1.00 79.75 712 LEU A CA 1
ATOM 5711 C C . LEU A 1 712 ? -16.817 -22.560 -28.229 1.00 79.75 712 LEU A C 1
ATOM 5713 O O . LEU A 1 712 ? -17.577 -23.515 -28.379 1.00 79.75 712 LEU A O 1
ATOM 5717 N N . PRO A 1 713 ? -16.381 -21.846 -29.283 1.00 77.94 713 PRO A N 1
ATOM 5718 C CA . PRO A 1 713 ? -16.818 -22.125 -30.648 1.00 77.94 713 PRO A CA 1
ATOM 5719 C C . PRO A 1 713 ? -16.541 -23.586 -31.066 1.00 77.94 713 PRO A C 1
ATOM 5721 O O . PRO A 1 713 ? -15.412 -24.064 -30.893 1.00 77.94 713 PRO A O 1
ATOM 5724 N N . PRO A 1 714 ? -17.501 -24.298 -31.695 1.00 76.88 714 PRO A N 1
ATOM 5725 C CA . PRO A 1 714 ? -17.319 -25.694 -32.109 1.00 76.88 714 PRO A CA 1
ATOM 5726 C C . PRO A 1 714 ? -16.118 -25.911 -33.039 1.00 76.88 714 PRO A C 1
ATOM 5728 O O . PRO A 1 714 ? -15.478 -26.963 -32.995 1.00 76.88 714 PRO A O 1
ATOM 5731 N N . GLY A 1 715 ? -15.795 -24.916 -33.873 1.00 73.25 715 GLY A N 1
ATOM 5732 C CA . GLY A 1 715 ? -14.618 -24.930 -34.747 1.00 73.25 715 GLY A CA 1
ATOM 5733 C C . GLY A 1 715 ? -13.297 -24.919 -33.973 1.00 73.25 715 GLY A C 1
ATOM 5734 O O . GLY A 1 715 ? -12.385 -25.669 -34.312 1.00 73.25 715 GLY A O 1
ATOM 5735 N N . LEU A 1 716 ? -13.216 -24.159 -32.877 1.00 72.94 716 LEU A N 1
ATOM 5736 C CA . LEU A 1 716 ? -12.026 -24.099 -32.025 1.00 72.94 716 LEU A CA 1
ATOM 5737 C C . LEU A 1 716 ? -11.775 -25.445 -31.337 1.00 72.94 716 LEU A C 1
ATOM 5739 O O . LEU A 1 716 ? -10.658 -25.960 -31.361 1.00 72.94 716 LEU A O 1
ATOM 5743 N N . ILE A 1 717 ? -12.834 -26.049 -30.794 1.00 76.50 717 ILE A N 1
ATOM 5744 C CA . ILE A 1 717 ? -12.774 -27.380 -30.182 1.00 76.50 717 ILE A CA 1
ATOM 5745 C C . ILE A 1 717 ? -12.407 -28.436 -31.220 1.00 76.50 717 ILE A C 1
ATOM 5747 O O . ILE A 1 717 ? -11.560 -29.286 -30.950 1.00 76.50 717 ILE A O 1
ATOM 5751 N N . LYS A 1 718 ? -12.982 -28.365 -32.430 1.00 78.06 718 LYS A N 1
ATOM 5752 C CA . LYS A 1 718 ? -12.604 -29.265 -33.523 1.00 78.06 718 LYS A CA 1
ATOM 5753 C C . LYS A 1 718 ? -11.095 -29.184 -33.791 1.00 78.06 718 LYS A C 1
ATOM 5755 O O . LYS A 1 718 ? -10.438 -30.218 -33.856 1.00 78.06 718 LYS A O 1
ATOM 5760 N N . ASN A 1 719 ? -10.540 -27.978 -33.864 1.00 71.44 719 ASN A N 1
ATOM 5761 C CA . ASN A 1 719 ? -9.121 -27.770 -34.149 1.00 71.44 719 ASN A CA 1
ATOM 5762 C C . ASN A 1 719 ? -8.213 -28.262 -33.010 1.00 71.44 719 ASN A C 1
ATOM 5764 O O . ASN A 1 719 ? -7.179 -28.885 -33.250 1.00 71.44 719 ASN A O 1
ATOM 5768 N N . TRP A 1 720 ? -8.603 -28.007 -31.759 1.00 75.62 720 TRP A N 1
ATOM 5769 C CA . TRP A 1 720 ? -7.855 -28.434 -30.571 1.00 75.62 720 TRP A CA 1
ATOM 5770 C C . TRP A 1 720 ? -7.883 -29.951 -30.348 1.00 75.62 720 TRP A C 1
ATOM 5772 O O . TRP A 1 720 ? -6.975 -30.492 -29.716 1.00 75.62 720 TRP A O 1
ATOM 5782 N N . ILE A 1 721 ? -8.895 -30.641 -30.872 1.00 71.06 721 ILE A N 1
ATOM 5783 C CA . ILE A 1 721 ? -9.091 -32.078 -30.669 1.00 71.06 721 ILE A CA 1
ATOM 5784 C C . ILE A 1 721 ? -8.639 -32.911 -31.878 1.00 71.06 721 ILE A C 1
ATOM 5786 O O . ILE A 1 721 ? -7.956 -33.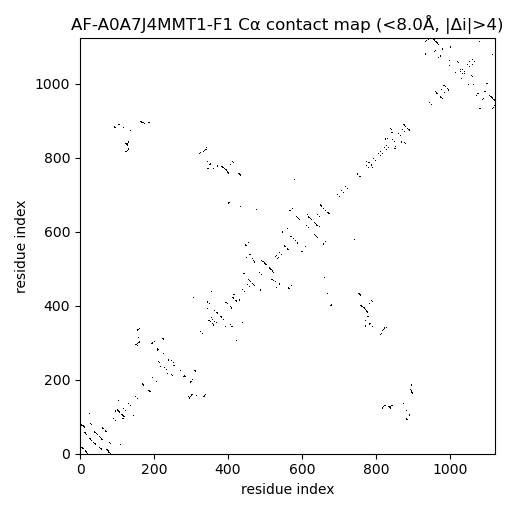918 -31.695 1.00 71.06 721 ILE A O 1
ATOM 5790 N N . TYR A 1 722 ? -9.013 -32.512 -33.097 1.00 63.78 722 TYR A N 1
ATOM 5791 C CA . TYR A 1 722 ? -8.858 -33.321 -34.313 1.00 63.78 722 TYR A CA 1
ATOM 5792 C C . TYR A 1 722 ? -7.714 -32.826 -35.215 1.00 63.78 722 TYR A C 1
ATOM 5794 O O . TYR A 1 722 ? -6.838 -33.617 -35.563 1.00 63.78 722 TYR A O 1
ATOM 5802 N N . ASP A 1 723 ? -7.636 -31.527 -35.527 1.00 55.88 723 ASP A N 1
ATOM 5803 C CA . ASP A 1 723 ? -6.632 -31.015 -36.487 1.00 55.88 723 ASP A CA 1
ATOM 5804 C C . ASP A 1 723 ? -5.200 -31.025 -35.929 1.00 55.88 723 ASP A C 1
ATOM 5806 O O . ASP A 1 723 ? -4.229 -31.158 -36.677 1.00 55.88 723 ASP A O 1
ATOM 5810 N N . PHE A 1 724 ? -5.048 -30.969 -34.604 1.00 51.44 724 PHE A N 1
ATOM 5811 C CA . PHE A 1 724 ? -3.742 -31.085 -33.956 1.00 51.44 724 PHE A CA 1
ATOM 5812 C C . PHE A 1 724 ? -3.122 -32.486 -34.076 1.00 51.44 724 PHE A C 1
ATOM 5814 O O . PHE A 1 724 ? -1.901 -32.604 -34.116 1.00 51.44 724 PHE A O 1
ATOM 5821 N N . LYS A 1 725 ? -3.944 -33.547 -34.157 1.00 49.47 725 LYS A N 1
ATOM 5822 C CA . LYS A 1 725 ? -3.460 -34.917 -34.408 1.00 49.47 725 LYS A CA 1
ATOM 5823 C C . LYS A 1 725 ? -3.032 -35.107 -35.870 1.00 49.47 725 LYS A C 1
ATOM 5825 O O . LYS A 1 725 ? -2.081 -35.838 -36.126 1.00 49.47 725 LYS A O 1
ATOM 5830 N N . ALA A 1 726 ? -3.689 -34.426 -36.813 1.00 44.66 726 ALA A N 1
ATOM 5831 C CA . ALA A 1 726 ? -3.403 -34.527 -38.247 1.00 44.66 726 ALA A CA 1
ATOM 5832 C C . ALA A 1 726 ? -2.173 -33.709 -38.693 1.00 44.66 726 ALA A C 1
ATOM 5834 O O . ALA A 1 726 ? -1.465 -34.105 -39.614 1.00 44.66 726 ALA A O 1
ATOM 5835 N N . HIS A 1 727 ? -1.881 -32.576 -38.045 1.00 44.56 727 HIS A N 1
ATOM 5836 C CA . HIS A 1 727 ? -0.757 -31.706 -38.405 1.00 44.56 727 HIS A CA 1
ATOM 5837 C C . HIS A 1 727 ? 0.405 -31.840 -37.408 1.00 44.56 727 HIS A C 1
ATOM 5839 O O . HIS A 1 727 ? 0.629 -30.952 -36.585 1.00 44.56 727 HIS A O 1
ATOM 5845 N N . LYS A 1 728 ? 1.238 -32.886 -37.554 1.00 43.47 728 LYS A N 1
ATOM 5846 C CA . LYS A 1 728 ? 2.510 -33.074 -36.805 1.00 43.47 728 LYS A CA 1
ATOM 5847 C C . LYS A 1 728 ? 3.504 -31.890 -36.896 1.00 43.47 728 LYS A C 1
ATOM 5849 O O . LYS A 1 728 ? 4.547 -31.908 -36.253 1.00 43.47 728 LYS A O 1
ATOM 5854 N N . ARG A 1 729 ? 3.208 -30.850 -37.688 1.00 38.06 729 ARG A N 1
ATOM 5855 C CA . ARG A 1 729 ? 4.043 -29.649 -37.872 1.00 38.06 729 ARG A CA 1
ATOM 5856 C C . ARG A 1 729 ? 3.678 -28.462 -36.965 1.00 38.06 729 ARG A C 1
ATOM 5858 O O . ARG A 1 729 ? 4.457 -27.515 -36.909 1.00 38.06 729 ARG A O 1
ATOM 5865 N N . SER A 1 730 ? 2.547 -28.472 -36.248 1.00 39.53 730 SER A N 1
ATOM 5866 C CA . SER A 1 730 ? 2.165 -27.356 -35.360 1.00 39.53 730 SER A CA 1
ATOM 5867 C C . SER A 1 730 ? 2.359 -27.716 -33.882 1.00 39.53 730 SER A C 1
ATOM 5869 O O . SER A 1 730 ? 1.583 -28.472 -33.313 1.00 39.53 730 SER A O 1
ATOM 5871 N N . LYS A 1 731 ? 3.417 -27.172 -33.264 1.00 40.88 731 LYS A N 1
ATOM 5872 C CA . LYS A 1 731 ? 3.886 -27.492 -31.897 1.00 40.88 731 LYS A CA 1
ATOM 5873 C C . LYS A 1 731 ? 3.123 -26.804 -30.745 1.00 40.88 731 LYS A C 1
ATOM 5875 O O . LYS A 1 731 ? 3.533 -26.940 -29.602 1.00 40.88 731 LYS A O 1
ATOM 5880 N N . SER A 1 732 ? 2.045 -26.061 -31.000 1.00 46.16 732 SER A N 1
ATOM 5881 C CA . SER A 1 732 ? 1.224 -25.434 -29.946 1.00 46.16 732 SER A CA 1
ATOM 5882 C C . SER A 1 732 ? -0.196 -25.172 -30.437 1.00 46.16 732 SER A C 1
ATOM 5884 O O . SER A 1 732 ? -0.414 -25.029 -31.643 1.00 46.16 732 SER A O 1
ATOM 5886 N N . ALA A 1 733 ? -1.181 -25.144 -29.527 1.00 46.91 733 ALA A N 1
ATOM 5887 C CA . ALA A 1 733 ? -2.569 -24.821 -29.867 1.00 46.91 733 ALA A CA 1
ATOM 5888 C C . ALA A 1 733 ? -2.609 -23.423 -30.512 1.00 46.91 733 ALA A C 1
ATOM 5890 O O . ALA A 1 733 ? -2.531 -22.403 -29.830 1.00 46.91 733 ALA A O 1
ATOM 5891 N N . GLY A 1 734 ? -2.621 -23.368 -31.845 1.00 46.81 734 GLY A N 1
ATOM 5892 C CA . GLY A 1 734 ? -2.357 -22.135 -32.573 1.00 46.81 734 GLY A CA 1
ATOM 5893 C C . GLY A 1 734 ? -3.318 -21.009 -32.185 1.00 46.81 734 GLY A C 1
ATOM 5894 O O . GLY A 1 734 ? -4.532 -21.196 -32.153 1.00 46.81 734 GLY A O 1
ATOM 5895 N N . LEU A 1 735 ? -2.767 -19.805 -31.992 1.00 48.69 735 LEU A N 1
ATOM 5896 C CA . LEU A 1 735 ? -3.449 -18.508 -31.799 1.00 48.69 735 LEU A CA 1
ATOM 5897 C C . LEU A 1 735 ? -4.311 -18.064 -33.011 1.00 48.69 735 LEU A C 1
ATOM 5899 O O . LEU A 1 735 ? -4.485 -16.865 -33.252 1.00 48.69 735 LEU A O 1
ATOM 5903 N N . ARG A 1 736 ? -4.765 -19.004 -33.850 1.00 47.28 736 ARG A N 1
ATOM 5904 C CA . ARG A 1 736 ? -5.395 -18.728 -35.147 1.00 47.28 736 ARG A CA 1
ATOM 5905 C C . ARG A 1 736 ? -6.885 -18.386 -35.054 1.00 47.28 736 ARG A C 1
ATOM 5907 O O . ARG A 1 736 ? -7.370 -17.799 -36.007 1.00 47.28 736 ARG A O 1
ATOM 5914 N N . GLN A 1 737 ? -7.592 -18.689 -33.957 1.00 47.25 737 GLN A N 1
ATOM 5915 C CA . GLN A 1 737 ? -9.055 -18.473 -33.892 1.00 47.25 737 GLN A CA 1
ATOM 5916 C C . GLN A 1 737 ? -9.628 -17.918 -32.577 1.00 47.25 737 GLN A C 1
ATOM 5918 O O . GLN A 1 737 ? -10.798 -17.559 -32.549 1.00 47.25 737 GLN A O 1
ATOM 5923 N N . VAL A 1 738 ? -8.835 -17.769 -31.512 1.00 49.47 738 VAL A N 1
ATOM 5924 C CA . VAL A 1 738 ? -9.206 -16.870 -30.401 1.00 49.47 738 VAL A CA 1
ATOM 5925 C C . VAL A 1 738 ? -8.678 -15.493 -30.788 1.00 49.47 738 VAL A C 1
ATOM 5927 O O . VAL A 1 738 ? -7.522 -15.419 -31.209 1.00 49.47 738 VAL A O 1
ATOM 5930 N N . HIS A 1 739 ? -9.501 -14.444 -30.717 1.00 59.03 739 HIS A N 1
ATOM 5931 C CA . HIS A 1 739 ? -9.195 -13.075 -31.162 1.00 59.03 739 HIS A CA 1
ATOM 5932 C C . HIS A 1 739 ? -7.948 -12.514 -30.441 1.00 59.03 739 HIS A C 1
ATOM 5934 O O . HIS A 1 739 ? -8.035 -11.797 -29.450 1.00 59.03 739 HIS A O 1
ATOM 5940 N N . PHE A 1 740 ? -6.754 -12.913 -30.885 1.00 71.12 740 PHE A N 1
ATOM 5941 C CA . PHE A 1 740 ? -5.487 -12.490 -30.303 1.00 71.12 740 PHE A CA 1
ATOM 5942 C C . PHE A 1 740 ? -5.054 -11.200 -30.994 1.00 71.12 740 PHE A C 1
ATOM 5944 O O . PHE A 1 740 ? -4.795 -11.257 -32.205 1.00 71.12 740 PHE A O 1
ATOM 5951 N N . PRO A 1 741 ? -4.960 -10.079 -30.261 1.00 80.19 741 PRO A N 1
ATOM 5952 C CA . PRO A 1 741 ? -4.710 -8.781 -30.860 1.00 80.19 741 PRO A CA 1
ATOM 5953 C C . PRO A 1 741 ? -3.344 -8.744 -31.549 1.00 80.19 741 PRO A C 1
ATOM 5955 O O . PRO A 1 741 ? -2.352 -9.320 -31.075 1.00 80.19 741 PRO A O 1
ATOM 5958 N N . SER A 1 742 ? -3.282 -8.045 -32.678 1.00 86.12 742 SER A N 1
ATOM 5959 C CA . SER A 1 742 ? -2.014 -7.598 -33.251 1.00 86.12 742 SER A CA 1
ATOM 5960 C C . SER A 1 742 ? -1.256 -6.729 -32.242 1.00 86.12 742 SER A C 1
ATOM 5962 O O . SER A 1 742 ? -1.832 -6.218 -31.280 1.00 86.12 742 SER A O 1
ATOM 5964 N N . PHE A 1 743 ? 0.047 -6.536 -32.450 1.00 87.56 743 PHE A N 1
ATOM 5965 C CA . PHE A 1 743 ? 0.838 -5.677 -31.562 1.00 87.56 743 PHE A CA 1
ATOM 5966 C C . PHE A 1 743 ? 0.252 -4.261 -31.443 1.00 87.56 743 PHE A C 1
ATOM 5968 O O . PHE A 1 743 ? 0.204 -3.706 -30.351 1.00 87.56 743 PHE A O 1
ATOM 5975 N N . LEU A 1 744 ? -0.260 -3.701 -32.544 1.00 87.31 744 LEU A N 1
ATOM 5976 C CA . LEU A 1 744 ? -0.845 -2.362 -32.556 1.00 87.31 744 LEU A CA 1
ATOM 5977 C C . LEU A 1 744 ? -2.173 -2.303 -31.787 1.00 87.31 744 LEU A C 1
ATOM 5979 O O . LEU A 1 744 ? -2.378 -1.390 -30.994 1.00 87.31 744 LEU A O 1
ATOM 5983 N N . GLU A 1 745 ? -3.057 -3.284 -31.985 1.00 88.25 745 GLU A N 1
ATOM 5984 C CA . GLU A 1 745 ? -4.317 -3.398 -31.231 1.00 88.25 745 GLU A CA 1
ATOM 5985 C C . GLU A 1 745 ? -4.056 -3.593 -29.736 1.00 88.25 745 GLU A C 1
ATOM 5987 O O . GLU A 1 745 ? -4.725 -2.988 -28.901 1.00 88.25 745 GLU A O 1
ATOM 5992 N N . TRP A 1 746 ? -3.047 -4.400 -29.394 1.00 91.56 746 TRP A N 1
ATOM 5993 C CA . TRP A 1 746 ? -2.635 -4.601 -28.012 1.00 91.56 746 TRP A CA 1
ATOM 5994 C C . TRP A 1 746 ? -2.109 -3.302 -27.400 1.00 91.56 746 TRP A C 1
ATOM 5996 O O . TRP A 1 746 ? -2.542 -2.940 -26.311 1.00 91.56 746 TRP A O 1
ATOM 6006 N N . CYS A 1 747 ? -1.252 -2.565 -28.113 1.00 90.06 747 CYS A N 1
ATOM 6007 C CA . CYS A 1 747 ? -0.753 -1.269 -27.658 1.00 90.06 747 CYS A CA 1
ATOM 6008 C C . CYS A 1 747 ? -1.894 -0.269 -27.441 1.00 90.06 747 CYS A C 1
ATOM 6010 O O . CYS A 1 747 ? -1.908 0.379 -26.403 1.00 90.06 747 CYS A O 1
ATOM 6012 N N . LYS A 1 748 ? -2.868 -0.182 -28.359 1.00 88.50 748 LYS A N 1
ATOM 6013 C CA . LYS A 1 748 ? -4.051 0.688 -28.204 1.00 88.50 748 LYS A CA 1
ATOM 6014 C C . LYS A 1 748 ? -4.891 0.321 -26.980 1.00 88.50 748 LYS A C 1
ATOM 6016 O O . LYS A 1 748 ? -5.468 1.193 -26.345 1.00 88.50 748 LYS A O 1
ATOM 6021 N N . LYS A 1 749 ? -4.977 -0.972 -26.656 1.00 88.88 749 LYS A N 1
ATOM 6022 C CA . LYS A 1 749 ? -5.789 -1.461 -25.539 1.00 88.88 749 LYS A CA 1
ATOM 6023 C C . LYS A 1 749 ? -5.082 -1.355 -24.188 1.00 88.88 749 LYS A C 1
ATOM 6025 O O . LYS A 1 749 ? -5.732 -1.025 -23.202 1.00 88.88 749 LYS A O 1
ATOM 6030 N N . TYR A 1 750 ? -3.789 -1.656 -24.120 1.00 92.19 750 TYR A N 1
ATOM 6031 C CA . TYR A 1 750 ? -3.063 -1.879 -22.863 1.00 92.19 750 TYR A CA 1
ATOM 6032 C C . TYR A 1 750 ? -1.907 -0.907 -22.629 1.00 92.19 750 TYR A C 1
ATOM 6034 O O . TYR A 1 750 ? -1.136 -1.108 -21.700 1.00 92.19 750 TYR A O 1
ATOM 6042 N N . SER A 1 751 ? -1.738 0.133 -23.444 1.00 92.56 751 SER A N 1
ATOM 6043 C CA . SER A 1 751 ? -0.697 1.133 -23.202 1.00 92.56 751 SER A CA 1
ATOM 6044 C C . SER A 1 751 ? -1.106 2.517 -23.674 1.00 92.56 751 SER A C 1
ATOM 6046 O O . SER A 1 751 ? -1.890 2.650 -24.610 1.00 92.56 751 SER A O 1
ATOM 6048 N N . ASP A 1 752 ? -0.497 3.530 -23.083 1.00 88.06 752 ASP A N 1
ATOM 6049 C CA . ASP A 1 752 ? -0.515 4.904 -23.573 1.00 88.06 752 ASP A CA 1
ATOM 6050 C C . ASP A 1 752 ? 0.954 5.368 -23.802 1.00 88.06 752 ASP A C 1
ATOM 6052 O O . ASP A 1 752 ? 1.843 4.513 -23.987 1.00 88.06 752 ASP A O 1
ATOM 6056 N N . PRO A 1 753 ? 1.256 6.672 -23.930 1.00 84.50 753 PRO A N 1
ATOM 6057 C CA . PRO A 1 753 ? 2.637 7.156 -24.011 1.00 84.50 753 PRO A CA 1
ATOM 6058 C C . PRO A 1 753 ? 3.491 6.908 -22.753 1.00 84.50 753 PRO A C 1
ATOM 6060 O O . PRO A 1 753 ? 4.709 6.786 -22.880 1.00 84.50 753 PRO A O 1
ATOM 6063 N N . TYR A 1 754 ? 2.881 6.779 -21.573 1.00 86.25 754 TYR A N 1
ATOM 6064 C CA . TYR A 1 754 ? 3.539 6.804 -20.262 1.00 86.25 754 TYR A CA 1
ATOM 6065 C C . TYR A 1 754 ? 3.455 5.482 -19.493 1.00 86.25 754 TYR A C 1
ATOM 6067 O O . TYR A 1 754 ? 4.368 5.162 -18.734 1.00 86.25 754 TYR A O 1
ATOM 6075 N N . PHE A 1 755 ? 2.408 4.688 -19.703 1.00 91.62 755 PHE A N 1
ATOM 6076 C CA . PHE A 1 755 ? 2.084 3.491 -18.942 1.00 91.62 755 PHE A CA 1
ATOM 6077 C C . PHE A 1 755 ? 1.723 2.293 -19.824 1.00 91.62 755 PHE A C 1
ATOM 6079 O O . PHE A 1 755 ? 1.219 2.402 -20.944 1.00 91.62 755 PHE A O 1
ATOM 6086 N N . ILE A 1 756 ? 1.967 1.109 -19.268 1.00 93.38 756 ILE A N 1
ATOM 6087 C CA . ILE A 1 756 ? 1.347 -0.153 -19.667 1.00 93.38 756 ILE A CA 1
ATOM 6088 C C . ILE A 1 756 ? 0.354 -0.535 -18.571 1.00 93.38 756 ILE A C 1
ATOM 6090 O O . ILE A 1 756 ? 0.730 -0.626 -17.405 1.00 93.38 756 ILE A O 1
ATOM 6094 N N . TYR A 1 757 ? -0.889 -0.788 -18.955 1.00 93.62 757 TYR A N 1
ATOM 6095 C CA . TYR A 1 757 ? -1.974 -1.195 -18.072 1.00 93.62 757 TYR A CA 1
ATOM 6096 C C . TYR A 1 757 ? -2.094 -2.715 -18.077 1.00 93.62 757 TYR A C 1
ATOM 6098 O O . TYR A 1 757 ? -2.457 -3.321 -19.088 1.00 93.62 757 TYR A O 1
ATOM 6106 N N . ASP A 1 758 ? -1.724 -3.325 -16.958 1.00 92.94 758 ASP A N 1
ATOM 6107 C CA . ASP A 1 758 ? -1.637 -4.766 -16.769 1.00 92.94 758 ASP A CA 1
ATOM 6108 C C . ASP A 1 758 ? -2.852 -5.295 -15.995 1.00 92.94 758 ASP A C 1
ATOM 6110 O O . ASP A 1 758 ? -2.953 -5.041 -14.794 1.00 92.94 758 ASP A O 1
ATOM 6114 N N . PRO A 1 759 ? -3.779 -6.025 -16.642 1.00 92.06 759 PRO A N 1
ATOM 6115 C CA . PRO A 1 759 ? -4.997 -6.496 -15.991 1.00 92.06 759 PRO A CA 1
ATOM 6116 C C . PRO A 1 759 ? -4.712 -7.467 -14.847 1.00 92.06 759 PRO A C 1
ATOM 6118 O O . PRO A 1 759 ? -3.882 -8.372 -14.985 1.00 92.06 759 PRO A O 1
ATOM 6121 N N . VAL A 1 760 ? -5.452 -7.347 -13.751 1.00 90.94 760 VAL A N 1
ATOM 6122 C CA . VAL A 1 760 ? -5.383 -8.273 -12.620 1.00 90.94 760 VAL A CA 1
ATOM 6123 C C . VAL A 1 760 ? -5.941 -9.634 -13.037 1.00 90.94 760 VAL A C 1
ATOM 6125 O O . VAL A 1 760 ? -7.018 -9.749 -13.615 1.00 90.94 760 VAL A O 1
ATOM 6128 N N . LEU A 1 761 ? -5.169 -10.689 -12.775 1.00 85.12 761 LEU A N 1
ATOM 6129 C CA . LEU A 1 761 ? -5.545 -12.074 -13.048 1.00 85.12 761 LEU A CA 1
ATOM 6130 C C . LEU A 1 761 ? -6.235 -12.711 -11.837 1.00 85.12 761 LEU A C 1
ATOM 6132 O O . LEU A 1 761 ? -7.193 -13.460 -12.007 1.00 85.12 761 LEU A O 1
ATOM 6136 N N . ASN A 1 762 ? -5.710 -12.475 -10.632 1.00 83.69 762 ASN A N 1
ATOM 6137 C CA . ASN A 1 762 ? -6.335 -12.877 -9.374 1.00 83.69 762 ASN A CA 1
ATOM 6138 C C . ASN A 1 762 ? -5.779 -12.085 -8.187 1.00 83.69 762 ASN A C 1
ATOM 6140 O O . ASN A 1 762 ? -4.672 -11.544 -8.244 1.00 83.69 762 ASN A O 1
ATOM 6144 N N . ILE A 1 763 ? -6.546 -12.097 -7.100 1.00 85.88 763 ILE A N 1
ATOM 6145 C CA . ILE A 1 763 ? -6.164 -11.578 -5.792 1.00 85.88 763 ILE A CA 1
ATOM 6146 C C . ILE A 1 763 ? -6.382 -12.706 -4.786 1.00 85.88 763 ILE A C 1
ATOM 6148 O O . ILE A 1 763 ? -7.464 -13.285 -4.735 1.00 85.88 763 ILE A O 1
ATOM 6152 N N . LYS A 1 764 ? -5.344 -13.074 -4.031 1.00 87.31 764 LYS A N 1
ATOM 6153 C CA . LYS A 1 764 ? -5.391 -14.195 -3.080 1.00 87.31 764 LYS A CA 1
ATOM 6154 C C . LYS A 1 764 ? -4.955 -13.758 -1.695 1.00 87.31 764 LYS A C 1
ATOM 6156 O O . LYS A 1 764 ? -3.848 -13.248 -1.556 1.00 87.31 764 LYS A O 1
ATOM 6161 N N . TYR A 1 765 ? -5.775 -14.009 -0.684 1.00 84.50 765 TYR A N 1
ATOM 6162 C CA . TYR A 1 765 ? -5.382 -13.834 0.711 1.00 84.50 765 TYR A CA 1
ATOM 6163 C C . TYR A 1 765 ? -4.223 -14.775 1.076 1.00 84.50 765 TYR A C 1
ATOM 6165 O O . TYR A 1 765 ? -4.211 -15.935 0.663 1.00 84.50 765 TYR A O 1
ATOM 6173 N N . ILE A 1 766 ? -3.232 -14.274 1.817 1.00 83.62 766 ILE A N 1
ATOM 6174 C CA . ILE A 1 766 ? -2.035 -15.034 2.224 1.00 83.62 766 ILE A CA 1
ATOM 6175 C C . ILE A 1 766 ? -1.691 -14.888 3.713 1.00 83.62 766 ILE A C 1
ATOM 6177 O O . ILE A 1 766 ? -0.542 -15.122 4.099 1.00 83.62 766 ILE A O 1
ATOM 6181 N N . GLY A 1 767 ? -2.667 -14.504 4.539 1.00 75.38 767 GLY A N 1
ATOM 6182 C CA . GLY A 1 767 ? -2.506 -14.378 5.987 1.00 75.38 767 GLY A CA 1
ATOM 6183 C C . GLY A 1 767 ? -2.070 -12.990 6.454 1.00 75.38 767 GLY A C 1
ATOM 6184 O O . GLY A 1 767 ? -1.915 -12.052 5.665 1.00 75.38 767 GLY A O 1
ATOM 6185 N N . GLN A 1 768 ? -1.854 -12.869 7.764 1.00 74.62 768 GLN A N 1
ATOM 6186 C CA . GLN A 1 768 ? -1.298 -11.664 8.369 1.00 74.62 768 GLN A CA 1
ATOM 6187 C C . GLN A 1 768 ? 0.221 -11.623 8.191 1.00 74.62 768 GLN A C 1
ATOM 6189 O O . GLN A 1 768 ? 0.914 -12.607 8.444 1.00 74.62 768 GLN A O 1
ATOM 6194 N N . LYS A 1 769 ? 0.747 -10.486 7.725 1.00 71.31 769 LYS A N 1
ATOM 6195 C CA . LYS A 1 769 ? 2.192 -10.264 7.580 1.00 71.31 769 LYS A CA 1
ATOM 6196 C C . LYS A 1 769 ? 2.587 -8.876 8.043 1.00 71.31 769 LYS A C 1
ATOM 6198 O O . LYS A 1 769 ? 1.764 -7.964 8.111 1.00 71.31 769 LYS A O 1
ATOM 6203 N N . GLN A 1 770 ? 3.880 -8.720 8.302 1.00 68.31 770 GLN A N 1
ATOM 6204 C CA . GLN A 1 770 ? 4.476 -7.426 8.586 1.00 68.31 770 GLN A CA 1
ATOM 6205 C C . GLN A 1 770 ? 4.424 -6.525 7.355 1.00 68.31 770 GLN A C 1
ATOM 6207 O O . GLN A 1 770 ? 4.879 -6.884 6.260 1.00 68.31 770 GLN A O 1
ATOM 6212 N N . VAL A 1 771 ? 3.872 -5.334 7.565 1.00 69.12 771 VAL A N 1
ATOM 6213 C CA . VAL A 1 771 ? 3.724 -4.308 6.544 1.00 69.12 771 VAL A CA 1
ATOM 6214 C C . VAL A 1 771 ? 4.493 -3.026 6.907 1.00 69.12 771 VAL A C 1
ATOM 6216 O O . VAL A 1 771 ? 4.722 -2.695 8.070 1.00 69.12 771 VAL A O 1
ATOM 6219 N N . TYR A 1 772 ? 4.946 -2.347 5.864 1.00 69.12 772 TYR A N 1
ATOM 6220 C CA . TYR A 1 772 ? 5.871 -1.237 5.739 1.00 69.12 772 TYR A CA 1
ATOM 6221 C C . TYR A 1 772 ? 5.258 -0.203 4.808 1.00 69.12 772 TYR A C 1
ATOM 6223 O O . TYR A 1 772 ? 4.353 -0.496 4.024 1.00 69.12 772 TYR A O 1
ATOM 6231 N N . ASN A 1 773 ? 5.770 1.016 4.875 1.00 65.75 773 ASN A N 1
ATOM 6232 C CA . ASN A 1 773 ? 5.284 2.081 4.029 1.00 65.75 773 ASN A CA 1
ATOM 6233 C C . ASN A 1 773 ? 6.324 3.209 3.912 1.00 65.75 773 ASN A C 1
ATOM 6235 O O . ASN A 1 773 ? 7.254 3.278 4.715 1.00 65.75 773 ASN A O 1
ATOM 6239 N N . LEU A 1 774 ? 6.174 4.085 2.922 1.00 66.31 774 LEU A N 1
ATOM 6240 C CA . LEU A 1 774 ? 7.044 5.233 2.693 1.00 66.31 774 LEU A CA 1
ATOM 6241 C C . LEU A 1 774 ? 6.254 6.407 2.097 1.00 66.31 774 LEU A C 1
ATOM 6243 O O . LEU A 1 774 ? 5.280 6.209 1.371 1.00 66.31 774 LEU A O 1
ATOM 6247 N N . SER A 1 775 ? 6.701 7.626 2.394 1.00 68.56 775 SER A N 1
ATOM 6248 C CA . SER A 1 775 ? 6.167 8.859 1.811 1.00 68.56 775 SER A CA 1
ATOM 6249 C C . SER A 1 775 ? 7.201 9.500 0.895 1.00 68.56 775 SER A C 1
ATOM 6251 O O . SER A 1 775 ? 8.334 9.752 1.300 1.00 68.56 775 SER A O 1
ATOM 6253 N N . THR A 1 776 ? 6.789 9.861 -0.309 1.00 68.75 776 THR A N 1
ATOM 6254 C CA . THR A 1 776 ? 7.571 10.588 -1.319 1.00 68.75 776 THR A CA 1
ATOM 6255 C C . THR A 1 776 ? 6.965 11.957 -1.663 1.00 68.75 776 THR A C 1
ATOM 6257 O O . THR A 1 776 ? 5.812 12.236 -1.331 1.00 68.75 776 THR A O 1
ATOM 6260 N N . LEU A 1 777 ? 7.726 12.801 -2.368 1.00 68.94 777 LEU A N 1
ATOM 6261 C CA . LEU A 1 777 ? 7.304 14.144 -2.784 1.00 68.94 777 LEU A CA 1
ATOM 6262 C C . LEU A 1 777 ? 6.049 14.140 -3.680 1.00 68.94 777 LEU A C 1
ATOM 6264 O O . LEU A 1 777 ? 5.109 14.883 -3.419 1.00 68.94 777 LEU A O 1
ATOM 6268 N N . ASN A 1 778 ? 6.002 13.261 -4.685 1.00 61.16 778 ASN A N 1
ATOM 6269 C CA . ASN A 1 778 ? 4.939 13.227 -5.702 1.00 61.16 778 ASN A CA 1
ATOM 6270 C C . ASN A 1 778 ? 3.708 12.394 -5.293 1.00 61.16 778 ASN A C 1
ATOM 6272 O O . ASN A 1 778 ? 2.904 12.013 -6.140 1.00 61.16 778 ASN A O 1
ATOM 6276 N N . ALA A 1 779 ? 3.547 12.082 -4.003 1.00 67.44 779 ALA A N 1
ATOM 6277 C CA . ALA A 1 779 ? 2.430 11.278 -3.491 1.00 67.44 779 ALA A CA 1
ATOM 6278 C C . ALA A 1 779 ? 2.342 9.836 -4.054 1.00 67.44 779 ALA A C 1
ATOM 6280 O O . ALA A 1 779 ? 1.339 9.160 -3.853 1.00 67.44 779 ALA A O 1
ATOM 6281 N N . ASN A 1 780 ? 3.381 9.329 -4.721 1.00 81.44 780 ASN A N 1
ATOM 6282 C CA . ASN A 1 780 ? 3.409 7.991 -5.313 1.00 81.44 780 ASN A CA 1
ATOM 6283 C C . ASN A 1 780 ? 4.836 7.428 -5.390 1.00 81.44 780 ASN A C 1
ATOM 6285 O O . ASN A 1 780 ? 5.810 8.168 -5.244 1.00 81.44 780 ASN A O 1
ATOM 6289 N N . PHE A 1 781 ? 4.969 6.129 -5.644 1.00 87.25 781 PHE A N 1
ATOM 6290 C CA . PHE A 1 781 ? 6.251 5.494 -5.950 1.00 87.25 781 PHE A CA 1
ATOM 6291 C C . PHE A 1 781 ? 6.065 4.211 -6.758 1.00 87.25 781 PHE A C 1
ATOM 6293 O O . PHE A 1 781 ? 4.958 3.689 -6.897 1.00 87.25 781 PHE A O 1
ATOM 6300 N N . ILE A 1 782 ? 7.164 3.683 -7.297 1.00 88.7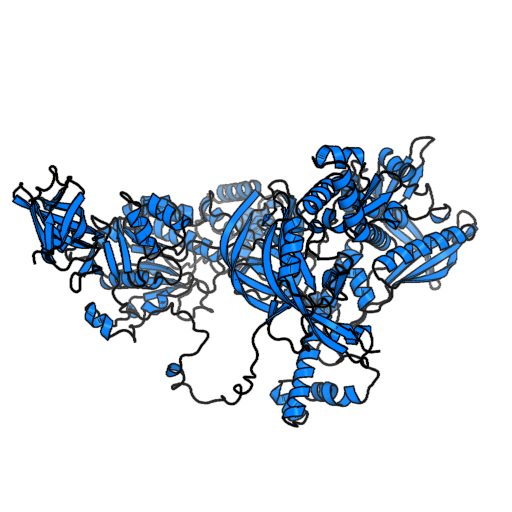5 782 ILE A N 1
ATOM 6301 C CA . ILE A 1 782 ? 7.144 2.412 -8.025 1.00 88.75 782 ILE A CA 1
ATOM 6302 C C . ILE A 1 782 ? 7.463 1.250 -7.079 1.00 88.75 782 ILE A C 1
ATOM 6304 O O . ILE A 1 782 ? 8.579 1.144 -6.562 1.00 88.75 782 ILE A O 1
ATOM 6308 N N . ALA A 1 783 ? 6.492 0.356 -6.898 1.00 86.50 783 ALA A N 1
ATOM 6309 C CA . ALA A 1 783 ? 6.589 -0.857 -6.092 1.00 86.50 783 ALA A CA 1
ATOM 6310 C C . ALA A 1 783 ? 6.438 -2.096 -6.979 1.00 86.50 783 ALA A C 1
ATOM 6312 O O . ALA A 1 783 ? 5.461 -2.221 -7.707 1.00 86.50 783 ALA A O 1
ATOM 6313 N N . ASN A 1 784 ? 7.396 -3.022 -6.952 1.00 87.19 784 ASN A N 1
ATOM 6314 C CA . ASN A 1 784 ? 7.427 -4.218 -7.806 1.00 87.19 784 ASN A CA 1
ATOM 6315 C C . ASN A 1 784 ? 7.165 -3.908 -9.299 1.00 87.19 784 ASN A C 1
ATOM 6317 O O . ASN A 1 784 ? 6.534 -4.692 -10.007 1.00 87.19 784 ASN A O 1
ATOM 6321 N N . GLY A 1 785 ? 7.626 -2.746 -9.772 1.00 84.94 785 GLY A N 1
ATOM 6322 C CA . GLY A 1 785 ? 7.450 -2.300 -11.155 1.00 84.94 785 GLY A CA 1
ATOM 6323 C C . GLY A 1 785 ? 6.079 -1.703 -11.495 1.00 84.94 785 GLY A C 1
ATOM 6324 O O . GLY A 1 785 ? 5.875 -1.343 -12.651 1.00 84.94 785 GLY A O 1
ATOM 6325 N N . VAL A 1 786 ? 5.163 -1.560 -10.532 1.00 89.81 786 VAL A N 1
ATOM 6326 C CA . VAL A 1 786 ? 3.878 -0.864 -10.710 1.00 89.81 786 VAL A CA 1
ATOM 6327 C C . VAL A 1 786 ? 3.835 0.442 -9.926 1.00 89.81 786 VAL A C 1
ATOM 6329 O O . VAL A 1 786 ? 4.451 0.571 -8.869 1.00 89.81 786 VAL A O 1
ATOM 6332 N N . LEU A 1 787 ? 3.103 1.416 -10.458 1.00 88.38 787 LEU A N 1
ATOM 6333 C CA . LEU A 1 787 ? 2.873 2.698 -9.809 1.00 88.38 787 LEU A CA 1
ATOM 6334 C C . LEU A 1 787 ? 1.816 2.545 -8.710 1.00 88.38 787 LEU A C 1
ATOM 6336 O O . LEU A 1 787 ? 0.654 2.227 -8.982 1.00 88.38 787 LEU A O 1
ATOM 6340 N N . VAL A 1 788 ? 2.233 2.793 -7.474 1.00 80.75 788 VAL A N 1
ATOM 6341 C CA . VAL A 1 788 ? 1.381 2.753 -6.284 1.00 80.75 788 VAL A CA 1
ATOM 6342 C C . VAL A 1 788 ? 1.365 4.111 -5.601 1.00 80.75 788 VAL A C 1
ATOM 6344 O O . VAL A 1 788 ? 2.292 4.911 -5.755 1.00 80.75 788 VAL A O 1
ATOM 6347 N N . HIS A 1 789 ? 0.296 4.399 -4.868 1.00 75.19 789 HIS A N 1
ATOM 6348 C CA . HIS A 1 789 ? 0.206 5.647 -4.121 1.00 75.19 789 HIS A CA 1
ATOM 6349 C C . HIS A 1 789 ? 1.087 5.584 -2.865 1.00 75.19 789 HIS A C 1
ATOM 6351 O O . HIS A 1 789 ? 1.304 4.515 -2.288 1.00 75.19 789 HIS A O 1
ATOM 6357 N N . ASN A 1 790 ? 1.549 6.741 -2.387 1.00 66.94 790 ASN A N 1
ATOM 6358 C CA . ASN A 1 790 ? 2.065 6.842 -1.027 1.00 66.94 790 ASN A CA 1
ATOM 6359 C C . ASN A 1 790 ? 0.989 6.369 -0.060 1.00 66.94 790 ASN A C 1
ATOM 6361 O O . ASN A 1 790 ? -0.169 6.753 -0.190 1.00 66.94 790 ASN A O 1
ATOM 6365 N N . CYS A 1 791 ? 1.345 5.648 0.990 1.00 52.44 791 CYS A N 1
ATOM 6366 C CA . CYS A 1 791 ? 0.494 5.727 2.162 1.00 52.44 791 CYS A CA 1
ATOM 6367 C C . CYS A 1 791 ? 1.086 6.834 3.058 1.00 52.44 791 CYS A C 1
ATOM 6369 O O . CYS A 1 791 ? 2.271 6.802 3.386 1.00 52.44 791 CYS A O 1
ATOM 6371 N N . PRO A 1 792 ? 0.343 7.888 3.407 1.00 34.69 792 PRO A N 1
ATOM 6372 C CA . PRO A 1 792 ? 0.827 8.837 4.399 1.00 34.69 792 PRO A CA 1
ATOM 6373 C C . PRO A 1 792 ? 0.897 8.145 5.772 1.00 34.69 792 PRO A C 1
ATOM 6375 O O . PRO A 1 792 ? -0.017 7.403 6.133 1.00 34.69 792 PRO A O 1
ATOM 6378 N N . GLU A 1 793 ? 1.928 8.405 6.590 1.00 36.75 793 GLU A N 1
ATOM 6379 C CA . GLU A 1 793 ? 1.710 8.285 8.037 1.00 36.75 793 GLU A CA 1
ATOM 6380 C C . GLU A 1 793 ? 0.609 9.269 8.402 1.00 36.75 793 GLU A C 1
ATOM 6382 O O . GLU A 1 793 ? 0.783 10.486 8.299 1.00 36.75 793 GLU A O 1
ATOM 6387 N N . ARG A 1 794 ? -0.478 8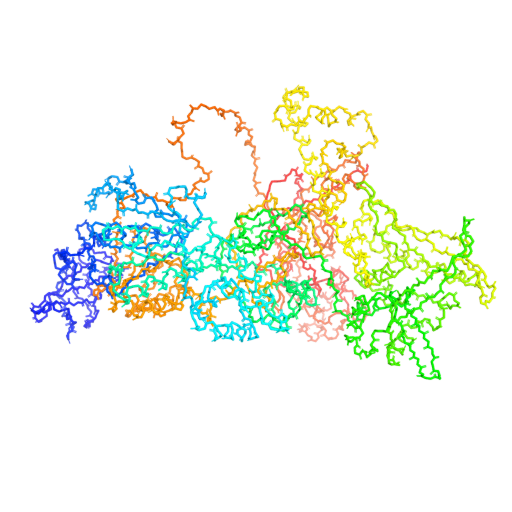.730 8.939 1.00 37.84 794 ARG A N 1
ATOM 6388 C CA . ARG A 1 794 ? -1.168 9.384 10.042 1.00 37.84 794 ARG A CA 1
ATOM 6389 C C . ARG A 1 794 ? -0.255 9.326 11.274 1.00 37.84 794 ARG A C 1
ATOM 6391 O O . ARG A 1 794 ? -0.469 8.501 12.147 1.00 37.84 794 ARG A O 1
ATOM 6398 N N . SER A 1 795 ? 0.763 10.190 11.282 1.00 27.66 795 SER A N 1
ATOM 6399 C CA . SER A 1 795 ? 1.510 10.657 12.458 1.00 27.66 795 SER A CA 1
ATOM 6400 C C . SER A 1 795 ? 2.120 12.031 12.131 1.00 27.66 795 SER A C 1
ATOM 6402 O O . SER A 1 795 ? 3.074 12.149 11.354 1.00 27.66 795 SER A O 1
ATOM 6404 N N . PHE A 1 796 ? 1.551 13.068 12.749 1.00 26.72 796 PHE A N 1
ATOM 6405 C CA . PHE A 1 796 ? 1.969 14.483 12.732 1.00 26.72 796 PHE A CA 1
ATOM 6406 C C . PHE A 1 796 ? 1.742 15.277 11.436 1.00 26.72 796 PHE A C 1
ATOM 6408 O O . PHE A 1 796 ? 2.494 16.179 11.084 1.00 26.72 796 PHE A O 1
ATOM 6415 N N . GLY A 1 797 ? 0.641 14.967 10.766 1.00 33.41 797 GLY A N 1
ATOM 6416 C CA . GLY A 1 797 ? -0.159 15.898 9.978 1.00 33.41 797 GLY A CA 1
ATOM 6417 C C . GLY A 1 797 ? -1.565 15.317 10.001 1.00 33.41 797 GLY A C 1
ATOM 6418 O O . GLY A 1 797 ? -1.732 14.149 9.658 1.00 33.41 797 GLY A O 1
ATOM 6419 N N . GLU A 1 798 ? -2.527 16.054 10.541 1.00 38.53 798 GLU A N 1
ATOM 6420 C CA . GLU A 1 798 ? -3.926 15.639 10.682 1.00 38.53 798 GLU A CA 1
ATOM 6421 C C . GLU A 1 798 ? -4.436 14.937 9.405 1.00 38.53 798 GLU A C 1
ATOM 6423 O O . GLU A 1 798 ? -4.148 15.398 8.298 1.00 38.53 798 GLU A O 1
ATOM 6428 N N . SER A 1 799 ? -5.218 13.842 9.518 1.00 45.59 799 SER A N 1
ATOM 6429 C CA . SER A 1 799 ? -6.116 13.497 8.397 1.00 45.59 799 SER A CA 1
ATOM 6430 C C . SER A 1 799 ? -6.915 14.755 8.052 1.00 45.59 799 SER A C 1
ATOM 6432 O O . SER A 1 799 ? -7.133 15.578 8.945 1.00 45.59 799 SER A O 1
ATOM 6434 N N . LYS A 1 800 ? -7.353 14.955 6.805 1.00 52.00 800 LYS A N 1
ATOM 6435 C CA . LYS A 1 800 ? -8.075 16.199 6.478 1.00 52.00 800 LYS A CA 1
ATOM 6436 C C . LYS A 1 800 ? -9.248 16.433 7.436 1.00 52.00 800 LYS A C 1
ATOM 6438 O O . LYS A 1 800 ? -9.459 17.547 7.894 1.00 52.00 800 LYS A O 1
ATOM 6443 N N . SER A 1 801 ? -9.909 15.345 7.835 1.00 53.56 801 SER A N 1
ATOM 6444 C CA . SER A 1 801 ? -10.944 15.314 8.864 1.00 53.56 801 SER A CA 1
ATOM 6445 C C . SER A 1 801 ? -10.438 15.343 10.320 1.00 53.56 801 SER A C 1
ATOM 6447 O O . SER A 1 801 ? -11.214 15.658 11.205 1.00 53.56 801 SER A O 1
ATOM 6449 N N . SER A 1 802 ? -9.180 15.021 10.635 1.00 60.94 802 SER A N 1
ATOM 6450 C CA . SER A 1 802 ? -8.665 14.979 12.020 1.00 60.94 802 SER A CA 1
ATOM 6451 C C . SER A 1 802 ? -8.664 16.353 12.671 1.00 60.94 802 SER A C 1
ATOM 6453 O O . SER A 1 802 ? -8.975 16.429 13.853 1.00 60.94 802 SER A O 1
ATOM 6455 N N . ALA A 1 803 ? -8.343 17.410 11.917 1.00 64.31 803 ALA A N 1
ATOM 6456 C CA . ALA A 1 803 ? -8.393 18.786 12.408 1.00 64.31 803 ALA A CA 1
ATOM 6457 C C . ALA A 1 803 ? -9.798 19.111 12.930 1.00 64.31 803 ALA A C 1
ATOM 6459 O O . ALA A 1 803 ? -9.987 19.472 14.092 1.00 64.31 803 ALA A O 1
ATOM 6460 N N . ILE A 1 804 ? -10.800 18.871 12.078 1.00 76.19 804 ILE A N 1
ATOM 6461 C CA . ILE A 1 804 ? -12.198 19.141 12.400 1.00 76.19 804 ILE A CA 1
ATOM 6462 C C . ILE A 1 804 ? -12.744 18.163 13.447 1.00 76.19 804 ILE A C 1
ATOM 6464 O O . ILE A 1 804 ? -13.459 18.592 14.341 1.00 76.19 804 ILE A O 1
ATOM 6468 N N . ILE A 1 805 ? -12.362 16.882 13.434 1.00 76.62 805 ILE A N 1
ATOM 6469 C CA . ILE A 1 805 ? -12.766 15.906 14.461 1.00 76.62 805 ILE A CA 1
ATOM 6470 C C . ILE A 1 805 ? -12.184 16.289 15.827 1.00 76.62 805 ILE A C 1
ATOM 6472 O O . ILE A 1 805 ? -12.904 16.242 16.820 1.00 76.62 805 ILE A O 1
ATOM 6476 N N . ARG A 1 806 ? -10.914 16.713 15.897 1.00 78.62 806 ARG A N 1
ATOM 6477 C CA . ARG A 1 806 ? -10.300 17.193 17.144 1.00 78.62 806 ARG A CA 1
ATOM 6478 C C . ARG A 1 806 ? -10.983 18.470 17.628 1.00 78.62 806 ARG A C 1
ATOM 6480 O O . ARG A 1 806 ? -11.255 18.597 18.819 1.00 78.62 806 ARG A O 1
ATOM 6487 N N . GLN A 1 807 ? -11.304 19.385 16.715 1.00 80.44 807 GLN A N 1
ATOM 6488 C CA . GLN A 1 807 ? -12.045 20.600 17.043 1.00 80.44 807 GLN A CA 1
ATOM 6489 C C . GLN A 1 807 ? -13.453 20.284 17.564 1.00 80.44 807 GLN A C 1
ATOM 6491 O O . GLN A 1 807 ? -13.857 20.826 18.588 1.00 80.44 807 GLN A O 1
ATOM 6496 N N . VAL A 1 808 ? -14.180 19.367 16.922 1.00 83.88 808 VAL A N 1
ATOM 6497 C CA . VAL A 1 808 ? -15.497 18.897 17.377 1.00 83.88 808 VAL A CA 1
ATOM 6498 C C . VAL A 1 808 ? -15.387 18.201 18.736 1.00 83.88 808 VAL A C 1
ATOM 6500 O O . VAL A 1 808 ? -16.214 18.461 19.601 1.00 83.88 808 VAL A O 1
ATOM 6503 N N . ALA A 1 809 ? -14.361 17.386 18.981 1.00 82.38 809 ALA A N 1
ATOM 6504 C CA . ALA A 1 809 ? -14.145 16.764 20.290 1.00 82.38 809 ALA A CA 1
ATOM 6505 C C . ALA A 1 809 ? -13.837 17.798 21.398 1.00 82.38 809 ALA A C 1
ATOM 6507 O O . ALA A 1 809 ? -14.186 17.599 22.559 1.00 82.38 809 ALA A O 1
ATOM 6508 N N . ALA A 1 810 ? -13.196 18.921 21.059 1.00 81.31 810 ALA A N 1
ATOM 6509 C CA . ALA A 1 810 ? -12.866 19.980 22.016 1.00 81.31 810 ALA A CA 1
ATOM 6510 C C . ALA A 1 810 ? -14.021 20.975 22.258 1.00 81.31 810 ALA A C 1
ATOM 6512 O O . ALA A 1 810 ? -14.234 21.437 23.382 1.00 81.31 810 ALA A O 1
ATOM 6513 N N . GLU A 1 811 ? -14.758 21.338 21.206 1.00 85.06 811 GLU A N 1
ATOM 6514 C CA . GLU A 1 811 ? -15.746 22.424 21.216 1.00 85.06 811 GLU A CA 1
ATOM 6515 C C . GLU A 1 811 ? -17.190 21.957 20.995 1.00 85.06 811 GLU A C 1
ATOM 6517 O O . GLU A 1 811 ? -18.111 22.642 21.436 1.00 85.06 811 GLU A O 1
ATOM 6522 N N . GLY A 1 812 ? -17.411 20.814 20.339 1.00 85.38 812 GLY A N 1
ATOM 6523 C CA . GLY A 1 812 ? -18.723 20.314 19.904 1.00 85.38 812 GLY A CA 1
ATOM 6524 C C . GLY A 1 812 ? -19.758 20.283 21.020 1.00 85.38 812 GLY A C 1
ATOM 6525 O O . GLY A 1 812 ? -20.875 20.778 20.846 1.00 85.38 812 GLY A O 1
ATOM 6526 N N . ARG A 1 813 ? -19.349 19.829 22.211 1.00 82.62 813 ARG A N 1
ATOM 6527 C CA . ARG A 1 813 ? -20.200 19.798 23.408 1.00 82.62 813 ARG A CA 1
ATOM 6528 C C . ARG A 1 813 ? -20.789 21.158 23.794 1.00 82.62 813 ARG A C 1
ATOM 6530 O O . ARG A 1 813 ? -21.939 21.207 24.218 1.00 82.62 813 ARG A O 1
ATOM 6537 N N . LYS A 1 814 ? -20.061 22.268 23.587 1.00 85.56 814 LYS A N 1
ATOM 6538 C CA . LYS A 1 814 ? -20.547 23.636 23.882 1.00 85.56 814 LYS A CA 1
ATOM 6539 C C . LYS A 1 814 ? -21.749 24.007 23.022 1.00 85.56 814 LYS A C 1
ATOM 6541 O O . LYS A 1 814 ? -22.591 24.794 23.435 1.00 85.56 814 LYS A O 1
ATOM 6546 N N . PHE A 1 815 ? -21.815 23.428 21.830 1.00 86.38 815 PHE A N 1
ATOM 6547 C CA . PHE A 1 815 ? -22.873 23.671 20.867 1.00 86.38 815 PHE A CA 1
ATOM 6548 C C . PHE A 1 815 ? -23.893 22.529 20.851 1.00 86.38 815 PHE A C 1
ATOM 6550 O O . PHE A 1 815 ? -24.783 22.547 20.019 1.00 86.38 815 PHE A O 1
ATOM 6557 N N . GLY A 1 816 ? -23.832 21.537 21.745 1.00 84.19 816 GLY A N 1
ATOM 6558 C CA . GLY A 1 816 ? -24.765 20.402 21.726 1.00 84.19 816 GLY A CA 1
ATOM 6559 C C . GLY A 1 816 ? -24.555 19.441 20.546 1.00 84.19 816 GLY A C 1
ATOM 6560 O O . GLY A 1 816 ? -25.494 18.769 20.131 1.00 84.19 816 GLY A O 1
ATOM 6561 N N . MET A 1 817 ? -23.345 19.392 19.983 1.00 89.56 817 MET A N 1
ATOM 6562 C CA . MET A 1 817 ? -22.921 18.357 19.037 1.00 89.56 817 MET A CA 1
ATOM 6563 C C . MET A 1 817 ? -22.101 17.312 19.796 1.00 89.56 817 MET A C 1
ATOM 6565 O O . MET A 1 817 ? -20.942 17.556 20.137 1.00 89.56 817 MET A O 1
ATOM 6569 N N . GLY A 1 818 ? -22.705 16.162 20.087 1.00 86.94 818 GLY A N 1
ATOM 6570 C CA . GLY A 1 818 ? -21.978 15.037 20.670 1.00 86.94 818 GLY A CA 1
ATOM 6571 C C . GLY A 1 818 ? -21.287 14.204 19.585 1.00 86.94 818 GLY A C 1
ATOM 6572 O O . GLY A 1 818 ? -21.647 14.266 18.410 1.00 86.94 818 GLY A O 1
ATOM 6573 N N . LEU A 1 819 ? -20.264 13.444 19.973 1.00 89.12 819 LEU A N 1
ATOM 6574 C CA . LEU A 1 819 ? -19.375 12.728 19.055 1.00 89.12 819 LEU A CA 1
ATOM 6575 C C . LEU A 1 819 ? -19.167 11.310 19.580 1.00 89.12 819 LEU A C 1
ATOM 6577 O O . LEU A 1 819 ? -18.917 11.144 20.770 1.00 89.12 819 LEU A O 1
ATOM 6581 N N . CYS A 1 820 ? -19.234 10.318 18.699 1.00 89.94 820 CYS A N 1
ATOM 6582 C CA . CYS A 1 820 ? -18.876 8.935 18.962 1.00 89.94 820 CYS A CA 1
ATOM 6583 C C . CYS A 1 820 ? -17.855 8.450 17.930 1.00 89.94 820 CYS A C 1
ATOM 6585 O O . CYS A 1 820 ? -18.132 8.436 16.730 1.00 89.94 820 CYS A O 1
ATOM 6587 N N . LEU A 1 821 ? -16.670 8.054 18.391 1.00 86.38 821 LEU A N 1
ATOM 6588 C CA . LEU A 1 821 ? -15.618 7.506 17.535 1.00 86.38 821 LEU A CA 1
ATOM 6589 C C . LEU A 1 821 ? -15.553 5.987 17.682 1.00 86.38 821 LEU A C 1
ATOM 6591 O O . LEU A 1 821 ? -15.460 5.478 18.793 1.00 86.38 821 LEU A O 1
ATOM 6595 N N . ILE A 1 822 ? -15.563 5.256 16.569 1.00 85.88 822 ILE A N 1
ATOM 6596 C CA . ILE A 1 822 ? -15.547 3.790 16.568 1.00 85.88 822 ILE A CA 1
ATOM 6597 C C . ILE A 1 822 ? -14.301 3.306 15.818 1.00 85.88 822 ILE A C 1
ATOM 6599 O O . ILE A 1 822 ? -14.129 3.598 14.634 1.00 85.88 822 ILE A O 1
ATOM 6603 N N . SER A 1 823 ? -13.415 2.554 16.485 1.00 79.19 823 SER A N 1
ATOM 6604 C CA . SER A 1 823 ? -12.145 2.117 15.883 1.00 79.19 823 SER A CA 1
ATOM 6605 C C . SER A 1 823 ? -11.700 0.722 16.314 1.00 79.19 823 SER A C 1
ATOM 6607 O O . SER A 1 823 ? -11.717 0.380 17.495 1.00 79.19 823 SER A O 1
ATOM 6609 N N . GLN A 1 824 ? -11.201 -0.053 15.343 1.00 76.38 824 GLN A N 1
ATOM 6610 C CA . GLN A 1 824 ? -10.497 -1.317 15.591 1.00 76.38 824 GLN A CA 1
ATOM 6611 C C . GLN A 1 824 ? -9.011 -1.145 15.975 1.00 76.38 824 GLN A C 1
ATOM 6613 O O . GLN A 1 824 ? -8.315 -2.117 16.276 1.00 76.38 824 GLN A O 1
ATOM 6618 N N . ARG A 1 825 ? -8.481 0.084 15.895 1.00 67.19 825 ARG A N 1
ATOM 6619 C CA . ARG A 1 825 ? -7.074 0.417 16.178 1.00 67.19 825 ARG A CA 1
ATOM 6620 C C . ARG A 1 825 ? -6.990 1.714 16.987 1.00 67.19 825 ARG A C 1
ATOM 6622 O O . ARG A 1 825 ? -6.762 2.778 16.402 1.00 67.19 825 ARG A O 1
ATOM 6629 N N . PRO A 1 826 ? -7.174 1.644 18.317 1.00 67.06 826 PRO A N 1
ATOM 6630 C CA . PRO A 1 826 ? -7.045 2.781 19.231 1.00 67.06 826 PRO A CA 1
ATOM 6631 C C . PRO A 1 826 ? -5.783 3.623 19.007 1.00 67.06 826 PRO A C 1
ATOM 6633 O O . PRO A 1 826 ? -5.851 4.848 18.996 1.00 67.06 826 PRO A O 1
ATOM 6636 N N . SER A 1 827 ? -4.642 2.984 18.723 1.00 62.59 827 SER A N 1
ATOM 6637 C CA . SER A 1 827 ? -3.360 3.668 18.490 1.00 62.59 827 SER A CA 1
ATOM 6638 C C . SER A 1 827 ? -3.336 4.584 17.260 1.00 62.59 827 SER A C 1
ATOM 6640 O O . SER A 1 827 ? -2.413 5.385 17.116 1.00 62.59 827 SER A O 1
ATOM 6642 N N . ARG A 1 828 ? -4.321 4.470 16.360 1.00 55.84 828 ARG A N 1
ATOM 6643 C CA . ARG A 1 828 ? -4.417 5.255 15.118 1.00 55.84 828 ARG A CA 1
ATOM 6644 C C . ARG A 1 828 ? -5.454 6.376 15.172 1.00 55.84 828 ARG A C 1
ATOM 6646 O O . ARG A 1 828 ? -5.596 7.104 14.189 1.00 55.84 828 ARG A O 1
ATOM 6653 N N . VAL A 1 829 ? -6.177 6.503 16.282 1.00 63.25 829 VAL A N 1
ATOM 6654 C CA . VAL A 1 829 ? -7.114 7.605 16.524 1.00 63.25 829 VAL A CA 1
ATOM 6655 C C . VAL A 1 829 ? -6.352 8.766 17.164 1.00 63.25 829 VAL A C 1
ATOM 6657 O O . VAL A 1 829 ? -5.351 8.568 17.852 1.00 63.25 829 VAL A O 1
ATOM 6660 N N . ASP A 1 830 ? -6.794 9.995 16.907 1.00 67.44 830 ASP A N 1
ATOM 6661 C CA . ASP A 1 830 ? -6.185 11.182 17.503 1.00 67.44 830 ASP A CA 1
ATOM 6662 C C . ASP A 1 830 ? -6.249 11.113 19.039 1.00 67.44 830 ASP A C 1
ATOM 6664 O O . ASP A 1 830 ? -7.328 10.959 19.612 1.00 67.44 830 ASP A O 1
ATOM 6668 N N . LYS A 1 831 ? -5.092 11.231 19.704 1.00 69.50 831 LYS A N 1
ATOM 6669 C CA . LYS A 1 831 ? -4.992 11.098 21.167 1.00 69.50 831 LYS A CA 1
ATOM 6670 C C . LYS A 1 831 ? -5.857 12.118 21.900 1.00 69.50 831 LYS A C 1
ATOM 6672 O O . LYS A 1 831 ? -6.453 11.771 22.912 1.00 69.50 831 LYS A O 1
ATOM 6677 N N . SER A 1 832 ? -5.937 13.348 21.386 1.00 68.12 832 SER A N 1
ATOM 6678 C CA . SER A 1 832 ? -6.773 14.394 21.973 1.00 68.12 832 SER A CA 1
ATOM 6679 C C . SER A 1 832 ? -8.255 14.110 21.750 1.00 68.12 832 SER A C 1
ATOM 6681 O O . SER A 1 832 ? -9.058 14.395 22.625 1.00 68.12 832 SER A O 1
ATOM 6683 N N . ALA A 1 833 ? -8.636 13.514 20.618 1.00 73.06 833 ALA A N 1
ATOM 6684 C CA . ALA A 1 833 ? -10.021 13.098 20.403 1.00 73.06 833 ALA A CA 1
ATOM 6685 C C . ALA A 1 833 ? -10.433 11.927 21.320 1.00 73.06 833 ALA A C 1
ATOM 6687 O O . ALA A 1 833 ? -11.549 11.939 21.839 1.00 73.06 833 ALA A O 1
ATOM 6688 N N . ILE A 1 834 ? -9.536 10.958 21.569 1.00 76.94 834 ILE A N 1
ATOM 6689 C CA . ILE A 1 834 ? -9.775 9.884 22.553 1.00 76.94 834 ILE A CA 1
ATOM 6690 C C . ILE A 1 834 ? -9.868 10.471 23.966 1.00 76.94 834 ILE A C 1
ATOM 6692 O O . ILE A 1 834 ? -10.834 10.196 24.664 1.00 76.94 834 ILE A O 1
ATOM 6696 N N . SER A 1 835 ? -8.918 11.315 24.385 1.00 76.81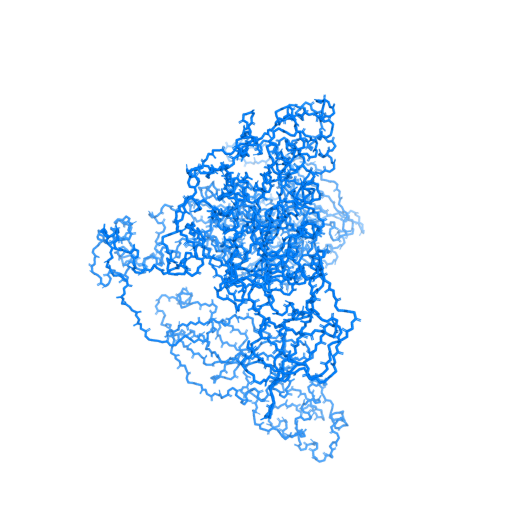 835 SER A N 1
ATOM 6697 C CA . SER A 1 835 ? -8.908 11.861 25.751 1.00 76.81 835 SER A CA 1
ATOM 6698 C C . SER A 1 835 ? -10.063 12.825 26.039 1.00 76.81 835 SER A C 1
ATOM 6700 O O . SER A 1 835 ? -10.510 12.929 27.177 1.00 76.81 835 SER A O 1
ATOM 6702 N N . GLN A 1 836 ? -10.581 13.519 25.021 1.00 78.44 836 GLN A N 1
ATOM 6703 C CA . GLN A 1 836 ? -11.783 14.353 25.142 1.00 78.44 836 GLN A CA 1
ATOM 6704 C C . GLN A 1 836 ? -13.086 13.539 25.088 1.00 78.44 836 GLN A C 1
ATOM 6706 O O . GLN A 1 836 ? -14.152 14.098 25.342 1.00 78.44 836 GLN A O 1
ATOM 6711 N N . SER A 1 837 ? -13.015 12.240 24.773 1.00 84.12 837 SER A N 1
ATOM 6712 C CA . SER A 1 837 ? -14.151 11.320 24.822 1.00 84.12 837 SER A CA 1
ATOM 6713 C C . SER A 1 837 ? -14.212 10.652 26.187 1.00 84.12 837 SER A C 1
ATOM 6715 O O . SER A 1 837 ? -13.579 9.625 26.417 1.00 84.12 837 SER A O 1
ATOM 6717 N N . SER A 1 838 ? -14.967 11.246 27.115 1.00 82.50 838 SER A N 1
ATOM 6718 C CA . SER A 1 838 ? -14.999 10.751 28.495 1.00 82.50 838 SER A CA 1
ATOM 6719 C C . SER A 1 838 ? -15.698 9.402 28.621 1.00 82.50 838 SER A C 1
ATOM 6721 O O . SER A 1 838 ? -15.364 8.645 29.518 1.00 82.50 838 SER A O 1
ATOM 6723 N N . THR A 1 839 ? -16.665 9.082 27.757 1.00 87.56 839 THR A N 1
ATOM 6724 C CA . THR A 1 839 ? -17.285 7.750 27.764 1.00 87.56 839 THR A CA 1
ATOM 6725 C C . THR A 1 839 ? -16.450 6.808 26.907 1.00 87.56 839 THR A C 1
ATOM 6727 O O . THR A 1 839 ? -16.408 6.981 25.691 1.00 87.56 839 THR A O 1
ATOM 6730 N N . GLN A 1 840 ? -15.821 5.792 27.495 1.00 89.75 840 GLN A N 1
ATOM 6731 C CA . GLN A 1 840 ? -15.108 4.773 26.720 1.00 89.75 840 GLN A CA 1
ATOM 6732 C C . GLN A 1 840 ? -15.762 3.404 26.899 1.00 89.75 840 GLN A C 1
ATOM 6734 O O . GLN A 1 840 ? -16.012 2.971 28.022 1.00 89.75 840 GLN A O 1
ATOM 6739 N N . ILE A 1 841 ? -16.038 2.733 25.782 1.00 91.75 841 ILE A N 1
ATOM 6740 C CA . ILE A 1 841 ? -16.526 1.354 25.735 1.00 91.75 841 ILE A CA 1
ATOM 6741 C C . ILE A 1 841 ? -15.453 0.521 25.036 1.00 91.75 841 ILE A C 1
ATOM 6743 O O . ILE A 1 841 ? -15.231 0.639 23.829 1.00 91.75 841 ILE A O 1
ATOM 6747 N N . ILE A 1 842 ? -14.749 -0.293 25.811 1.00 90.75 842 ILE A N 1
ATOM 6748 C CA . ILE A 1 842 ? -13.567 -1.033 25.380 1.00 90.75 842 ILE A CA 1
ATOM 6749 C C . ILE A 1 842 ? -13.914 -2.516 25.353 1.00 90.75 842 ILE A C 1
ATOM 6751 O O . ILE A 1 842 ? -14.171 -3.139 26.377 1.00 90.75 842 ILE A O 1
ATOM 6755 N N . LEU A 1 843 ? -13.926 -3.093 24.161 1.00 91.62 843 LEU A N 1
ATOM 6756 C CA . LEU A 1 843 ? -14.011 -4.536 23.974 1.00 91.62 843 LEU A CA 1
ATOM 6757 C C . LEU A 1 843 ? -12.614 -5.152 24.029 1.00 91.62 843 LEU A C 1
ATOM 6759 O O . LEU A 1 843 ? -11.610 -4.455 24.160 1.00 91.62 843 LEU A O 1
ATOM 6763 N N . LYS A 1 844 ? -12.534 -6.473 23.852 1.00 89.06 844 LYS A N 1
ATOM 6764 C CA . LYS A 1 844 ? -11.258 -7.185 23.761 1.00 89.06 844 LYS A CA 1
ATOM 6765 C C . LYS A 1 844 ? -10.298 -6.486 22.790 1.00 89.06 844 LYS A C 1
ATOM 6767 O O . LYS A 1 844 ? -10.623 -6.346 21.605 1.00 89.06 844 LYS A O 1
ATOM 6772 N N . VAL A 1 845 ? -9.109 -6.115 23.270 1.00 84.38 845 VAL A N 1
ATOM 6773 C CA . VAL A 1 845 ? -7.990 -5.566 22.482 1.00 84.38 845 VAL A CA 1
ATOM 6774 C C . VAL A 1 845 ? -6.722 -6.322 22.860 1.00 84.38 845 VAL A C 1
ATOM 6776 O O . VAL A 1 845 ? -6.377 -6.429 24.025 1.00 84.38 845 VAL A O 1
ATOM 6779 N N . THR A 1 846 ? -6.010 -6.855 21.867 1.00 79.94 846 THR A N 1
ATOM 6780 C CA . THR A 1 846 ? -4.840 -7.731 22.094 1.00 79.94 846 THR A CA 1
ATOM 6781 C C . THR A 1 846 ? -3.512 -7.097 21.695 1.00 79.94 846 THR A C 1
ATOM 6783 O O . THR A 1 846 ? -2.452 -7.579 22.079 1.00 79.94 846 THR A O 1
ATOM 6786 N N . ASN A 1 847 ? -3.534 -6.022 20.905 1.00 75.12 847 ASN A N 1
ATOM 6787 C CA . ASN A 1 847 ? -2.314 -5.403 20.407 1.00 75.12 847 ASN A CA 1
ATOM 6788 C C . ASN A 1 847 ? -1.679 -4.497 21.484 1.00 75.12 847 ASN A C 1
ATOM 6790 O O . ASN A 1 847 ? -2.337 -3.552 21.917 1.00 75.12 847 ASN A O 1
ATOM 6794 N N . PRO A 1 848 ? -0.398 -4.688 21.855 1.00 74.06 848 PRO A N 1
ATOM 6795 C CA . PRO A 1 848 ? 0.241 -3.913 22.923 1.00 74.06 848 PRO A CA 1
ATOM 6796 C C . PRO A 1 848 ? 0.272 -2.395 22.701 1.00 74.06 848 PRO A C 1
ATOM 6798 O O . PRO A 1 848 ? 0.202 -1.638 23.662 1.00 74.06 848 PRO A O 1
ATOM 6801 N N . ASN A 1 849 ? 0.374 -1.923 21.454 1.00 66.62 849 ASN A N 1
ATOM 6802 C CA . ASN A 1 849 ? 0.376 -0.486 21.158 1.00 66.62 849 ASN A CA 1
ATOM 6803 C C . ASN A 1 849 ? -1.026 0.120 21.275 1.00 66.62 849 ASN A C 1
ATOM 6805 O O . ASN A 1 849 ? -1.166 1.261 21.705 1.00 66.62 849 ASN A O 1
ATOM 6809 N N . ASP A 1 850 ? -2.051 -0.643 20.895 1.00 74.12 850 ASP A N 1
ATOM 6810 C CA . ASP A 1 850 ? -3.450 -0.247 21.054 1.00 74.12 850 ASP A CA 1
ATOM 6811 C C . ASP A 1 850 ? -3.847 -0.242 22.540 1.00 74.12 850 ASP A C 1
ATOM 6813 O O . ASP A 1 850 ? -4.493 0.701 22.987 1.00 74.12 850 ASP A O 1
ATOM 6817 N N . ILE A 1 851 ? -3.374 -1.224 23.316 1.00 80.06 851 ILE A N 1
ATOM 6818 C CA . ILE A 1 851 ? -3.548 -1.278 24.776 1.00 80.06 851 ILE A CA 1
ATOM 6819 C C . ILE A 1 851 ? -2.869 -0.082 25.423 1.00 80.06 851 ILE A C 1
ATOM 6821 O O . ILE A 1 851 ? -3.534 0.660 26.121 1.00 80.06 851 ILE A O 1
ATOM 6825 N N . LYS A 1 852 ? -1.599 0.198 25.108 1.00 74.94 852 LYS A N 1
ATOM 6826 C CA . LYS A 1 852 ? -0.918 1.396 25.625 1.00 74.94 852 LYS A CA 1
ATOM 6827 C C . LYS A 1 852 ? -1.662 2.687 25.286 1.00 74.94 852 LYS A C 1
ATOM 6829 O O . LYS A 1 852 ? -1.722 3.585 26.116 1.00 74.94 852 LYS A O 1
ATOM 6834 N N . ALA A 1 853 ? -2.217 2.809 24.079 1.00 69.50 853 ALA A N 1
ATOM 6835 C CA . ALA A 1 853 ? -2.996 3.986 23.692 1.00 69.50 853 ALA A CA 1
ATOM 6836 C C . ALA A 1 853 ? -4.276 4.137 24.531 1.00 69.50 853 ALA A C 1
ATOM 6838 O O . ALA A 1 853 ? -4.591 5.253 24.939 1.00 69.50 853 ALA A O 1
ATOM 6839 N N . ILE A 1 854 ? -4.959 3.025 24.820 1.00 78.69 854 ILE A N 1
ATOM 6840 C CA . ILE A 1 854 ? -6.087 2.975 25.756 1.00 78.69 854 ILE A CA 1
ATOM 6841 C C . ILE A 1 854 ? -5.614 3.345 27.165 1.00 78.69 854 ILE A C 1
ATOM 6843 O O . ILE A 1 854 ? -6.176 4.255 27.771 1.00 78.69 854 ILE A O 1
ATOM 6847 N N . SER A 1 855 ? -4.536 2.724 27.645 1.00 76.50 855 SER A N 1
ATOM 6848 C CA . SER A 1 855 ? -4.008 2.929 28.991 1.00 76.50 855 SER A CA 1
ATOM 6849 C C . SER A 1 855 ? -3.617 4.375 29.260 1.00 76.50 855 SER A C 1
ATOM 6851 O O . SER A 1 855 ? -3.919 4.922 30.310 1.00 76.50 855 SER A O 1
ATOM 6853 N N . HIS A 1 856 ? -2.991 5.030 28.282 1.00 72.25 856 HIS A N 1
ATOM 6854 C CA . HIS A 1 856 ? -2.636 6.446 28.371 1.00 72.25 856 HIS A CA 1
ATOM 6855 C C . HIS A 1 856 ? -3.844 7.392 28.341 1.00 72.25 856 HIS A C 1
ATOM 6857 O O . HIS A 1 856 ? -3.681 8.573 28.640 1.00 72.25 856 HIS A O 1
ATOM 6863 N N . SER A 1 857 ? -5.021 6.913 27.932 1.00 70.38 857 SER A N 1
ATOM 6864 C CA . SER A 1 857 ? -6.245 7.716 27.856 1.00 70.38 857 SER A CA 1
ATOM 6865 C C . SER A 1 857 ? -7.164 7.560 29.068 1.00 70.38 857 SER A C 1
ATOM 6867 O O . SER A 1 857 ? -8.091 8.350 29.220 1.00 70.38 857 SER A O 1
ATOM 6869 N N . LEU A 1 858 ? -6.919 6.549 29.903 1.00 67.50 858 LEU A N 1
ATOM 6870 C CA . LEU A 1 858 ? -7.732 6.214 31.063 1.00 67.50 858 LEU A CA 1
ATOM 6871 C C . LEU A 1 858 ? -7.017 6.636 32.347 1.00 67.50 858 LEU A C 1
ATOM 6873 O O . LEU A 1 858 ? -5.846 6.329 32.564 1.00 67.50 858 LEU A O 1
ATOM 6877 N N . GLU A 1 859 ? -7.734 7.341 33.213 1.00 56.34 859 GLU A N 1
ATOM 6878 C CA . GLU A 1 859 ? -7.241 7.708 34.538 1.00 56.34 859 GLU A CA 1
ATOM 6879 C C . GLU A 1 859 ? -7.375 6.508 35.494 1.00 56.34 859 GLU A C 1
ATOM 6881 O O . GLU A 1 859 ? -8.409 5.845 35.519 1.00 56.34 859 GLU A O 1
ATOM 6886 N N . GLY A 1 860 ? -6.334 6.216 36.286 1.00 53.97 860 GLY A N 1
ATOM 6887 C CA . GLY A 1 860 ? -6.410 5.229 37.377 1.00 53.97 860 GLY A CA 1
ATOM 6888 C C . GLY A 1 860 ? -6.155 3.756 37.019 1.00 53.97 860 GLY A C 1
ATOM 6889 O O . GLY A 1 860 ? -6.521 2.884 37.800 1.00 53.97 860 GLY A O 1
ATOM 6890 N N . ILE A 1 861 ? -5.517 3.450 35.884 1.00 57.41 861 ILE A N 1
ATOM 6891 C CA . ILE A 1 861 ? -5.249 2.061 35.468 1.00 57.41 861 ILE A CA 1
ATOM 6892 C C . ILE A 1 861 ? -4.170 1.366 36.297 1.00 57.41 861 ILE A C 1
ATOM 6894 O O . ILE A 1 861 ? -3.081 1.898 36.520 1.00 57.41 861 ILE A O 1
ATOM 6898 N N . THR A 1 862 ? -4.446 0.108 36.643 1.00 61.50 862 THR A N 1
ATOM 6899 C CA . THR A 1 862 ? -3.472 -0.847 37.172 1.00 61.50 862 THR A CA 1
ATOM 6900 C C . THR A 1 862 ? -2.969 -1.777 36.059 1.00 61.50 862 THR A C 1
ATOM 6902 O O . THR A 1 862 ? -3.633 -1.993 35.045 1.00 61.50 862 THR A O 1
ATOM 6905 N N . LEU A 1 863 ? -1.801 -2.404 36.255 1.00 64.44 863 LEU A N 1
ATOM 6906 C CA . LEU A 1 863 ? -1.308 -3.473 35.365 1.00 64.44 863 LEU A CA 1
ATOM 6907 C C . LEU A 1 863 ? -2.307 -4.640 35.226 1.00 64.44 863 LEU A C 1
ATOM 6909 O O . LEU A 1 863 ? -2.213 -5.422 34.280 1.00 64.44 863 LEU A O 1
ATOM 6913 N N . HIS A 1 864 ? -3.242 -4.769 36.169 1.00 64.44 864 HIS A N 1
ATOM 6914 C CA . HIS A 1 864 ? -4.306 -5.763 36.152 1.00 64.44 864 HIS A CA 1
ATOM 6915 C C . HIS A 1 864 ? -5.360 -5.433 35.082 1.00 64.44 864 HIS A C 1
ATOM 6917 O O . HIS A 1 864 ? -5.589 -6.254 34.196 1.00 64.44 864 HIS A O 1
ATOM 6923 N N . THR A 1 865 ? -5.874 -4.196 35.038 1.00 66.94 865 THR A N 1
ATOM 6924 C CA . THR A 1 865 ? -6.847 -3.748 34.019 1.00 66.94 865 THR A CA 1
ATOM 6925 C C . THR A 1 865 ? -6.306 -3.877 32.586 1.00 66.94 865 THR A C 1
ATOM 6927 O O . THR A 1 865 ? -7.037 -4.223 31.659 1.00 66.94 865 THR A O 1
ATOM 6930 N N . GLU A 1 866 ? -5.000 -3.672 32.369 1.00 73.81 866 GLU A N 1
ATOM 6931 C CA . GLU A 1 866 ? -4.383 -3.901 31.049 1.00 73.81 866 GLU A CA 1
ATOM 6932 C C . GLU A 1 866 ? -4.415 -5.376 30.618 1.00 73.81 866 GLU A C 1
ATOM 6934 O O . GLU A 1 866 ? -4.603 -5.675 29.433 1.00 73.81 866 GLU A O 1
ATOM 6939 N N . LYS A 1 867 ? -4.213 -6.302 31.566 1.00 73.00 867 LYS A N 1
ATOM 6940 C CA . LYS A 1 867 ? -4.310 -7.749 31.322 1.00 73.00 867 LYS A CA 1
ATOM 6941 C C . LYS A 1 867 ? -5.760 -8.174 31.111 1.00 73.00 867 LYS A C 1
ATOM 6943 O O . LYS A 1 867 ? -6.018 -9.043 30.281 1.00 73.00 867 LYS A O 1
ATOM 6948 N N . GLU A 1 868 ? -6.703 -7.549 31.804 1.00 73.19 868 GLU A N 1
ATOM 6949 C CA . GLU A 1 868 ? -8.130 -7.810 31.621 1.00 73.19 868 GLU A CA 1
ATOM 6950 C C . GLU A 1 868 ? -8.598 -7.443 30.221 1.00 73.19 868 GLU A C 1
ATOM 6952 O O . GLU A 1 868 ? -9.186 -8.292 29.559 1.00 73.19 868 GLU A O 1
ATOM 6957 N N . ILE A 1 869 ? -8.263 -6.246 29.715 1.00 82.50 869 ILE A N 1
ATOM 6958 C CA . ILE A 1 869 ? -8.628 -5.798 28.354 1.00 82.50 869 ILE A CA 1
ATOM 6959 C C . ILE A 1 869 ? -8.196 -6.821 27.283 1.00 82.50 869 ILE A C 1
ATOM 6961 O O . ILE A 1 869 ? -8.887 -7.010 26.274 1.00 82.50 869 ILE A O 1
ATOM 6965 N N . GLN A 1 870 ? -7.079 -7.523 27.507 1.00 83.56 870 GLN A N 1
ATOM 6966 C CA . GLN A 1 870 ? -6.596 -8.591 26.623 1.00 83.56 870 GLN A CA 1
ATOM 6967 C C . GLN A 1 870 ? -7.453 -9.856 26.668 1.00 83.56 870 GLN A C 1
ATOM 6969 O O . GLN A 1 870 ? -7.516 -10.578 25.668 1.00 83.56 870 GLN A O 1
ATOM 6974 N N . ASN A 1 871 ? -8.113 -10.116 27.794 1.00 83.06 871 ASN A N 1
ATOM 6975 C CA . ASN A 1 871 ? -8.816 -11.355 28.102 1.00 83.06 871 ASN A CA 1
ATOM 6976 C C . ASN A 1 871 ? -10.347 -11.231 28.120 1.00 83.06 871 ASN A C 1
ATOM 6978 O O . ASN A 1 871 ? -10.995 -12.275 28.148 1.00 83.06 871 ASN A O 1
ATOM 6982 N N . ILE A 1 872 ? -10.919 -10.022 27.991 1.00 84.75 872 ILE A N 1
ATOM 6983 C CA . ILE A 1 872 ? -12.377 -9.789 27.919 1.00 84.75 872 ILE A CA 1
ATOM 6984 C C . ILE A 1 872 ? -13.052 -10.796 26.954 1.00 84.75 872 ILE A C 1
ATOM 6986 O O . ILE A 1 872 ? -12.578 -10.962 25.816 1.00 84.75 872 ILE A O 1
ATOM 6990 N N . PRO A 1 873 ? -14.127 -11.493 27.374 1.00 84.31 873 PRO A N 1
ATOM 6991 C CA . PRO A 1 873 ? -14.912 -12.373 26.507 1.00 84.31 873 PRO A CA 1
ATOM 6992 C C . PRO A 1 873 ? -15.596 -11.631 25.350 1.00 84.31 873 PRO A C 1
ATOM 6994 O O . PRO A 1 873 ? -15.852 -10.431 25.405 1.00 84.31 873 PRO A O 1
ATOM 6997 N N . ILE A 1 874 ? -15.912 -12.345 24.267 1.00 86.56 874 ILE A N 1
ATOM 6998 C CA . ILE A 1 874 ? -16.729 -11.768 23.188 1.00 86.56 874 ILE A CA 1
ATOM 6999 C C . ILE A 1 874 ? -18.151 -11.573 23.724 1.00 86.56 874 ILE A C 1
ATOM 7001 O O . ILE A 1 874 ? -18.700 -12.481 24.336 1.00 86.56 874 ILE A O 1
ATOM 7005 N N . GLY A 1 875 ? -18.735 -10.397 23.485 1.00 85.12 875 GLY A N 1
ATOM 7006 C CA . GLY A 1 875 ? -20.037 -10.018 24.047 1.00 85.12 875 GLY A CA 1
ATOM 7007 C C . GLY A 1 875 ? -19.945 -9.253 25.370 1.00 85.12 875 GLY A C 1
ATOM 7008 O O . GLY A 1 875 ? -20.949 -8.705 25.811 1.00 85.12 875 GLY A O 1
ATOM 7009 N N . THR A 1 876 ? -18.752 -9.127 25.953 1.00 89.69 876 THR A N 1
ATOM 7010 C CA . THR A 1 876 ? -18.496 -8.311 27.147 1.00 89.69 876 THR A CA 1
ATOM 7011 C C . THR A 1 876 ? -17.697 -7.061 26.762 1.00 89.69 876 THR A C 1
ATOM 7013 O O . THR A 1 876 ? -16.849 -7.098 25.864 1.00 89.69 876 THR A O 1
ATOM 7016 N N . ALA A 1 877 ? -17.958 -5.933 27.422 1.00 92.12 877 ALA A N 1
ATOM 7017 C CA . ALA A 1 877 ? -17.192 -4.702 27.251 1.00 92.12 877 ALA A CA 1
ATOM 7018 C C . ALA A 1 877 ? -16.865 -4.054 28.598 1.00 92.12 877 ALA A C 1
ATOM 7020 O O . ALA A 1 877 ? -17.691 -4.042 29.506 1.00 92.12 877 ALA A O 1
ATOM 7021 N N . LEU A 1 878 ? -15.679 -3.462 28.691 1.00 89.00 878 LEU A N 1
ATOM 7022 C CA . LEU A 1 878 ? -15.284 -2.579 29.777 1.00 89.00 878 LEU A CA 1
ATOM 7023 C C . LEU A 1 878 ? -15.819 -1.170 29.497 1.00 89.00 878 LEU A C 1
ATOM 7025 O O . LEU A 1 878 ? -15.431 -0.536 28.514 1.00 89.00 878 LEU A O 1
ATOM 7029 N N . VAL A 1 879 ? -16.708 -0.671 30.349 1.00 88.81 879 VAL A N 1
ATOM 7030 C CA . VAL A 1 879 ? -17.284 0.676 30.258 1.00 88.81 879 VAL A CA 1
ATOM 7031 C C . VAL A 1 879 ? -16.656 1.566 31.321 1.00 88.81 879 VAL A C 1
ATOM 7033 O O . VAL A 1 879 ? -16.633 1.205 32.492 1.00 88.81 879 VAL A O 1
ATOM 7036 N N . THR A 1 880 ? -16.150 2.735 30.933 1.00 85.81 880 THR A N 1
ATOM 7037 C CA . THR A 1 880 ? -15.425 3.637 31.842 1.00 85.81 880 THR A CA 1
ATOM 7038 C C . THR A 1 880 ? -15.658 5.121 31.526 1.00 85.81 880 THR A C 1
ATOM 7040 O O . THR A 1 880 ? -16.154 5.485 30.454 1.00 85.81 880 THR A O 1
ATOM 7043 N N . GLY A 1 881 ? -15.371 5.971 32.518 1.00 80.12 881 GLY A N 1
ATOM 7044 C CA . GLY A 1 881 ? -15.421 7.437 32.502 1.00 80.12 881 GLY A CA 1
ATOM 7045 C C . GLY A 1 881 ? -16.815 8.077 32.580 1.00 80.12 881 GLY A C 1
ATOM 7046 O O . GLY A 1 881 ? -16.956 9.196 33.080 1.00 80.12 881 GLY A O 1
ATOM 7047 N N . ILE A 1 882 ? -17.873 7.380 32.149 1.00 79.94 882 ILE A N 1
ATOM 7048 C CA . ILE A 1 882 ? -19.269 7.777 32.428 1.00 79.94 882 ILE A CA 1
ATOM 7049 C C . ILE A 1 882 ? -19.789 7.259 33.778 1.00 79.94 882 ILE A C 1
ATOM 7051 O O . ILE A 1 882 ? -20.674 7.876 34.383 1.00 79.94 882 ILE A O 1
ATOM 7055 N N . VAL A 1 883 ? -19.227 6.137 34.208 1.00 76.50 883 VAL A N 1
ATOM 7056 C CA . VAL A 1 883 ? -19.451 5.451 35.480 1.00 76.50 883 VAL A CA 1
ATOM 7057 C C . VAL A 1 883 ? -18.310 5.794 36.435 1.00 76.50 883 VAL A C 1
ATOM 7059 O O . VAL A 1 883 ? -17.207 6.099 35.979 1.00 76.50 883 VAL A O 1
ATOM 7062 N N . ASP A 1 884 ? -18.586 5.768 37.740 1.00 71.94 884 ASP A N 1
ATOM 7063 C CA . ASP A 1 884 ? -17.619 6.185 38.767 1.00 71.94 884 ASP A CA 1
ATOM 7064 C C . ASP A 1 884 ? -16.408 5.230 38.841 1.00 71.94 884 ASP A C 1
ATOM 7066 O O . ASP A 1 884 ? -15.317 5.641 39.231 1.00 71.94 884 ASP A O 1
ATOM 7070 N N . LEU A 1 885 ? -16.581 3.979 38.397 1.00 74.31 885 LEU A N 1
ATOM 7071 C CA . LEU A 1 885 ? -15.534 2.965 38.263 1.00 74.31 885 LEU A CA 1
ATOM 7072 C C . LEU A 1 885 ? -15.664 2.211 36.934 1.00 74.31 885 LEU A C 1
ATOM 7074 O O . LEU A 1 885 ? -16.780 2.099 36.427 1.00 74.31 885 LEU A O 1
ATOM 7078 N N . PRO A 1 886 ? -14.571 1.665 36.365 1.00 79.00 886 PRO A N 1
ATOM 7079 C CA . PRO A 1 886 ? -14.649 0.788 35.200 1.00 79.00 886 PRO A CA 1
ATOM 7080 C C . PRO A 1 886 ? -15.511 -0.452 35.484 1.00 79.00 886 PRO A C 1
ATOM 7082 O O . PRO A 1 886 ? -15.284 -1.145 36.472 1.00 79.00 886 PRO A O 1
ATOM 7085 N N . LEU A 1 887 ? -16.484 -0.739 34.617 1.00 84.62 887 LEU A N 1
ATOM 7086 C CA . LEU A 1 887 ? -17.411 -1.865 34.771 1.00 84.62 887 LEU A CA 1
ATOM 7087 C C . LEU A 1 887 ? -17.290 -2.836 33.605 1.00 84.62 887 LEU A C 1
ATOM 7089 O O . LEU A 1 887 ? -17.342 -2.417 32.448 1.00 84.62 887 LEU A O 1
ATOM 7093 N N . LEU A 1 888 ? -17.204 -4.131 33.897 1.00 86.62 888 LEU A N 1
ATOM 7094 C CA . LEU A 1 888 ? -17.390 -5.177 32.896 1.00 86.62 888 LEU A CA 1
ATOM 7095 C C . LEU A 1 888 ? -18.887 -5.417 32.700 1.00 86.62 888 LEU A C 1
ATOM 7097 O O . LEU A 1 888 ? -19.617 -5.713 33.642 1.00 86.62 888 LEU A O 1
ATOM 7101 N N . VAL A 1 889 ? -19.353 -5.246 31.467 1.00 90.12 889 VAL A N 1
ATOM 7102 C CA . VAL A 1 889 ? -20.771 -5.313 31.110 1.00 90.12 889 VAL A CA 1
ATOM 7103 C C . VAL A 1 889 ? -20.961 -6.349 30.016 1.00 90.12 889 VAL A C 1
ATOM 7105 O O . VAL A 1 889 ? -20.382 -6.230 28.935 1.00 90.12 889 VAL A O 1
ATOM 7108 N N . ASN A 1 890 ? -21.815 -7.333 30.274 1.00 91.88 890 ASN A N 1
ATOM 7109 C CA . ASN A 1 890 ? -22.304 -8.256 29.259 1.00 91.88 890 ASN A CA 1
ATOM 7110 C C . ASN A 1 890 ? -23.330 -7.525 28.400 1.00 91.88 890 ASN A C 1
ATOM 7112 O O . ASN A 1 890 ? -24.405 -7.156 28.874 1.00 91.88 890 ASN A O 1
ATOM 7116 N N . ILE A 1 891 ? -22.964 -7.260 27.150 1.00 93.81 891 ILE A N 1
ATOM 7117 C CA . ILE A 1 891 ? -23.745 -6.435 26.236 1.00 93.81 891 ILE A CA 1
ATOM 7118 C C . ILE A 1 891 ? -25.019 -7.174 25.847 1.00 93.81 891 ILE A C 1
ATOM 7120 O O . ILE A 1 891 ? -24.987 -8.344 25.465 1.00 93.81 891 ILE A O 1
ATOM 7124 N N . ARG A 1 892 ? -26.151 -6.469 25.927 1.00 92.56 892 ARG A N 1
ATOM 7125 C CA . ARG A 1 892 ? -27.445 -7.040 25.557 1.00 92.56 892 ARG A CA 1
ATOM 7126 C C . ARG A 1 892 ? -27.498 -7.403 24.069 1.00 92.56 892 ARG A C 1
ATOM 7128 O O . ARG A 1 892 ? -26.858 -6.729 23.254 1.00 92.56 892 ARG A O 1
ATOM 7135 N N . PRO A 1 893 ? -28.337 -8.374 23.680 1.00 89.81 893 PRO A N 1
ATOM 7136 C CA . PRO A 1 893 ? -28.612 -8.621 22.280 1.00 89.81 893 PRO A CA 1
ATOM 7137 C C . PRO A 1 893 ? -29.183 -7.387 21.569 1.00 89.81 893 PRO A C 1
ATOM 7139 O O . PRO A 1 893 ? -29.919 -6.584 22.157 1.00 89.81 893 PRO A O 1
ATOM 7142 N N . ARG A 1 894 ? -28.855 -7.237 20.284 1.00 90.75 894 ARG A N 1
ATOM 7143 C CA . ARG A 1 894 ? -29.430 -6.203 19.411 1.00 90.75 894 ARG A CA 1
ATOM 7144 C C . ARG A 1 894 ? -30.908 -6.470 19.165 1.00 90.75 894 ARG A C 1
ATOM 7146 O O . ARG A 1 894 ? -31.269 -7.584 18.794 1.00 90.75 894 ARG A O 1
ATOM 7153 N N . MET A 1 895 ? -31.737 -5.433 19.263 1.00 91.06 895 MET A N 1
ATOM 7154 C CA . MET A 1 895 ? -33.146 -5.507 18.856 1.00 91.06 895 MET A CA 1
ATOM 7155 C C . MET A 1 895 ? -33.281 -5.573 17.328 1.00 91.06 895 MET A C 1
ATOM 7157 O O . MET A 1 895 ? -34.218 -6.171 16.799 1.00 91.06 895 MET A O 1
ATOM 7161 N N . SER A 1 896 ? -32.328 -4.972 16.616 1.00 90.81 896 SER A N 1
ATOM 7162 C CA . SER A 1 896 ? -32.290 -4.878 15.158 1.00 90.81 896 SER A CA 1
ATOM 7163 C C . SER A 1 896 ? -31.417 -5.950 14.497 1.00 90.81 896 SER A C 1
ATOM 7165 O O . SER A 1 896 ? -30.494 -6.493 15.108 1.00 90.81 896 SER A O 1
ATOM 7167 N N . LYS A 1 897 ? -31.658 -6.217 13.209 1.00 87.62 897 LYS A N 1
ATOM 7168 C CA . LYS A 1 897 ? -30.903 -7.187 12.406 1.00 87.62 897 LYS A CA 1
ATOM 7169 C C . LYS A 1 897 ? -29.414 -6.841 12.373 1.00 87.62 897 LYS A C 1
ATOM 7171 O O . LYS A 1 897 ? -29.035 -5.689 12.147 1.00 87.62 897 LYS A O 1
ATOM 7176 N N . HIS A 1 898 ? -28.557 -7.846 12.535 1.00 83.19 898 HIS A N 1
ATOM 7177 C CA . HIS A 1 898 ? -27.114 -7.686 12.387 1.00 83.19 898 HIS A CA 1
ATOM 7178 C C . HIS A 1 898 ? -26.718 -7.576 10.902 1.00 83.19 898 HIS A C 1
ATOM 7180 O O . HIS A 1 898 ? -27.168 -8.366 10.079 1.00 83.19 898 HIS A O 1
ATOM 7186 N N . GLY A 1 899 ? -25.918 -6.564 10.552 1.00 61.84 899 GLY A N 1
ATOM 7187 C CA . GLY A 1 899 ? -25.478 -6.291 9.174 1.00 61.84 899 GLY A CA 1
ATOM 7188 C C . GLY A 1 899 ? -24.028 -6.674 8.872 1.00 61.84 899 GLY A C 1
ATOM 7189 O O . GLY A 1 899 ? -23.610 -6.557 7.726 1.00 61.84 899 GLY A O 1
ATOM 7190 N N . GLY A 1 900 ? -23.272 -7.105 9.888 1.00 54.88 900 GLY A N 1
ATOM 7191 C CA . GLY A 1 900 ? -21.828 -7.354 9.816 1.00 54.88 900 GLY A CA 1
ATOM 7192 C C . GLY A 1 900 ? -21.434 -8.823 9.983 1.00 54.88 900 GLY A C 1
ATOM 7193 O O . GLY A 1 900 ? -20.302 -9.091 10.383 1.00 54.88 900 GLY A O 1
ATOM 7194 N N . GLU A 1 901 ? -22.346 -9.773 9.731 1.00 51.66 901 GLU A N 1
ATOM 7195 C CA . GLU A 1 901 ? -21.989 -11.198 9.741 1.00 51.66 901 GLU A CA 1
ATOM 7196 C C . GLU A 1 901 ? -20.864 -11.436 8.721 1.00 51.66 901 GLU A C 1
ATOM 7198 O O . GLU A 1 901 ? -20.926 -10.986 7.571 1.00 51.66 901 GLU A O 1
ATOM 7203 N N . ALA A 1 902 ? -19.797 -12.112 9.156 1.00 38.53 902 ALA A N 1
ATOM 7204 C CA . ALA A 1 902 ? -18.747 -12.531 8.245 1.00 38.53 902 ALA A CA 1
ATOM 7205 C C . ALA A 1 902 ? -19.382 -13.444 7.195 1.00 38.53 902 ALA A C 1
ATOM 7207 O O . ALA A 1 902 ? -19.988 -14.452 7.548 1.00 38.53 902 ALA A O 1
ATOM 7208 N N . VAL A 1 903 ? -19.238 -13.097 5.914 1.00 33.03 903 VAL A N 1
ATOM 7209 C CA . VAL A 1 903 ? -19.666 -13.976 4.824 1.00 33.03 903 VAL A CA 1
ATOM 7210 C C . VAL A 1 903 ? -18.860 -15.265 4.950 1.00 33.03 903 VAL A C 1
ATOM 7212 O O . VAL A 1 903 ? -17.663 -15.289 4.647 1.00 33.03 903 VAL A O 1
ATOM 7215 N N . SER A 1 904 ? -19.500 -16.316 5.457 1.00 29.16 904 SER A N 1
ATOM 7216 C CA . SER A 1 904 ? -18.920 -17.648 5.490 1.00 29.16 904 SER A CA 1
ATOM 7217 C C . SER A 1 904 ? -18.639 -18.080 4.051 1.00 29.16 904 SER A C 1
ATOM 7219 O O . SER A 1 904 ? -19.463 -17.908 3.154 1.00 29.16 904 SER A O 1
ATOM 7221 N N . ALA A 1 905 ? -17.450 -18.629 3.807 1.00 31.61 905 ALA A N 1
ATOM 7222 C CA . ALA A 1 905 ? -17.136 -19.262 2.526 1.00 31.61 905 ALA A CA 1
ATOM 7223 C C . ALA A 1 905 ? -17.875 -20.606 2.346 1.00 31.61 905 ALA A C 1
ATOM 7225 O O . ALA A 1 905 ? -17.785 -21.210 1.279 1.00 31.61 905 ALA A O 1
ATOM 7226 N N . PHE A 1 906 ? -18.582 -21.054 3.387 1.00 34.62 906 PHE A N 1
ATOM 7227 C CA . PHE A 1 906 ? -19.448 -22.221 3.412 1.00 34.62 906 PHE A CA 1
ATOM 7228 C C . PHE A 1 906 ? -20.886 -21.732 3.594 1.00 34.62 906 PHE A C 1
ATOM 7230 O O . PHE A 1 906 ? -21.173 -21.003 4.540 1.00 34.62 906 PHE A O 1
ATOM 7237 N N . LEU A 1 907 ? -21.759 -22.068 2.651 1.00 30.89 907 LEU A N 1
ATOM 7238 C CA . LEU A 1 907 ? -23.186 -21.784 2.763 1.00 30.89 907 LEU A CA 1
ATOM 7239 C C . LEU A 1 907 ? -23.755 -22.690 3.860 1.00 30.89 907 LEU A C 1
ATOM 7241 O O . LEU A 1 907 ? -23.555 -23.902 3.791 1.00 30.89 907 LEU A O 1
ATOM 7245 N N . ASP A 1 908 ? -24.419 -22.108 4.856 1.00 32.16 908 ASP A N 1
ATOM 7246 C CA . ASP A 1 908 ? -25.176 -22.874 5.845 1.00 32.16 908 ASP A CA 1
ATOM 7247 C C . ASP A 1 908 ? -26.359 -23.557 5.134 1.00 32.16 908 ASP A C 1
ATOM 7249 O O . ASP A 1 908 ? -27.064 -22.932 4.337 1.00 32.16 908 ASP A O 1
ATOM 7253 N N . GLU A 1 909 ? -26.549 -24.855 5.393 1.00 34.31 909 GLU A N 1
ATOM 7254 C CA . GLU A 1 909 ? -27.516 -25.723 4.696 1.00 34.31 909 GLU A CA 1
ATOM 7255 C C . GLU A 1 909 ? -28.977 -25.243 4.830 1.00 34.31 909 GLU A C 1
ATOM 7257 O O . GLU A 1 909 ? -29.803 -25.557 3.976 1.00 34.31 909 GLU A O 1
ATOM 7262 N N . GLU A 1 910 ? -29.293 -24.417 5.833 1.00 29.64 910 GLU A N 1
ATOM 7263 C CA . GLU A 1 910 ? -30.656 -23.945 6.119 1.00 29.64 910 GLU A CA 1
ATOM 7264 C C . GLU A 1 910 ? -31.133 -22.777 5.227 1.00 29.64 910 GLU A C 1
ATOM 7266 O O . GLU A 1 910 ? -32.336 -22.591 5.064 1.00 29.64 910 GLU A O 1
ATOM 7271 N N . GLU A 1 911 ? -30.244 -22.010 4.576 1.00 27.73 911 GLU A N 1
ATOM 7272 C CA . GLU A 1 911 ? -30.657 -20.951 3.624 1.00 27.73 911 GLU A CA 1
ATOM 7273 C C . GLU A 1 911 ? -30.856 -21.470 2.180 1.00 27.73 911 GLU A C 1
ATOM 7275 O O . GLU A 1 911 ? -31.215 -20.708 1.277 1.00 27.73 911 GLU A O 1
ATOM 7280 N N . VAL A 1 912 ? -30.654 -22.773 1.943 1.00 33.66 912 VAL A N 1
ATOM 7281 C CA . VAL A 1 912 ? -30.748 -23.405 0.613 1.00 33.66 912 VAL A CA 1
ATOM 7282 C C . VAL A 1 912 ? -32.188 -23.817 0.251 1.00 33.66 912 VAL A C 1
ATOM 7284 O O . VAL A 1 912 ? -32.487 -24.015 -0.928 1.00 33.66 912 VAL A O 1
ATOM 7287 N N . GLU A 1 913 ? -33.119 -23.871 1.209 1.00 28.14 913 GLU A N 1
ATOM 7288 C CA . GLU A 1 913 ? -34.466 -24.417 0.966 1.00 28.14 913 GLU A CA 1
ATOM 7289 C C . GLU A 1 913 ? -35.456 -23.470 0.254 1.00 28.14 913 GLU A C 1
ATOM 7291 O O . GLU A 1 913 ? -36.391 -23.956 -0.377 1.00 28.14 913 GLU A O 1
ATOM 7296 N N . GLU A 1 914 ? -35.255 -22.145 0.229 1.00 26.52 914 GLU A N 1
ATOM 7297 C CA . GLU A 1 914 ? -36.232 -21.222 -0.400 1.00 26.52 914 GLU A CA 1
ATOM 7298 C C . GLU A 1 914 ? -35.895 -20.764 -1.831 1.00 26.52 914 GLU A C 1
ATOM 7300 O O . GLU A 1 914 ? -36.675 -20.041 -2.457 1.00 26.52 914 GLU A O 1
ATOM 7305 N N . LYS A 1 915 ? -34.768 -21.200 -2.405 1.00 24.83 915 LYS A N 1
ATOM 7306 C CA . LYS A 1 915 ? -34.443 -20.960 -3.828 1.00 24.83 915 LYS A CA 1
ATOM 7307 C C . LYS A 1 915 ? -33.846 -22.193 -4.502 1.00 24.83 915 LYS A C 1
ATOM 7309 O O . LYS A 1 915 ? -32.852 -22.111 -5.222 1.00 24.83 915 LYS A O 1
ATOM 7314 N N . GLY A 1 916 ? -34.483 -23.338 -4.282 1.00 23.23 916 GLY A N 1
ATOM 7315 C CA . GLY A 1 916 ? -34.314 -24.520 -5.114 1.00 23.23 916 GLY A CA 1
ATOM 7316 C C . GLY A 1 916 ? -35.152 -24.405 -6.384 1.00 23.23 916 GLY A C 1
ATOM 7317 O O . GLY A 1 916 ? -36.363 -24.545 -6.322 1.00 23.23 916 GLY A O 1
ATOM 7318 N N . GLU A 1 917 ? -34.498 -24.117 -7.509 1.00 25.67 917 GLU A N 1
ATOM 7319 C CA . GLU A 1 917 ? -34.697 -24.779 -8.811 1.00 25.67 917 GLU A CA 1
ATOM 7320 C C . GLU A 1 917 ? -33.765 -24.115 -9.838 1.00 25.67 917 GLU A C 1
ATOM 7322 O O . GLU A 1 917 ? -34.138 -23.180 -10.538 1.00 25.67 917 GLU A O 1
ATOM 7327 N N . ASP A 1 918 ? -32.486 -24.516 -9.837 1.00 24.25 918 ASP A N 1
ATOM 7328 C CA . ASP A 1 918 ? -31.845 -25.115 -11.017 1.00 24.25 918 ASP A CA 1
ATOM 7329 C C . ASP A 1 918 ? -30.330 -25.346 -10.811 1.00 24.25 918 ASP A C 1
ATOM 7331 O O . ASP A 1 918 ? -29.543 -24.425 -10.602 1.00 24.25 918 ASP A O 1
ATOM 7335 N N . PHE A 1 919 ? -29.934 -26.614 -10.976 1.00 22.17 919 PHE A N 1
ATOM 7336 C CA . PHE A 1 919 ? -28.573 -27.139 -11.173 1.00 22.17 919 PHE A CA 1
ATOM 7337 C C . PHE A 1 919 ? -27.589 -27.182 -9.984 1.00 22.17 919 PHE A C 1
ATOM 7339 O O . PHE A 1 919 ? -26.572 -26.491 -9.954 1.00 22.17 919 PHE A O 1
ATOM 7346 N N . VAL A 1 920 ? -27.764 -28.201 -9.135 1.00 21.70 920 VAL A N 1
ATOM 7347 C CA . VAL A 1 920 ? -26.645 -28.932 -8.513 1.00 21.70 920 VAL A CA 1
ATOM 7348 C C . VAL A 1 920 ? -26.715 -30.391 -8.953 1.00 21.70 920 VAL A C 1
ATOM 7350 O O . VAL A 1 920 ? -27.556 -31.129 -8.463 1.00 21.70 920 VAL A O 1
ATOM 7353 N N . VAL A 1 921 ? -25.808 -30.826 -9.837 1.00 24.53 921 VAL A N 1
ATOM 7354 C CA . VAL A 1 921 ? -25.206 -32.166 -9.728 1.00 24.53 921 VAL A CA 1
ATOM 7355 C C . VAL A 1 921 ? -23.780 -32.130 -10.297 1.00 24.53 921 VAL A C 1
ATOM 7357 O O . VAL A 1 921 ? -23.570 -31.769 -11.454 1.00 24.53 921 VAL A O 1
ATOM 7360 N N . GLN A 1 922 ? -22.848 -32.635 -9.483 1.00 23.55 922 GLN A N 1
ATOM 7361 C CA . GLN A 1 922 ? -21.493 -33.122 -9.790 1.00 23.55 922 GLN A CA 1
ATOM 7362 C C . GLN A 1 922 ? -20.312 -32.157 -9.615 1.00 23.55 922 GLN A C 1
ATOM 7364 O O . GLN A 1 922 ? -19.629 -31.846 -10.582 1.00 23.55 922 GLN A O 1
ATOM 7369 N N . GLU A 1 923 ? -19.952 -31.865 -8.362 1.00 24.12 923 GLU A N 1
ATOM 7370 C CA . GLU A 1 923 ? -18.537 -31.845 -7.944 1.00 24.12 923 GLU A CA 1
ATOM 7371 C C . GLU A 1 923 ? -18.368 -32.404 -6.514 1.00 24.12 923 GLU A C 1
ATOM 7373 O O . GLU A 1 923 ? -17.819 -31.763 -5.634 1.00 24.12 923 GLU A O 1
ATOM 7378 N N . GLU A 1 924 ? -18.780 -33.658 -6.295 1.00 26.28 924 GLU A N 1
ATOM 7379 C CA . GLU A 1 924 ? -18.202 -34.504 -5.241 1.00 26.28 924 GLU A CA 1
ATOM 7380 C C . GLU A 1 924 ? -17.941 -35.910 -5.783 1.00 26.28 924 GLU A C 1
ATOM 7382 O O . GLU A 1 924 ? -18.831 -36.747 -5.911 1.00 26.28 924 GLU A O 1
ATOM 7387 N N . LYS A 1 925 ? -16.686 -36.126 -6.182 1.00 26.47 925 LYS A N 1
ATOM 7388 C CA . LYS A 1 925 ? -15.960 -37.404 -6.198 1.00 26.47 925 LYS A CA 1
ATOM 7389 C C . LYS A 1 925 ? -14.567 -37.096 -6.725 1.00 26.47 925 LYS A C 1
ATOM 7391 O O . LYS A 1 925 ? -14.425 -36.911 -7.923 1.00 26.47 925 LYS A O 1
ATOM 7396 N N . TYR A 1 926 ? -13.603 -36.935 -5.821 1.00 24.98 926 TYR A N 1
ATOM 7397 C CA . TYR A 1 926 ? -12.195 -37.378 -5.882 1.00 24.98 926 TYR A CA 1
ATOM 7398 C C . TYR A 1 926 ? -11.497 -36.845 -4.617 1.00 24.98 926 TYR A C 1
ATOM 7400 O O . TYR A 1 926 ? -10.585 -36.020 -4.671 1.00 24.98 926 TYR A O 1
ATOM 7408 N N . ALA A 1 927 ? -11.956 -37.315 -3.454 1.00 28.20 927 ALA A N 1
ATOM 7409 C CA . ALA A 1 927 ? -11.048 -37.531 -2.342 1.00 28.20 927 ALA A CA 1
ATOM 7410 C C . ALA A 1 927 ? -10.221 -38.767 -2.718 1.00 28.20 927 ALA A C 1
ATOM 7412 O O . ALA A 1 927 ? -10.743 -39.876 -2.738 1.00 28.20 927 ALA A O 1
ATOM 7413 N N . GLU A 1 928 ? -8.963 -38.558 -3.095 1.00 29.88 928 GLU A N 1
ATOM 7414 C CA . GLU A 1 928 ? -7.949 -39.608 -3.047 1.00 29.88 928 GLU A CA 1
ATOM 7415 C C . GLU A 1 928 ? -6.871 -39.182 -2.045 1.00 29.88 928 GLU A C 1
ATOM 7417 O O . GLU A 1 928 ? -6.430 -38.022 -1.988 1.00 29.88 928 GLU A O 1
ATOM 7422 N N . GLU A 1 929 ? -6.559 -40.145 -1.192 1.00 38.88 929 GLU A N 1
ATOM 7423 C CA . GLU A 1 929 ? -5.758 -40.095 0.018 1.00 38.88 929 GLU A CA 1
ATOM 7424 C C . GLU A 1 929 ? -4.302 -39.703 -0.272 1.00 38.88 929 GLU A C 1
ATOM 7426 O O . GLU A 1 929 ? -3.708 -40.091 -1.277 1.00 38.88 929 GLU A O 1
ATOM 7431 N N . GLY A 1 930 ? -3.712 -38.904 0.618 1.00 46.22 930 GLY A N 1
ATOM 7432 C CA . GLY A 1 930 ? -2.288 -38.583 0.573 1.00 46.22 930 GLY A CA 1
ATOM 7433 C C . GLY A 1 930 ? -1.920 -37.411 1.477 1.00 46.22 930 GLY A C 1
ATOM 7434 O O . GLY A 1 930 ? -2.486 -36.316 1.362 1.00 46.22 930 GLY A O 1
ATOM 7435 N N . GLU A 1 931 ? -0.953 -37.633 2.367 1.00 48.81 931 GLU A N 1
ATOM 7436 C CA . GLU A 1 931 ? -0.388 -36.605 3.242 1.00 48.81 931 GLU A CA 1
ATOM 7437 C C . GLU A 1 931 ? 0.270 -35.475 2.437 1.00 48.81 931 GLU A C 1
ATOM 7439 O O . GLU A 1 931 ? 0.949 -35.689 1.429 1.00 48.81 931 GLU A O 1
ATOM 7444 N N . SER A 1 932 ? 0.064 -34.239 2.893 1.00 67.25 932 SER A N 1
ATOM 7445 C CA . SER A 1 932 ? 0.754 -33.063 2.366 1.00 67.25 932 SER A CA 1
ATOM 7446 C C . SER A 1 932 ? 2.194 -33.054 2.875 1.00 67.25 932 SER A C 1
ATOM 7448 O O . SER A 1 932 ? 2.422 -32.832 4.061 1.00 67.25 932 SER A O 1
ATOM 7450 N N . ILE A 1 933 ? 3.164 -33.242 1.982 1.00 76.38 933 ILE A N 1
ATOM 7451 C CA . ILE A 1 933 ? 4.587 -33.317 2.333 1.00 76.38 933 ILE A CA 1
ATOM 7452 C C . ILE A 1 933 ? 5.314 -31.985 2.055 1.00 76.38 933 ILE A C 1
ATOM 7454 O O . ILE A 1 933 ? 4.954 -31.263 1.118 1.00 76.38 933 ILE A O 1
ATOM 7458 N N . PRO A 1 934 ? 6.331 -31.622 2.858 1.00 82.62 934 PRO A N 1
ATOM 7459 C CA . PRO A 1 934 ? 7.193 -30.471 2.597 1.00 82.62 934 PRO A CA 1
ATOM 7460 C C . PRO A 1 934 ? 8.106 -30.734 1.394 1.00 82.62 934 PRO A C 1
ATOM 7462 O O . PRO A 1 934 ? 8.915 -31.659 1.406 1.00 82.62 934 PRO A O 1
ATOM 7465 N N . LEU A 1 935 ? 7.986 -29.906 0.358 1.00 85.56 935 LEU A N 1
ATOM 7466 C CA . LEU A 1 935 ? 8.651 -30.069 -0.933 1.00 85.56 935 LEU A CA 1
ATOM 7467 C C . LEU A 1 935 ? 9.513 -28.860 -1.292 1.00 85.56 935 LEU A C 1
ATOM 7469 O O . LEU A 1 935 ? 9.127 -27.705 -1.099 1.00 85.56 935 LEU A O 1
ATOM 7473 N N . VAL A 1 936 ? 10.644 -29.132 -1.927 1.00 85.31 936 VAL A N 1
ATOM 7474 C CA . VAL A 1 936 ? 11.464 -28.155 -2.637 1.00 85.31 936 VAL A CA 1
ATOM 7475 C C . VAL A 1 936 ? 11.387 -28.492 -4.122 1.00 85.31 936 VAL A C 1
ATOM 7477 O O . VAL A 1 936 ? 11.820 -29.555 -4.562 1.00 85.31 936 VAL A O 1
ATOM 7480 N N . LYS A 1 937 ? 10.804 -27.588 -4.911 1.00 79.19 937 LYS A N 1
ATOM 7481 C CA . LYS A 1 937 ? 10.584 -27.823 -6.344 1.00 79.19 937 LYS A CA 1
ATOM 7482 C C . LYS A 1 937 ? 11.804 -27.444 -7.174 1.00 79.19 937 LYS A C 1
ATOM 7484 O O . LYS A 1 937 ? 12.411 -26.399 -6.933 1.00 79.19 937 LYS A O 1
ATOM 7489 N N . GLN A 1 938 ? 12.100 -28.247 -8.194 1.00 73.38 938 GLN A N 1
ATOM 7490 C CA . GLN A 1 938 ? 13.078 -27.899 -9.224 1.00 73.38 938 GLN A CA 1
ATOM 7491 C C . GLN A 1 938 ? 12.635 -26.637 -9.984 1.00 73.38 938 GLN A C 1
ATOM 7493 O O . GLN A 1 938 ? 11.443 -26.341 -10.104 1.00 73.38 938 GLN A O 1
ATOM 7498 N N . GLN A 1 939 ? 13.596 -25.873 -10.508 1.00 67.38 939 GLN A N 1
ATOM 7499 C CA . GLN A 1 939 ? 13.306 -24.621 -11.221 1.00 67.38 939 GLN A CA 1
ATOM 7500 C C . GLN A 1 939 ? 12.548 -24.844 -12.542 1.00 67.38 939 GLN A C 1
ATOM 7502 O O . GLN A 1 939 ? 11.805 -23.964 -12.985 1.00 67.38 939 GLN A O 1
ATOM 7507 N N . PHE A 1 940 ? 12.736 -26.012 -13.156 1.00 61.94 940 PHE A N 1
ATOM 7508 C CA . PHE A 1 940 ? 12.074 -26.431 -14.384 1.00 61.94 940 PHE A CA 1
ATOM 7509 C C . PHE A 1 940 ? 11.008 -27.476 -14.068 1.00 61.94 940 PHE A C 1
ATOM 7511 O O . PHE A 1 940 ? 11.250 -28.419 -13.320 1.00 61.94 940 PHE A O 1
ATOM 7518 N N . SER A 1 941 ? 9.822 -27.297 -14.639 1.00 66.44 941 SER A N 1
ATOM 7519 C CA . SER A 1 941 ? 8.754 -28.291 -14.574 1.00 66.44 941 SER A CA 1
ATOM 7520 C C . SER A 1 941 ? 8.992 -29.431 -15.570 1.00 66.44 941 SER A C 1
ATOM 7522 O O . SER A 1 941 ? 9.747 -29.286 -16.533 1.00 66.44 941 SER A O 1
ATOM 7524 N N . GLU A 1 942 ? 8.279 -30.546 -15.399 1.00 60.84 942 GLU A N 1
ATOM 7525 C CA . GLU A 1 942 ? 8.241 -31.648 -16.374 1.00 60.84 942 GLU A CA 1
ATOM 7526 C C . GLU A 1 942 ? 7.978 -31.153 -17.811 1.00 60.84 942 GLU A C 1
ATOM 7528 O O . GLU A 1 942 ? 8.546 -31.643 -18.786 1.00 60.84 942 GLU A O 1
ATOM 7533 N N . GLU A 1 943 ? 7.125 -30.134 -17.943 1.00 58.12 943 GLU A N 1
ATOM 7534 C CA . GLU A 1 943 ? 6.752 -29.530 -19.221 1.00 58.12 943 GLU A CA 1
ATOM 7535 C C . GLU A 1 943 ? 7.901 -28.714 -19.824 1.00 58.12 943 GLU A C 1
ATOM 7537 O O . GLU A 1 943 ? 8.109 -28.763 -21.038 1.00 58.12 943 GLU A O 1
ATOM 7542 N N . ASP A 1 944 ? 8.683 -28.023 -18.987 1.00 61.19 944 ASP A N 1
ATOM 7543 C CA . ASP A 1 944 ? 9.878 -27.290 -19.411 1.00 61.19 944 ASP A CA 1
ATOM 7544 C C . ASP A 1 944 ? 10.953 -28.252 -19.938 1.00 61.19 944 ASP A C 1
ATOM 7546 O O . ASP A 1 944 ? 11.548 -27.991 -20.983 1.00 61.19 944 ASP A O 1
ATOM 7550 N N . LEU A 1 945 ? 11.151 -29.402 -19.288 1.00 61.38 945 LEU A N 1
ATOM 7551 C CA . LEU A 1 945 ? 12.125 -30.407 -19.725 1.00 61.38 945 LEU A CA 1
ATOM 7552 C C . LEU A 1 945 ? 11.696 -31.122 -21.020 1.00 61.38 945 LEU A C 1
ATOM 7554 O O . LEU A 1 945 ? 12.520 -31.296 -21.921 1.00 61.38 945 LEU A O 1
ATOM 7558 N N . LYS A 1 946 ? 10.400 -31.430 -21.188 1.00 59.97 946 LYS A N 1
ATOM 7559 C CA . LYS A 1 946 ? 9.836 -31.938 -22.462 1.00 59.97 946 LYS A CA 1
ATOM 7560 C C . LYS A 1 946 ? 9.981 -30.929 -23.606 1.00 59.97 946 LYS A C 1
ATOM 7562 O O . LYS A 1 946 ? 10.117 -31.302 -24.773 1.00 59.97 946 LYS A O 1
ATOM 7567 N N . LEU A 1 947 ? 9.964 -29.635 -23.290 1.00 51.47 947 LEU A N 1
ATOM 7568 C CA . LEU A 1 947 ? 10.234 -28.553 -24.239 1.00 51.47 947 LEU A CA 1
ATOM 7569 C C . LEU A 1 947 ? 11.723 -28.436 -24.605 1.00 51.47 947 LEU A C 1
ATOM 7571 O O . LEU A 1 947 ? 12.024 -28.051 -25.736 1.00 51.47 947 LEU A O 1
ATOM 7575 N N . MET A 1 948 ? 12.632 -28.765 -23.681 1.00 50.06 948 MET A N 1
ATOM 7576 C CA . MET A 1 948 ? 14.088 -28.685 -23.865 1.00 50.06 948 MET A CA 1
ATOM 7577 C C . MET A 1 948 ? 14.680 -29.885 -24.619 1.00 50.06 948 MET A C 1
ATOM 7579 O O . MET A 1 948 ? 15.512 -29.671 -25.498 1.00 50.06 948 MET A O 1
ATOM 7583 N N . HIS A 1 949 ? 14.236 -31.112 -24.322 1.00 54.06 949 HIS A N 1
ATOM 7584 C CA . HIS A 1 949 ? 14.803 -32.354 -24.883 1.00 54.06 949 HIS A CA 1
ATOM 7585 C C . HIS A 1 949 ? 13.958 -32.996 -25.997 1.00 54.06 949 HIS A C 1
ATOM 7587 O O . HIS A 1 949 ? 14.431 -33.888 -26.697 1.00 54.06 949 HIS A O 1
ATOM 7593 N N . GLY A 1 950 ? 12.737 -32.502 -26.227 1.00 53.56 950 GLY A N 1
ATOM 7594 C CA . GLY A 1 950 ? 11.817 -33.029 -27.235 1.00 53.56 950 GLY A CA 1
ATOM 7595 C C . GLY A 1 950 ? 10.624 -33.768 -26.625 1.00 53.56 950 GLY A C 1
ATOM 7596 O O . GLY A 1 950 ? 10.654 -34.266 -25.508 1.00 53.56 950 GLY A O 1
ATOM 7597 N N . SER A 1 951 ? 9.520 -33.828 -27.372 1.00 53.72 951 SER A N 1
ATOM 7598 C CA . SER A 1 951 ? 8.226 -34.336 -26.881 1.00 53.72 951 SER A CA 1
ATOM 7599 C C . SER A 1 951 ? 8.187 -35.848 -26.631 1.00 53.72 951 SER A C 1
ATOM 7601 O O . SER A 1 951 ? 7.191 -36.341 -26.110 1.00 53.72 951 SER A O 1
ATOM 7603 N N . THR A 1 952 ? 9.210 -36.578 -27.074 1.00 47.44 952 THR A N 1
ATOM 7604 C CA . THR A 1 952 ? 9.307 -38.043 -27.024 1.00 47.44 952 THR A CA 1
ATOM 7605 C C . THR A 1 952 ? 10.151 -38.553 -25.860 1.00 47.44 952 THR A C 1
ATOM 7607 O O . THR A 1 952 ? 10.187 -39.758 -25.647 1.00 47.44 952 THR A O 1
ATOM 7610 N N . THR A 1 953 ? 10.818 -37.673 -25.113 1.00 52.41 953 THR A N 1
ATOM 7611 C CA . THR A 1 953 ? 11.747 -38.074 -24.055 1.00 52.41 953 THR A CA 1
ATOM 7612 C C . THR A 1 953 ? 10.979 -38.471 -22.795 1.00 52.41 953 THR A C 1
ATOM 7614 O O . THR A 1 953 ? 10.137 -37.711 -22.302 1.00 52.41 953 THR A O 1
ATOM 7617 N N . ALA A 1 954 ? 11.229 -39.680 -22.288 1.00 65.00 954 ALA A N 1
ATOM 7618 C CA . ALA A 1 954 ? 10.597 -40.172 -21.071 1.00 65.00 954 ALA A CA 1
ATOM 7619 C C . ALA A 1 954 ? 11.209 -39.453 -19.860 1.00 65.00 954 ALA A C 1
ATOM 7621 O O . ALA A 1 954 ? 12.412 -39.544 -19.616 1.00 65.00 954 ALA A O 1
ATOM 7622 N N . ILE A 1 955 ? 10.380 -38.717 -19.117 1.00 74.06 955 ILE A N 1
ATOM 7623 C CA . ILE A 1 955 ? 10.801 -37.990 -17.915 1.00 74.06 955 ILE A CA 1
ATOM 7624 C C . ILE A 1 955 ? 10.196 -38.678 -16.701 1.00 74.06 955 ILE A C 1
ATOM 7626 O O . ILE A 1 955 ? 8.974 -38.779 -16.599 1.00 74.06 955 ILE A O 1
ATOM 7630 N N . SER A 1 956 ? 11.047 -39.133 -15.789 1.00 80.50 956 SER A N 1
ATOM 7631 C CA . SER A 1 956 ? 10.642 -39.648 -14.482 1.00 80.50 956 SER A CA 1
ATOM 7632 C C . SER A 1 956 ? 10.846 -38.580 -13.413 1.00 80.50 956 SER A C 1
ATOM 7634 O O . SER A 1 956 ? 11.893 -37.940 -13.363 1.00 80.50 956 SER A O 1
ATOM 7636 N N . LEU A 1 957 ? 9.847 -38.383 -12.553 1.00 83.69 957 LEU A N 1
ATOM 7637 C CA . LEU A 1 957 ? 9.947 -37.518 -11.379 1.00 83.69 957 LEU A CA 1
ATOM 7638 C C . LEU A 1 957 ? 10.260 -38.375 -10.156 1.00 83.69 957 LEU A C 1
ATOM 7640 O O . LEU A 1 957 ? 9.484 -39.263 -9.806 1.00 83.69 957 LEU A O 1
ATOM 7644 N N . GLN A 1 958 ? 11.371 -38.078 -9.497 1.00 87.06 958 GLN A N 1
ATOM 7645 C CA . GLN A 1 958 ? 11.767 -38.703 -8.245 1.00 87.06 958 GLN A CA 1
ATOM 7646 C C . GLN A 1 958 ? 11.723 -37.677 -7.111 1.00 87.06 958 GLN A C 1
ATOM 7648 O O . GLN A 1 958 ? 12.007 -36.494 -7.314 1.00 87.06 958 GLN A O 1
ATOM 7653 N N . LEU A 1 959 ? 11.358 -38.135 -5.916 1.00 88.44 959 LEU A N 1
ATOM 7654 C CA . LEU A 1 959 ? 11.408 -37.354 -4.686 1.00 88.44 959 LEU A CA 1
ATOM 7655 C C . LEU A 1 959 ? 12.625 -37.791 -3.882 1.00 88.44 959 LEU A C 1
ATOM 7657 O O . LEU A 1 959 ? 12.672 -38.908 -3.366 1.00 88.44 959 LEU A O 1
ATOM 7661 N N . ILE A 1 960 ? 13.596 -36.894 -3.777 1.00 90.75 960 ILE A N 1
ATOM 7662 C CA . ILE A 1 960 ? 14.819 -37.112 -3.015 1.00 90.75 960 ILE A CA 1
ATOM 7663 C C . ILE A 1 960 ? 14.575 -36.676 -1.569 1.00 90.75 960 ILE A C 1
ATOM 7665 O O . ILE A 1 960 ? 14.262 -35.502 -1.354 1.00 90.75 960 ILE A O 1
ATOM 7669 N N . PRO A 1 961 ? 14.705 -37.563 -0.568 1.00 92.06 961 PRO A N 1
ATOM 7670 C CA . PRO A 1 961 ? 14.655 -37.163 0.831 1.00 92.06 961 PRO A CA 1
ATOM 7671 C C . PRO A 1 961 ? 15.814 -36.208 1.126 1.00 92.06 961 PRO A C 1
ATOM 7673 O O . PRO A 1 961 ? 16.963 -36.445 0.756 1.00 92.06 961 PRO A O 1
ATOM 7676 N N . SER A 1 962 ? 15.511 -35.077 1.744 1.00 93.19 962 SER A N 1
ATOM 7677 C CA . SER A 1 962 ? 16.462 -33.995 1.983 1.00 93.19 962 SER A CA 1
ATOM 7678 C C . SER A 1 962 ? 16.159 -33.293 3.298 1.00 93.19 962 SER A C 1
ATOM 7680 O O . SER A 1 962 ? 15.067 -33.396 3.851 1.00 93.19 962 SER A O 1
ATOM 7682 N N . VAL A 1 963 ? 17.114 -32.529 3.805 1.00 92.31 963 VAL A N 1
ATOM 7683 C CA . VAL A 1 963 ? 16.957 -31.781 5.049 1.00 92.31 963 VAL A CA 1
ATOM 7684 C C . VAL A 1 963 ? 17.382 -30.334 4.855 1.00 92.31 963 VAL A C 1
ATOM 7686 O O . VAL A 1 963 ? 18.456 -30.046 4.328 1.00 92.31 963 VAL A O 1
ATOM 7689 N N . LEU A 1 964 ? 16.513 -29.414 5.264 1.00 91.69 964 LEU A N 1
ATOM 7690 C CA . LEU A 1 964 ? 16.791 -27.988 5.298 1.00 91.69 964 LEU A CA 1
ATOM 7691 C C . LEU A 1 964 ? 17.249 -27.616 6.710 1.00 91.69 964 LEU A C 1
ATOM 7693 O O . LEU A 1 964 ? 16.460 -27.659 7.653 1.00 91.69 964 LEU A O 1
ATOM 7697 N N . MET A 1 965 ? 18.516 -27.241 6.851 1.00 90.38 965 MET A N 1
ATOM 7698 C CA . MET A 1 965 ? 19.125 -26.846 8.119 1.00 90.38 965 MET A CA 1
ATOM 7699 C C . MET A 1 965 ? 19.336 -25.336 8.167 1.00 90.38 965 MET A C 1
ATOM 7701 O O . MET A 1 965 ? 19.874 -24.753 7.226 1.00 90.38 965 MET A O 1
ATOM 7705 N N . ARG A 1 966 ? 18.939 -24.695 9.268 1.00 89.06 966 ARG A N 1
ATOM 7706 C CA . ARG A 1 966 ? 19.329 -23.318 9.591 1.00 89.06 966 ARG A CA 1
ATOM 7707 C C . ARG A 1 966 ? 20.527 -23.342 10.515 1.00 89.06 966 ARG A C 1
ATOM 7709 O O . ARG A 1 966 ? 20.491 -23.981 11.564 1.00 89.06 966 ARG A O 1
ATOM 7716 N N . CYS A 1 967 ? 21.554 -22.608 10.132 1.00 86.50 967 CYS A N 1
ATOM 7717 C CA . CYS A 1 967 ? 22.842 -22.591 10.793 1.00 86.50 967 CYS A CA 1
ATOM 7718 C C . CYS A 1 967 ? 23.236 -21.155 11.145 1.00 86.50 967 CYS A C 1
ATOM 7720 O O . CYS A 1 967 ? 22.799 -20.210 10.490 1.00 86.50 967 CYS A O 1
ATOM 7722 N N . SER A 1 968 ? 24.062 -20.998 12.173 1.00 81.00 968 SER A N 1
ATOM 7723 C CA . SER A 1 968 ? 24.555 -19.721 12.680 1.00 81.00 968 SER A CA 1
ATOM 7724 C C . SER A 1 968 ? 26.058 -19.807 12.904 1.00 81.00 968 SER A C 1
ATOM 7726 O O . SER A 1 968 ? 26.555 -20.725 13.562 1.00 81.00 968 SER A O 1
ATOM 7728 N N . ARG A 1 969 ? 26.807 -18.852 12.350 1.00 77.56 969 ARG A N 1
ATOM 7729 C CA . ARG A 1 969 ? 28.258 -18.745 12.551 1.00 77.56 969 ARG A CA 1
ATOM 7730 C C . ARG A 1 969 ? 28.618 -17.292 12.820 1.00 77.56 969 ARG A C 1
ATOM 7732 O O . ARG A 1 969 ? 28.319 -16.424 12.013 1.00 77.56 969 ARG A O 1
ATOM 7739 N N . LYS A 1 970 ? 29.260 -17.018 13.964 1.00 71.12 970 LYS A N 1
ATOM 7740 C CA . LYS A 1 970 ? 29.662 -15.657 14.388 1.00 71.12 970 LYS A CA 1
ATOM 7741 C C . LYS A 1 970 ? 28.511 -14.622 14.377 1.00 71.12 970 LYS A C 1
ATOM 7743 O O . LYS A 1 970 ? 28.756 -13.441 14.165 1.00 71.12 970 LYS A O 1
ATOM 7748 N N . GLY A 1 971 ? 27.272 -15.057 14.625 1.00 69.44 971 GLY A N 1
ATOM 7749 C CA . GLY A 1 971 ? 26.090 -14.185 14.663 1.00 69.44 971 GLY A CA 1
ATOM 7750 C C . GLY A 1 971 ? 25.392 -13.957 13.316 1.00 69.44 971 GLY A C 1
ATOM 7751 O O . GLY A 1 971 ? 24.386 -13.251 13.288 1.00 69.44 971 GLY A O 1
ATOM 7752 N N . GLU A 1 972 ? 25.874 -14.557 12.223 1.00 72.44 972 GLU A N 1
ATOM 7753 C CA . GLU A 1 972 ? 25.201 -14.543 10.920 1.00 72.44 972 GLU A CA 1
ATOM 7754 C C . GLU A 1 972 ? 24.462 -15.862 10.659 1.00 72.44 972 GLU A C 1
ATOM 7756 O O . GLU A 1 972 ? 25.041 -16.947 10.779 1.00 72.44 972 GLU A O 1
ATOM 7761 N N . ASP A 1 973 ? 23.186 -15.756 10.275 1.00 83.19 973 ASP A N 1
ATOM 7762 C CA . ASP A 1 973 ? 22.319 -16.898 9.980 1.00 83.19 973 ASP A CA 1
ATOM 7763 C C . ASP A 1 973 ? 22.344 -17.252 8.486 1.00 83.19 973 ASP A C 1
ATOM 7765 O O . ASP A 1 973 ? 22.210 -16.387 7.615 1.00 83.19 973 ASP A O 1
ATOM 7769 N N . PHE A 1 974 ? 22.446 -18.546 8.188 1.00 83.88 974 PHE A N 1
ATOM 7770 C CA . PHE A 1 974 ? 22.385 -19.103 6.838 1.00 83.88 974 PHE A CA 1
ATOM 7771 C C . PHE A 1 974 ? 21.573 -20.404 6.802 1.00 83.88 974 PHE A C 1
ATOM 7773 O O . PHE A 1 974 ? 21.219 -20.972 7.832 1.00 83.88 974 PHE A O 1
ATOM 7780 N N . SER A 1 975 ? 21.194 -20.861 5.607 1.00 88.50 975 SER A N 1
ATOM 7781 C CA . SER A 1 975 ? 20.416 -22.095 5.420 1.00 88.50 975 SER A CA 1
ATOM 7782 C C . SER A 1 975 ? 21.093 -23.022 4.420 1.00 88.50 975 SER A C 1
ATOM 7784 O O . SER A 1 975 ? 21.577 -22.553 3.392 1.00 88.50 975 SER A O 1
ATOM 7786 N N . LEU A 1 976 ? 21.098 -24.322 4.707 1.00 88.62 976 LEU A N 1
ATOM 7787 C CA . LEU A 1 976 ? 21.672 -25.375 3.873 1.00 88.62 976 LEU A CA 1
ATOM 7788 C C . LEU A 1 976 ? 20.602 -26.406 3.535 1.00 88.62 976 LEU A C 1
ATOM 7790 O O . LEU A 1 976 ? 19.879 -26.852 4.422 1.00 88.62 976 LEU A O 1
ATOM 7794 N N . LEU A 1 977 ? 20.520 -26.802 2.268 1.00 91.44 977 LEU A N 1
ATOM 7795 C CA . LEU A 1 977 ? 19.688 -27.917 1.830 1.00 91.44 977 LEU A CA 1
ATOM 7796 C C . LEU A 1 977 ? 20.594 -29.110 1.518 1.00 91.44 977 LEU A C 1
ATOM 7798 O O . LEU A 1 977 ? 21.487 -28.992 0.681 1.00 91.44 977 LEU A O 1
ATOM 7802 N N . ILE A 1 978 ? 20.372 -30.238 2.191 1.00 89.56 978 ILE A N 1
ATOM 7803 C CA . ILE A 1 978 ? 21.234 -31.420 2.098 1.00 89.56 978 ILE A CA 1
ATOM 7804 C C . ILE A 1 978 ? 20.428 -32.614 1.591 1.00 89.56 978 ILE A C 1
ATOM 7806 O O . ILE A 1 978 ? 19.406 -32.966 2.175 1.00 89.56 978 ILE A O 1
ATOM 7810 N N . ASP A 1 979 ? 20.911 -33.235 0.521 1.00 89.75 979 ASP A N 1
ATOM 7811 C CA . ASP A 1 979 ? 20.423 -34.493 -0.044 1.00 89.75 979 ASP A CA 1
ATOM 7812 C C . ASP A 1 979 ? 20.828 -35.676 0.857 1.00 89.75 979 ASP A C 1
ATOM 7814 O O . ASP A 1 979 ? 22.015 -35.859 1.134 1.00 89.75 979 ASP A O 1
ATOM 7818 N N . LEU A 1 980 ? 19.861 -36.485 1.309 1.00 89.00 980 LEU A N 1
ATOM 7819 C CA . LEU A 1 980 ? 20.076 -37.649 2.186 1.00 89.00 980 LEU A CA 1
ATOM 7820 C C . LEU A 1 980 ? 20.273 -38.978 1.428 1.00 89.00 980 LEU A C 1
ATOM 7822 O O . LEU A 1 980 ? 20.360 -40.045 2.046 1.00 89.00 980 LEU A O 1
ATOM 7826 N N . VAL A 1 981 ? 20.327 -38.943 0.098 1.00 87.00 981 VAL A N 1
ATOM 7827 C CA . VAL A 1 981 ? 20.617 -40.086 -0.778 1.00 87.00 981 VAL A CA 1
ATOM 7828 C C . VAL A 1 981 ? 22.071 -40.048 -1.219 1.00 87.00 981 VAL A C 1
ATOM 7830 O O . VAL A 1 981 ? 22.796 -41.010 -0.986 1.00 87.00 981 VAL A O 1
ATOM 7833 N N . ASP A 1 982 ? 22.509 -38.943 -1.817 1.00 81.88 982 ASP A N 1
ATOM 7834 C CA . ASP A 1 982 ? 23.874 -38.812 -2.349 1.00 81.88 982 ASP A CA 1
ATOM 7835 C C . ASP A 1 982 ? 24.808 -38.025 -1.409 1.00 81.88 982 ASP A C 1
ATOM 7837 O O . ASP A 1 982 ? 25.974 -37.783 -1.739 1.00 81.88 982 ASP A O 1
ATOM 7841 N N . LEU A 1 983 ? 24.295 -37.640 -0.232 1.00 82.69 983 LEU A N 1
ATOM 7842 C CA . LEU A 1 983 ? 24.989 -36.898 0.819 1.00 82.69 983 LEU A CA 1
ATOM 7843 C C . LEU A 1 983 ? 25.666 -35.633 0.269 1.00 82.69 983 LEU A C 1
ATOM 7845 O O . LEU A 1 983 ? 26.887 -35.477 0.329 1.00 82.69 983 LEU A O 1
ATOM 7849 N N . GLN A 1 984 ? 24.871 -34.737 -0.321 1.00 84.94 984 GLN A N 1
ATOM 7850 C CA . GLN A 1 984 ? 25.366 -33.520 -0.975 1.00 84.94 984 GLN A CA 1
ATOM 7851 C C . GLN A 1 984 ? 24.671 -32.270 -0.442 1.00 84.94 984 GLN A C 1
ATOM 7853 O O . GLN A 1 984 ? 23.459 -32.265 -0.249 1.00 84.94 984 GLN A O 1
ATOM 7858 N N . VAL A 1 985 ? 25.420 -31.182 -0.264 1.00 86.44 985 VAL A N 1
ATOM 7859 C CA . VAL A 1 985 ? 24.837 -29.850 -0.053 1.00 86.44 985 VAL A CA 1
ATOM 7860 C C . VAL A 1 985 ? 24.405 -29.318 -1.412 1.00 86.44 985 VAL A C 1
ATOM 7862 O O . VAL A 1 985 ? 25.261 -29.036 -2.248 1.00 86.44 985 VAL A O 1
ATOM 7865 N N . ILE A 1 986 ? 23.100 -29.199 -1.646 1.00 85.81 986 ILE A N 1
ATOM 7866 C CA . ILE A 1 986 ? 22.538 -28.794 -2.938 1.00 85.81 986 ILE A CA 1
ATOM 7867 C C . ILE A 1 986 ? 22.840 -27.310 -3.181 1.00 85.81 986 ILE A C 1
ATOM 7869 O O . ILE A 1 986 ? 22.321 -26.432 -2.492 1.00 85.81 986 ILE A O 1
ATOM 7873 N N . GLU A 1 987 ? 23.653 -27.030 -4.201 1.00 76.94 987 GLU A N 1
ATOM 7874 C CA . GLU A 1 987 ? 24.028 -25.665 -4.606 1.00 76.94 987 GLU A CA 1
ATOM 7875 C C . GLU A 1 987 ? 23.235 -25.202 -5.831 1.00 76.94 987 GLU A C 1
ATOM 7877 O O . GLU A 1 987 ? 22.938 -24.015 -5.984 1.00 76.94 987 GLU A O 1
ATOM 7882 N N . LYS A 1 988 ? 22.883 -26.142 -6.716 1.00 76.88 988 LYS A N 1
ATOM 7883 C CA . LYS A 1 988 ? 22.179 -25.876 -7.969 1.00 76.88 988 LYS A CA 1
ATOM 7884 C C . LYS A 1 988 ? 20.888 -26.673 -8.024 1.00 76.88 988 LYS A C 1
ATOM 7886 O O . LYS A 1 988 ? 20.874 -27.892 -8.161 1.00 76.88 988 LYS A O 1
ATOM 7891 N N . MET A 1 989 ? 19.776 -25.948 -8.003 1.00 79.75 989 MET A N 1
ATOM 7892 C CA . MET A 1 989 ? 18.442 -26.524 -8.182 1.00 79.75 989 MET A CA 1
ATOM 7893 C C . MET A 1 989 ? 18.121 -26.881 -9.641 1.00 79.75 989 MET A C 1
ATOM 7895 O O . MET A 1 989 ? 17.043 -27.394 -9.909 1.00 79.75 989 MET A O 1
ATOM 7899 N N . GLU A 1 990 ? 19.001 -26.583 -10.600 1.00 70.62 990 GLU A N 1
ATOM 7900 C CA . GLU A 1 990 ? 18.769 -26.858 -12.026 1.00 70.62 990 GLU A CA 1
ATOM 7901 C C . GLU A 1 990 ? 18.904 -28.348 -12.348 1.00 70.62 990 GLU A C 1
ATOM 7903 O O . GLU A 1 990 ? 18.125 -28.864 -13.141 1.00 70.62 990 GLU A O 1
ATOM 7908 N N . ASP A 1 991 ? 19.830 -29.042 -11.691 1.00 71.81 991 ASP A N 1
ATOM 7909 C CA . ASP A 1 991 ? 20.127 -30.469 -11.851 1.00 71.81 991 ASP A CA 1
ATOM 7910 C C . ASP A 1 991 ? 20.140 -31.235 -10.514 1.00 71.81 991 ASP A C 1
ATOM 7912 O O . ASP A 1 991 ? 20.414 -32.436 -10.490 1.00 71.81 991 ASP A O 1
ATOM 7916 N N . VAL A 1 992 ? 19.791 -30.554 -9.413 1.00 79.75 992 VAL A N 1
ATOM 7917 C CA . VAL A 1 992 ? 19.877 -31.076 -8.038 1.00 79.75 992 VAL A CA 1
ATOM 7918 C C . VAL A 1 992 ? 21.288 -31.612 -7.787 1.00 79.75 992 VAL A C 1
ATOM 7920 O O . VAL A 1 992 ? 21.489 -32.758 -7.391 1.00 79.75 992 VAL A O 1
ATOM 7923 N N . SER A 1 993 ? 22.275 -30.775 -8.114 1.00 78.75 993 SER A N 1
ATOM 7924 C CA . SER A 1 993 ? 23.689 -31.054 -7.903 1.00 78.75 993 SER A CA 1
ATOM 7925 C C . SER A 1 993 ? 24.272 -30.105 -6.871 1.00 78.75 993 SER A C 1
ATOM 7927 O O . SER A 1 993 ? 23.789 -28.989 -6.624 1.00 78.75 993 SER A O 1
ATOM 7929 N N . GLY A 1 994 ? 25.345 -30.556 -6.248 1.00 77.94 994 GLY A N 1
ATOM 7930 C CA . GLY A 1 994 ? 25.987 -29.772 -5.227 1.00 77.94 994 GLY A CA 1
ATOM 7931 C C . GLY A 1 994 ? 27.285 -30.383 -4.762 1.00 77.94 994 GLY A C 1
ATOM 7932 O O . GLY A 1 994 ? 27.893 -31.224 -5.429 1.00 77.94 994 GLY A O 1
ATOM 7933 N N . LEU A 1 995 ? 27.735 -29.914 -3.611 1.00 74.25 995 LEU A N 1
ATOM 7934 C CA . LEU A 1 995 ? 28.989 -30.365 -3.054 1.00 74.25 995 LEU A CA 1
ATOM 7935 C C . LEU A 1 995 ? 28.781 -31.671 -2.289 1.00 74.25 995 LEU A C 1
ATOM 7937 O O . LEU A 1 995 ? 28.051 -31.707 -1.300 1.00 74.25 995 LEU A O 1
ATOM 7941 N N . SER A 1 996 ? 29.451 -32.736 -2.726 1.00 75.00 996 SER A N 1
ATOM 7942 C CA . SER A 1 996 ? 29.389 -34.028 -2.045 1.00 75.00 996 SER A CA 1
ATOM 7943 C C . SER A 1 996 ? 30.152 -34.013 -0.721 1.00 75.00 996 SER A C 1
ATOM 7945 O O . SER A 1 996 ? 31.349 -33.721 -0.682 1.00 75.00 996 SER A O 1
ATOM 7947 N N . LEU A 1 997 ? 29.453 -34.390 0.349 1.00 69.62 997 LEU A N 1
ATOM 7948 C CA . LEU A 1 997 ? 30.000 -34.622 1.683 1.00 69.62 997 LEU A CA 1
ATOM 7949 C C . LEU A 1 997 ? 30.574 -36.042 1.831 1.00 69.62 997 LEU A C 1
ATOM 7951 O O . LEU A 1 997 ? 31.228 -36.316 2.827 1.00 69.62 997 LEU A O 1
ATOM 7955 N N . LEU A 1 998 ? 30.402 -36.930 0.838 1.00 60.66 998 LEU A N 1
ATOM 7956 C CA . LEU A 1 998 ? 30.937 -38.306 0.852 1.00 60.66 998 LEU A CA 1
ATOM 7957 C C . LEU A 1 998 ? 32.468 -38.363 0.953 1.00 60.66 998 LEU A C 1
ATOM 7959 O O . LEU A 1 998 ? 33.026 -39.387 1.331 1.00 60.66 998 LEU A O 1
ATOM 7963 N N . LYS A 1 999 ? 33.157 -37.270 0.599 1.00 56.16 999 LYS A N 1
ATOM 7964 C CA . LYS A 1 999 ? 34.616 -37.141 0.738 1.00 56.16 999 LYS A CA 1
ATOM 7965 C C . LYS A 1 999 ? 35.065 -36.872 2.179 1.00 56.16 999 LYS A C 1
ATOM 7967 O O . LYS A 1 999 ? 36.262 -36.880 2.441 1.00 56.16 999 LYS A O 1
ATOM 7972 N N . LEU A 1 1000 ? 34.130 -36.610 3.090 1.00 59.00 1000 LEU A N 1
ATOM 7973 C CA . LEU A 1 1000 ? 34.388 -36.418 4.510 1.00 59.00 1000 LEU A CA 1
ATOM 7974 C C . LEU A 1 1000 ? 34.046 -37.728 5.219 1.00 59.00 1000 LEU A C 1
ATOM 7976 O O . LEU A 1 1000 ? 32.891 -38.151 5.229 1.00 59.00 1000 LEU A O 1
ATOM 7980 N N . HIS A 1 1001 ? 35.041 -38.390 5.806 1.00 60.06 1001 HIS A N 1
ATOM 7981 C CA . HIS A 1 1001 ? 34.791 -39.561 6.643 1.00 60.06 1001 HIS A CA 1
ATOM 7982 C C . HIS A 1 1001 ? 34.041 -39.125 7.909 1.00 60.06 1001 HIS A C 1
ATOM 7984 O O . HIS A 1 1001 ? 34.685 -38.742 8.881 1.00 60.06 1001 HIS A O 1
ATOM 7990 N N . LEU A 1 1002 ? 32.702 -39.195 7.908 1.00 57.03 1002 LEU A N 1
ATOM 7991 C CA . LEU A 1 1002 ? 31.801 -38.799 9.012 1.00 57.03 1002 LEU A CA 1
ATOM 7992 C C . LEU A 1 1002 ? 31.980 -39.600 10.325 1.00 57.03 1002 LEU A C 1
ATOM 7994 O O . LEU A 1 1002 ? 31.157 -39.497 11.230 1.00 57.03 1002 LEU A O 1
ATOM 7998 N N . GLU A 1 1003 ? 33.023 -40.418 10.435 1.00 57.44 1003 GLU A N 1
ATOM 7999 C CA . GLU A 1 1003 ? 33.357 -41.169 11.644 1.00 57.44 1003 GLU A CA 1
ATOM 8000 C C . GLU A 1 1003 ? 33.750 -40.246 12.805 1.00 57.44 1003 GLU A C 1
ATOM 8002 O O . GLU A 1 1003 ? 34.296 -39.158 12.601 1.00 57.44 1003 GLU A O 1
ATOM 8007 N N . GLU A 1 1004 ? 33.543 -40.721 14.034 1.00 59.97 1004 GLU A N 1
ATOM 8008 C CA . GLU A 1 1004 ? 33.939 -40.012 15.249 1.00 59.97 1004 GLU A CA 1
ATOM 8009 C C . GLU A 1 1004 ? 35.447 -39.706 15.247 1.00 59.97 1004 GLU A C 1
ATOM 8011 O O . GLU A 1 1004 ? 36.304 -40.588 15.132 1.00 59.97 1004 GLU A O 1
ATOM 8016 N N . LEU A 1 1005 ? 35.762 -38.415 15.343 1.00 71.25 1005 LEU A N 1
ATOM 8017 C CA . LEU A 1 1005 ? 37.075 -37.921 15.731 1.00 71.25 1005 LEU A CA 1
ATOM 8018 C C . LEU A 1 1005 ? 37.098 -37.866 17.256 1.00 71.25 1005 LEU A C 1
ATOM 8020 O O . LEU A 1 1005 ? 36.100 -37.510 17.879 1.00 71.25 1005 LEU A O 1
ATOM 8024 N N . ASN A 1 1006 ? 38.229 -38.200 17.872 1.00 78.94 1006 ASN A N 1
ATOM 8025 C CA . ASN A 1 1006 ? 38.356 -37.974 19.308 1.00 78.94 1006 ASN A CA 1
ATOM 8026 C C . ASN A 1 1006 ? 38.468 -36.463 19.601 1.00 78.94 1006 ASN A C 1
ATOM 8028 O O . ASN A 1 1006 ? 38.858 -35.675 18.738 1.00 78.94 1006 ASN A O 1
ATOM 8032 N N . PHE A 1 1007 ? 38.169 -36.060 20.838 1.00 74.62 1007 PHE A N 1
ATOM 8033 C CA . PHE A 1 1007 ? 38.155 -34.650 21.258 1.00 74.62 1007 PHE A CA 1
ATOM 8034 C C . PHE A 1 1007 ? 39.431 -33.875 20.870 1.00 74.62 1007 PHE A C 1
ATOM 8036 O O . PHE A 1 1007 ? 39.378 -32.715 20.467 1.00 74.62 1007 PHE A O 1
ATOM 8043 N N . LYS A 1 1008 ? 40.595 -34.532 20.933 1.00 77.44 1008 LYS A N 1
ATOM 8044 C CA . LYS A 1 1008 ? 41.886 -33.939 20.565 1.00 77.44 1008 LYS A CA 1
ATOM 8045 C C . LYS A 1 1008 ? 41.992 -33.697 19.053 1.00 77.44 1008 LYS A C 1
ATOM 8047 O O . LYS A 1 1008 ? 42.366 -32.608 18.621 1.00 77.44 1008 LYS A O 1
ATOM 8052 N N . GLN A 1 1009 ? 41.609 -34.667 18.232 1.00 84.50 1009 GLN A N 1
ATOM 8053 C CA . GLN A 1 1009 ? 41.561 -34.519 16.774 1.00 84.50 1009 GLN A CA 1
ATOM 8054 C C . GLN A 1 1009 ? 40.583 -33.413 16.345 1.00 84.50 1009 GLN A C 1
ATOM 8056 O O . GLN A 1 1009 ? 40.901 -32.637 15.445 1.00 84.50 1009 GLN A O 1
ATOM 8061 N N . GLU A 1 1010 ? 39.434 -33.289 17.018 1.00 75.44 1010 GLU A N 1
ATOM 8062 C CA . GLU A 1 1010 ? 38.475 -32.197 16.788 1.00 75.44 1010 GLU A CA 1
ATOM 8063 C C . GLU A 1 1010 ? 39.082 -30.831 17.117 1.00 75.44 1010 GLU A C 1
ATOM 8065 O O . GLU A 1 1010 ? 38.996 -29.899 16.315 1.00 75.44 1010 GLU A O 1
ATOM 8070 N N . GLN A 1 1011 ? 39.765 -30.720 18.259 1.00 78.19 1011 GLN A N 1
ATOM 8071 C CA . GLN A 1 1011 ? 40.454 -29.498 18.667 1.00 78.19 1011 GLN A CA 1
ATOM 8072 C C . GLN A 1 1011 ? 41.527 -29.077 17.647 1.00 78.19 1011 GLN A C 1
ATOM 8074 O O . GLN A 1 1011 ? 41.620 -27.897 17.303 1.00 78.19 1011 GLN A O 1
ATOM 8079 N N . LEU A 1 1012 ? 42.301 -30.028 17.112 1.00 81.50 1012 LEU A N 1
ATOM 8080 C CA . LEU A 1 1012 ? 43.293 -29.760 16.064 1.00 81.50 1012 LEU A CA 1
ATOM 8081 C C . LEU A 1 1012 ? 42.652 -29.284 14.762 1.00 81.50 1012 LEU A C 1
ATOM 8083 O O . LEU A 1 1012 ? 43.121 -28.313 14.169 1.00 81.50 1012 LEU A O 1
ATOM 8087 N N . LEU A 1 1013 ? 41.559 -29.921 14.340 1.00 78.00 1013 LEU A N 1
ATOM 8088 C CA . LEU A 1 1013 ? 40.830 -29.528 13.137 1.00 78.00 1013 LEU A CA 1
ATOM 8089 C C . LEU A 1 1013 ? 40.217 -28.123 13.279 1.00 78.00 1013 LEU A C 1
ATOM 8091 O O . LEU A 1 1013 ? 40.241 -27.333 12.336 1.00 78.00 1013 LEU A O 1
ATOM 8095 N N . HIS A 1 1014 ? 39.736 -27.773 14.474 1.00 74.44 1014 HIS A N 1
ATOM 8096 C CA . HIS A 1 1014 ? 39.251 -26.431 14.799 1.00 74.44 1014 HIS A CA 1
ATOM 8097 C C . HIS A 1 1014 ? 40.331 -25.354 14.705 1.00 74.44 1014 HIS A C 1
ATOM 8099 O O . HIS A 1 1014 ? 40.061 -24.255 14.212 1.00 74.44 1014 HIS A O 1
ATOM 8105 N N . ILE A 1 1015 ? 41.537 -25.649 15.192 1.00 75.94 1015 ILE A N 1
ATOM 8106 C CA . ILE A 1 1015 ? 42.681 -24.738 15.089 1.00 75.94 1015 ILE A CA 1
ATOM 8107 C C . ILE A 1 1015 ? 43.085 -24.607 13.616 1.00 75.94 1015 ILE A C 1
ATOM 8109 O O . ILE A 1 1015 ? 43.200 -23.491 13.118 1.00 75.94 1015 ILE A O 1
ATOM 8113 N N . ALA A 1 1016 ? 43.184 -25.725 12.891 1.00 73.94 1016 ALA A N 1
ATOM 8114 C CA . ALA A 1 1016 ? 43.512 -25.755 11.467 1.00 73.94 1016 ALA A CA 1
ATOM 8115 C C . ALA A 1 1016 ? 42.554 -24.901 10.611 1.00 73.94 1016 ALA A C 1
ATOM 8117 O O . ALA A 1 1016 ? 42.998 -24.114 9.777 1.00 73.94 1016 ALA A O 1
ATOM 8118 N N . LEU A 1 1017 ? 41.241 -24.986 10.854 1.00 71.12 1017 LEU A N 1
ATOM 8119 C CA . LEU A 1 1017 ? 40.231 -24.194 10.138 1.00 71.12 1017 LEU A CA 1
ATOM 8120 C C . LEU A 1 1017 ? 40.318 -22.681 10.399 1.00 71.12 1017 LEU A C 1
ATOM 8122 O O . LEU A 1 1017 ? 39.842 -21.902 9.573 1.00 71.12 1017 LEU A O 1
ATOM 8126 N N . LYS A 1 1018 ? 40.896 -22.250 11.529 1.00 70.44 1018 LYS A N 1
ATOM 8127 C CA . LYS A 1 1018 ? 41.094 -20.824 11.838 1.00 70.44 1018 LYS A CA 1
ATOM 8128 C C . LYS A 1 1018 ? 42.302 -20.221 11.120 1.00 70.44 1018 LYS A C 1
ATOM 8130 O O . LYS A 1 1018 ? 42.251 -19.038 10.797 1.00 70.44 1018 LYS A O 1
ATOM 8135 N N . GLU A 1 1019 ? 43.347 -21.008 10.876 1.00 67.94 1019 GLU A N 1
ATOM 8136 C CA . GLU A 1 1019 ? 44.603 -20.540 10.266 1.00 67.94 1019 GLU A CA 1
ATOM 8137 C C . GLU A 1 1019 ? 44.520 -20.419 8.730 1.00 67.94 1019 GLU A C 1
ATOM 8139 O O . GLU A 1 1019 ? 45.214 -19.600 8.133 1.00 67.94 1019 GLU A O 1
ATOM 8144 N N . GLY A 1 1020 ? 43.618 -21.164 8.076 1.00 62.16 1020 GLY A N 1
ATOM 8145 C CA . GLY A 1 1020 ? 43.347 -21.036 6.640 1.00 62.16 1020 GLY A CA 1
ATOM 8146 C C . GLY A 1 1020 ? 44.045 -22.089 5.770 1.00 62.16 1020 GLY A C 1
ATOM 8147 O O . GLY A 1 1020 ? 44.132 -23.256 6.138 1.00 62.16 1020 GLY A O 1
ATOM 8148 N N . LYS A 1 1021 ? 44.444 -21.707 4.546 1.00 60.25 1021 LYS A N 1
ATOM 8149 C CA . LYS A 1 1021 ? 44.778 -22.654 3.461 1.00 60.25 1021 LYS A CA 1
ATOM 8150 C C . LYS A 1 1021 ? 46.170 -23.296 3.579 1.00 60.25 1021 LYS A C 1
ATOM 8152 O O . LYS A 1 1021 ? 46.341 -24.415 3.109 1.00 60.25 1021 LYS A O 1
ATOM 8157 N N . GLU A 1 1022 ? 47.133 -22.647 4.230 1.00 70.88 1022 GLU A N 1
ATOM 8158 C CA . GLU A 1 1022 ? 48.469 -23.192 4.527 1.00 70.88 1022 GLU A CA 1
ATOM 8159 C C . GLU A 1 1022 ? 48.731 -23.074 6.029 1.00 70.88 1022 GLU A C 1
ATOM 8161 O O . GLU A 1 1022 ? 48.591 -21.990 6.590 1.00 70.88 1022 GLU A O 1
ATOM 8166 N N . ILE A 1 1023 ? 49.073 -24.183 6.688 1.00 79.19 1023 ILE A N 1
ATOM 8167 C CA . ILE A 1 1023 ? 49.098 -24.272 8.148 1.00 79.19 1023 ILE A CA 1
ATOM 8168 C C . ILE A 1 1023 ? 50.426 -24.860 8.620 1.00 79.19 1023 ILE A C 1
ATOM 8170 O O . ILE A 1 1023 ? 50.748 -26.019 8.344 1.00 79.19 1023 ILE A O 1
ATOM 8174 N N . LYS A 1 1024 ? 51.182 -24.069 9.386 1.00 81.62 1024 LYS A N 1
ATOM 8175 C CA . LYS A 1 1024 ? 52.479 -24.492 9.917 1.00 81.62 1024 LYS A CA 1
ATOM 8176 C C . LYS A 1 1024 ? 52.325 -25.502 11.049 1.00 81.62 1024 LYS A C 1
ATOM 8178 O O . LYS A 1 1024 ? 51.598 -25.256 12.015 1.00 81.62 1024 LYS A O 1
ATOM 8183 N N . ALA A 1 1025 ? 53.056 -26.614 10.982 1.00 81.50 1025 ALA A N 1
ATOM 8184 C CA . ALA A 1 1025 ? 52.982 -27.672 11.992 1.00 81.50 1025 ALA A CA 1
ATOM 8185 C C . ALA A 1 1025 ? 53.423 -27.195 13.384 1.00 81.50 1025 ALA A C 1
ATOM 8187 O O . ALA A 1 1025 ? 52.832 -27.583 14.391 1.00 81.50 1025 ALA A O 1
ATOM 8188 N N . THR A 1 1026 ? 54.424 -26.313 13.442 1.00 80.94 1026 THR A N 1
ATOM 8189 C CA . THR A 1 1026 ? 54.928 -25.716 14.690 1.00 80.94 1026 THR A CA 1
ATOM 8190 C C . THR A 1 1026 ? 53.877 -24.860 15.392 1.00 80.94 1026 THR A C 1
ATOM 8192 O O . THR A 1 1026 ? 53.795 -24.857 16.619 1.00 80.94 1026 THR A O 1
ATOM 8195 N N . GLU A 1 1027 ? 53.040 -24.170 14.622 1.00 78.06 1027 GLU A N 1
ATOM 8196 C CA . GLU A 1 1027 ? 52.008 -23.275 15.135 1.00 78.06 1027 GLU A CA 1
ATOM 8197 C C . GLU A 1 1027 ? 50.767 -24.043 15.609 1.00 78.06 1027 GLU A C 1
ATOM 8199 O O . GLU A 1 1027 ? 50.253 -23.780 16.698 1.00 78.06 1027 GLU A O 1
ATOM 8204 N N . LEU A 1 1028 ? 50.348 -25.059 14.846 1.00 81.25 1028 LEU A N 1
ATOM 8205 C CA . LEU A 1 1028 ? 49.328 -26.026 15.262 1.00 81.25 1028 LEU A CA 1
ATOM 8206 C C . LEU A 1 1028 ? 49.734 -26.746 16.552 1.00 81.25 1028 LEU A C 1
ATOM 8208 O O . LEU A 1 1028 ? 48.923 -26.857 17.470 1.00 81.25 1028 LEU A O 1
ATOM 8212 N N . PHE A 1 1029 ? 50.989 -27.196 16.644 1.00 83.56 1029 PHE A N 1
ATOM 8213 C CA . PHE A 1 1029 ? 51.503 -27.877 17.829 1.00 83.56 1029 PHE A CA 1
ATOM 8214 C C . PHE A 1 1029 ? 51.453 -26.966 19.059 1.00 83.56 1029 PHE A C 1
ATOM 8216 O O . PHE A 1 1029 ? 50.847 -27.341 20.065 1.00 83.56 1029 PHE A O 1
ATOM 8223 N N . ALA A 1 1030 ? 51.983 -25.741 18.949 1.00 80.81 1030 ALA A N 1
ATOM 8224 C CA . ALA A 1 1030 ? 51.985 -24.762 20.036 1.00 80.81 1030 ALA A CA 1
ATOM 8225 C C . ALA A 1 1030 ? 50.569 -24.415 20.531 1.00 80.81 1030 ALA A C 1
ATOM 8227 O O . ALA A 1 1030 ? 50.347 -24.297 21.734 1.00 80.81 1030 ALA A O 1
ATOM 8228 N N . LYS A 1 1031 ? 49.599 -24.292 19.615 1.00 80.31 1031 LYS A N 1
ATOM 8229 C CA . LYS A 1 1031 ? 48.195 -23.979 19.937 1.00 80.31 1031 LYS A CA 1
ATOM 8230 C C . LYS A 1 1031 ? 47.400 -25.193 20.447 1.00 80.31 1031 LYS A C 1
ATOM 8232 O O . LYS A 1 1031 ? 46.355 -25.006 21.064 1.00 80.31 1031 LYS A O 1
ATOM 8237 N N . SER A 1 1032 ? 47.869 -26.420 20.202 1.00 81.19 1032 SER A N 1
ATOM 8238 C CA . SER A 1 1032 ? 47.154 -27.654 20.570 1.00 81.19 1032 SER A CA 1
ATOM 8239 C C . SER A 1 1032 ? 47.294 -28.059 22.040 1.00 81.19 1032 SER A C 1
ATOM 8241 O O . SER A 1 1032 ? 46.400 -28.712 22.572 1.00 81.19 1032 SER A O 1
ATOM 8243 N N . GLY A 1 1033 ? 48.410 -27.708 22.691 1.00 79.44 1033 GLY A N 1
ATOM 8244 C CA . GLY A 1 1033 ? 48.723 -28.150 24.057 1.00 79.44 1033 GLY A CA 1
ATOM 8245 C C . GLY A 1 1033 ? 48.979 -29.660 24.207 1.00 79.44 1033 GLY A C 1
ATOM 8246 O O . GLY A 1 1033 ? 48.945 -30.172 25.324 1.00 79.44 1033 GLY A O 1
ATOM 8247 N N . MET A 1 1034 ? 49.206 -30.387 23.108 1.00 84.50 1034 MET A N 1
ATOM 8248 C CA . MET A 1 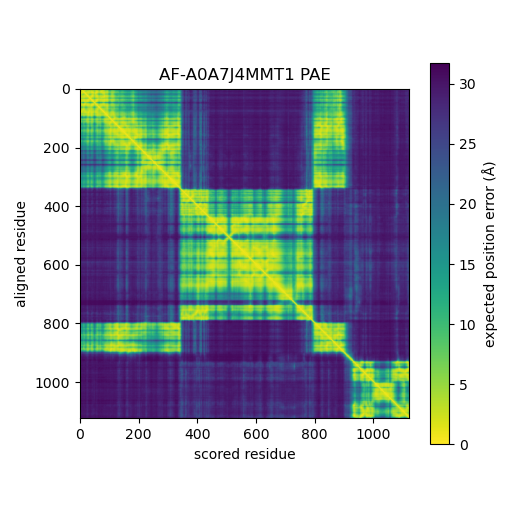1034 ? 49.404 -31.843 23.107 1.00 84.50 1034 MET A CA 1
ATOM 8249 C C . MET A 1 1034 ? 50.869 -32.242 23.293 1.00 84.50 1034 MET A C 1
ATOM 8251 O O . MET A 1 1034 ? 51.782 -31.481 22.979 1.00 84.50 1034 MET A O 1
ATOM 8255 N N . GLN A 1 1035 ? 51.110 -33.475 23.751 1.00 84.81 1035 GLN A N 1
ATOM 8256 C CA . GLN A 1 1035 ? 52.458 -34.046 23.717 1.00 84.81 1035 GLN A CA 1
ATOM 8257 C C . GLN A 1 1035 ? 52.876 -34.368 22.276 1.00 84.81 1035 GLN A C 1
ATOM 8259 O O . GLN A 1 1035 ? 52.044 -34.682 21.426 1.00 84.81 1035 GLN A O 1
ATOM 8264 N N . PHE A 1 1036 ? 54.182 -34.306 22.002 1.00 80.50 1036 PHE A N 1
ATOM 8265 C CA . PHE A 1 1036 ? 54.736 -34.400 20.646 1.00 80.50 1036 PHE A CA 1
ATOM 8266 C C . PHE A 1 1036 ? 54.291 -35.666 19.891 1.00 80.50 1036 PHE A C 1
ATOM 8268 O O . PHE A 1 1036 ? 53.818 -35.573 18.761 1.00 80.50 1036 PHE A O 1
ATOM 8275 N N . SER A 1 1037 ? 54.373 -36.843 20.517 1.00 78.81 1037 SER A N 1
ATOM 8276 C CA . SER A 1 1037 ? 53.958 -38.117 19.907 1.00 78.81 1037 SER A CA 1
ATOM 8277 C C . SER A 1 1037 ? 52.458 -38.168 19.590 1.00 78.81 1037 SER A C 1
ATOM 8279 O O . SER A 1 1037 ? 52.056 -38.669 18.543 1.00 78.81 1037 SER A O 1
ATOM 8281 N N . GLU A 1 1038 ? 51.630 -37.608 20.469 1.00 82.12 1038 GLU A N 1
ATOM 8282 C CA . GLU A 1 1038 ? 50.172 -37.598 20.349 1.00 82.12 1038 GLU A CA 1
ATOM 8283 C C . GLU A 1 1038 ? 49.678 -36.624 19.270 1.00 82.12 1038 GLU A C 1
ATOM 8285 O O . GLU A 1 1038 ? 48.734 -36.930 18.534 1.00 82.12 1038 GLU A O 1
ATOM 8290 N N . PHE A 1 1039 ? 50.348 -35.476 19.138 1.00 88.56 1039 PHE A N 1
ATOM 8291 C CA . PHE A 1 1039 ? 50.066 -34.491 18.099 1.00 88.56 1039 PHE A CA 1
ATOM 8292 C C . PHE A 1 1039 ? 50.276 -35.079 16.703 1.00 88.56 1039 PHE A C 1
ATOM 8294 O O . PHE A 1 1039 ? 49.350 -35.078 15.894 1.00 88.56 1039 PHE A O 1
ATOM 8301 N N . TYR A 1 1040 ? 51.462 -35.630 16.421 1.00 85.00 1040 TYR A N 1
ATOM 8302 C CA . TYR A 1 1040 ? 51.754 -36.177 15.092 1.00 85.00 1040 TYR A CA 1
ATOM 8303 C C . TYR A 1 1040 ? 50.909 -37.413 14.780 1.00 85.00 1040 TYR A C 1
ATOM 8305 O O . TYR A 1 1040 ? 50.439 -37.540 13.654 1.00 85.00 1040 TYR A O 1
ATOM 8313 N N . HIS A 1 1041 ? 50.609 -38.255 15.777 1.00 85.56 1041 HIS A N 1
ATOM 8314 C CA . HIS A 1 1041 ? 49.665 -39.357 15.593 1.00 85.56 1041 HIS A CA 1
ATOM 8315 C C . HIS A 1 1041 ? 48.267 -38.855 15.195 1.00 85.56 1041 HIS A C 1
ATOM 8317 O O . HIS A 1 1041 ? 47.660 -39.370 14.257 1.00 85.56 1041 HIS A O 1
ATOM 8323 N N . SER A 1 1042 ? 47.764 -37.811 15.860 1.00 86.31 1042 SER A N 1
ATOM 8324 C CA . SER A 1 1042 ? 46.460 -37.215 15.544 1.00 86.31 1042 SER A CA 1
ATOM 8325 C C . SER A 1 1042 ? 46.449 -36.537 14.170 1.00 86.31 1042 SER A C 1
ATOM 8327 O O . SER A 1 1042 ? 45.475 -36.677 13.431 1.00 86.31 1042 SER A O 1
ATOM 8329 N N . MET A 1 1043 ? 47.536 -35.859 13.792 1.00 85.12 1043 MET A N 1
ATOM 8330 C CA . MET A 1 1043 ? 47.694 -35.246 12.470 1.00 85.12 1043 MET A CA 1
ATOM 8331 C C . MET A 1 1043 ? 47.769 -36.295 11.355 1.00 85.12 1043 MET A C 1
ATOM 8333 O O . MET A 1 1043 ? 47.096 -36.137 10.339 1.00 85.12 1043 MET A O 1
ATOM 8337 N N . ASP A 1 1044 ? 48.497 -37.396 11.555 1.00 83.38 1044 ASP A N 1
ATOM 8338 C CA . ASP A 1 1044 ? 48.551 -38.507 10.597 1.00 83.38 1044 ASP A CA 1
ATOM 8339 C C . ASP A 1 1044 ? 47.179 -39.173 10.430 1.00 83.38 1044 ASP A C 1
ATOM 8341 O O . ASP A 1 1044 ? 46.790 -39.512 9.312 1.00 83.38 1044 ASP A O 1
ATOM 8345 N N . VAL A 1 1045 ? 46.398 -39.304 11.510 1.00 83.06 1045 VAL A N 1
ATOM 8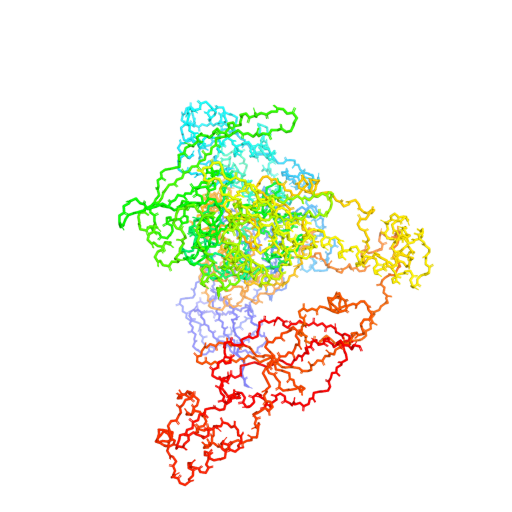346 C CA . VAL A 1 1045 ? 45.008 -39.782 11.434 1.00 83.06 1045 VAL A CA 1
ATOM 8347 C C . VAL A 1 1045 ? 44.133 -38.807 10.643 1.00 83.06 1045 VAL A C 1
ATOM 8349 O O . VAL A 1 1045 ? 43.383 -39.249 9.773 1.00 83.06 1045 VAL A O 1
ATOM 8352 N N . LEU A 1 1046 ? 44.243 -37.495 10.878 1.00 83.56 1046 LEU A N 1
ATOM 8353 C CA . LEU A 1 1046 ? 43.496 -36.476 10.127 1.00 83.56 1046 LEU A CA 1
ATOM 8354 C C . LEU A 1 1046 ? 43.881 -36.454 8.638 1.00 83.56 1046 LEU A C 1
ATOM 8356 O O . LEU A 1 1046 ? 43.002 -36.317 7.786 1.00 83.56 1046 LEU A O 1
ATOM 8360 N N . VAL A 1 1047 ? 45.160 -36.648 8.302 1.00 82.94 1047 VAL A N 1
ATOM 8361 C CA . VAL A 1 1047 ? 45.626 -36.774 6.910 1.00 82.94 1047 VAL A CA 1
ATOM 8362 C C . VAL A 1 1047 ? 45.112 -38.067 6.276 1.00 82.94 1047 VAL A C 1
ATOM 8364 O O . VAL A 1 1047 ? 44.554 -38.038 5.180 1.00 82.94 1047 VAL A O 1
ATOM 8367 N N . LYS A 1 1048 ? 45.219 -39.203 6.977 1.00 80.19 1048 LYS A N 1
ATOM 8368 C CA . LYS A 1 1048 ? 44.735 -40.509 6.501 1.00 80.19 1048 LYS A CA 1
ATOM 8369 C C . LYS A 1 1048 ? 43.222 -40.522 6.278 1.00 80.19 1048 LYS A C 1
ATOM 8371 O O . LYS A 1 1048 ? 42.757 -41.142 5.328 1.00 80.19 1048 LYS A O 1
ATOM 8376 N N . LYS A 1 1049 ? 42.463 -39.816 7.122 1.00 74.12 1049 LYS A N 1
ATOM 8377 C CA . LYS A 1 1049 ? 41.012 -39.621 6.984 1.00 74.12 1049 LYS A CA 1
ATOM 8378 C C . LYS A 1 1049 ? 40.636 -38.507 5.989 1.00 74.12 1049 LYS A C 1
ATOM 8380 O O . LYS A 1 1049 ? 39.460 -38.183 5.862 1.00 74.12 1049 LYS A O 1
ATOM 8385 N N . GLY A 1 1050 ? 41.603 -37.912 5.283 1.00 72.00 1050 GLY A N 1
ATOM 8386 C CA . GLY A 1 1050 ? 41.357 -36.943 4.210 1.00 72.00 1050 GLY A CA 1
ATOM 8387 C C . GLY A 1 1050 ? 40.951 -35.541 4.676 1.00 72.00 1050 GLY A C 1
ATOM 8388 O O . GLY A 1 1050 ? 40.502 -34.734 3.859 1.00 72.00 1050 GLY A O 1
ATOM 8389 N N . TYR A 1 1051 ? 41.112 -35.218 5.963 1.00 77.31 1051 TYR A N 1
ATOM 8390 C CA . TYR A 1 1051 ? 40.816 -33.887 6.498 1.00 77.31 1051 TYR A CA 1
ATOM 8391 C C . TYR A 1 1051 ? 41.916 -32.865 6.168 1.00 77.31 1051 TYR A C 1
ATOM 8393 O O . TYR A 1 1051 ? 41.631 -31.695 5.904 1.00 77.31 1051 TYR A O 1
ATOM 8401 N N . LEU A 1 1052 ? 43.171 -33.320 6.140 1.00 80.19 1052 LEU A N 1
ATOM 8402 C CA . LEU A 1 1052 ? 44.359 -32.508 5.881 1.00 80.19 1052 LEU A CA 1
ATOM 8403 C C . LEU A 1 1052 ? 45.231 -33.135 4.785 1.00 80.19 1052 LEU A C 1
ATOM 8405 O O . LEU A 1 1052 ? 45.211 -34.343 4.568 1.00 80.19 1052 LEU A O 1
ATOM 8409 N N . ILE A 1 1053 ? 46.025 -32.311 4.109 1.00 81.75 1053 ILE A N 1
ATOM 8410 C CA . ILE A 1 1053 ? 47.037 -32.707 3.127 1.00 81.75 1053 ILE A CA 1
ATOM 8411 C C . ILE A 1 1053 ? 48.398 -32.298 3.684 1.00 81.75 1053 ILE A C 1
ATOM 8413 O O . ILE A 1 1053 ? 48.581 -31.150 4.083 1.00 81.75 1053 ILE A O 1
ATOM 8417 N N . ARG A 1 1054 ? 49.360 -33.222 3.711 1.00 84.31 1054 ARG A N 1
ATOM 8418 C CA . ARG A 1 1054 ? 50.729 -32.931 4.153 1.00 84.31 1054 ARG A CA 1
ATOM 8419 C C . ARG A 1 1054 ? 51.523 -32.274 3.020 1.00 84.31 1054 ARG A C 1
ATOM 8421 O O . ARG A 1 1054 ? 51.611 -32.834 1.930 1.00 84.31 1054 ARG A O 1
ATOM 8428 N N . ILE A 1 1055 ? 52.109 -31.108 3.287 1.00 80.81 1055 ILE A N 1
ATOM 8429 C CA . ILE A 1 1055 ? 52.955 -30.346 2.360 1.00 80.81 1055 ILE A CA 1
ATOM 8430 C C . ILE A 1 1055 ? 54.326 -30.165 3.023 1.00 80.81 1055 ILE A C 1
ATOM 8432 O O . ILE A 1 1055 ? 54.541 -29.256 3.821 1.00 80.81 1055 ILE A O 1
ATOM 8436 N N . GLY A 1 1056 ? 55.266 -31.067 2.732 1.00 78.81 1056 GLY A N 1
ATOM 8437 C CA . GLY A 1 1056 ? 56.568 -31.086 3.406 1.00 78.81 1056 GLY A CA 1
ATOM 8438 C C . GLY A 1 1056 ? 56.435 -31.342 4.915 1.00 78.81 1056 GLY A C 1
ATOM 8439 O O . GLY A 1 1056 ? 55.941 -32.397 5.326 1.00 78.81 1056 GLY A O 1
ATOM 8440 N N . ASN A 1 1057 ? 56.880 -30.378 5.730 1.00 75.25 1057 ASN A N 1
ATOM 8441 C CA . ASN A 1 1057 ? 56.746 -30.405 7.195 1.00 75.25 1057 ASN A CA 1
ATOM 8442 C C . ASN A 1 1057 ? 55.441 -29.773 7.706 1.00 75.25 1057 ASN A C 1
ATOM 8444 O O . ASN A 1 1057 ? 55.180 -29.849 8.902 1.00 75.25 1057 ASN A O 1
ATOM 8448 N N . ASP A 1 1058 ? 54.636 -29.188 6.820 1.00 83.62 1058 ASP A N 1
ATOM 8449 C CA . ASP A 1 1058 ? 53.424 -28.439 7.146 1.00 83.62 1058 ASP A CA 1
ATOM 8450 C C . ASP A 1 1058 ? 52.169 -29.125 6.582 1.00 83.62 1058 ASP A C 1
ATOM 8452 O O . ASP A 1 1058 ? 52.234 -30.189 5.953 1.00 83.62 1058 ASP A O 1
ATOM 8456 N N . TYR A 1 1059 ? 51.002 -28.530 6.833 1.00 85.69 1059 TYR A N 1
ATOM 8457 C CA . TYR A 1 1059 ? 49.704 -29.093 6.471 1.00 85.69 1059 TYR A CA 1
ATOM 8458 C C . TYR A 1 1059 ? 48.829 -28.066 5.747 1.00 85.69 1059 TYR A C 1
ATOM 8460 O O . TYR A 1 1059 ? 48.954 -26.861 5.932 1.00 85.69 1059 TYR A O 1
ATOM 8468 N N . SER A 1 1060 ? 47.904 -28.546 4.928 1.00 79.62 1060 SER A N 1
ATOM 8469 C CA . SER A 1 1060 ? 46.871 -27.746 4.271 1.00 79.62 1060 SER A CA 1
ATOM 8470 C C . SER A 1 1060 ? 45.518 -28.426 4.442 1.00 79.62 1060 SER A C 1
ATOM 8472 O O . SER A 1 1060 ? 45.447 -29.648 4.577 1.00 79.62 1060 SER A O 1
ATOM 8474 N N . LEU A 1 1061 ? 44.433 -27.653 4.452 1.00 77.38 1061 LEU A N 1
ATOM 8475 C CA . LEU A 1 1061 ? 43.085 -28.220 4.432 1.00 77.38 1061 LEU A CA 1
ATOM 8476 C C . LEU A 1 1061 ? 42.862 -28.977 3.123 1.00 77.38 1061 LEU A C 1
ATOM 8478 O O . LEU A 1 1061 ? 43.236 -28.507 2.046 1.00 77.38 1061 LEU A O 1
ATOM 8482 N N . SER A 1 1062 ? 42.213 -30.139 3.194 1.00 71.81 1062 SER A N 1
ATOM 8483 C CA . SER A 1 1062 ? 41.806 -30.810 1.965 1.00 71.81 1062 SER A CA 1
ATOM 8484 C C . SER A 1 1062 ? 40.809 -29.944 1.188 1.00 71.81 1062 SER A C 1
ATOM 8486 O O . SER A 1 1062 ? 40.003 -29.208 1.763 1.00 71.81 1062 SER A O 1
ATOM 8488 N N . SER A 1 1063 ? 40.831 -30.044 -0.143 1.00 62.53 1063 SER A N 1
ATOM 8489 C CA . SER A 1 1063 ? 39.880 -29.334 -1.019 1.00 62.53 1063 SER A CA 1
ATOM 8490 C C . SER A 1 1063 ? 38.414 -29.639 -0.675 1.00 62.53 1063 SER A C 1
ATOM 8492 O O . SER A 1 1063 ? 37.526 -28.821 -0.910 1.00 62.53 1063 SER A O 1
ATOM 8494 N N . SER A 1 1064 ? 38.166 -30.800 -0.065 1.00 58.47 1064 SER A N 1
ATOM 8495 C CA . SER A 1 1064 ? 36.885 -31.233 0.489 1.00 58.47 1064 SER A CA 1
ATOM 8496 C C . SER A 1 1064 ? 36.495 -30.574 1.814 1.00 58.47 1064 SER A C 1
ATOM 8498 O O . SER A 1 1064 ? 35.321 -30.642 2.129 1.00 58.47 1064 SER A O 1
ATOM 8500 N N . LEU A 1 1065 ? 37.392 -29.930 2.573 1.00 64.56 1065 LEU A N 1
ATOM 8501 C CA . LEU A 1 1065 ? 37.058 -29.139 3.775 1.00 64.56 1065 LEU A CA 1
ATOM 8502 C C . LEU A 1 1065 ? 37.093 -27.629 3.555 1.00 64.56 1065 LEU A C 1
ATOM 8504 O O . LEU A 1 1065 ? 36.480 -26.891 4.326 1.00 64.56 1065 LEU A O 1
ATOM 8508 N N . GLU A 1 1066 ? 37.765 -27.157 2.504 1.00 62.91 1066 GLU A N 1
ATOM 8509 C CA . GLU A 1 1066 ? 37.867 -25.727 2.191 1.00 62.91 1066 GLU A CA 1
ATOM 8510 C C . GLU A 1 1066 ? 36.479 -25.067 2.081 1.00 62.91 1066 GLU A C 1
ATOM 8512 O O . GLU A 1 1066 ? 36.290 -23.922 2.493 1.00 62.91 1066 GLU A O 1
ATOM 8517 N N . PHE A 1 1067 ? 35.460 -25.801 1.624 1.00 63.66 1067 PHE A N 1
ATOM 8518 C CA . PHE A 1 1067 ? 34.097 -25.276 1.544 1.00 63.66 1067 PHE A CA 1
ATOM 8519 C C . PHE A 1 1067 ? 33.477 -24.943 2.909 1.00 63.66 1067 PHE A C 1
ATOM 8521 O O . PHE A 1 1067 ? 32.676 -24.020 2.960 1.00 63.66 1067 PHE A O 1
ATOM 8528 N N . LEU A 1 1068 ? 33.832 -25.621 4.012 1.00 66.00 1068 LEU A N 1
ATOM 8529 C CA . LEU A 1 1068 ? 33.293 -25.300 5.346 1.00 66.00 1068 LEU A CA 1
ATOM 8530 C C . LEU A 1 1068 ? 33.705 -23.886 5.777 1.00 66.00 1068 LEU A C 1
ATOM 8532 O O . LEU A 1 1068 ? 32.978 -23.213 6.508 1.00 66.00 1068 LEU A O 1
ATOM 8536 N N . SER A 1 1069 ? 34.835 -23.385 5.268 1.00 62.72 1069 SER A N 1
ATOM 8537 C CA . SER A 1 1069 ? 35.250 -21.997 5.481 1.00 62.72 1069 SER A CA 1
ATOM 8538 C C . SER A 1 1069 ? 34.362 -20.986 4.739 1.00 62.72 1069 SER A C 1
ATOM 8540 O O . SER A 1 1069 ? 34.193 -19.875 5.234 1.00 62.72 1069 SER A O 1
ATOM 8542 N N . THR A 1 1070 ? 33.726 -21.384 3.630 1.00 64.69 1070 THR A N 1
ATOM 8543 C CA . THR A 1 1070 ? 32.906 -20.530 2.746 1.00 64.69 1070 THR A CA 1
ATOM 8544 C C . THR A 1 1070 ? 31.424 -20.923 2.707 1.00 64.69 1070 THR A C 1
ATOM 8546 O O . THR A 1 1070 ? 30.665 -20.403 1.890 1.00 64.69 1070 THR A O 1
ATOM 8549 N N . ILE A 1 1071 ? 30.983 -21.853 3.555 1.00 67.81 1071 ILE A N 1
ATOM 8550 C CA . ILE A 1 1071 ? 29.647 -22.462 3.479 1.00 67.81 1071 ILE A CA 1
ATOM 8551 C C . ILE A 1 1071 ? 28.512 -21.468 3.766 1.00 67.81 1071 ILE A C 1
ATOM 8553 O O . ILE A 1 1071 ? 27.428 -21.572 3.201 1.00 67.81 1071 ILE A O 1
ATOM 8557 N N . ASP A 1 1072 ? 28.790 -20.450 4.574 1.00 63.44 1072 ASP A N 1
ATOM 8558 C CA . ASP A 1 1072 ? 27.920 -19.308 4.861 1.00 63.44 1072 ASP A CA 1
ATOM 8559 C C . ASP A 1 1072 ? 27.650 -18.427 3.632 1.00 63.44 1072 ASP A C 1
ATOM 8561 O O . ASP A 1 1072 ? 26.582 -17.823 3.531 1.00 63.44 1072 ASP A O 1
ATOM 8565 N N . SER A 1 1073 ? 28.564 -18.408 2.656 1.00 60.97 1073 SER A N 1
ATOM 8566 C CA . SER A 1 1073 ? 28.355 -17.744 1.361 1.00 60.97 1073 SER A CA 1
ATOM 8567 C C . SER A 1 1073 ? 27.452 -18.537 0.402 1.00 60.97 1073 SER A C 1
ATOM 8569 O O . SER A 1 1073 ? 26.989 -17.994 -0.603 1.00 60.97 1073 SER A O 1
ATOM 8571 N N . LYS A 1 1074 ? 27.158 -19.809 0.713 1.00 62.12 1074 LYS A N 1
ATOM 8572 C CA . LYS A 1 1074 ? 26.391 -20.748 -0.125 1.00 62.12 1074 LYS A CA 1
ATOM 8573 C C . LYS A 1 1074 ? 24.968 -20.965 0.396 1.00 62.12 1074 LYS A C 1
ATOM 8575 O O . LYS A 1 1074 ? 24.486 -22.089 0.499 1.00 62.12 1074 LYS A O 1
ATOM 8580 N N . GLN A 1 1075 ? 24.297 -19.872 0.752 1.00 69.31 1075 GLN A N 1
ATOM 8581 C CA . GLN A 1 1075 ? 22.970 -19.925 1.362 1.00 69.31 1075 GLN A CA 1
ATOM 8582 C C . GLN A 1 1075 ? 21.900 -20.439 0.391 1.00 69.31 1075 GLN A C 1
ATOM 8584 O O . GLN A 1 1075 ? 21.775 -19.979 -0.747 1.00 69.31 1075 GLN A O 1
ATOM 8589 N N . PHE A 1 1076 ? 21.059 -21.339 0.886 1.00 73.06 1076 PHE A N 1
ATOM 8590 C CA . PHE A 1 1076 ? 19.879 -21.812 0.186 1.00 73.06 1076 PHE A CA 1
ATOM 8591 C C . PHE A 1 1076 ? 18.682 -20.876 0.417 1.00 73.06 1076 PHE A C 1
ATOM 8593 O O . PHE A 1 1076 ? 18.254 -20.672 1.553 1.00 73.06 1076 PHE A O 1
ATOM 8600 N N . TYR A 1 1077 ? 18.108 -20.329 -0.662 1.00 63.81 1077 TYR A N 1
ATOM 8601 C CA . TYR A 1 1077 ? 17.033 -19.321 -0.593 1.00 63.81 1077 TYR A CA 1
ATOM 8602 C C . TYR A 1 1077 ? 15.667 -19.783 -1.126 1.00 63.81 1077 TYR A C 1
ATOM 8604 O O . TYR A 1 1077 ? 14.727 -18.982 -1.157 1.00 63.81 1077 TYR A O 1
ATOM 8612 N N . HIS A 1 1078 ? 15.516 -21.032 -1.584 1.00 70.00 1078 HIS A N 1
ATOM 8613 C CA . HIS A 1 1078 ? 14.222 -21.461 -2.122 1.00 70.00 1078 HIS A CA 1
ATOM 8614 C C . HIS A 1 1078 ? 13.207 -21.758 -1.010 1.00 70.00 1078 HIS A C 1
ATOM 8616 O O . HIS A 1 1078 ? 13.554 -22.334 0.022 1.00 70.00 1078 HIS A O 1
ATOM 8622 N N . PRO A 1 1079 ? 11.930 -21.385 -1.213 1.00 61.53 1079 PRO A N 1
ATOM 8623 C CA . PRO A 1 1079 ? 10.888 -21.650 -0.239 1.00 61.53 1079 PRO A CA 1
ATOM 8624 C C . PRO A 1 1079 ? 10.531 -23.137 -0.211 1.00 61.53 1079 PRO A C 1
ATOM 8626 O O . PRO A 1 1079 ? 10.321 -23.760 -1.252 1.00 61.53 1079 PRO A O 1
ATOM 8629 N N . LEU A 1 1080 ? 10.380 -23.660 1.001 1.00 77.19 1080 LEU A N 1
ATOM 8630 C CA . LEU A 1 1080 ? 9.713 -24.928 1.261 1.00 77.19 1080 LEU A CA 1
ATOM 8631 C C . LEU A 1 1080 ? 8.212 -24.769 0.965 1.00 77.19 1080 LEU A C 1
ATOM 8633 O O . LEU A 1 1080 ? 7.570 -23.847 1.475 1.00 77.19 1080 LEU A O 1
ATOM 8637 N N . VAL A 1 1081 ? 7.651 -25.640 0.133 1.00 75.94 1081 VAL A N 1
ATOM 8638 C CA . VAL A 1 1081 ? 6.235 -25.633 -0.250 1.00 75.94 1081 VAL A CA 1
ATOM 8639 C C . VAL A 1 1081 ? 5.584 -26.903 0.276 1.00 75.94 1081 VAL A C 1
ATOM 8641 O O . VAL A 1 1081 ? 6.033 -27.992 -0.048 1.00 75.94 1081 VAL A O 1
ATOM 8644 N N . TYR A 1 1082 ? 4.503 -26.789 1.041 1.00 72.00 1082 TYR A N 1
ATOM 8645 C CA . TYR A 1 1082 ? 3.708 -27.956 1.424 1.00 72.00 1082 TYR A CA 1
ATOM 8646 C C . TYR A 1 1082 ? 2.752 -28.313 0.290 1.00 72.00 1082 TYR A C 1
ATOM 8648 O O . TYR A 1 1082 ? 2.029 -27.451 -0.218 1.00 72.00 1082 TYR A O 1
ATOM 8656 N N . GLY A 1 1083 ? 2.773 -29.567 -0.145 1.00 66.25 1083 GLY A N 1
ATOM 8657 C CA . GLY A 1 1083 ? 1.879 -30.027 -1.195 1.00 66.25 1083 GLY A CA 1
ATOM 8658 C C . GLY A 1 1083 ? 1.983 -31.520 -1.451 1.00 66.25 1083 GLY A C 1
ATOM 8659 O O . GLY A 1 1083 ? 2.811 -32.223 -0.881 1.00 66.25 1083 GLY A O 1
ATOM 8660 N N . ARG A 1 1084 ? 1.122 -32.008 -2.339 1.00 71.25 1084 ARG A N 1
ATOM 8661 C CA . ARG A 1 1084 ? 1.161 -33.391 -2.819 1.00 71.25 1084 ARG A CA 1
ATOM 8662 C C . ARG A 1 1084 ? 2.016 -33.453 -4.086 1.00 71.25 1084 ARG A C 1
ATOM 8664 O O . ARG A 1 1084 ? 1.846 -32.613 -4.972 1.00 71.25 1084 ARG A O 1
ATOM 8671 N N . SER A 1 1085 ? 2.913 -34.433 -4.179 1.00 72.94 1085 SER A N 1
ATOM 8672 C CA . SER A 1 1085 ? 3.700 -34.709 -5.389 1.00 72.94 1085 SER A CA 1
ATOM 8673 C C . SER A 1 1085 ? 3.486 -36.152 -5.839 1.00 72.94 1085 SER A C 1
ATOM 8675 O O . SER A 1 1085 ? 3.267 -37.033 -5.014 1.00 72.94 1085 SER A O 1
ATOM 8677 N N . LYS A 1 1086 ? 3.512 -36.376 -7.158 1.00 72.06 1086 LYS A N 1
ATOM 8678 C CA . LYS A 1 1086 ? 3.344 -37.699 -7.789 1.00 72.06 1086 LYS A CA 1
ATOM 8679 C C . LYS A 1 1086 ? 4.678 -38.419 -8.027 1.00 72.06 1086 LYS A C 1
ATOM 8681 O O . LYS A 1 1086 ? 4.691 -39.451 -8.688 1.00 72.06 1086 LYS A O 1
ATOM 8686 N N . GLY A 1 1087 ? 5.789 -37.836 -7.578 1.00 75.88 1087 GLY A N 1
ATOM 8687 C CA . GLY A 1 1087 ? 7.112 -38.419 -7.765 1.00 75.88 1087 GLY A CA 1
ATOM 8688 C C . GLY A 1 1087 ? 7.323 -39.677 -6.927 1.00 75.88 1087 GLY A C 1
ATOM 8689 O O . GLY A 1 1087 ? 6.795 -39.798 -5.822 1.00 75.88 1087 GLY A O 1
ATOM 8690 N N . GLU A 1 1088 ? 8.122 -40.600 -7.448 1.00 81.81 1088 GLU A N 1
ATOM 8691 C CA . GLU A 1 1088 ? 8.515 -41.813 -6.731 1.00 81.81 1088 GLU A CA 1
ATOM 8692 C C . GLU A 1 1088 ? 9.478 -41.449 -5.590 1.00 81.81 1088 GLU A C 1
ATOM 8694 O O . GLU A 1 1088 ? 10.512 -40.819 -5.828 1.00 81.81 1088 GLU A O 1
ATOM 8699 N N . LYS A 1 1089 ? 9.134 -41.801 -4.343 1.00 84.81 1089 LYS A N 1
ATOM 8700 C CA . LYS A 1 1089 ? 9.988 -41.545 -3.173 1.00 84.81 1089 LYS A CA 1
ATOM 8701 C C . LYS A 1 1089 ? 11.224 -42.434 -3.222 1.00 84.81 1089 LYS A C 1
ATOM 8703 O O . LYS A 1 1089 ? 11.109 -43.655 -3.198 1.00 84.81 1089 LYS A O 1
ATOM 8708 N N . ILE A 1 1090 ? 12.399 -41.816 -3.239 1.00 88.31 1090 ILE A N 1
ATOM 8709 C CA . ILE A 1 1090 ? 13.663 -42.536 -3.095 1.00 88.31 1090 ILE A CA 1
ATOM 8710 C C . ILE A 1 1090 ? 13.869 -42.869 -1.613 1.00 88.31 1090 ILE A C 1
ATOM 8712 O O . ILE A 1 1090 ? 13.581 -42.050 -0.739 1.00 88.31 1090 ILE A O 1
ATOM 8716 N N . ALA A 1 1091 ? 14.368 -44.071 -1.322 1.00 82.81 1091 ALA A N 1
ATOM 8717 C CA . ALA A 1 1091 ? 14.708 -44.470 0.039 1.00 82.81 1091 ALA A CA 1
ATOM 8718 C C . ALA A 1 1091 ? 15.876 -43.634 0.589 1.00 82.81 1091 ALA A C 1
ATOM 8720 O O . ALA A 1 1091 ? 16.909 -43.473 -0.068 1.00 82.81 1091 ALA A O 1
ATOM 8721 N N . THR A 1 1092 ? 15.720 -43.128 1.810 1.00 85.56 1092 THR A N 1
ATOM 8722 C CA . THR A 1 1092 ? 16.767 -42.408 2.542 1.00 85.56 1092 THR A CA 1
ATOM 8723 C C . THR A 1 1092 ? 17.964 -43.330 2.786 1.00 85.56 1092 THR A C 1
ATOM 8725 O O . THR A 1 1092 ? 17.795 -44.405 3.359 1.00 85.56 1092 THR A O 1
ATOM 8728 N N . LYS A 1 1093 ? 19.172 -42.923 2.371 1.00 86.19 1093 LYS A N 1
ATOM 8729 C CA . LYS A 1 1093 ? 20.408 -43.699 2.599 1.00 86.19 1093 LYS A CA 1
ATOM 8730 C C . LYS A 1 1093 ? 21.166 -43.249 3.846 1.00 86.19 1093 LYS A C 1
ATOM 8732 O O . LYS A 1 1093 ? 21.811 -44.069 4.490 1.00 86.19 1093 LYS A O 1
ATOM 8737 N N . TYR A 1 1094 ? 21.077 -41.966 4.192 1.00 80.94 1094 TYR A N 1
ATOM 8738 C CA . TYR A 1 1094 ? 21.795 -41.367 5.314 1.00 80.94 1094 TYR A CA 1
ATOM 8739 C C . TYR A 1 1094 ? 20.828 -40.718 6.302 1.00 80.94 1094 TYR A C 1
ATOM 8741 O O . TYR A 1 1094 ? 19.943 -39.958 5.912 1.00 80.94 1094 TYR A O 1
ATOM 8749 N N . GLN A 1 1095 ? 21.006 -40.987 7.596 1.00 82.31 1095 GLN A N 1
ATOM 8750 C CA . GLN A 1 1095 ? 20.230 -40.313 8.635 1.00 82.31 1095 GLN A CA 1
ATOM 8751 C C . GLN A 1 1095 ? 20.754 -38.893 8.855 1.00 82.31 1095 GLN A C 1
ATOM 8753 O O . GLN A 1 1095 ? 21.954 -38.685 9.039 1.00 82.31 1095 GLN A O 1
ATOM 8758 N N . TYR A 1 1096 ? 19.850 -37.911 8.888 1.00 84.19 1096 TYR A N 1
ATOM 8759 C CA . TYR A 1 1096 ? 20.238 -36.508 9.043 1.00 84.19 1096 TYR A CA 1
ATOM 8760 C C . TYR A 1 1096 ? 20.889 -36.215 10.404 1.00 84.19 1096 TYR A C 1
ATOM 8762 O O . TYR A 1 1096 ? 21.608 -35.226 10.516 1.00 84.19 1096 TYR A O 1
ATOM 8770 N N . GLN A 1 1097 ? 20.658 -37.051 11.425 1.00 81.69 1097 GLN A N 1
ATOM 8771 C CA . GLN A 1 1097 ? 21.181 -36.847 12.776 1.00 81.69 1097 GLN A CA 1
ATOM 8772 C C . GLN A 1 1097 ? 22.718 -36.851 12.795 1.00 81.69 1097 GLN A C 1
ATOM 8774 O O . GLN A 1 1097 ? 23.318 -35.907 13.292 1.00 81.69 1097 GLN A O 1
ATOM 8779 N N . ALA A 1 1098 ? 23.356 -37.812 12.118 1.00 75.94 1098 ALA A N 1
ATOM 8780 C CA . ALA A 1 1098 ? 24.816 -37.858 11.989 1.00 75.94 1098 ALA A CA 1
ATOM 8781 C C . ALA A 1 1098 ? 25.382 -36.634 11.241 1.00 75.94 1098 ALA A C 1
ATOM 8783 O O . ALA A 1 1098 ? 26.454 -36.127 11.567 1.00 75.94 1098 ALA A O 1
ATOM 8784 N N . ILE A 1 1099 ? 24.641 -36.122 10.252 1.00 80.88 1099 ILE A N 1
ATOM 8785 C CA . ILE A 1 1099 ? 25.014 -34.922 9.488 1.00 80.88 1099 ILE A CA 1
ATOM 8786 C C . ILE A 1 1099 ? 24.898 -33.680 10.368 1.00 80.88 1099 ILE A C 1
ATOM 8788 O O . ILE A 1 1099 ? 25.794 -32.840 10.374 1.00 80.88 1099 ILE A O 1
ATOM 8792 N N . ARG A 1 1100 ? 23.800 -33.571 11.123 1.00 83.62 1100 ARG A N 1
ATOM 8793 C CA . ARG A 1 1100 ? 23.580 -32.498 12.089 1.00 83.62 1100 ARG A CA 1
ATOM 8794 C C . ARG A 1 1100 ? 24.718 -32.477 13.095 1.00 83.62 1100 ARG A C 1
ATOM 8796 O O . ARG A 1 1100 ? 25.314 -31.425 13.267 1.00 83.62 1100 ARG A O 1
ATOM 8803 N N . ASP A 1 1101 ? 25.032 -33.613 13.706 1.00 78.75 1101 ASP A N 1
ATOM 8804 C CA . ASP A 1 1101 ? 26.063 -33.709 14.738 1.00 78.75 1101 ASP A CA 1
ATOM 8805 C C . ASP A 1 1101 ? 27.443 -33.355 14.176 1.00 78.75 1101 ASP A C 1
ATOM 8807 O O . ASP A 1 1101 ? 28.183 -32.601 14.801 1.00 78.75 1101 ASP A O 1
ATOM 8811 N N . PHE A 1 1102 ? 27.763 -33.800 12.957 1.00 77.06 1102 PHE A N 1
ATOM 8812 C CA . PHE A 1 1102 ? 28.986 -33.405 12.259 1.00 77.06 1102 PHE A CA 1
ATOM 8813 C C . PHE A 1 1102 ? 29.047 -31.895 11.976 1.00 77.06 1102 PHE A C 1
ATOM 8815 O O . PHE A 1 1102 ? 30.048 -31.253 12.282 1.00 77.06 1102 PHE A O 1
ATOM 8822 N N . LEU A 1 1103 ? 27.989 -31.302 11.414 1.00 78.88 1103 LEU A N 1
ATOM 8823 C CA . LEU A 1 1103 ? 27.958 -29.873 11.084 1.00 78.88 1103 LEU A CA 1
ATOM 8824 C C . LEU A 1 1103 ? 27.926 -28.981 12.331 1.00 78.88 1103 LEU A C 1
ATOM 8826 O O . LEU A 1 1103 ? 28.530 -27.907 12.324 1.00 78.88 1103 LEU A O 1
ATOM 8830 N N . ASN A 1 1104 ? 27.293 -29.448 13.411 1.00 79.44 1104 ASN A N 1
ATOM 8831 C CA . ASN A 1 1104 ? 27.214 -28.738 14.685 1.00 79.44 1104 ASN A CA 1
ATOM 8832 C C . ASN A 1 1104 ? 28.587 -28.588 15.361 1.00 79.44 1104 ASN A C 1
ATOM 8834 O O . ASN A 1 1104 ? 28.768 -27.700 16.190 1.00 79.44 1104 ASN A O 1
ATOM 8838 N N . LYS A 1 1105 ? 29.581 -29.397 14.960 1.00 73.25 1105 LYS A N 1
ATOM 8839 C CA . LYS A 1 1105 ? 30.985 -29.197 15.348 1.00 73.25 1105 LYS A CA 1
ATOM 8840 C C . LYS A 1 1105 ? 31.564 -27.918 14.743 1.00 73.25 1105 LYS A C 1
ATOM 8842 O O . LYS A 1 1105 ? 32.451 -27.335 15.338 1.00 73.25 1105 LYS A O 1
ATOM 8847 N N . PHE A 1 1106 ? 31.075 -27.427 13.601 1.00 72.50 1106 PHE A N 1
ATOM 8848 C CA . PHE A 1 1106 ? 31.670 -26.280 12.893 1.00 72.50 1106 PHE A CA 1
ATOM 8849 C C . PHE A 1 1106 ? 30.862 -24.975 13.003 1.00 72.50 1106 PHE A C 1
ATOM 8851 O O . PHE A 1 1106 ? 31.437 -23.887 12.902 1.00 72.50 1106 PHE A O 1
ATOM 8858 N N . PHE A 1 1107 ? 29.544 -25.056 13.187 1.00 81.31 1107 PHE A N 1
ATOM 8859 C CA . PHE A 1 1107 ? 28.633 -23.916 13.342 1.00 81.31 1107 PHE A CA 1
ATOM 8860 C C . PHE A 1 1107 ? 27.351 -24.348 14.062 1.00 81.31 1107 PHE A C 1
ATOM 8862 O O . PHE A 1 1107 ? 26.984 -25.513 14.022 1.00 81.31 1107 PHE A O 1
ATOM 8869 N N . GLU A 1 1108 ? 26.642 -23.416 14.698 1.00 81.25 1108 GLU A N 1
ATOM 8870 C CA . GLU A 1 1108 ? 25.444 -23.725 15.486 1.00 81.25 1108 GLU A CA 1
ATOM 8871 C C . GLU A 1 1108 ? 24.268 -24.085 14.566 1.00 81.25 1108 GLU A C 1
ATOM 8873 O O . GLU A 1 1108 ? 23.803 -23.246 13.792 1.00 81.25 1108 GLU A O 1
ATOM 8878 N N . VAL A 1 1109 ? 23.756 -25.317 14.646 1.00 85.81 1109 VAL A N 1
ATOM 8879 C CA . VAL A 1 1109 ? 22.546 -25.733 13.916 1.00 85.81 1109 VAL A CA 1
ATOM 8880 C C . VAL A 1 1109 ? 21.301 -25.386 14.742 1.00 85.81 1109 VAL A C 1
ATOM 8882 O O . VAL A 1 1109 ? 20.981 -26.064 15.717 1.00 85.81 1109 VAL A O 1
ATOM 8885 N N . LYS A 1 1110 ? 20.585 -24.332 14.332 1.00 83.88 1110 LYS A N 1
ATOM 8886 C CA . LYS A 1 1110 ? 19.430 -23.747 15.038 1.00 83.88 1110 LYS A CA 1
ATOM 8887 C C . LYS A 1 1110 ? 18.109 -24.472 14.785 1.00 83.88 1110 LYS A C 1
ATOM 8889 O O . LYS A 1 1110 ? 17.281 -24.564 15.683 1.00 83.88 1110 LYS A O 1
ATOM 8894 N N . ASP A 1 1111 ? 17.879 -24.920 13.554 1.00 85.69 1111 ASP A N 1
ATOM 8895 C CA . ASP A 1 1111 ? 16.617 -25.545 13.135 1.00 85.69 1111 ASP A CA 1
ATOM 8896 C C . ASP A 1 1111 ? 16.884 -26.557 12.019 1.00 85.69 1111 ASP A C 1
ATOM 8898 O O . ASP A 1 1111 ? 17.790 -26.367 11.204 1.00 85.69 1111 ASP A O 1
ATOM 8902 N N . VAL A 1 1112 ? 16.098 -27.628 11.980 1.00 87.38 1112 VAL A N 1
ATOM 8903 C CA . VAL A 1 1112 ? 16.238 -28.732 11.027 1.00 87.38 1112 VAL A CA 1
ATOM 8904 C C . VAL A 1 1112 ? 14.846 -29.145 10.570 1.00 87.38 1112 VAL A C 1
ATOM 8906 O O . VAL A 1 1112 ? 13.996 -29.478 11.390 1.00 87.38 1112 VAL A O 1
ATOM 8909 N N . LYS A 1 1113 ? 14.607 -29.135 9.256 1.00 88.75 1113 LYS A N 1
ATOM 8910 C CA . LYS A 1 1113 ? 13.331 -29.551 8.662 1.00 88.75 1113 LYS A CA 1
ATOM 8911 C C . LYS A 1 1113 ? 13.551 -30.590 7.582 1.00 88.75 1113 LYS A C 1
ATOM 8913 O O . LYS A 1 1113 ? 14.172 -30.301 6.561 1.00 88.75 1113 LYS A O 1
ATOM 8918 N N . GLU A 1 1114 ? 13.005 -31.779 7.791 1.00 89.44 1114 GLU A N 1
ATOM 8919 C CA . GLU A 1 1114 ? 12.938 -32.801 6.752 1.00 89.44 1114 GLU A CA 1
ATOM 8920 C C . GLU A 1 1114 ? 12.023 -32.351 5.609 1.00 89.44 1114 GLU A C 1
ATOM 8922 O O . GLU A 1 1114 ? 10.995 -31.697 5.809 1.00 89.44 1114 GLU A O 1
ATOM 8927 N N . CYS A 1 1115 ? 12.428 -32.666 4.386 1.00 92.31 1115 CYS A N 1
ATOM 8928 C CA . CYS A 1 1115 ? 11.740 -32.274 3.172 1.00 92.31 1115 CYS A CA 1
ATOM 8929 C C . CYS A 1 1115 ? 12.065 -33.213 2.013 1.00 92.31 1115 CYS A C 1
ATOM 8931 O O . CYS A 1 1115 ? 12.908 -34.099 2.116 1.00 92.31 1115 CYS A O 1
ATOM 8933 N N . TRP A 1 1116 ? 11.382 -33.015 0.893 1.00 91.00 1116 TRP A N 1
ATOM 8934 C CA . TRP A 1 1116 ? 11.598 -33.781 -0.326 1.00 91.00 1116 TRP A CA 1
ATOM 8935 C C . TRP A 1 1116 ? 11.956 -32.838 -1.470 1.00 91.00 1116 TRP A C 1
ATOM 8937 O O . TRP A 1 1116 ? 11.259 -31.853 -1.707 1.00 91.00 1116 TRP A O 1
ATOM 8947 N N . VAL A 1 1117 ? 13.027 -33.128 -2.198 1.00 89.81 1117 VAL A N 1
ATOM 8948 C CA . VAL A 1 1117 ? 13.426 -32.376 -3.390 1.00 89.81 1117 VAL A CA 1
ATOM 8949 C C . VAL A 1 1117 ? 12.898 -33.085 -4.629 1.00 89.81 1117 VAL A C 1
ATOM 8951 O O . VAL A 1 1117 ? 13.134 -34.275 -4.826 1.00 89.81 1117 VAL A O 1
ATOM 8954 N N . GLU A 1 1118 ? 12.179 -32.357 -5.481 1.00 88.69 1118 GLU A N 1
ATOM 8955 C CA . GLU A 1 1118 ? 11.762 -32.867 -6.788 1.00 88.69 1118 GLU A CA 1
ATOM 8956 C C . GLU A 1 1118 ? 12.969 -32.908 -7.735 1.00 88.69 1118 GLU A C 1
ATOM 8958 O O . GLU A 1 1118 ? 13.553 -31.865 -8.032 1.00 88.69 1118 GLU A O 1
ATOM 8963 N N . LYS A 1 1119 ? 13.319 -34.100 -8.231 1.00 86.44 1119 LYS A N 1
ATOM 8964 C CA . LYS A 1 1119 ? 14.324 -34.291 -9.283 1.00 86.44 1119 LYS A CA 1
ATOM 8965 C C . LYS A 1 1119 ? 13.690 -34.972 -10.483 1.00 86.44 1119 LYS A C 1
ATOM 8967 O O . LYS A 1 1119 ? 13.254 -36.121 -10.413 1.00 86.44 1119 LYS A O 1
ATOM 8972 N N . TYR A 1 1120 ? 13.671 -34.271 -11.606 1.00 82.94 1120 TYR A N 1
ATOM 8973 C CA . TYR A 1 1120 ? 13.308 -34.861 -12.885 1.00 82.94 1120 TYR A CA 1
ATOM 8974 C C . TYR A 1 1120 ? 14.539 -35.521 -13.515 1.00 82.94 1120 TYR A C 1
ATOM 8976 O O . TYR A 1 1120 ? 15.569 -34.877 -13.713 1.00 82.94 1120 TYR A O 1
ATOM 8984 N N . SER A 1 1121 ? 14.429 -36.801 -13.855 1.00 73.69 1121 SER A N 1
ATOM 8985 C CA . SER A 1 1121 ? 15.413 -37.531 -14.652 1.00 73.69 1121 SER A CA 1
ATOM 8986 C C . SER A 1 1121 ? 14.897 -37.712 -16.075 1.00 73.69 1121 SER A C 1
ATOM 8988 O O . SER A 1 1121 ? 13.758 -38.120 -16.302 1.00 73.69 1121 SER A O 1
ATOM 8990 N N . VAL A 1 1122 ? 15.749 -37.384 -17.041 1.00 69.00 1122 VAL A N 1
ATOM 8991 C CA . VAL A 1 1122 ? 15.494 -37.578 -18.468 1.00 69.00 1122 VAL A CA 1
ATOM 8992 C C . VAL A 1 1122 ? 16.140 -38.907 -18.856 1.00 69.00 1122 VAL A C 1
ATOM 8994 O O . VAL A 1 1122 ? 17.356 -39.040 -18.736 1.00 69.00 1122 VAL A O 1
ATOM 8997 N N . ARG A 1 1123 ? 15.347 -39.903 -19.263 1.00 58.69 1123 ARG A N 1
ATOM 8998 C CA . ARG A 1 1123 ? 15.878 -41.126 -19.885 1.00 58.69 1123 ARG A CA 1
ATOM 8999 C C . ARG A 1 1123 ? 15.982 -40.865 -21.386 1.00 58.69 1123 ARG A C 1
ATOM 9001 O O . ARG A 1 1123 ? 14.955 -40.580 -22.008 1.00 58.69 1123 ARG A O 1
ATOM 9008 N N . GLU A 1 1124 ? 17.206 -40.869 -21.914 1.00 44.28 1124 GLU A N 1
ATOM 9009 C CA . GLU A 1 1124 ? 17.464 -40.771 -23.361 1.00 44.28 1124 GLU A CA 1
ATOM 9010 C C . GLU A 1 1124 ? 16.905 -41.970 -24.129 1.00 44.28 1124 GLU A C 1
ATOM 9012 O O . GLU A 1 1124 ? 16.992 -43.107 -23.605 1.00 44.28 1124 GLU A O 1
#

Mean predicted aligned error: 21.27 Å

Secondary structure (DSSP, 8-state):
-EEEEEES---SSEEEEEE-S---TT-EEEEE-TTS-EEEEEEEEEEE-SS-EEEEEEEEEEE-TTS-EE--SSPPPTTPEEEEPPHHHHHHHTT----TTEEEEEEETT-SS-EEEEEHHHHHHH-EEEE--TTSSHHHHHHHHHHHHHHTT--EEEEESS--GGGGGSB--S-HHHHHHHT------TTTEEEEES-TTT-TTSEEP-EE-SSB-HHHHHHHSSSPPPHHHHHHHHHHHHHTTS-B-HHHHHHHHHHS-S-THHHHHHHHHHHHHHTT-EESSPPPHHHHS-TT-EEEEE-TT--HHHHHHHHHHHHHHHHHHHHTT-S--EEEEE-------EETTPEEEETTEEEEGGG--TTS-EEEEETTTTEEEEE--SEEEEEEEEEEEEEEETTS-EEEE-TT-EEEETTEEEEGGG-SEEEEE---PPP--HHHHHHHHHHHHHHT-EEEE-SSS-EEEEEEE-HHHHHHHHHHHHHTT--BPPPEEEEEEEEEEETTTEEEEEEEEEEEEEE-HHHHHIIIIIS-PPPS-GGGS-----HHHHSS-HHHHHHHHHHHHHHHBPPP-EETTEEPPEEEEEEEEGGGHHHHHHHHHHHHHHHHHTT--EEEEEEEEEEPTTT--EEEEEEEEE---HHHHHHIIIII--SS-HHHHHHHHHHHHHHHHHHHHHHHHHHHHHHHHHHHHHH---HHHHHHHHT--HHHHHIIIIIHHH-TT--S--TTSS-PPPHHHHHHHHB-SSEEEEEEEEEEEEEEEEEEEEE-TTSEEEETTEEEEPPPPSSSS--HHHHHHHHHHHHGGGGTEEEEEEES-GGGS-HHHHHT--EEEE-----HHHHHHHHTTSTT--HHHHHHHHH--TTEEEEESSSSS-EEEEEPPPSBPPS-----SS--GGGSTTS--S--------------EEEE--SS-HHHHHHHH-TT-EEEEEEEEEEEEEEEETTEEEEEEEETTTTEEEEETTTTEEEEGGGS--SPPPHHHHHHHHHHHHH-SSB-HHHHHHHHT--HHHHHHHHHHHHHTTSEEEETTEEEE-TTTHHHHHGGGS---PPPEEE---SEEPPP-S-HHHHHHHHHTTSEEEEEEEEEEEEEEEE-

Solvent-accessible surface area (backbone atoms only — not comparable to full-atom values): 61254 Å² total; per-residue (Å²): 99,71,30,28,31,30,40,78,82,51,40,47,50,40,40,32,27,42,54,74,46,88,82,55,73,64,42,50,30,30,31,74,36,96,87,77,45,64,29,41,28,31,27,73,42,74,52,77,56,100,88,51,42,35,36,35,30,40,49,70,26,32,60,48,100,86,68,46,80,38,71,54,91,58,52,60,66,68,65,42,59,31,26,56,46,52,69,69,57,51,30,59,66,54,63,32,60,85,52,99,61,41,33,77,52,25,29,33,58,99,45,88,78,48,58,37,35,46,54,41,70,53,41,41,57,32,15,30,34,40,36,21,30,87,91,32,46,54,73,55,55,53,45,39,54,51,51,40,39,47,76,69,36,43,18,24,37,36,42,30,63,76,51,39,69,72,30,40,36,37,45,26,90,67,62,67,73,63,19,56,72,68,72,56,64,67,43,45,40,48,93,37,52,44,45,29,11,72,47,36,86,78,35,70,89,27,43,78,41,28,39,71,43,69,65,38,42,70,68,54,50,58,54,63,43,96,59,90,74,49,75,70,42,47,52,48,53,53,50,43,31,62,75,62,72,48,50,41,35,70,65,60,50,43,54,44,46,66,70,51,78,96,50,79,59,40,59,57,52,45,54,51,55,52,51,56,58,71,66,62,40,60,29,96,77,37,58,52,66,60,75,45,46,32,88,40,21,35,23,35,40,34,38,40,91,55,58,66,75,56,47,43,36,50,52,27,51,51,54,46,51,50,49,51,38,29,69,70,62,76,38,73,62,33,39,39,34,43,49,68,68,67,90,69,44,31,33,45,79,39,30,30,38,32,59,78,39,75,42,37,54,73,72,66,51,68,82,45,30,33,35,18,59,35,82,86,80,69,43,80,43,72,41,45,37,78,42,80,50,81,72,47,77,40,61,29,27,38,38,34,29,47,58,68,48,67,47,57,29,26,55,67,33,42,31,32,36,99,92,42,75,37,32,50,74,75,47,61,42,37,24,23,67,48,79,79,83,72,65,68,42,76,66,37,43,48,29,25,52,49,17,28,45,74,45,53,28,46,30,46,72,65,66,98,92,36,28,36,31,36,43,54,46,54,69,74,30,47,51,56,51,51,50,52,38,43,74,75,72,35,60,62,57,70,82,41,82,40,82,44,80,43,76,45,78,41,96,89,70,44,77,40,80,43,76,45,80,47,27,34,35,42,33,39,47,67,51,27,46,51,43,41,71,76,54,59,48,60,72,46,65,67,48,81,46,83,63,69,80,46,64,68,45,76,73,38,56,75,63,29,36,24,35,19,50,5,12,26,32,27,50,46,26,53,69,87,49,63,61,64,86,45,55,50,66,43,39,37,56,54,60,33,34,61,93,47,46,68,51,50,51,53,36,50,50,52,53,45,48,55,35,46,78,70,63,29,59,60,49,72,48,83,42,87,45,58,69,37,90,89,77,69,48,51,26,35,28,43,39,33,44,34,45,47,49,72,66,30,42,49,45,39,38,71,62,40,44,36,31,73,28,66,70,48,28,46,50,26,52,53,49,41,48,52,48,35,37,52,52,44,51,49,52,52,51,51,54,53,46,52,51,52,51,55,49,31,73,75,65,68,55,50,48,63,58,48,17,66,74,70,73,44,62,46,68,58,47,38,42,71,66,52,50,53,73,73,39,88,85,61,95,59,88,69,78,80,80,59,96,66,65,36,58,66,58,41,41,70,74,33,36,63,96,53,34,36,51,35,40,50,68,49,75,41,82,73,52,73,41,55,25,28,45,42,28,39,88,62,52,23,32,31,46,60,67,28,39,27,51,38,44,74,71,84,69,96,52,70,53,74,32,42,54,54,48,39,47,39,44,74,47,21,44,84,52,42,36,14,44,34,44,34,30,61,51,52,60,58,47,59,66,68,37,53,51,44,21,40,25,35,39,36,29,25,38,78,52,70,63,34,47,50,44,49,55,77,55,48,87,88,76,51,81,61,57,61,54,44,39,50,62,45,53,78,54,32,32,40,37,28,68,77,42,90,55,77,37,54,28,37,50,47,75,57,32,27,27,83,50,72,75,77,83,62,96,61,82,65,77,80,75,53,75,88,73,76,83,84,88,89,86,86,91,84,87,80,92,74,90,78,78,71,41,46,30,37,75,39,81,63,51,77,68,54,49,33,69,72,76,36,89,82,54,52,70,49,52,33,24,40,39,25,36,42,35,33,34,37,52,100,88,47,78,37,30,44,40,34,38,23,62,76,38,21,43,53,76,37,58,84,78,71,40,53,54,64,49,74,69,51,68,86,64,91,67,55,74,65,48,48,53,47,51,55,53,48,66,72,66,43,73,67,38,56,46,72,58,53,48,71,75,59,79,59,57,72,74,60,44,54,53,42,49,51,50,37,35,75,51,48,53,30,40,79,55,88,85,25,36,24,57,19,83,83,49,54,51,72,81,48,47,74,79,59,54,54,81,78,70,80,40,76,41,78,77,92,42,51,75,50,75,70,70,49,68,64,64,66,52,49,58,57,48,45,75,79,32,48,69,80,45,79,42,77,34,28,34,50,43,77,44,78,51,131

Nearest PDB structures (foldseek):
  4d2i-assembly1_B-3  TM=7.629E-01  e=4.300E-17  Saccharolobus solfataricus P2
  8xau-assembly1_A  TM=5.214E-01  e=8.988E-12  Escherichia coli
  8wld-assembly1_D  TM=4.971E-01  e=7.803E-12  Paenibacillus sp. 453mf
  8wk0-assembly1_L  TM=6.575E-01  e=8.679E-10  Paenibacillus sp. 453mf
  8wld-assembly1_O  TM=4.710E-01  e=8.179E-12  Paenibacillus sp. 453mf

Foldseek 3Di:
DWQFWWDDDWWLFKTKGWGPDDDDAQFWKWFQAPVRFIWIKGFHDWDDDPPTIMTMITTQAAADPVLDGDGDPGTGDGGTTIGGDDLVRCCSNQVQDDDPLWAFFFAFPPDQPNTGTFRVVCCLLQFEEEAAAPPLCQVVSVQSVVVSCLVVQFWEEEEAQAPFCVLLQFWAPDDPVQQVSGVHFTDHDVVQEAEEECDCVVVVSHHHAAFEQWFDALLLLCLLQLDHADPVRSVLSVVLCVVVVGGDGLVSSLVSLVVDPDDLSSVVVNVRSVVSVVSNRHDNPGDDVQNCTDGSHYYYHYNNPPQVSVSLSCLLRNLVNNLVCLVVVVGDFHEYEYAALDDFFFFQQWWFQFLQGTDGLVPQDQPTFGWDAFPSVLDTDTHGFPDWWFWDKDWWKWFAFLLGFIGITHQQFWAQFPVGTGGNVPAFWFWFWLDDHQRDDLLLLVLLVVLQCLFAKAKAADDDQFIKTKGKAAQVLVVVNCVSCVSNVKDKDHKDKDWDWDWDQDPVPGTDTDIDIIIMMMIGRVVNCCCCVVQNDDHDDPQETQDAGGVCLLVDDLSSLQSNLQSNCQRFKDFWDFDFQFTDWIKGKDKHFPVCVVSVVRRVVSNCSSLVVLPWDKDKDKDWDDQDPPPRTTMIMIMMTTDRPLVNLLSCLVRHFHGSHSVSSSRSSLVNSLSSSVVSVQVVVVVVLVVLVVVCVVPVDQLVVSCVVSVHDSVLSCCSPPVCVVDPPDPGSDPPPDCRDTSVRQCVVQHDPTIGITTTPDMGTDGMGITIFTHDDSQWGAISSTITGGDDPPPPDASSNRVSLLVCLVCVSVSSHHYYYRHSALLSHDLSSLLSNQKYKQGADQDPSSLVSVVVSDPPDDPSVSVCSNVHHSQWIFIGRSIPDTTIGRTRGNSGHGSDPDPDPDDDPVVPPPDDDDDDDDDDDDPDDDFFFWEFEAPDDPVRVCVVPHVPWDKAKAWFKWKWWWWDDPRDIFIWIAGQAQGFGQLHSNQSDHQHPPLQPLDDDPPLLLLLLVVQLVVAFWFALVVSVVSSPDDPVVSVVSVVVCVVRQQWDDDPRTIGGHPSCNVLSVVRVRGDDTDTDTGDDPHHYDDRPHDCVSVQVSNCSSTNGDDMDIGIYIGMDTDD

Sequence (1124 aa):
MILGKVIGKTSTKQFAFKIEGSAHIFEYVQIMHSSGNFVLAQIEEIEKDSERSVAFCSVIGYRDDEGKLQVLKSPLDPGVEVLCAEDDFIQDILGLEKKKNSAYIGILDGREHLKVYLDMNKVLSKHAVILAKSGSGKSYVSAVLLEELLLKKIPLVVIDPHGEYPSLKYPNPKDKENMLRFGVEPQGFLKQIQEFSPDVHINPDAKPLKLSNRNLTSVELIHLLPTKVSASQLGLIYAALKNLGGRVDFNEMLIELEATEDNPSKWTLINIFEYVKKLNLFSESPTLMGELVHPGKMSIVNLRGVAQDIQEIIVYKLVNDLFQERKKNTIPPFFLVIEECHNFCLTEDTKILTSNGEKNISKISPNDLIATFNFTSSALEYNSPTKIFKKREAEVYVITTTFGNKIKTTKDHPFFTKKGFVSAACLEECSIPLESIYKMSNELVTARLIGHLLGDGWITQNGVRSGTVGFSGRKEDLMKIKQDLFYLGFSSSNVHKIESISFINSIDSGMLEVSGTGYSMTSSTNCFHYFTKKYYLPIGRRVLQKFLIPLFIMKGSLEIKSEFLAALMGSDGVKIRIKNKNPEVIRLSFSKIEQLNDNAKEYAQQIIQLFNDLKIDIKYNIKPGNIRKTDGLKTQKFVFDISNKNYTFYRFVSKIGFRYHNEKELLAKKALYYYKYKRTIIHKNENLRKKIIAFREKTHYGKIRLSKHFNLPPGLIKNWIYDFKAHKRSKSAGLRQVHFPSFLEWCKKYSDPYFIYDPVLNIKYIGQKQVYNLSTLNANFIANGVLVHNCPERSFGESKSSAIIRQVAAEGRKFGMGLCLISQRPSRVDKSAISQSSTQIILKVTNPNDIKAISHSLEGITLHTEKEIQNIPIGTALVTGIVDLPLLVNIRPRMSKHGGEAVSAFLDEEEVEEKGEDFVVQEEKYAEEGESIPLVKQQFSEEDLKLMHGSTTAISLQLIPSVLMRCSRKGEDFSLLIDLVDLQVIEKMEDVSGLSLLKLHLEELNFKQEQLLHIALKEGKEIKATELFAKSGMQFSEFYHSMDVLVKKGYLIRIGNDYSLSSSLEFLSTIDSKQFYHPLVYGRSKGEKIATKYQYQAIRDFLNKFFEVKDVKECWVEKYSVRE